Protein AF-0000000084542617 (afdb_homodimer)

Sequence (818 aa):
MIKVLHLSDIHLGSGFSQGRINPETGLNTRLEDFTRTLGRCIDRAIAEPVDLVLFGGDAFPDSTPPPFVKQAFAQEFRRLVDAEIPTVLLVGNHDQHSQGQGGASLGIYRTLGVPGFVVGDRLETHPIPTRHGLVQVITIPWLTRSTLLTRPDTEGLSLEAVNKLLIDRLTVALEGEIRRLDPDIPTVLLGHLMVDRASFGAERFLAVGKGFNLPLGLLTRPQFDYVALGHVHKHQNLNPTNNPPVVYPGSIERVDFSEEKEDKGFVLVNLAKNQTTWEFCPLPVRSFCTIRVDISQQDDPLTALLGAIAKKNIDQAVVRLLYQLRPDQLDAIDMPKLHAALSAAHSYTIQPELISQLARPRVPQLAAGSAIDPLEALKTYLDNHDHLKGLQQDMIEAARALLAENTAEMIKVLHLSDIHLGSGFSQGRINPETGLNTRLEDFTRTLGRCIDRAIAEPVDLVLFGGDAFPDSTPPPFVKQAFAQEFRRLVDAEIPTVLLVGNHDQHSQGQGGASLGIYRTLGVPGFVVGDRLETHPIPTRHGLVQVITIPWLTRSTLLTRPDTEGLSLEAVNKLLIDRLTVALEGEIRRLDPDIPTVLLGHLMVDRASFGAERFLAVGKGFNLPLGLLTRPQFDYVALGHVHKHQNLNPTNNPPVVYPGSIERVDFSEEKEDKGFVLVNLAKNQTTWEFCPLPVRSFCTIRVDISQQDDPLTALLGAIAKKNIDQAVVRLLYQLRPDQLDAIDMPKLHAALSAAHSYTIQPELISQLARPRVPQLAAGSAIDPLEALKTYLDNHDHLKGLQQDMIEAARALLAENTAE

Organism: NCBI:txid376219

pLDDT: mean 88.52, std 16.81, range [27.48, 99.0]

Radius of gyration: 32.71 Å; Cα contacts (8 Å, |Δi|>4): 1646; chains: 2; bounding box: 82×84×71 Å

Solvent-accessible surface area (backbone atoms only — not comparable to full-atom values): 43761 Å² total; per-residue (Å²): 123,37,32,32,38,35,35,19,35,54,28,49,69,39,40,54,88,62,37,48,72,34,83,89,75,68,40,47,46,31,44,51,50,45,51,50,44,50,44,50,54,50,46,49,41,62,76,60,64,38,34,31,38,42,35,18,15,19,58,24,71,41,27,50,59,52,27,45,51,51,38,56,54,37,48,50,57,41,52,32,47,78,68,69,33,30,32,39,45,33,33,16,68,32,17,29,23,78,82,44,79,33,31,32,50,64,50,51,48,55,52,60,58,41,68,56,55,42,66,23,76,45,78,45,76,41,81,41,75,36,88,70,45,61,35,38,37,32,24,35,24,46,73,48,69,72,73,77,41,54,70,80,73,45,61,93,52,51,70,67,55,44,46,52,50,48,51,53,53,47,50,54,54,50,50,56,53,59,72,68,56,59,89,88,43,38,23,34,39,41,28,20,53,49,47,57,90,62,67,78,33,46,48,78,69,50,76,80,67,92,66,66,69,39,62,57,73,80,69,56,37,90,78,34,32,33,30,43,31,10,66,41,36,36,54,46,66,77,34,88,82,46,72,26,38,34,32,26,34,6,12,44,48,72,59,53,76,68,32,44,88,55,72,24,17,31,27,44,30,44,51,33,73,90,57,45,47,71,45,81,43,76,48,93,60,78,49,48,43,79,46,75,48,77,34,58,85,45,93,51,43,42,60,52,52,52,50,59,56,66,74,47,90,42,72,57,11,37,34,38,40,37,34,33,29,34,74,88,46,57,84,59,53,54,61,70,59,51,52,59,73,49,58,58,26,66,30,72,47,82,46,81,40,77,49,80,79,80,68,65,80,72,75,85,70,76,80,68,76,59,83,71,51,71,63,58,55,50,47,53,52,34,69,71,33,71,89,41,50,87,45,37,63,58,50,50,50,48,48,50,51,52,54,54,51,55,72,70,100,123,35,32,34,40,36,37,18,33,54,27,50,71,41,42,54,87,62,36,49,71,33,85,90,75,69,41,46,46,31,44,51,51,44,51,50,46,51,42,51,56,47,47,47,42,61,74,60,65,37,35,31,38,41,36,17,14,20,59,23,71,42,28,51,57,52,27,44,53,51,38,56,55,38,47,51,56,41,52,32,47,78,68,68,33,31,33,39,44,32,33,14,67,32,16,27,23,78,81,44,78,32,30,32,51,64,49,51,49,53,52,60,58,41,69,57,55,42,66,24,77,46,79,46,78,41,83,41,76,36,88,70,46,61,34,36,36,33,24,34,25,45,74,47,70,72,75,78,41,55,68,79,72,44,62,94,52,52,71,65,53,45,44,51,50,48,50,52,53,48,50,53,54,49,49,57,55,58,74,68,56,59,89,87,42,38,24,34,39,38,28,19,53,50,47,56,89,64,66,77,33,48,49,77,70,49,78,81,67,92,67,68,70,36,62,57,73,79,69,58,38,90,78,35,32,32,31,42,31,9,66,41,38,37,54,47,65,78,33,89,83,47,72,27,37,33,32,26,33,6,10,44,50,73,59,52,74,70,32,45,87,56,72,23,17,32,28,45,30,45,50,33,74,90,59,44,48,72,46,82,44,76,46,93,60,77,49,48,43,79,46,76,48,78,33,59,85,44,93,53,43,42,61,52,52,54,50,58,54,67,74,48,90,43,73,58,11,36,35,39,40,37,35,35,30,34,75,89,46,56,84,59,52,55,61,70,59,52,51,59,73,50,58,58,24,64,29,73,46,82,46,79,40,78,50,79,79,74,73,64,80,73,76,81,74,73,77,68,73,62,81,70,50,71,63,58,55,51,49,54,52,34,70,73,34,70,88,39,50,87,46,37,64,61,50,51,51,49,48,50,51,52,54,52,53,57,72,69,100

Structure (mmCIF, N/CA/C/O backbone):
data_AF-0000000084542617-model_v1
#
loop_
_entity.id
_entity.type
_entity.pdbx_description
1 polymer 'Nuclease SbcCD subunit D'
#
loop_
_atom_site.group_PDB
_atom_site.id
_atom_site.type_symbol
_atom_site.label_atom_id
_atom_site.label_alt_id
_atom_site.label_comp_id
_atom_site.label_asym_id
_atom_site.label_entity_id
_atom_site.label_seq_id
_atom_site.pdbx_PDB_ins_code
_atom_site.Cartn_x
_atom_site.Cartn_y
_atom_site.Cartn_z
_atom_site.occupancy
_atom_site.B_iso_or_equiv
_atom_site.auth_seq_id
_atom_site.auth_comp_id
_atom_site.auth_asym_id
_atom_site.auth_atom_id
_atom_site.pdbx_PDB_model_num
ATOM 1 N N . MET A 1 1 ? -23.344 -30.062 -3.959 1 89.88 1 MET A N 1
ATOM 2 C CA . MET A 1 1 ? -21.891 -30.172 -3.871 1 89.88 1 MET A CA 1
ATOM 3 C C . MET A 1 1 ? -21.234 -28.797 -3.828 1 89.88 1 MET A C 1
ATOM 5 O O . MET A 1 1 ? -21.672 -27.875 -4.512 1 89.88 1 MET A O 1
ATOM 9 N N . ILE A 1 2 ? -20.234 -28.688 -2.928 1 98.06 2 ILE A N 1
ATOM 10 C CA . ILE A 1 2 ? -19.594 -27.391 -2.762 1 98.06 2 ILE A CA 1
ATOM 11 C C . ILE A 1 2 ? -18.375 -27.297 -3.684 1 98.06 2 ILE A C 1
ATOM 13 O O . ILE A 1 2 ? -17.469 -28.141 -3.623 1 98.06 2 ILE A O 1
ATOM 17 N N . LYS A 1 3 ? -18.344 -26.312 -4.555 1 98.75 3 LYS A N 1
ATOM 18 C CA . LYS A 1 3 ? -17.234 -26.094 -5.484 1 98.75 3 LYS A CA 1
ATOM 19 C C . LYS A 1 3 ? -16.312 -24.969 -4.996 1 98.75 3 LYS A C 1
ATOM 21 O O . LYS A 1 3 ? -16.781 -23.906 -4.602 1 98.75 3 LYS A O 1
ATOM 26 N N . VAL A 1 4 ? -15.016 -25.25 -5.012 1 98.88 4 VAL A N 1
ATOM 27 C CA . VAL A 1 4 ? -14.031 -24.312 -4.504 1 98.88 4 VAL A CA 1
ATOM 28 C C . VAL A 1 4 ? -12.969 -24.047 -5.57 1 98.88 4 VAL A C 1
ATOM 30 O O . VAL A 1 4 ? -12.508 -24.969 -6.242 1 98.88 4 VAL A O 1
ATOM 33 N N . LEU A 1 5 ? -12.648 -22.812 -5.805 1 98.94 5 LEU A N 1
ATOM 34 C CA . LEU A 1 5 ? -11.484 -22.453 -6.602 1 98.94 5 LEU A CA 1
ATOM 35 C C . LEU A 1 5 ? -10.312 -22.062 -5.703 1 98.94 5 LEU A C 1
ATOM 37 O O . LEU A 1 5 ? -10.438 -21.172 -4.859 1 98.94 5 LEU A O 1
ATOM 41 N N . HIS A 1 6 ? -9.219 -22.781 -5.832 1 98.94 6 HIS A N 1
ATOM 42 C CA . HIS A 1 6 ? -8.008 -22.609 -5.035 1 98.94 6 HIS A CA 1
ATOM 43 C C . HIS A 1 6 ? -6.855 -22.094 -5.891 1 98.94 6 HIS A C 1
ATOM 45 O O . HIS A 1 6 ? -6.391 -22.781 -6.801 1 98.94 6 HIS A O 1
ATOM 51 N N . LEU A 1 7 ? -6.434 -20.844 -5.684 1 98.94 7 LEU A N 1
ATOM 52 C CA . LEU A 1 7 ? -5.277 -20.25 -6.355 1 98.94 7 LEU A CA 1
ATOM 53 C C . LEU A 1 7 ? -4.316 -19.641 -5.348 1 98.94 7 LEU A C 1
ATOM 55 O O . LEU A 1 7 ? -4.699 -19.359 -4.207 1 98.94 7 LEU A O 1
ATOM 59 N N . SER A 1 8 ? -3.061 -19.453 -5.723 1 98.5 8 SER A N 1
ATOM 60 C CA . SER A 1 8 ? -2.053 -18.938 -4.801 1 98.5 8 SER A CA 1
ATOM 61 C C . SER A 1 8 ? -0.892 -18.297 -5.555 1 98.5 8 SER A C 1
ATOM 63 O O . SER A 1 8 ? -0.816 -18.391 -6.781 1 98.5 8 SER A O 1
ATOM 65 N N . ASP A 1 9 ? -0.093 -17.578 -4.816 1 97.69 9 ASP A N 1
ATOM 66 C CA . ASP A 1 9 ? 1.216 -17.094 -5.238 1 97.69 9 ASP A CA 1
ATOM 67 C C . ASP A 1 9 ? 1.117 -16.344 -6.566 1 97.69 9 ASP A C 1
ATOM 69 O O . ASP A 1 9 ? 1.84 -16.641 -7.516 1 97.69 9 ASP A O 1
ATOM 73 N N . ILE A 1 10 ? 0.275 -15.352 -6.559 1 98.5 10 ILE A N 1
ATOM 74 C CA . ILE A 1 10 ? 0.027 -14.531 -7.738 1 98.5 10 ILE A CA 1
ATOM 75 C C . ILE A 1 10 ? 1.25 -13.664 -8.031 1 98.5 10 ILE A C 1
ATOM 77 O O . ILE A 1 10 ? 1.625 -13.477 -9.188 1 98.5 10 ILE A O 1
ATOM 81 N N . HIS A 1 11 ? 1.795 -13.062 -6.973 1 97.56 11 HIS A N 1
ATOM 82 C CA . HIS A 1 11 ? 2.979 -12.219 -7.082 1 97.56 11 HIS A CA 1
ATOM 83 C C . HIS A 1 11 ? 2.789 -11.141 -8.141 1 97.56 11 HIS A C 1
ATOM 85 O O . HIS A 1 11 ? 3.658 -10.938 -8.992 1 97.56 11 HIS A O 1
ATOM 91 N N . LEU A 1 12 ? 1.649 -10.5 -8.094 1 98.31 12 LEU A N 1
ATOM 92 C CA . LEU A 1 12 ? 1.346 -9.43 -9.031 1 98.31 12 LEU A CA 1
ATOM 93 C C . LEU A 1 12 ? 2.352 -8.289 -8.906 1 98.31 12 LEU A C 1
ATOM 95 O O . LEU A 1 12 ? 2.488 -7.695 -7.832 1 98.31 12 LEU A O 1
ATOM 99 N N . GLY A 1 13 ? 2.998 -7.98 -9.992 1 96 13 GLY A N 1
ATOM 100 C CA . GLY A 1 13 ? 4.055 -6.98 -9.977 1 96 13 GLY A CA 1
ATOM 101 C C . GLY A 1 13 ? 5.445 -7.578 -10.094 1 96 13 GLY A C 1
ATOM 102 O O . GLY A 1 13 ? 6.441 -6.855 -10.062 1 96 13 GLY A O 1
ATOM 103 N N . SER A 1 14 ? 5.57 -8.852 -10.281 1 93.88 14 SER A N 1
ATOM 104 C CA . SER A 1 14 ? 6.852 -9.531 -10.438 1 93.88 14 SER A CA 1
ATOM 105 C C . SER A 1 14 ? 7.27 -9.578 -11.906 1 93.88 14 SER A C 1
ATOM 107 O O . SER A 1 14 ? 6.445 -9.383 -12.797 1 93.88 14 SER A O 1
ATOM 109 N N . GLY A 1 15 ? 8.555 -9.789 -12.117 1 91.19 15 GLY A N 1
ATOM 110 C CA . GLY A 1 15 ? 9.086 -10.102 -13.438 1 91.19 15 GLY A CA 1
ATOM 111 C C . GLY A 1 15 ? 9.109 -8.906 -14.367 1 91.19 15 GLY A C 1
ATOM 112 O O . GLY A 1 15 ? 9.117 -9.07 -15.594 1 91.19 15 GLY A O 1
ATOM 113 N N . PHE A 1 16 ? 9.055 -7.707 -13.805 1 91.5 16 PHE A N 1
ATOM 114 C CA . PHE A 1 16 ? 8.977 -6.512 -14.633 1 91.5 16 PHE A CA 1
ATOM 115 C C . PHE A 1 16 ? 10.227 -6.371 -15.492 1 91.5 16 PHE A C 1
ATOM 117 O O . PHE A 1 16 ? 10.18 -5.828 -16.594 1 91.5 16 PHE A O 1
ATOM 124 N N . SER A 1 17 ? 11.32 -6.863 -15.008 1 92.56 17 SER A N 1
ATOM 125 C CA . SER A 1 17 ? 12.57 -6.793 -15.766 1 92.56 17 SER A CA 1
ATOM 126 C C . SER A 1 17 ? 12.484 -7.617 -17.047 1 92.56 17 SER A C 1
ATOM 128 O O . SER A 1 17 ? 13.25 -7.402 -17.984 1 92.56 17 SER A O 1
ATOM 130 N N . GLN A 1 18 ? 11.578 -8.547 -17.109 1 94.94 18 GLN A N 1
ATOM 131 C CA . GLN A 1 18 ? 11.398 -9.406 -18.281 1 94.94 18 GLN A CA 1
ATOM 132 C C . GLN A 1 18 ? 10.281 -8.898 -19.188 1 94.94 18 GLN A C 1
ATOM 134 O O . GLN A 1 18 ? 9.836 -9.602 -20.094 1 94.94 18 GLN A O 1
ATOM 139 N N . GLY A 1 19 ? 9.836 -7.68 -18.891 1 95.81 19 GLY A N 1
ATOM 140 C CA . GLY A 1 19 ? 8.797 -7.055 -19.703 1 95.81 19 GLY A CA 1
ATOM 141 C C . GLY A 1 19 ? 9.258 -5.773 -20.375 1 95.81 19 GLY A C 1
ATOM 142 O O . GLY A 1 19 ? 10.453 -5.516 -20.469 1 95.81 19 GLY A O 1
ATOM 143 N N . ARG A 1 20 ? 8.367 -5.164 -20.984 1 95.31 20 ARG A N 1
ATOM 144 C CA . ARG A 1 20 ? 8.555 -3.848 -21.578 1 95.31 20 ARG A CA 1
ATOM 145 C C . ARG A 1 20 ? 7.324 -2.973 -21.375 1 95.31 20 ARG A C 1
ATOM 147 O O . ARG A 1 20 ? 6.262 -3.467 -21 1 95.31 20 ARG A O 1
ATOM 154 N N . ILE A 1 21 ? 7.516 -1.734 -21.594 1 94.56 21 ILE A N 1
ATOM 155 C CA . ILE A 1 21 ? 6.383 -0.823 -21.469 1 94.56 21 ILE A CA 1
ATOM 156 C C . ILE A 1 21 ? 5.508 -0.915 -22.719 1 94.56 21 ILE A C 1
ATOM 158 O O . ILE A 1 21 ? 5.992 -0.765 -23.844 1 94.56 21 ILE A O 1
ATOM 162 N N . ASN A 1 22 ? 4.27 -1.223 -22.547 1 96 22 ASN A N 1
ATOM 163 C CA . ASN A 1 22 ? 3.283 -1.17 -23.625 1 96 22 ASN A CA 1
ATOM 164 C C . ASN A 1 22 ? 2.928 0.269 -23.984 1 96 22 ASN A C 1
ATOM 166 O O . ASN A 1 22 ? 2.385 1.006 -23.172 1 96 22 ASN A O 1
ATOM 170 N N . PRO A 1 23 ? 3.23 0.691 -25.125 1 92 23 PRO A N 1
ATOM 171 C CA . PRO A 1 23 ? 2.992 2.092 -25.484 1 92 23 PRO A CA 1
ATOM 172 C C . PRO A 1 23 ? 1.51 2.459 -25.469 1 92 23 PRO A C 1
ATOM 174 O O . PRO A 1 23 ? 1.163 3.633 -25.312 1 92 23 PRO A O 1
ATOM 177 N N . GLU A 1 24 ? 0.672 1.483 -25.672 1 93.38 24 GLU A N 1
ATOM 178 C CA . GLU A 1 24 ? -0.765 1.738 -25.703 1 93.38 24 GLU A CA 1
ATOM 179 C C . GLU A 1 24 ? -1.322 1.987 -24.312 1 93.38 24 GLU A C 1
ATOM 181 O O . GLU A 1 24 ? -2.168 2.863 -24.125 1 93.38 24 GLU A O 1
ATOM 186 N N . THR A 1 25 ? -0.766 1.313 -23.359 1 91.31 25 THR A N 1
ATOM 187 C CA . THR A 1 25 ? -1.368 1.373 -22.031 1 91.31 25 THR A CA 1
ATOM 188 C C . THR A 1 25 ? -0.445 2.088 -21.047 1 91.31 25 THR A C 1
ATOM 190 O O . THR A 1 25 ? -0.881 2.52 -19.969 1 91.31 25 THR A O 1
ATOM 193 N N . GLY A 1 26 ? 0.83 2.162 -21.375 1 90.75 26 GLY A N 1
ATOM 194 C CA . GLY A 1 26 ? 1.819 2.721 -20.469 1 90.75 26 GLY A CA 1
ATOM 195 C C . GLY A 1 26 ? 2.213 1.77 -19.359 1 90.75 26 GLY A C 1
ATOM 196 O O . GLY A 1 26 ? 2.994 2.129 -18.484 1 90.75 26 GLY A O 1
ATOM 197 N N . LEU A 1 27 ? 1.729 0.58 -19.391 1 94.5 27 LEU A N 1
ATOM 198 C CA . LEU A 1 27 ? 1.989 -0.401 -18.344 1 94.5 27 LEU A CA 1
ATOM 199 C C . LEU A 1 27 ? 3.066 -1.39 -18.781 1 94.5 27 LEU A C 1
ATOM 201 O O . LEU A 1 27 ? 3.289 -1.583 -19.984 1 94.5 27 LEU A O 1
ATOM 205 N N . ASN A 1 28 ? 3.721 -1.965 -17.844 1 96.62 28 ASN A N 1
ATOM 206 C CA . ASN A 1 28 ? 4.629 -3.068 -18.125 1 96.62 28 ASN A CA 1
ATOM 207 C C . ASN A 1 28 ? 3.877 -4.289 -18.656 1 96.62 28 ASN A C 1
ATOM 209 O O . ASN A 1 28 ? 2.867 -4.695 -18.078 1 96.62 28 ASN A O 1
ATOM 213 N N . THR A 1 29 ? 4.352 -4.918 -19.656 1 98 29 THR A N 1
ATOM 214 C CA . THR A 1 29 ? 3.654 -6.023 -20.297 1 98 29 THR A CA 1
ATOM 215 C C . THR A 1 29 ? 3.584 -7.238 -19.391 1 98 29 THR A C 1
ATOM 217 O O . THR A 1 29 ? 2.674 -8.062 -19.5 1 98 29 THR A O 1
ATOM 220 N N . ARG A 1 30 ? 4.527 -7.398 -18.469 1 97.75 30 ARG A N 1
ATOM 221 C CA . ARG A 1 30 ? 4.441 -8.5 -17.516 1 97.75 30 ARG A CA 1
ATOM 222 C C . ARG A 1 30 ? 3.316 -8.273 -16.516 1 97.75 30 ARG A C 1
ATOM 224 O O . ARG A 1 30 ? 2.664 -9.227 -16.078 1 97.75 30 ARG A O 1
ATOM 231 N N . LEU A 1 31 ? 3.123 -7.047 -16.125 1 97.94 31 LEU A N 1
ATOM 232 C CA . LEU A 1 31 ? 1.945 -6.762 -15.312 1 97.94 31 LEU A CA 1
ATOM 233 C C . LEU A 1 31 ? 0.669 -7.168 -16.047 1 97.94 31 LEU A C 1
ATOM 235 O O . LEU A 1 31 ? -0.233 -7.758 -15.445 1 97.94 31 LEU A O 1
ATOM 239 N N . GLU A 1 32 ? 0.615 -6.855 -17.281 1 98.12 32 GLU A N 1
ATOM 240 C CA . GLU A 1 32 ? -0.542 -7.219 -18.094 1 98.12 32 GLU A CA 1
ATOM 241 C C . GLU A 1 32 ? -0.718 -8.734 -18.156 1 98.12 32 GLU A C 1
ATOM 243 O O . GLU A 1 32 ? -1.842 -9.234 -18.094 1 98.12 32 GLU A O 1
ATOM 248 N N . ASP A 1 33 ? 0.42 -9.461 -18.281 1 98.31 33 ASP A N 1
ATOM 249 C CA . ASP A 1 33 ? 0.369 -10.922 -18.25 1 98.31 33 ASP A CA 1
ATOM 250 C C . ASP A 1 33 ? -0.297 -11.43 -16.984 1 98.31 33 ASP A C 1
ATOM 252 O O . ASP A 1 33 ? -1.246 -12.211 -17.047 1 98.31 33 ASP A O 1
ATOM 256 N N . PHE A 1 34 ? 0.225 -10.953 -15.875 1 98.44 34 PHE A N 1
ATOM 257 C CA . PHE A 1 34 ? -0.262 -11.406 -14.57 1 98.44 34 PHE A CA 1
ATOM 258 C C . PHE A 1 34 ? -1.73 -11.047 -14.391 1 98.44 34 PHE A C 1
ATOM 260 O O . PHE A 1 34 ? -2.521 -11.859 -13.906 1 98.44 34 PHE A O 1
ATOM 267 N N . THR A 1 35 ? -2.104 -9.844 -14.742 1 98.5 35 THR A N 1
ATOM 268 C CA . THR A 1 35 ? -3.479 -9.391 -14.586 1 98.5 35 THR A CA 1
ATOM 269 C C . THR A 1 35 ? -4.426 -10.203 -15.469 1 98.5 35 THR A C 1
ATOM 271 O O . THR A 1 35 ? -5.516 -10.578 -15.031 1 98.5 35 THR A O 1
ATOM 274 N N . ARG A 1 36 ? -4.02 -10.461 -16.672 1 98.31 36 ARG A N 1
ATOM 275 C CA . ARG A 1 36 ? -4.824 -11.273 -17.578 1 98.31 36 ARG A CA 1
ATOM 276 C C . ARG A 1 36 ? -5.023 -12.68 -17.016 1 98.31 36 ARG A C 1
ATOM 278 O O . ARG A 1 36 ? -6.133 -13.219 -17.047 1 98.31 36 ARG A O 1
ATOM 285 N N . THR A 1 37 ? -3.959 -13.234 -16.547 1 98.69 37 THR A N 1
ATOM 286 C CA . THR A 1 37 ? -4.027 -14.578 -15.984 1 98.69 37 THR A CA 1
ATOM 287 C C . THR A 1 37 ? -4.934 -14.602 -14.758 1 98.69 37 THR A C 1
ATOM 289 O O . THR A 1 37 ? -5.766 -15.5 -14.617 1 98.69 37 THR A O 1
ATOM 292 N N . LEU A 1 38 ? -4.773 -13.641 -13.883 1 98.88 38 LEU A N 1
ATOM 293 C CA . LEU A 1 38 ? -5.664 -13.523 -12.734 1 98.88 38 LEU A CA 1
ATOM 294 C C . LEU A 1 38 ? -7.113 -13.352 -13.18 1 98.88 38 LEU A C 1
ATOM 296 O O . LEU A 1 38 ? -8.016 -13.984 -12.625 1 98.88 38 LEU A O 1
ATOM 300 N N . GLY A 1 39 ? -7.312 -12.516 -14.156 1 98.88 39 GLY A N 1
ATOM 301 C CA . GLY A 1 39 ? -8.641 -12.336 -14.727 1 98.88 39 GLY A CA 1
ATOM 302 C C . GLY A 1 39 ? -9.273 -13.641 -15.172 1 98.88 39 GLY A C 1
ATOM 303 O O . GLY A 1 39 ? -10.469 -13.859 -14.961 1 98.88 39 GLY A O 1
ATOM 304 N N . ARG A 1 40 ? -8.5 -14.516 -15.766 1 98.81 40 ARG A N 1
ATOM 305 C CA . ARG A 1 40 ? -9 -15.805 -16.219 1 98.81 40 ARG A CA 1
ATOM 306 C C . ARG A 1 40 ? -9.445 -16.672 -15.047 1 98.81 40 ARG A C 1
ATOM 308 O O . ARG A 1 40 ? -10.438 -17.391 -15.141 1 98.81 40 ARG A O 1
ATOM 315 N N . CYS A 1 41 ? -8.68 -16.625 -13.984 1 98.81 41 CYS A N 1
ATOM 316 C CA . CYS A 1 41 ? -9.078 -17.359 -12.789 1 98.81 41 CYS A CA 1
ATOM 317 C C . CYS A 1 41 ? -10.43 -16.875 -12.281 1 98.81 41 CYS A C 1
ATOM 319 O O . CYS A 1 41 ? -11.32 -17.688 -12.008 1 98.81 41 CYS A O 1
ATOM 321 N N . ILE A 1 42 ? -10.57 -15.531 -12.195 1 98.88 42 ILE A N 1
ATOM 322 C CA . ILE A 1 42 ? -11.789 -14.945 -11.656 1 98.88 42 ILE A CA 1
ATOM 323 C C . ILE A 1 42 ? -12.945 -15.188 -12.625 1 98.88 42 ILE A C 1
ATOM 325 O O . ILE A 1 42 ? -14.07 -15.492 -12.195 1 98.88 42 ILE A O 1
ATOM 329 N N . ASP A 1 43 ? -12.672 -15.109 -13.906 1 98.81 43 ASP A N 1
ATOM 330 C CA . ASP A 1 43 ? -13.68 -15.438 -14.906 1 98.81 43 ASP A CA 1
ATOM 331 C C . ASP A 1 43 ? -14.219 -16.844 -14.703 1 98.81 43 ASP A C 1
ATOM 333 O O . ASP A 1 43 ? -15.43 -17.078 -14.75 1 98.81 43 ASP A O 1
ATOM 337 N N . ARG A 1 44 ? -13.312 -17.734 -14.516 1 98.62 44 ARG A N 1
ATOM 338 C CA . ARG A 1 44 ? -13.711 -19.109 -14.312 1 98.62 44 ARG A CA 1
ATOM 339 C C . ARG A 1 44 ? -14.602 -19.266 -13.078 1 98.62 44 ARG A C 1
ATOM 341 O O . ARG A 1 44 ? -15.578 -20 -13.094 1 98.62 44 ARG A O 1
ATOM 348 N N . ALA A 1 45 ? -14.258 -18.578 -12 1 98.81 45 ALA A N 1
ATOM 349 C CA . ALA A 1 45 ? -15.008 -18.641 -10.742 1 98.81 45 ALA A CA 1
ATOM 350 C C . ALA A 1 45 ? -16.422 -18.109 -10.93 1 98.81 45 ALA A C 1
ATOM 352 O O . ALA A 1 45 ? -17.359 -18.594 -10.297 1 98.81 45 ALA A O 1
ATOM 353 N N . ILE A 1 46 ? -16.609 -17.156 -11.789 1 98.69 46 ILE A N 1
ATOM 354 C CA . ILE A 1 46 ? -17.891 -16.453 -11.938 1 98.69 46 ILE A CA 1
ATOM 355 C C . ILE A 1 46 ? -18.719 -17.141 -13.016 1 98.69 46 ILE A C 1
ATOM 357 O O . ILE A 1 46 ? -19.938 -17.297 -12.859 1 98.69 46 ILE A O 1
ATOM 361 N N . ALA A 1 47 ? -18.078 -17.562 -14.156 1 97.81 47 ALA A N 1
ATOM 362 C CA . ALA A 1 47 ? -18.797 -18.156 -15.289 1 97.81 47 ALA A CA 1
ATOM 363 C C . ALA A 1 47 ? -19.406 -19.5 -14.914 1 97.81 47 ALA A C 1
ATOM 365 O O . ALA A 1 47 ? -20.531 -19.797 -15.297 1 97.81 47 ALA A O 1
ATOM 366 N N . GLU A 1 48 ? -18.734 -20.344 -14.367 1 95.81 48 GLU A N 1
ATOM 367 C CA . GLU A 1 48 ? -19.203 -21.547 -13.672 1 95.81 48 GLU A CA 1
ATOM 368 C C . GLU A 1 48 ? -19.094 -21.391 -12.164 1 95.81 48 GLU A C 1
ATOM 370 O O . GLU A 1 48 ? -18.109 -21.828 -11.555 1 95.81 48 GLU A O 1
ATOM 375 N N . PRO A 1 49 ? -20.078 -20.781 -11.641 1 94.38 49 PRO A N 1
ATOM 376 C CA . PRO A 1 49 ? -19.969 -20.203 -10.305 1 94.38 49 PRO A CA 1
ATOM 377 C C . PRO A 1 49 ? -19.516 -21.219 -9.258 1 94.38 49 PRO A C 1
ATOM 379 O O . PRO A 1 49 ? -20.172 -22.25 -9.055 1 94.38 49 PRO A O 1
ATOM 382 N N . VAL A 1 50 ? -18.422 -20.906 -8.703 1 98.75 50 VAL A N 1
ATOM 383 C CA . VAL A 1 50 ? -17.953 -21.672 -7.547 1 98.75 50 VAL A CA 1
ATOM 384 C C . VAL A 1 50 ? -18.625 -21.141 -6.281 1 98.75 50 VAL A C 1
ATOM 386 O O . VAL A 1 50 ? -19.25 -20.062 -6.297 1 98.75 50 VAL A O 1
ATOM 389 N N . ASP A 1 51 ? -18.531 -21.938 -5.219 1 98.81 51 ASP A N 1
ATOM 390 C CA . ASP A 1 51 ? -19.141 -21.578 -3.947 1 98.81 51 ASP A CA 1
ATOM 391 C C . ASP A 1 51 ? -18.172 -20.75 -3.092 1 98.81 51 ASP A C 1
ATOM 393 O O . ASP A 1 51 ? -18.594 -19.984 -2.23 1 98.81 51 ASP A O 1
ATOM 397 N N . LEU A 1 52 ? -16.891 -20.922 -3.318 1 98.88 52 LEU A N 1
ATOM 398 C CA . LEU A 1 52 ? -15.859 -20.344 -2.467 1 98.88 52 LEU A CA 1
ATOM 399 C C . LEU A 1 52 ? -14.547 -20.203 -3.232 1 98.88 52 LEU A C 1
ATOM 401 O O . LEU A 1 52 ? -14.164 -21.094 -3.992 1 98.88 52 LEU A O 1
ATOM 405 N N . VAL A 1 53 ? -13.914 -19.078 -3.062 1 98.94 53 VAL A N 1
ATOM 406 C CA . VAL A 1 53 ? -12.562 -18.891 -3.578 1 98.94 53 VAL A CA 1
ATOM 407 C C . VAL A 1 53 ? -11.57 -18.828 -2.42 1 98.94 53 VAL A C 1
ATOM 409 O O . VAL A 1 53 ? -11.789 -18.109 -1.442 1 98.94 53 VAL A O 1
ATOM 412 N N . LEU A 1 54 ? -10.562 -19.688 -2.477 1 99 54 LEU A N 1
ATOM 413 C CA . LEU A 1 54 ? -9.453 -19.703 -1.522 1 99 54 LEU A CA 1
ATOM 414 C C . LEU A 1 54 ? -8.172 -19.188 -2.168 1 99 54 LEU A C 1
ATOM 416 O O . LEU A 1 54 ? -7.684 -19.781 -3.139 1 99 54 LEU A O 1
ATOM 420 N N . PHE A 1 55 ? -7.699 -18.125 -1.643 1 98.94 55 PHE A N 1
ATOM 421 C CA . PHE A 1 55 ? -6.402 -17.609 -2.064 1 98.94 55 PHE A CA 1
ATOM 422 C C . PHE A 1 55 ? -5.316 -17.969 -1.061 1 98.94 55 PHE A C 1
ATOM 424 O O . PHE A 1 55 ? -5.379 -17.578 0.104 1 98.94 55 PHE A O 1
ATOM 431 N N . GLY A 1 56 ? -4.223 -18.594 -1.538 1 98.81 56 GLY A N 1
ATOM 432 C CA . GLY A 1 56 ? -3.248 -19.219 -0.662 1 98.81 56 GLY A CA 1
ATOM 433 C C . GLY A 1 56 ? -2.146 -18.281 -0.216 1 98.81 56 GLY A C 1
ATOM 434 O O . GLY A 1 56 ? -1.212 -18.688 0.474 1 98.81 56 GLY A O 1
ATOM 435 N N . GLY A 1 57 ? -2.164 -17 -0.64 1 98.44 57 GLY A N 1
ATOM 436 C CA . GLY A 1 57 ? -1.202 -16.031 -0.157 1 98.44 57 GLY A CA 1
ATOM 437 C C . GLY A 1 57 ? -0.202 -15.602 -1.215 1 98.44 57 GLY A C 1
ATOM 438 O O . GLY A 1 57 ? -0.188 -16.141 -2.32 1 98.44 57 GLY A O 1
ATOM 439 N N . ASP A 1 58 ? 0.583 -14.547 -0.842 1 97.5 58 ASP A N 1
ATOM 440 C CA . ASP A 1 58 ? 1.604 -13.945 -1.694 1 97.5 58 ASP A CA 1
ATOM 441 C C . ASP A 1 58 ? 0.979 -13.297 -2.93 1 97.5 58 ASP A C 1
ATOM 443 O O . ASP A 1 58 ? 1.264 -13.703 -4.059 1 97.5 58 ASP A O 1
ATOM 447 N N . ALA A 1 59 ? 0.253 -12.289 -2.646 1 98.62 59 ALA A N 1
ATOM 448 C CA . ALA A 1 59 ? -0.421 -11.516 -3.688 1 98.62 59 ALA A CA 1
ATOM 449 C C . ALA A 1 59 ? 0.582 -10.719 -4.512 1 98.62 59 ALA A C 1
ATOM 451 O O . ALA A 1 59 ? 0.426 -10.578 -5.727 1 98.62 59 ALA A O 1
ATOM 452 N N . PHE A 1 60 ? 1.583 -10.227 -3.814 1 97.75 60 PHE A N 1
ATOM 453 C CA . PHE A 1 60 ? 2.572 -9.328 -4.395 1 97.75 60 PHE A CA 1
ATOM 454 C C . PHE A 1 60 ? 3.986 -9.805 -4.082 1 97.75 60 PHE A C 1
ATOM 456 O O . PHE A 1 60 ? 4.176 -10.711 -3.273 1 97.75 60 PHE A O 1
ATOM 463 N N . PRO A 1 61 ? 5 -9.203 -4.766 1 95.44 61 PRO A N 1
ATOM 464 C CA . PRO A 1 61 ? 6.379 -9.586 -4.445 1 95.44 61 PRO A CA 1
ATOM 465 C C . PRO A 1 61 ? 6.844 -9.055 -3.094 1 95.44 61 PRO A C 1
ATOM 467 O O . PRO A 1 61 ? 7.801 -9.57 -2.516 1 95.44 61 PRO A O 1
ATOM 470 N N . ASP A 1 62 ? 6.141 -7.996 -2.658 1 93.81 62 ASP A N 1
ATOM 471 C CA . ASP A 1 62 ? 6.438 -7.465 -1.331 1 93.81 62 ASP A CA 1
ATOM 472 C C . ASP A 1 62 ? 5.191 -6.84 -0.702 1 93.81 62 ASP A C 1
ATOM 474 O O . ASP A 1 62 ? 4.141 -6.758 -1.343 1 93.81 62 ASP A O 1
ATOM 478 N N . SER A 1 63 ? 5.355 -6.387 0.536 1 95.75 63 SER A N 1
ATOM 479 C CA . SER A 1 63 ? 4.203 -6.004 1.343 1 95.75 63 SER A CA 1
ATOM 480 C C . SER A 1 63 ? 3.754 -4.582 1.026 1 95.75 63 SER A C 1
ATOM 482 O O . SER A 1 63 ? 2.742 -4.113 1.553 1 95.75 63 SER A O 1
ATOM 484 N N . THR A 1 64 ? 4.426 -3.832 0.202 1 96 64 THR A N 1
ATOM 485 C CA . THR A 1 64 ? 4.074 -2.455 -0.121 1 96 64 THR A CA 1
ATOM 486 C C . THR A 1 64 ? 4.051 -2.242 -1.632 1 96 64 THR A C 1
ATOM 488 O O . THR A 1 64 ? 4.766 -1.388 -2.154 1 96 64 THR A O 1
ATOM 491 N N . PRO A 1 65 ? 3.148 -2.947 -2.301 1 96.62 65 PRO A N 1
ATOM 492 C CA . PRO A 1 65 ? 3.07 -2.773 -3.754 1 96.62 65 PRO A CA 1
ATOM 493 C C . PRO A 1 65 ? 2.635 -1.367 -4.156 1 96.62 65 PRO A C 1
ATOM 495 O O . PRO A 1 65 ? 1.913 -0.702 -3.41 1 96.62 65 PRO A O 1
ATOM 498 N N . PRO A 1 66 ? 3.094 -0.938 -5.34 1 96.31 66 PRO A N 1
ATOM 499 C CA . PRO A 1 66 ? 2.588 0.342 -5.844 1 96.31 66 PRO A CA 1
ATOM 500 C C . PRO A 1 66 ? 1.067 0.357 -5.996 1 96.31 66 PRO A C 1
ATOM 502 O O . PRO A 1 66 ? 0.453 -0.695 -6.191 1 96.31 66 PRO A O 1
ATOM 505 N N . PRO A 1 67 ? 0.498 1.545 -5.977 1 97.31 67 PRO A N 1
ATOM 506 C CA . PRO A 1 67 ? -0.962 1.665 -5.992 1 97.31 67 PRO A CA 1
ATOM 507 C C . PRO A 1 67 ? -1.597 1.009 -7.215 1 97.31 67 PRO A C 1
ATOM 509 O O . PRO A 1 67 ? -2.621 0.333 -7.094 1 97.31 67 PRO A O 1
ATOM 512 N N . PHE A 1 68 ? -0.976 1.142 -8.383 1 96.56 68 PHE A N 1
ATOM 513 C CA . PHE A 1 68 ? -1.613 0.619 -9.578 1 96.56 68 PHE A CA 1
ATOM 514 C C . PHE A 1 68 ? -1.619 -0.905 -9.57 1 96.56 68 PHE A C 1
ATOM 516 O O . PHE A 1 68 ? -2.525 -1.531 -10.125 1 96.56 68 PHE A O 1
ATOM 523 N N . VAL A 1 69 ? -0.623 -1.505 -8.969 1 98 69 VAL A N 1
ATOM 524 C CA . VAL A 1 69 ? -0.567 -2.959 -8.844 1 98 69 VAL A CA 1
ATOM 525 C C . VAL A 1 69 ? -1.631 -3.436 -7.859 1 98 69 VAL A C 1
ATOM 527 O O . VAL A 1 69 ? -2.355 -4.395 -8.133 1 98 69 VAL A O 1
ATOM 530 N N . LYS A 1 70 ? -1.734 -2.75 -6.723 1 97.69 70 LYS A N 1
ATOM 531 C CA . LYS A 1 70 ? -2.754 -3.072 -5.727 1 97.69 70 LYS A CA 1
ATOM 532 C C . LYS A 1 70 ? -4.156 -2.969 -6.32 1 97.69 70 LYS A C 1
ATOM 534 O O . LYS A 1 70 ? -5.012 -3.818 -6.059 1 97.69 70 LYS A O 1
ATOM 539 N N . GLN A 1 71 ? -4.348 -1.948 -7.078 1 97.62 71 GLN A N 1
ATOM 540 C CA . GLN A 1 71 ? -5.648 -1.729 -7.695 1 97.62 71 GLN A CA 1
ATOM 541 C C . GLN A 1 71 ? -5.977 -2.83 -8.703 1 97.62 71 GLN A C 1
ATOM 543 O O . GLN A 1 71 ? -7.125 -3.266 -8.797 1 97.62 71 GLN A O 1
ATOM 548 N N . ALA A 1 72 ? -4.973 -3.254 -9.469 1 98.19 72 ALA A N 1
ATOM 549 C CA . ALA A 1 72 ? -5.191 -4.336 -10.43 1 98.19 72 ALA A CA 1
ATOM 550 C C . ALA A 1 72 ? -5.656 -5.605 -9.719 1 98.19 72 ALA A C 1
ATOM 552 O O . ALA A 1 72 ? -6.598 -6.266 -10.172 1 98.19 72 ALA A O 1
ATOM 553 N N . PHE A 1 73 ? -5.016 -5.945 -8.602 1 98.75 73 PHE A N 1
ATOM 554 C CA . PHE A 1 73 ? -5.41 -7.09 -7.793 1 98.75 73 PHE A CA 1
ATOM 555 C C . PHE A 1 73 ? -6.832 -6.922 -7.27 1 98.75 73 PHE A C 1
ATOM 557 O O . PHE A 1 73 ? -7.672 -7.809 -7.438 1 98.75 73 PHE A O 1
ATOM 564 N N . ALA A 1 74 ? -7.07 -5.738 -6.723 1 98.62 74 ALA A N 1
ATOM 565 C CA . ALA A 1 74 ? -8.359 -5.441 -6.098 1 98.62 74 ALA A CA 1
ATOM 566 C C . ALA A 1 74 ? -9.484 -5.465 -7.129 1 98.62 74 ALA A C 1
ATOM 568 O O . ALA A 1 74 ? -10.594 -5.926 -6.836 1 98.62 74 ALA A O 1
ATOM 569 N N . GLN A 1 75 ? -9.234 -4.961 -8.305 1 98.25 75 GLN A N 1
ATOM 570 C CA . GLN A 1 75 ? -10.242 -4.918 -9.352 1 98.25 75 GLN A CA 1
ATOM 571 C C . GLN A 1 75 ? -10.734 -6.324 -9.703 1 98.25 75 GLN A C 1
ATOM 573 O O . GLN A 1 75 ? -11.93 -6.543 -9.883 1 98.25 75 GLN A O 1
ATOM 578 N N . GLU A 1 76 ? -9.82 -7.234 -9.789 1 98.56 76 GLU A N 1
ATOM 579 C CA . GLU A 1 76 ? -10.203 -8.602 -10.125 1 98.56 76 GLU A CA 1
ATOM 580 C C . GLU A 1 76 ? -10.961 -9.258 -8.969 1 98.56 76 GLU A C 1
ATOM 582 O O . GLU A 1 76 ? -12.031 -9.828 -9.172 1 98.56 76 GLU A O 1
ATOM 587 N N . PHE A 1 77 ? -10.469 -9.117 -7.762 1 98.38 77 PHE A N 1
ATOM 588 C CA . PHE A 1 77 ? -11.086 -9.797 -6.633 1 98.38 77 PHE A CA 1
ATOM 589 C C . PHE A 1 77 ? -12.422 -9.148 -6.277 1 98.38 77 PHE A C 1
ATOM 591 O O . PHE A 1 77 ? -13.328 -9.82 -5.77 1 98.38 77 PHE A O 1
ATOM 598 N N . ARG A 1 78 ? -12.531 -7.855 -6.523 1 97.44 78 ARG A N 1
ATOM 599 C CA . ARG A 1 78 ? -13.789 -7.164 -6.238 1 97.44 78 ARG A CA 1
ATOM 600 C C . ARG A 1 78 ? -14.938 -7.758 -7.047 1 97.44 78 ARG A C 1
ATOM 602 O O . ARG A 1 78 ? -16.094 -7.711 -6.621 1 97.44 78 ARG A O 1
ATOM 609 N N . ARG A 1 79 ? -14.664 -8.305 -8.219 1 98.44 79 ARG A N 1
ATOM 610 C CA . ARG A 1 79 ? -15.68 -8.922 -9.062 1 98.44 79 ARG A CA 1
ATOM 611 C C . ARG A 1 79 ? -16.375 -10.07 -8.328 1 98.44 79 ARG A C 1
ATOM 613 O O . ARG A 1 79 ? -17.531 -10.375 -8.602 1 98.44 79 ARG A O 1
ATOM 620 N N . LEU A 1 80 ? -15.664 -10.648 -7.398 1 98.62 80 LEU A N 1
ATOM 621 C CA . LEU A 1 80 ? -16.25 -11.742 -6.629 1 98.62 80 LEU A CA 1
ATOM 622 C C . LEU A 1 80 ? -17.312 -11.219 -5.664 1 98.62 80 LEU A C 1
ATOM 624 O O . LEU A 1 80 ? -18.25 -11.938 -5.328 1 98.62 80 LEU A O 1
ATOM 628 N N . VAL A 1 81 ? -17.156 -9.969 -5.18 1 97.56 81 VAL A N 1
ATOM 629 C CA . VAL A 1 81 ? -18.172 -9.336 -4.348 1 97.56 81 VAL A CA 1
ATOM 630 C C . VAL A 1 81 ? -19.484 -9.234 -5.121 1 97.56 81 VAL A C 1
ATOM 632 O O . VAL A 1 81 ? -20.531 -9.641 -4.625 1 97.56 81 VAL A O 1
ATOM 635 N N . ASP A 1 82 ? -19.359 -8.797 -6.328 1 96.25 82 ASP A N 1
ATOM 636 C CA . ASP A 1 82 ? -20.547 -8.625 -7.172 1 96.25 82 ASP A CA 1
ATOM 637 C C . ASP A 1 82 ? -21.219 -9.961 -7.465 1 96.25 82 ASP A C 1
ATOM 639 O O . ASP A 1 82 ? -22.438 -10.047 -7.555 1 96.25 82 ASP A O 1
ATOM 643 N N . ALA A 1 83 ? -20.406 -10.977 -7.586 1 98.19 83 ALA A N 1
ATOM 644 C CA . ALA A 1 83 ? -20.906 -12.312 -7.879 1 98.19 83 ALA A CA 1
ATOM 645 C C . ALA A 1 83 ? -21.359 -13.023 -6.605 1 98.19 83 ALA A C 1
ATOM 647 O O . ALA A 1 83 ? -21.875 -14.148 -6.656 1 98.19 83 ALA A O 1
ATOM 648 N N . GLU A 1 84 ? -21.188 -12.375 -5.461 1 98 84 GLU A N 1
ATOM 649 C CA . GLU A 1 84 ? -21.562 -12.898 -4.148 1 98 84 GLU A CA 1
ATOM 650 C C . GLU A 1 84 ? -20.875 -14.234 -3.875 1 98 84 GLU A C 1
ATOM 652 O O . GLU A 1 84 ? -21.516 -15.188 -3.418 1 98 84 GLU A O 1
ATOM 657 N N . ILE A 1 85 ? -19.641 -14.344 -4.27 1 98.75 85 ILE A N 1
ATOM 658 C CA . ILE A 1 85 ? -18.828 -15.516 -3.994 1 98.75 85 ILE A CA 1
ATOM 659 C C . ILE A 1 85 ? -17.891 -15.234 -2.816 1 98.75 85 ILE A C 1
ATOM 661 O O . ILE A 1 85 ? -16.969 -14.422 -2.926 1 98.75 85 ILE A O 1
ATOM 665 N N . PRO A 1 86 ? -18.125 -15.898 -1.671 1 98.75 86 PRO A N 1
ATOM 666 C CA . PRO A 1 86 ? -17.234 -15.688 -0.537 1 98.75 86 PRO A CA 1
ATOM 667 C C . PRO A 1 86 ? -15.781 -16.031 -0.863 1 98.75 86 PRO A C 1
ATOM 669 O O . PRO A 1 86 ? -15.516 -16.969 -1.631 1 98.75 86 PRO A O 1
ATOM 672 N N . THR A 1 87 ? -14.852 -15.258 -0.262 1 98.88 87 THR A N 1
ATOM 673 C CA . THR A 1 87 ? -13.438 -15.383 -0.585 1 98.88 87 THR A CA 1
ATOM 674 C C . THR A 1 87 ? -12.586 -15.281 0.676 1 98.88 87 THR A C 1
ATOM 676 O O . THR A 1 87 ? -12.82 -14.422 1.529 1 98.88 87 THR A O 1
ATOM 679 N N . VAL A 1 88 ? -11.656 -16.203 0.882 1 98.94 88 VAL A N 1
ATOM 680 C CA . VAL A 1 88 ? -10.664 -16.109 1.945 1 98.94 88 VAL A CA 1
ATOM 681 C C . VAL A 1 88 ? -9.305 -15.734 1.353 1 98.94 88 VAL A C 1
ATOM 683 O O . VAL A 1 88 ? -8.797 -16.422 0.463 1 98.94 88 VAL A O 1
ATOM 686 N N . LEU A 1 89 ? -8.781 -14.586 1.79 1 98.94 89 LEU A N 1
ATOM 687 C CA . LEU A 1 89 ? -7.449 -14.125 1.398 1 98.94 89 LEU A CA 1
ATOM 688 C C . LEU A 1 89 ? -6.418 -14.469 2.467 1 98.94 89 LEU A C 1
ATOM 690 O O . LEU A 1 89 ? -6.348 -13.805 3.504 1 98.94 89 LEU A O 1
ATOM 694 N N . LEU A 1 90 ? -5.652 -15.484 2.225 1 98.88 90 LEU A N 1
ATOM 695 C CA . LEU A 1 90 ? -4.617 -15.867 3.182 1 98.88 90 LEU A CA 1
ATOM 696 C C . LEU A 1 90 ? -3.379 -14.992 3.02 1 98.88 90 LEU A C 1
ATOM 698 O O . LEU A 1 90 ? -3.049 -14.578 1.90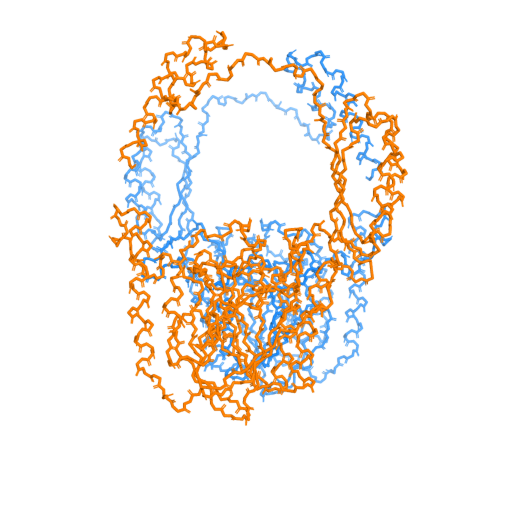6 1 98.88 90 LEU A O 1
ATOM 702 N N . VAL A 1 91 ? -2.68 -14.742 4.105 1 98.25 91 VAL A N 1
ATOM 703 C CA . VAL A 1 91 ? -1.481 -13.914 4.102 1 98.25 91 VAL A CA 1
ATOM 704 C C . VAL A 1 91 ? -0.24 -14.789 3.98 1 98.25 91 VAL A C 1
ATOM 706 O O . VAL A 1 91 ? -0.027 -15.688 4.797 1 98.25 91 VAL A O 1
ATOM 709 N N . GLY A 1 92 ? 0.538 -14.57 2.965 1 96.88 92 GLY A N 1
ATOM 710 C CA . GLY A 1 92 ? 1.815 -15.242 2.793 1 96.88 92 GLY A CA 1
ATOM 711 C C . GLY A 1 92 ? 2.992 -14.422 3.295 1 96.88 92 GLY A C 1
ATOM 712 O O . GLY A 1 92 ? 2.807 -13.352 3.881 1 96.88 92 GLY A O 1
ATOM 713 N N . ASN A 1 93 ? 4.207 -14.922 3.123 1 94.38 93 ASN A N 1
ATOM 714 C CA . ASN A 1 93 ? 5.395 -14.25 3.645 1 94.38 93 ASN A CA 1
ATOM 715 C C . ASN A 1 93 ? 5.656 -12.93 2.926 1 94.38 93 ASN A C 1
ATOM 717 O O . ASN A 1 93 ? 6.066 -11.953 3.549 1 94.38 93 ASN A O 1
ATOM 721 N N . HIS A 1 94 ? 5.438 -12.844 1.653 1 95.62 94 HIS A N 1
ATOM 722 C CA . HIS A 1 94 ? 5.656 -11.617 0.901 1 95.62 94 HIS A CA 1
ATOM 723 C C . HIS A 1 94 ? 4.613 -10.562 1.255 1 95.62 94 HIS A C 1
ATOM 725 O O . HIS A 1 94 ? 4.844 -9.367 1.065 1 95.62 94 HIS A O 1
ATOM 731 N N . ASP A 1 95 ? 3.498 -11.016 1.731 1 97.06 95 ASP A N 1
ATOM 732 C CA . ASP A 1 95 ? 2.418 -10.094 2.08 1 97.06 95 ASP A CA 1
ATOM 733 C C . ASP A 1 95 ? 2.699 -9.398 3.408 1 97.06 95 ASP A C 1
ATOM 735 O O . ASP A 1 95 ? 2.1 -8.359 3.711 1 97.06 95 ASP A O 1
ATOM 739 N N . GLN A 1 96 ? 3.512 -9.977 4.215 1 94.75 96 GLN A N 1
ATOM 740 C CA . GLN A 1 96 ? 3.764 -9.492 5.57 1 94.75 96 GLN A CA 1
ATOM 741 C C . GLN A 1 96 ? 4.824 -8.398 5.578 1 94.75 96 GLN A C 1
ATOM 743 O O . GLN A 1 96 ? 5.883 -8.547 4.965 1 94.75 96 GLN A O 1
ATOM 748 N N . HIS A 1 97 ? 4.473 -7.32 6.258 1 93.5 97 HIS A N 1
ATOM 749 C CA . HIS A 1 97 ? 5.434 -6.246 6.465 1 93.5 97 HIS A CA 1
ATOM 750 C C . HIS A 1 97 ? 6.188 -6.426 7.781 1 93.5 97 HIS A C 1
ATOM 752 O O . HIS A 1 97 ? 5.574 -6.672 8.82 1 93.5 97 HIS A O 1
ATOM 758 N N . SER A 1 98 ? 7.527 -6.254 7.738 1 87.31 98 SER A N 1
ATOM 759 C CA . SER A 1 98 ? 8.359 -6.402 8.93 1 87.31 98 SER A CA 1
ATOM 760 C C . SER A 1 98 ? 8.016 -7.68 9.688 1 87.31 98 SER A C 1
ATOM 762 O O . SER A 1 98 ? 7.75 -7.648 10.891 1 87.31 98 SER A O 1
ATOM 764 N N . GLN A 1 99 ? 7.93 -8.766 8.93 1 78.44 99 GLN A N 1
ATOM 765 C CA . GLN A 1 99 ? 7.68 -10.094 9.469 1 78.44 99 GLN A CA 1
ATOM 766 C C . GLN A 1 99 ? 6.348 -10.148 10.219 1 78.44 99 GLN A C 1
ATOM 768 O O . GLN A 1 99 ? 6.246 -10.773 11.273 1 78.44 99 GLN A O 1
ATOM 773 N N . GLY A 1 100 ? 5.438 -9.289 9.742 1 84.38 100 GLY A N 1
ATOM 774 C CA . GLY A 1 100 ? 4.09 -9.328 10.289 1 84.38 100 GLY A CA 1
ATOM 775 C C . GLY A 1 100 ? 3.826 -8.227 11.297 1 84.38 100 GLY A C 1
ATOM 776 O O . GLY A 1 100 ? 2.674 -7.844 11.516 1 84.38 100 GLY A O 1
ATOM 777 N N . GLN A 1 101 ? 4.809 -7.715 11.898 1 82.06 101 GLN A N 1
ATOM 778 C CA . GLN A 1 101 ? 4.633 -6.672 12.914 1 82.06 101 GLN A CA 1
ATOM 779 C C . GLN A 1 101 ? 4.066 -5.398 12.297 1 82.06 101 GLN A C 1
ATOM 781 O O . GLN A 1 101 ? 3.396 -4.617 12.977 1 82.06 101 GLN A O 1
ATOM 786 N N . GLY A 1 102 ? 4.301 -5.285 11.094 1 89.12 102 GLY A N 1
ATOM 787 C CA . GLY A 1 102 ? 3.809 -4.105 10.398 1 89.12 102 GLY A CA 1
ATOM 788 C C . GLY A 1 102 ? 2.541 -4.371 9.609 1 89.12 102 GLY A C 1
ATOM 789 O O . GLY A 1 102 ? 2.262 -3.68 8.625 1 89.12 102 GLY A O 1
ATOM 790 N N . GLY A 1 103 ? 1.881 -5.418 9.914 1 92.44 103 GLY A N 1
ATOM 791 C CA . GLY A 1 103 ? 0.67 -5.754 9.188 1 92.44 103 GLY A CA 1
ATOM 792 C C . GLY A 1 103 ? 0.944 -6.477 7.879 1 92.44 103 GLY A C 1
ATOM 793 O O . GLY A 1 103 ? 2.045 -6.984 7.664 1 92.44 103 GLY A O 1
ATOM 794 N N . ALA A 1 104 ? -0.129 -6.613 7.109 1 96.56 104 ALA A N 1
ATOM 795 C CA . ALA A 1 104 ? -0.033 -7.309 5.828 1 96.56 104 ALA A CA 1
ATOM 796 C C . ALA A 1 104 ? -0.75 -6.531 4.727 1 96.56 104 ALA A C 1
ATOM 798 O O . ALA A 1 104 ? -1.732 -5.832 4.992 1 96.56 104 ALA A O 1
ATOM 799 N N . SER A 1 105 ? -0.26 -6.688 3.533 1 97.44 105 SER A N 1
ATOM 800 C CA . SER A 1 105 ? -0.759 -5.957 2.371 1 97.44 105 SER A CA 1
ATOM 801 C C . SER A 1 105 ? -2.244 -6.227 2.146 1 97.44 105 SER A C 1
ATOM 803 O O . SER A 1 105 ? -2.957 -5.383 1.601 1 97.44 105 SER A O 1
ATOM 805 N N . LEU A 1 106 ? -2.762 -7.332 2.592 1 98.25 106 LEU A N 1
ATOM 806 C CA . LEU A 1 106 ? -4.133 -7.746 2.32 1 98.25 106 LEU A CA 1
ATOM 807 C C . LEU A 1 106 ? -5.07 -7.289 3.434 1 98.25 106 LEU A C 1
ATOM 809 O O . LEU A 1 106 ? -6.293 -7.391 3.305 1 98.25 106 LEU A O 1
ATOM 813 N N . GLY A 1 107 ? -4.535 -6.762 4.512 1 97.69 107 GLY A N 1
ATOM 814 C CA . GLY A 1 107 ? -5.332 -6.371 5.668 1 97.69 107 GLY A CA 1
ATOM 815 C C . GLY A 1 107 ? -6.379 -5.324 5.344 1 97.69 107 GLY A C 1
ATOM 816 O O . GLY A 1 107 ? -7.418 -5.254 6.004 1 97.69 107 GLY A O 1
ATOM 817 N N . ILE A 1 108 ? -6.176 -4.574 4.309 1 97.81 108 ILE A N 1
ATOM 818 C CA . ILE A 1 108 ? -7.031 -3.451 3.943 1 97.81 108 ILE A CA 1
ATOM 819 C C . ILE A 1 108 ? -8.422 -3.959 3.578 1 97.81 108 ILE A C 1
ATOM 821 O O . ILE A 1 108 ? -9.414 -3.256 3.77 1 97.81 108 ILE A O 1
ATOM 825 N N . TYR A 1 109 ? -8.562 -5.199 3.08 1 98.38 109 TYR A N 1
ATOM 826 C CA . TYR A 1 109 ? -9.852 -5.773 2.705 1 98.38 109 TYR A CA 1
ATOM 827 C C . TYR A 1 109 ? -10.742 -5.957 3.926 1 98.38 109 TYR A C 1
ATOM 829 O O . TYR A 1 109 ? -11.953 -5.738 3.855 1 98.38 109 TYR A O 1
ATOM 837 N N . ARG A 1 110 ? -10.117 -6.363 5.012 1 97.62 110 ARG A N 1
ATOM 838 C CA . ARG A 1 110 ? -10.859 -6.465 6.266 1 97.62 110 ARG A CA 1
ATOM 839 C C . ARG A 1 110 ? -11.18 -5.082 6.828 1 97.62 110 ARG A C 1
ATOM 841 O O . ARG A 1 110 ? -12.32 -4.816 7.219 1 97.62 110 ARG A O 1
ATOM 848 N N . THR A 1 111 ? -10.164 -4.215 6.844 1 97.44 111 THR A N 1
ATOM 849 C CA . THR A 1 111 ? -10.297 -2.912 7.484 1 97.44 111 THR A CA 1
ATOM 850 C C . THR A 1 111 ? -11.398 -2.088 6.82 1 97.44 111 THR A C 1
ATOM 852 O O . THR A 1 111 ? -12.164 -1.41 7.504 1 97.44 111 THR A O 1
ATOM 855 N N . LEU A 1 112 ? -11.508 -2.184 5.539 1 97.38 112 LEU A N 1
ATOM 856 C CA . LEU A 1 112 ? -12.492 -1.39 4.809 1 97.38 112 LEU A CA 1
ATOM 857 C C . LEU A 1 112 ? -13.828 -2.125 4.723 1 97.38 112 LEU A C 1
ATOM 859 O O . LEU A 1 112 ? -14.773 -1.625 4.113 1 97.38 112 LEU A O 1
ATOM 863 N N . GLY A 1 113 ? -13.898 -3.334 5.238 1 96.38 113 GLY A N 1
ATOM 864 C CA . GLY A 1 113 ? -15.148 -4.07 5.332 1 96.38 113 GLY A CA 1
ATOM 865 C C . GLY A 1 113 ? -15.648 -4.574 3.992 1 96.38 113 GLY A C 1
ATOM 866 O O . GLY A 1 113 ? -16.844 -4.48 3.691 1 96.38 113 GLY A O 1
ATOM 867 N N . VAL A 1 114 ? -14.75 -5.09 3.143 1 96.88 114 VAL A N 1
ATOM 868 C CA . VAL A 1 114 ? -15.172 -5.617 1.85 1 96.88 114 VAL A CA 1
ATOM 869 C C . VAL A 1 114 ? -16.078 -6.82 2.057 1 96.88 114 VAL A C 1
ATOM 871 O O . VAL A 1 114 ? -15.703 -7.793 2.713 1 96.88 114 VAL A O 1
ATOM 874 N N . PRO A 1 115 ? -17.297 -6.789 1.527 1 96.38 115 PRO A N 1
ATOM 875 C CA . PRO A 1 115 ? -18.25 -7.867 1.801 1 96.38 115 PRO A CA 1
ATOM 876 C C . PRO A 1 115 ? -17.781 -9.219 1.258 1 96.38 115 PRO A C 1
ATOM 878 O O . PRO A 1 115 ? -17.219 -9.289 0.162 1 96.38 115 PRO A O 1
ATOM 881 N N . GLY A 1 116 ? -17.953 -10.234 2.047 1 97.69 116 GLY A N 1
ATOM 882 C CA . GLY A 1 116 ? -17.703 -11.594 1.593 1 97.69 116 GLY A CA 1
ATOM 883 C C . GLY A 1 116 ? -16.25 -12 1.677 1 97.69 116 GLY A C 1
ATOM 884 O O . GLY A 1 116 ? -15.883 -13.109 1.286 1 97.69 116 GLY A O 1
ATOM 885 N N . PHE A 1 117 ? -15.422 -11.109 2.188 1 98.44 117 PHE A N 1
ATOM 886 C CA . PHE A 1 117 ? -13.992 -11.414 2.266 1 98.44 117 PHE A CA 1
ATOM 887 C C . PHE A 1 117 ? -13.578 -11.703 3.703 1 98.44 117 PHE A C 1
ATOM 889 O O . PHE A 1 117 ? -14.016 -11.016 4.629 1 98.44 117 PHE A O 1
ATOM 896 N N . VAL A 1 118 ? -12.844 -12.727 3.893 1 98.69 118 VAL A N 1
ATOM 897 C CA . VAL A 1 118 ? -12.125 -13.016 5.133 1 98.69 118 VAL A CA 1
ATOM 898 C C . VAL A 1 118 ? -10.625 -12.938 4.895 1 98.69 118 VAL A C 1
ATOM 900 O O . VAL A 1 118 ? -10.109 -13.508 3.922 1 98.69 118 VAL A O 1
ATOM 903 N N . VAL A 1 119 ? -9.961 -12.172 5.711 1 98.69 119 VAL A N 1
ATOM 904 C CA . VAL A 1 119 ? -8.5 -12.133 5.648 1 98.69 119 VAL A CA 1
ATOM 905 C C . VAL A 1 119 ? -7.914 -13.086 6.691 1 98.69 119 VAL A C 1
ATOM 907 O O . VAL A 1 119 ? -8.203 -12.969 7.883 1 98.69 119 VAL A O 1
ATOM 910 N N . GLY A 1 120 ? -7.121 -14.047 6.227 1 98.5 120 GLY A N 1
ATOM 911 C CA . GLY A 1 120 ? -6.496 -15.023 7.105 1 98.5 120 GLY A CA 1
ATOM 912 C C . GLY A 1 120 ? -5.078 -14.648 7.5 1 98.5 120 GLY A C 1
ATOM 913 O O . GLY A 1 120 ? -4.117 -15.125 6.891 1 98.5 120 GLY A O 1
ATOM 914 N N . ASP A 1 121 ? -4.945 -13.883 8.547 1 96.62 121 ASP A N 1
ATOM 915 C CA . ASP A 1 121 ? -3.625 -13.461 8.992 1 96.62 121 ASP A CA 1
ATOM 916 C C . ASP A 1 121 ? -3.293 -14.062 10.359 1 96.62 121 ASP A C 1
ATOM 918 O O . ASP A 1 121 ? -2.322 -13.656 11 1 96.62 121 ASP A O 1
ATOM 922 N N . ARG A 1 122 ? -4.051 -14.977 10.852 1 95.44 122 ARG A N 1
ATOM 923 C CA . ARG A 1 122 ? -3.783 -15.719 12.078 1 95.44 122 ARG A CA 1
ATOM 924 C C . ARG A 1 122 ? -4.336 -17.141 11.984 1 95.44 122 ARG A C 1
ATOM 926 O O . ARG A 1 122 ? -5.152 -17.438 11.109 1 95.44 122 ARG A O 1
ATOM 933 N N . LEU A 1 123 ? -3.816 -18 12.844 1 97.31 123 LEU A N 1
ATOM 934 C CA . LEU A 1 123 ? -4.414 -19.312 12.984 1 97.31 123 LEU A CA 1
ATOM 935 C C . LEU A 1 123 ? -5.809 -19.234 13.586 1 97.31 123 LEU A C 1
ATOM 937 O O . LEU A 1 123 ? -5.957 -18.891 14.766 1 97.31 123 LEU A O 1
ATOM 941 N N . GLU A 1 124 ? -6.789 -19.484 12.766 1 98.06 124 GLU A N 1
ATOM 942 C CA . GLU A 1 124 ? -8.172 -19.328 13.195 1 98.06 124 GLU A CA 1
ATOM 943 C C . GLU A 1 124 ? -9.133 -20.094 12.289 1 98.06 124 GLU A C 1
ATOM 945 O O . GLU A 1 124 ? -8.883 -20.234 11.094 1 98.06 124 GLU A O 1
ATOM 950 N N . THR A 1 125 ? -10.18 -20.641 12.922 1 98.81 125 THR A N 1
ATOM 951 C CA . THR A 1 125 ? -11.227 -21.312 12.156 1 98.81 125 THR A CA 1
ATOM 952 C C . THR A 1 125 ? -12.328 -20.328 11.766 1 98.81 125 THR A C 1
ATOM 954 O O . THR A 1 125 ? -12.836 -19.578 12.609 1 98.81 125 THR A O 1
ATOM 957 N N . HIS A 1 126 ? -12.672 -20.297 10.492 1 98.81 126 HIS A N 1
ATOM 958 C CA . HIS A 1 126 ? -13.719 -19.438 9.961 1 98.81 126 HIS A CA 1
ATOM 959 C C . HIS A 1 126 ? -14.867 -20.25 9.383 1 98.81 126 HIS A C 1
ATOM 961 O O . HIS A 1 126 ? -14.688 -20.984 8.414 1 98.81 126 HIS A O 1
ATOM 967 N N . PRO A 1 127 ? -16.062 -20.219 9.969 1 98.69 127 PRO A N 1
ATOM 968 C CA . PRO A 1 127 ? -17.234 -20.766 9.289 1 98.69 127 PRO A CA 1
ATOM 969 C C . PRO A 1 127 ? -17.703 -19.891 8.125 1 98.69 127 PRO A C 1
ATOM 971 O O . PRO A 1 127 ? -18.156 -18.766 8.344 1 98.69 127 PRO A O 1
ATOM 974 N N . ILE A 1 128 ? -17.609 -20.391 6.906 1 98.81 128 ILE A N 1
ATOM 975 C CA . ILE A 1 128 ? -17.938 -19.609 5.723 1 98.81 128 ILE A CA 1
ATOM 976 C C . ILE A 1 128 ? -19.25 -20.094 5.121 1 98.81 128 ILE A C 1
ATOM 978 O O . ILE A 1 128 ? -19.328 -21.219 4.609 1 98.81 128 ILE A O 1
ATOM 982 N N . PRO A 1 129 ? -20.312 -19.281 5.164 1 98.44 129 PRO A N 1
ATOM 983 C CA . PRO A 1 129 ? -21.531 -19.656 4.453 1 98.44 129 PRO A CA 1
ATOM 984 C C . PRO A 1 129 ? -21.375 -19.562 2.936 1 98.44 129 PRO A C 1
ATOM 986 O O . PRO A 1 129 ? -20.828 -18.594 2.422 1 98.44 129 PRO A O 1
ATOM 989 N N . THR A 1 130 ? -21.75 -20.609 2.244 1 98.12 130 THR A N 1
ATOM 990 C CA . THR A 1 130 ? -21.766 -20.625 0.787 1 98.12 130 THR A CA 1
ATOM 991 C C . THR A 1 130 ? -23.156 -20.938 0.268 1 98.12 130 THR A C 1
ATOM 993 O O . THR A 1 130 ? -24.078 -21.219 1.053 1 98.12 130 THR A O 1
ATOM 996 N N . ARG A 1 131 ? -23.312 -20.891 -1.041 1 96.88 131 ARG A N 1
ATOM 997 C CA . ARG A 1 131 ? -24.594 -21.172 -1.681 1 96.88 131 ARG A CA 1
ATOM 998 C C . ARG A 1 131 ? -25.047 -22.594 -1.388 1 96.88 131 ARG A C 1
ATOM 1000 O O . ARG A 1 131 ? -26.25 -22.859 -1.272 1 96.88 131 ARG A O 1
ATOM 1007 N N . HIS A 1 132 ? -24.125 -23.531 -1.27 1 97.5 132 HIS A N 1
ATOM 1008 C CA . HIS A 1 132 ? -24.5 -24.938 -1.153 1 97.5 132 HIS A CA 1
ATOM 1009 C C . HIS A 1 132 ? -24.156 -25.484 0.229 1 97.5 132 HIS A C 1
ATOM 1011 O O . HIS A 1 132 ? -24.078 -26.703 0.419 1 97.5 132 HIS A O 1
ATOM 1017 N N . GLY A 1 133 ? -23.859 -24.516 1.197 1 97.31 133 GLY A N 1
ATOM 1018 C CA . GLY A 1 133 ? -23.641 -24.969 2.559 1 97.31 133 GLY A CA 1
ATOM 1019 C C . GLY A 1 133 ? -22.469 -24.297 3.24 1 97.31 133 GLY A C 1
ATOM 1020 O O . GLY A 1 133 ? -21.75 -23.516 2.615 1 97.31 133 GLY A O 1
ATOM 1021 N N . LEU A 1 134 ? -22.344 -24.656 4.48 1 98.25 134 LEU A N 1
ATOM 1022 C CA . LEU A 1 134 ? -21.281 -24.094 5.309 1 98.25 134 LEU A CA 1
ATOM 1023 C C . LEU A 1 134 ? -19.969 -24.812 5.055 1 98.25 134 LEU A C 1
ATOM 1025 O O . LEU A 1 134 ? -19.938 -26.031 4.867 1 98.25 134 LEU A O 1
ATOM 1029 N N . VAL A 1 135 ? -18.875 -24.094 5.062 1 98.75 135 VAL A N 1
ATOM 1030 C CA . VAL A 1 135 ? -17.516 -24.656 5.008 1 98.75 135 VAL A CA 1
ATOM 1031 C C . VAL A 1 135 ? -16.688 -24.109 6.176 1 98.75 135 VAL A C 1
ATOM 1033 O O . VAL A 1 135 ? -16.719 -22.922 6.469 1 98.75 135 VAL A O 1
ATOM 1036 N N . GLN A 1 136 ? -16.047 -25.016 6.922 1 98.81 136 GLN A N 1
ATOM 1037 C CA . GLN A 1 136 ? -15.078 -24.594 7.941 1 98.81 136 GLN A CA 1
ATOM 1038 C C . GLN A 1 136 ? -13.688 -24.438 7.344 1 98.81 136 GLN A C 1
ATOM 1040 O O . GLN A 1 136 ? -13.109 -25.391 6.816 1 98.81 136 GLN A O 1
ATOM 1045 N N . VAL A 1 137 ? -13.148 -23.203 7.375 1 98.94 137 VAL A N 1
ATOM 1046 C CA . VAL A 1 137 ? -11.812 -22.922 6.84 1 98.94 137 VAL A CA 1
ATOM 1047 C C . VAL A 1 137 ? -10.867 -22.547 7.977 1 98.94 137 VAL A C 1
ATOM 1049 O O . VAL A 1 137 ? -11.078 -21.531 8.656 1 98.94 137 VAL A O 1
ATOM 1052 N N . ILE A 1 138 ? -9.883 -23.344 8.211 1 98.94 138 ILE A N 1
ATOM 1053 C CA . ILE A 1 138 ? -8.805 -23 9.133 1 98.94 138 ILE A CA 1
ATOM 1054 C C . ILE A 1 138 ? -7.691 -22.281 8.383 1 98.94 138 ILE A C 1
ATOM 1056 O O . ILE A 1 138 ? -7.172 -22.797 7.387 1 98.94 138 ILE A O 1
ATOM 1060 N N . THR A 1 139 ? -7.34 -21.109 8.844 1 98.88 139 THR A N 1
ATOM 1061 C CA . THR A 1 139 ? -6.266 -20.359 8.188 1 98.88 139 THR A CA 1
ATOM 1062 C C . THR A 1 139 ? -4.969 -20.484 8.984 1 98.88 139 THR A C 1
ATOM 1064 O O . THR A 1 139 ? -4.973 -20.391 10.211 1 98.88 139 THR A O 1
ATOM 1067 N N . ILE A 1 140 ? -3.865 -20.781 8.297 1 98.06 140 ILE A N 1
ATOM 1068 C CA . ILE A 1 140 ? -2.51 -20.703 8.828 1 98.06 140 ILE A CA 1
ATOM 1069 C C . ILE A 1 140 ? -1.652 -19.828 7.93 1 98.06 140 ILE A C 1
ATOM 1071 O O . ILE A 1 140 ? -1.07 -20.297 6.953 1 98.06 140 ILE A O 1
ATOM 1075 N N . PRO A 1 141 ? -1.567 -18.578 8.289 1 97.31 141 PRO A N 1
ATOM 1076 C CA . PRO A 1 141 ? -0.703 -17.703 7.492 1 97.31 141 PRO A CA 1
ATOM 1077 C C . PRO A 1 141 ? 0.778 -18.047 7.637 1 97.31 141 PRO A C 1
ATOM 1079 O O . PRO A 1 141 ? 1.131 -18.969 8.375 1 97.31 141 PRO A O 1
ATOM 1082 N N . TRP A 1 142 ? 1.579 -17.375 6.867 1 95.12 142 TRP A N 1
ATOM 1083 C CA . TRP A 1 142 ? 3.01 -17.547 7.105 1 95.12 142 TRP A CA 1
ATOM 1084 C C . TRP A 1 142 ? 3.361 -17.25 8.555 1 95.12 142 TRP A C 1
ATOM 1086 O O . TRP A 1 142 ? 2.912 -16.25 9.117 1 95.12 142 TRP A O 1
ATOM 1096 N N . LEU A 1 143 ? 4.098 -18.141 9.109 1 90.19 143 LEU A N 1
ATOM 1097 C CA . LEU A 1 143 ? 4.445 -18.016 10.516 1 90.19 143 LEU A CA 1
ATOM 1098 C C . LEU A 1 143 ? 5.914 -17.625 10.68 1 90.19 143 LEU A C 1
ATOM 1100 O O . LEU A 1 143 ? 6.789 -18.203 10.031 1 90.19 143 LEU A O 1
ATOM 1104 N N . THR A 1 144 ? 6.078 -16.625 11.461 1 84.19 144 THR A N 1
ATOM 1105 C CA . THR A 1 144 ? 7.426 -16.203 11.836 1 84.19 144 THR A CA 1
ATOM 1106 C C . THR A 1 144 ? 7.75 -16.641 13.258 1 84.19 144 THR A C 1
ATOM 1108 O O . THR A 1 144 ? 6.859 -17.031 14.016 1 84.19 144 THR A O 1
ATOM 1111 N N . ARG A 1 145 ? 9.031 -16.562 13.578 1 77.94 145 ARG A N 1
ATOM 1112 C CA . ARG A 1 145 ? 9.453 -16.906 14.93 1 77.94 145 ARG A CA 1
ATOM 1113 C C . ARG A 1 145 ? 8.742 -16.047 15.969 1 77.94 145 ARG A C 1
ATOM 1115 O O . ARG A 1 145 ? 8.359 -16.531 17.031 1 77.94 145 ARG A O 1
ATOM 1122 N N . SER A 1 146 ? 8.516 -14.852 15.578 1 74.69 146 SER A N 1
ATOM 1123 C CA . SER A 1 146 ? 7.93 -13.914 16.531 1 74.69 146 SER A CA 1
ATOM 1124 C C . SER A 1 146 ? 6.441 -14.172 16.719 1 74.69 146 SER A C 1
ATOM 1126 O O . SER A 1 146 ? 5.844 -13.703 17.688 1 74.69 146 SER A O 1
ATOM 1128 N N . THR A 1 147 ? 5.883 -14.93 15.867 1 75.25 147 THR A N 1
ATOM 1129 C CA . THR A 1 147 ? 4.457 -15.219 15.953 1 75.25 147 THR A CA 1
ATOM 1130 C C . THR A 1 147 ? 4.172 -16.172 17.109 1 75.25 147 THR A C 1
ATOM 1132 O O . THR A 1 147 ? 3.143 -16.047 17.781 1 75.25 147 THR A O 1
ATOM 1135 N N . LEU A 1 148 ? 5.125 -17.078 17.266 1 73 148 LEU A N 1
ATOM 1136 C CA . LEU A 1 148 ? 4.781 -18.141 18.203 1 73 148 LEU A CA 1
ATOM 1137 C C . LEU A 1 148 ? 5.746 -18.172 19.375 1 73 148 LEU A C 1
ATOM 1139 O O . LEU A 1 148 ? 5.484 -18.828 20.391 1 73 148 LEU A O 1
ATOM 1143 N N . LEU A 1 149 ? 6.812 -17.391 19.234 1 76.06 149 LEU A N 1
ATOM 1144 C CA . LEU A 1 149 ? 7.836 -17.469 20.266 1 76.06 149 LEU A CA 1
ATOM 1145 C C . LEU A 1 149 ? 8.195 -16.078 20.797 1 76.06 149 LEU A C 1
ATOM 1147 O O . LEU A 1 149 ? 8.141 -15.094 20.047 1 76.06 149 LEU A O 1
ATOM 1151 N N . THR A 1 150 ? 8.445 -15.969 22.047 1 75.25 150 THR A N 1
ATOM 1152 C CA . THR A 1 150 ? 9 -14.758 22.641 1 75.25 150 THR A CA 1
ATOM 1153 C C . THR A 1 150 ? 10.523 -14.82 22.672 1 75.25 150 THR A C 1
ATOM 1155 O O . THR A 1 150 ? 11.109 -15.883 22.453 1 75.25 150 THR A O 1
ATOM 1158 N N . ARG A 1 151 ? 11.156 -13.695 22.984 1 70.5 151 ARG A N 1
ATOM 1159 C CA . ARG A 1 151 ? 12.609 -13.625 23.047 1 70.5 151 ARG A CA 1
ATOM 1160 C C . ARG A 1 151 ? 13.164 -14.602 24.078 1 70.5 151 ARG A C 1
ATOM 1162 O O . ARG A 1 151 ? 14.125 -15.32 23.797 1 70.5 151 ARG A O 1
ATOM 1169 N N . PRO A 1 152 ? 12.602 -14.625 25.172 1 70.88 152 PRO A N 1
ATOM 1170 C CA . PRO A 1 152 ? 13.125 -15.586 26.156 1 70.88 152 PRO A CA 1
ATOM 1171 C C . PRO A 1 152 ? 13.023 -17.031 25.688 1 70.88 152 PRO A C 1
ATOM 1173 O O . PRO A 1 152 ? 13.859 -17.859 26.047 1 70.88 152 PRO A O 1
ATOM 1176 N N . ASP A 1 153 ? 12.078 -17.297 24.781 1 73.38 153 ASP A N 1
ATOM 1177 C CA . ASP A 1 153 ? 11.875 -18.641 24.281 1 73.38 153 ASP A CA 1
ATOM 1178 C C . ASP A 1 153 ? 13.039 -19.078 23.406 1 73.38 153 ASP A C 1
ATOM 1180 O O . ASP A 1 153 ? 13.32 -20.281 23.281 1 73.38 153 ASP A O 1
ATOM 1184 N N . THR A 1 154 ? 13.617 -18.078 22.844 1 74.12 154 THR A N 1
ATOM 1185 C CA . THR A 1 154 ? 14.555 -18.438 21.797 1 74.12 154 THR A CA 1
ATOM 1186 C C . THR A 1 154 ? 15.992 -18.203 22.234 1 74.12 154 THR A C 1
ATOM 1188 O O . THR A 1 154 ? 16.938 -18.609 21.547 1 74.12 154 THR A O 1
ATOM 1191 N N . GLU A 1 155 ? 16.078 -17.594 23.391 1 75.94 155 GLU A N 1
ATOM 1192 C CA . GLU A 1 155 ? 17.422 -17.25 23.844 1 75.94 155 GLU A CA 1
ATOM 1193 C C . GLU A 1 155 ? 18.266 -18.5 24.062 1 75.94 155 GLU A C 1
ATOM 1195 O O . GLU A 1 155 ? 17.844 -19.438 24.734 1 75.94 155 GLU A O 1
ATOM 1200 N N . GLY A 1 156 ? 19.422 -18.5 23.406 1 78.56 156 GLY A N 1
ATOM 1201 C CA . GLY A 1 156 ? 20.391 -19.547 23.594 1 78.56 156 GLY A CA 1
ATOM 1202 C C . GLY A 1 156 ? 20.078 -20.797 22.781 1 78.56 156 GLY A C 1
ATOM 1203 O O . GLY A 1 156 ? 20.828 -21.781 22.844 1 78.56 156 GLY A O 1
ATOM 1204 N N . LEU A 1 157 ? 19 -20.828 22.094 1 81.69 157 LEU A N 1
ATOM 1205 C CA . LEU A 1 157 ? 18.609 -22.016 21.359 1 81.69 157 LEU A CA 1
ATOM 1206 C C . LEU A 1 157 ? 19.188 -22 19.953 1 81.69 157 LEU A C 1
ATOM 1208 O O . LEU A 1 157 ? 19.375 -20.938 19.375 1 81.69 157 LEU A O 1
ATOM 1212 N N . SER A 1 158 ? 19.5 -23.203 19.469 1 80.75 158 SER A N 1
ATOM 1213 C CA . SER A 1 158 ? 19.875 -23.359 18.078 1 80.75 158 SER A CA 1
ATOM 1214 C C . SER A 1 158 ? 18.688 -23.125 17.156 1 80.75 158 SER A C 1
ATOM 1216 O O . SER A 1 158 ? 17.531 -23.141 17.594 1 80.75 158 SER A O 1
ATOM 1218 N N . LEU A 1 159 ? 18.984 -22.953 15.945 1 80.62 159 LEU A N 1
ATOM 1219 C CA . LEU A 1 159 ? 17.922 -22.766 14.961 1 80.62 159 LEU A CA 1
ATOM 1220 C C . LEU A 1 159 ? 17.031 -24 14.898 1 80.62 159 LEU A C 1
ATOM 1222 O O . LEU A 1 159 ? 15.812 -23.875 14.766 1 80.62 159 LEU A O 1
ATOM 1226 N N . GLU A 1 160 ? 17.672 -25.047 14.992 1 82.94 160 GLU A N 1
ATOM 1227 C CA . GLU A 1 160 ? 16.922 -26.312 14.953 1 82.94 160 GLU A CA 1
ATOM 1228 C C . GLU A 1 160 ? 15.977 -26.422 16.141 1 82.94 160 GLU A C 1
ATOM 1230 O O . GLU A 1 160 ? 14.836 -26.875 16 1 82.94 160 GLU A O 1
ATOM 1235 N N . ALA A 1 161 ? 16.484 -26.062 17.234 1 85.31 161 ALA A N 1
ATOM 1236 C CA . ALA A 1 161 ? 15.68 -26.125 18.453 1 85.31 161 ALA A CA 1
ATOM 1237 C C . ALA A 1 161 ? 14.523 -25.125 18.391 1 85.31 161 ALA A C 1
ATOM 1239 O O . ALA A 1 161 ? 13.414 -25.438 18.844 1 85.31 161 ALA A O 1
ATOM 1240 N N . VAL A 1 162 ? 14.797 -24.047 17.859 1 84.19 162 VAL A N 1
ATOM 1241 C CA . VAL A 1 162 ? 13.766 -23.016 17.719 1 84.19 162 VAL A CA 1
ATOM 1242 C C . VAL A 1 162 ? 12.68 -23.531 16.766 1 84.19 162 VAL A C 1
ATOM 1244 O O . VAL A 1 162 ? 11.484 -23.375 17.047 1 84.19 162 VAL A O 1
ATOM 1247 N N . ASN A 1 163 ? 13.078 -24.156 15.727 1 84.44 163 ASN A N 1
ATOM 1248 C CA . ASN A 1 163 ? 12.125 -24.703 14.758 1 84.44 163 ASN A CA 1
ATOM 1249 C C . ASN A 1 163 ? 11.242 -25.766 15.383 1 84.44 163 ASN A C 1
ATOM 1251 O O . ASN A 1 163 ? 10.031 -25.797 15.148 1 84.44 163 ASN A O 1
ATOM 1255 N N . LYS A 1 164 ? 11.883 -26.594 16.109 1 87.69 164 LYS A N 1
ATOM 1256 C CA . LYS A 1 164 ? 11.125 -27.641 16.797 1 87.69 164 LYS A CA 1
ATOM 1257 C C . LYS A 1 164 ? 10.102 -27.047 17.75 1 87.69 164 LYS A C 1
ATOM 1259 O O . LYS A 1 164 ? 8.969 -27.516 17.828 1 87.69 164 LYS A O 1
ATOM 1264 N N . LEU A 1 165 ? 10.562 -26.047 18.438 1 88.5 165 LEU A N 1
ATOM 1265 C CA . LEU A 1 165 ? 9.672 -25.375 19.375 1 88.5 165 LEU A CA 1
ATOM 1266 C C . LEU A 1 165 ? 8.5 -24.734 18.641 1 88.5 165 LEU A C 1
ATOM 1268 O O . LEU A 1 165 ? 7.355 -24.797 19.109 1 88.5 165 LEU A O 1
ATOM 1272 N N . LEU A 1 166 ? 8.742 -24.172 17.547 1 88.69 166 LEU A N 1
ATOM 1273 C CA . LEU A 1 166 ? 7.699 -23.562 16.734 1 88.69 166 LEU A CA 1
ATOM 1274 C C . LEU A 1 166 ? 6.688 -24.609 16.281 1 88.69 166 LEU A C 1
ATOM 1276 O O . LEU A 1 166 ? 5.477 -24.391 16.359 1 88.69 166 LEU A O 1
ATOM 1280 N N . ILE A 1 167 ? 7.129 -25.719 15.859 1 90.38 167 ILE A N 1
ATOM 1281 C CA . ILE A 1 167 ? 6.27 -26.812 15.391 1 90.38 167 ILE A CA 1
ATOM 1282 C C . ILE A 1 167 ? 5.418 -27.328 16.547 1 90.38 167 ILE A C 1
ATOM 1284 O O . ILE A 1 167 ? 4.223 -27.594 16.375 1 90.38 167 ILE A O 1
ATOM 1288 N N . ASP A 1 168 ? 6.047 -27.438 17.688 1 92.44 168 ASP A N 1
ATOM 1289 C CA . ASP A 1 168 ? 5.32 -27.906 18.859 1 92.44 168 ASP A CA 1
ATOM 1290 C C . ASP A 1 168 ? 4.18 -26.969 19.234 1 92.44 168 ASP A C 1
ATOM 1292 O O . ASP A 1 168 ? 3.059 -27.406 19.484 1 92.44 168 ASP A O 1
ATOM 1296 N N . ARG A 1 169 ? 4.527 -25.734 19.203 1 93 169 ARG A N 1
ATOM 1297 C CA . ARG A 1 169 ? 3.512 -24.734 19.531 1 93 169 ARG A CA 1
ATOM 1298 C C . ARG A 1 169 ? 2.396 -24.734 18.5 1 93 169 ARG A C 1
ATOM 1300 O O . ARG A 1 169 ? 1.219 -24.609 18.844 1 93 169 ARG A O 1
ATOM 1307 N N . LEU A 1 170 ? 2.754 -24.828 17.297 1 94.56 170 LEU A N 1
ATOM 1308 C CA . LEU A 1 170 ? 1.768 -24.875 16.219 1 94.56 170 LEU A CA 1
ATOM 1309 C C . LEU A 1 170 ? 0.878 -26.094 16.344 1 94.56 170 LEU A C 1
ATOM 1311 O O . LEU A 1 170 ? -0.335 -26.016 16.141 1 94.56 170 LEU A O 1
ATOM 1315 N N . THR A 1 171 ? 1.477 -27.203 16.641 1 95.31 171 THR A N 1
ATOM 1316 C CA . THR A 1 171 ? 0.736 -28.453 16.797 1 95.31 171 THR A CA 1
ATOM 1317 C C . THR A 1 171 ? -0.354 -28.297 17.859 1 95.31 171 THR A C 1
ATOM 1319 O O . THR A 1 171 ? -1.505 -28.672 17.625 1 95.31 171 THR A O 1
ATOM 1322 N N . VAL A 1 172 ? 0.012 -27.703 18.953 1 95.88 172 VAL A N 1
ATOM 1323 C CA . VAL A 1 172 ? -0.932 -27.531 20.047 1 95.88 172 VAL A CA 1
ATOM 1324 C C . VAL A 1 172 ? -2.057 -26.594 19.625 1 95.88 172 VAL A C 1
ATOM 1326 O O . VAL A 1 172 ? -3.236 -26.891 19.828 1 95.88 172 VAL A O 1
ATOM 1329 N N . ALA A 1 173 ? -1.673 -25.516 19.031 1 96.12 173 ALA A N 1
ATOM 1330 C CA . ALA A 1 173 ? -2.664 -24.531 18.594 1 96.12 173 ALA A CA 1
ATOM 1331 C C . ALA A 1 173 ? -3.607 -25.125 17.562 1 96.12 173 ALA A C 1
ATOM 1333 O O . ALA A 1 173 ? -4.82 -24.906 17.625 1 96.12 173 ALA A O 1
ATOM 1334 N N . LEU A 1 174 ? -3.064 -25.844 16.625 1 97.56 174 LEU A N 1
ATOM 1335 C CA . LEU A 1 174 ? -3.861 -26.469 15.57 1 97.56 174 LEU A CA 1
ATOM 1336 C C . LEU A 1 174 ? -4.809 -27.516 16.141 1 97.56 174 LEU A C 1
ATOM 1338 O O . LEU A 1 174 ? -5.957 -27.625 15.711 1 97.56 174 LEU A O 1
ATOM 1342 N N . GLU A 1 175 ? -4.316 -28.281 17.109 1 97.69 175 GLU A N 1
ATOM 1343 C CA . GLU A 1 175 ? -5.176 -29.266 17.766 1 97.69 175 GLU A CA 1
ATOM 1344 C C . GLU A 1 175 ? -6.379 -28.594 18.422 1 97.69 175 GLU A C 1
ATOM 1346 O O . GLU A 1 175 ? -7.48 -29.156 18.422 1 97.69 175 GLU A O 1
ATOM 1351 N N . GLY A 1 176 ? -6.047 -27.438 19 1 97.88 176 GLY A N 1
ATOM 1352 C CA . GLY A 1 176 ? -7.145 -26.688 19.578 1 97.88 176 GLY A CA 1
ATOM 1353 C C . GLY A 1 176 ? -8.219 -26.328 18.562 1 97.88 176 GLY A C 1
ATOM 1354 O O . GLY A 1 176 ? -9.414 -26.469 18.844 1 97.88 176 GLY A O 1
ATOM 1355 N N . GLU A 1 177 ? -7.859 -25.922 17.391 1 98.25 177 GLU A N 1
ATOM 1356 C CA . GLU A 1 177 ? -8.805 -25.609 16.328 1 98.25 177 GLU A CA 1
ATOM 1357 C C . GLU A 1 177 ? -9.547 -26.859 15.867 1 98.25 177 GLU A C 1
ATOM 1359 O O . GLU A 1 177 ? -10.766 -26.844 15.695 1 98.25 177 GLU A O 1
ATOM 1364 N N . ILE A 1 178 ? -8.828 -27.953 15.734 1 98.12 178 ILE A N 1
ATOM 1365 C CA . ILE A 1 178 ? -9.359 -29.188 15.188 1 98.12 178 ILE A CA 1
ATOM 1366 C C . ILE A 1 178 ? -10.438 -29.75 16.109 1 98.12 178 ILE A C 1
ATOM 1368 O O . ILE A 1 178 ? -11.484 -30.219 15.656 1 98.12 178 ILE A O 1
ATOM 1372 N N . ARG A 1 179 ? -10.219 -29.656 17.391 1 97.62 179 ARG A N 1
ATOM 1373 C CA . ARG A 1 179 ? -11.133 -30.219 18.375 1 97.62 179 ARG A CA 1
ATOM 1374 C C . ARG A 1 179 ? -12.469 -29.484 18.359 1 97.62 179 ARG A C 1
ATOM 1376 O O . ARG A 1 179 ? -13.484 -30.016 18.812 1 97.62 179 ARG A O 1
ATOM 1383 N N . ARG A 1 180 ? -12.445 -28.281 17.859 1 97.81 180 ARG A N 1
ATOM 1384 C CA . ARG A 1 180 ? -13.656 -27.469 17.891 1 97.81 180 ARG A CA 1
ATOM 1385 C C . ARG A 1 180 ? -14.445 -27.594 16.594 1 97.81 180 ARG A C 1
ATOM 1387 O O . ARG A 1 180 ? -15.531 -27.047 16.453 1 97.81 180 ARG A O 1
ATOM 1394 N N . LEU A 1 181 ? -14.008 -28.359 15.672 1 98.25 181 LEU A N 1
ATOM 1395 C CA . LEU A 1 181 ? -14.641 -28.5 14.367 1 98.25 181 LEU A CA 1
ATOM 1396 C C . LEU A 1 181 ? -15.938 -29.297 14.477 1 98.25 181 LEU A C 1
ATOM 1398 O O . LEU A 1 181 ? -16.047 -30.219 15.289 1 98.25 181 LEU A O 1
ATOM 1402 N N . ASP A 1 182 ? -16.891 -28.938 13.703 1 98 182 ASP A N 1
ATOM 1403 C CA . ASP A 1 182 ? -18.078 -29.766 13.477 1 98 182 ASP A CA 1
ATOM 1404 C C . ASP A 1 182 ? -17.797 -30.859 12.469 1 98 182 ASP A C 1
ATOM 1406 O O . ASP A 1 182 ? -17.516 -30.594 11.297 1 98 182 ASP A O 1
ATOM 1410 N N . PRO A 1 183 ? -17.875 -32.094 12.883 1 96.44 183 PRO A N 1
ATOM 1411 C CA . PRO A 1 183 ? -17.484 -33.188 12.008 1 96.44 183 PRO A CA 1
ATOM 1412 C C . PRO A 1 183 ? -18.422 -33.375 10.82 1 96.44 183 PRO A C 1
ATOM 1414 O O . PRO A 1 183 ? -18.109 -34.094 9.867 1 96.44 183 PRO A O 1
ATOM 1417 N N . ASP A 1 184 ? -19.562 -32.75 10.844 1 96.5 184 ASP A N 1
ATOM 1418 C CA . ASP A 1 184 ? -20.547 -32.938 9.781 1 96.5 184 ASP A CA 1
ATOM 1419 C C . ASP A 1 184 ? -20.391 -31.859 8.703 1 96.5 184 ASP A C 1
ATOM 1421 O O . ASP A 1 184 ? -21.062 -31.922 7.668 1 96.5 184 ASP A O 1
ATOM 1425 N N . ILE A 1 185 ? -19.547 -30.875 8.961 1 97.81 185 ILE A N 1
ATOM 1426 C CA . ILE A 1 185 ? -19.328 -29.781 8.016 1 97.81 185 ILE A CA 1
ATOM 1427 C C . ILE A 1 185 ? -17.969 -29.953 7.348 1 97.81 185 ILE A C 1
ATOM 1429 O O . ILE A 1 185 ? -16.969 -30.203 8.016 1 97.81 185 ILE A O 1
ATOM 1433 N N . PRO A 1 186 ? -17.922 -29.906 5.992 1 98.38 186 PRO A N 1
ATOM 1434 C CA . PRO A 1 186 ? -16.609 -30.016 5.332 1 98.38 186 PRO A CA 1
ATOM 1435 C C . PRO A 1 186 ? -15.609 -28.984 5.848 1 98.38 186 PRO A C 1
ATOM 1437 O O . PRO A 1 186 ? -15.977 -27.844 6.133 1 98.38 186 PRO A O 1
ATOM 1440 N N . THR A 1 187 ? -14.352 -29.438 6.02 1 98.69 187 THR A N 1
ATOM 1441 C CA . THR A 1 187 ? -13.305 -28.594 6.574 1 98.69 187 THR A CA 1
ATOM 1442 C C . THR A 1 187 ? -12.125 -28.484 5.609 1 98.69 187 THR A C 1
ATOM 1444 O O . THR A 1 187 ? -11.656 -29.5 5.082 1 98.69 187 THR A O 1
ATOM 1447 N N . VAL A 1 188 ? -11.68 -27.25 5.352 1 98.88 188 VAL A N 1
ATOM 1448 C CA . VAL A 1 188 ? -10.484 -26.969 4.57 1 98.88 188 VAL A CA 1
ATOM 1449 C C . VAL A 1 188 ? -9.43 -26.312 5.461 1 98.88 188 VAL A C 1
ATOM 1451 O O . VAL A 1 188 ? -9.734 -25.406 6.223 1 98.88 188 VAL A O 1
ATOM 1454 N N . LEU A 1 189 ? -8.242 -26.859 5.473 1 98.94 189 LEU A N 1
ATOM 1455 C CA . LEU A 1 189 ? -7.102 -26.109 6.004 1 98.94 189 LEU A CA 1
ATOM 1456 C C . LEU A 1 189 ? -6.434 -25.281 4.91 1 98.94 189 LEU A C 1
ATOM 1458 O O . LEU A 1 189 ? -5.973 -25.828 3.904 1 98.94 189 LEU A O 1
ATOM 1462 N N . LEU A 1 190 ? -6.48 -24.016 5.008 1 98.94 190 LEU A N 1
ATOM 1463 C CA . LEU A 1 190 ? -5.812 -23.078 4.113 1 98.94 190 LEU A CA 1
ATOM 1464 C C . LEU A 1 190 ? -4.527 -22.547 4.738 1 98.94 190 LEU A C 1
ATOM 1466 O O . LEU A 1 190 ? -4.578 -21.766 5.684 1 98.94 190 LEU A O 1
ATOM 1470 N N . GLY A 1 191 ? -3.367 -23.016 4.203 1 98.62 191 GLY A N 1
ATOM 1471 C CA . GLY A 1 191 ? -2.104 -22.672 4.832 1 98.62 191 GLY A CA 1
ATOM 1472 C C . GLY A 1 191 ? -1.065 -22.156 3.844 1 98.62 191 GLY A C 1
ATOM 1473 O O . GLY A 1 191 ? -0.959 -22.672 2.73 1 98.62 191 GLY A O 1
ATOM 1474 N N . HIS A 1 192 ? -0.382 -21.094 4.184 1 97.81 192 HIS A N 1
ATOM 1475 C CA . HIS A 1 192 ? 0.817 -20.656 3.467 1 97.81 192 HIS A CA 1
ATOM 1476 C C . HIS A 1 192 ? 2.078 -21.172 4.16 1 97.81 192 HIS A C 1
ATOM 1478 O O . HIS A 1 192 ? 2.615 -20.5 5.047 1 97.81 192 HIS A O 1
ATOM 1484 N N . LEU A 1 193 ? 2.566 -22.297 3.719 1 94.56 193 LEU A N 1
ATOM 1485 C CA . LEU A 1 193 ? 3.512 -23.094 4.488 1 94.56 193 LEU A CA 1
ATOM 1486 C C . LEU A 1 193 ? 4.531 -23.766 3.572 1 94.56 193 LEU A C 1
ATOM 1488 O O . LEU A 1 193 ? 4.219 -24.094 2.424 1 94.56 193 LEU A O 1
ATOM 1492 N N . MET A 1 194 ? 5.648 -23.922 4.156 1 91.44 194 MET A N 1
ATOM 1493 C CA . MET A 1 194 ? 6.602 -24.859 3.57 1 91.44 194 MET A CA 1
ATOM 1494 C C . MET A 1 194 ? 6.48 -26.234 4.215 1 91.44 194 MET A C 1
ATOM 1496 O O . MET A 1 194 ? 6.668 -26.375 5.426 1 91.44 194 MET A O 1
ATOM 1500 N N . VAL A 1 195 ? 6.188 -27.234 3.43 1 92.56 195 VAL A N 1
ATOM 1501 C CA . VAL A 1 195 ? 5.945 -28.578 3.953 1 92.56 195 VAL A CA 1
ATOM 1502 C C . VAL A 1 195 ? 7.043 -29.516 3.482 1 92.56 195 VAL A C 1
ATOM 1504 O O . VAL A 1 195 ? 7.527 -29.406 2.352 1 92.56 195 VAL A O 1
ATOM 1507 N N . ASP A 1 196 ? 7.348 -30.375 4.348 1 85.94 196 ASP A N 1
ATOM 1508 C CA . ASP A 1 196 ? 8.367 -31.359 4.008 1 85.94 196 ASP A CA 1
ATOM 1509 C C . ASP A 1 196 ? 8.016 -32.094 2.709 1 85.94 196 ASP A C 1
ATOM 1511 O O . ASP A 1 196 ? 6.844 -32.219 2.367 1 85.94 196 ASP A O 1
ATOM 1515 N N . ARG A 1 197 ? 9.039 -32.469 1.946 1 80.19 197 ARG A N 1
ATOM 1516 C CA . ARG A 1 197 ? 8.969 -33.312 0.757 1 80.19 197 ARG A CA 1
ATOM 1517 C C . ARG A 1 197 ? 8.453 -32.5 -0.442 1 80.19 197 ARG A C 1
ATOM 1519 O O . ARG A 1 197 ? 8.281 -33.062 -1.53 1 80.19 197 ARG A O 1
ATOM 1526 N N . ALA A 1 198 ? 8.164 -31.234 -0.188 1 80.94 198 ALA A N 1
ATOM 1527 C CA . ALA A 1 198 ? 7.699 -30.453 -1.326 1 80.94 198 ALA A CA 1
ATOM 1528 C C . ALA A 1 198 ? 8.82 -30.25 -2.346 1 80.94 198 ALA A C 1
ATOM 1530 O O . ALA A 1 198 ? 9.984 -30.094 -1.976 1 80.94 198 ALA A O 1
ATOM 1531 N N . SER A 1 199 ? 8.453 -30.359 -3.59 1 78.06 199 SER A N 1
ATOM 1532 C CA . SER A 1 199 ? 9.359 -29.984 -4.672 1 78.06 199 SER A CA 1
ATOM 1533 C C . SER A 1 199 ? 9.258 -28.5 -4.984 1 78.06 199 SER A C 1
ATOM 1535 O O . SER A 1 199 ? 8.156 -27.953 -5.105 1 78.06 199 SER A O 1
ATOM 1537 N N . PHE A 1 200 ? 10.445 -27.875 -5.121 1 73.31 200 PHE A N 1
ATOM 1538 C CA . PHE A 1 200 ? 10.461 -26.422 -5.117 1 73.31 200 PHE A CA 1
ATOM 1539 C C . PHE A 1 200 ? 10.5 -25.875 -6.539 1 73.31 200 PHE A C 1
ATOM 1541 O O . PHE A 1 200 ? 10.977 -26.547 -7.457 1 73.31 200 PHE A O 1
ATOM 1548 N N . GLY A 1 201 ? 9.859 -24.75 -6.734 1 62.06 201 GLY A N 1
ATOM 1549 C CA . GLY A 1 201 ? 10.008 -23.906 -7.902 1 62.06 201 GLY A CA 1
ATOM 1550 C C . GLY A 1 201 ? 10.859 -22.672 -7.641 1 62.06 201 GLY A C 1
ATOM 1551 O O . GLY A 1 201 ? 11.953 -22.781 -7.086 1 62.06 201 GLY A O 1
ATOM 1552 N N . ALA A 1 202 ? 10.43 -21.438 -8.125 1 63.59 202 ALA A N 1
ATOM 1553 C CA . ALA A 1 202 ? 11.188 -20.188 -8.07 1 63.59 202 ALA A CA 1
ATOM 1554 C C . ALA A 1 202 ? 11.336 -19.703 -6.629 1 63.59 202 ALA A C 1
ATOM 1556 O O . ALA A 1 202 ? 12.242 -18.938 -6.316 1 63.59 202 ALA A O 1
ATOM 1557 N N . GLU A 1 203 ? 10.422 -20.141 -5.789 1 70.5 203 GLU A N 1
ATOM 1558 C CA . GLU A 1 203 ? 10.422 -19.625 -4.422 1 70.5 203 GLU A CA 1
ATOM 1559 C C . GLU A 1 203 ? 11.727 -19.953 -3.705 1 70.5 203 GLU A C 1
ATOM 1561 O O . GLU A 1 203 ? 12.086 -19.297 -2.727 1 70.5 203 GLU A O 1
ATOM 1566 N N . ARG A 1 204 ? 12.406 -21.016 -4.223 1 56.03 204 ARG A N 1
ATOM 1567 C CA . ARG A 1 204 ? 13.688 -21.391 -3.619 1 56.03 204 ARG A CA 1
ATOM 1568 C C . ARG A 1 204 ? 14.664 -20.219 -3.645 1 56.03 204 ARG A C 1
ATOM 1570 O O . ARG A 1 204 ? 15.531 -20.109 -2.775 1 56.03 204 ARG A O 1
ATOM 1577 N N . PHE A 1 205 ? 14.445 -19.422 -4.672 1 48.44 205 PHE A N 1
ATOM 1578 C CA . PHE A 1 205 ? 15.367 -18.297 -4.895 1 48.44 205 PHE A CA 1
ATOM 1579 C C . PHE A 1 205 ? 14.812 -17.016 -4.301 1 48.44 205 PHE A C 1
ATOM 1581 O O . PHE A 1 205 ? 15.539 -16.031 -4.152 1 48.44 205 PHE A O 1
ATOM 1588 N N . LEU A 1 206 ? 13.602 -17.062 -4.07 1 53.69 206 LEU A N 1
ATOM 1589 C CA . LEU A 1 206 ? 13 -15.836 -3.574 1 53.69 206 LEU A CA 1
ATOM 1590 C C . LEU A 1 206 ? 13.305 -15.641 -2.092 1 53.69 206 LEU A C 1
ATOM 1592 O O . LEU A 1 206 ? 13.336 -16.609 -1.329 1 53.69 206 LEU A O 1
ATOM 1596 N N . ALA A 1 207 ? 14.422 -14.773 -1.77 1 45.62 207 ALA A N 1
ATOM 1597 C CA . ALA A 1 207 ? 15.141 -14.406 -0.552 1 45.62 207 ALA A CA 1
ATOM 1598 C C . ALA A 1 207 ? 14.219 -14.438 0.661 1 45.62 207 ALA A C 1
ATOM 1600 O O . ALA A 1 207 ? 14.672 -14.609 1.794 1 45.62 207 ALA A O 1
ATOM 1601 N N . VAL A 1 208 ? 12.969 -14.148 0.468 1 45.53 208 VAL A N 1
ATOM 1602 C CA . VAL A 1 208 ? 12.375 -13.711 1.727 1 45.53 208 VAL A CA 1
ATOM 1603 C C . VAL A 1 208 ? 11.977 -14.922 2.562 1 45.53 208 VAL A C 1
ATOM 1605 O O . VAL A 1 208 ? 11.25 -15.797 2.088 1 45.53 208 VAL A O 1
ATOM 1608 N N . GLY A 1 209 ? 12.516 -15.047 3.896 1 51.19 209 GLY A N 1
ATOM 1609 C CA . GLY A 1 209 ? 12.367 -15.664 5.207 1 51.19 209 GLY A CA 1
ATOM 1610 C C . GLY A 1 209 ? 12.594 -17.156 5.195 1 51.19 209 GLY A C 1
ATOM 1611 O O . GLY A 1 209 ? 11.844 -17.906 4.559 1 51.19 209 GLY A O 1
ATOM 1612 N N . LYS A 1 210 ? 13.852 -17.516 5.355 1 56.81 210 LYS A N 1
ATOM 1613 C CA . LYS A 1 210 ? 14.109 -18.938 5.648 1 56.81 210 LYS A CA 1
ATOM 1614 C C . LYS A 1 210 ? 13.141 -19.453 6.707 1 56.81 210 LYS A C 1
ATOM 1616 O O . LYS A 1 210 ? 13.023 -18.875 7.789 1 56.81 210 LYS A O 1
ATOM 1621 N N . GLY A 1 211 ? 11.969 -19.922 6.176 1 64.88 211 GLY A N 1
ATOM 1622 C CA . GLY A 1 211 ? 11.008 -20.5 7.102 1 64.88 211 GLY A CA 1
ATOM 1623 C C . GLY A 1 211 ? 11.344 -21.938 7.492 1 64.88 211 GLY A C 1
ATOM 1624 O O . GLY A 1 211 ? 12.453 -22.406 7.227 1 64.88 211 GLY A O 1
ATOM 1625 N N . PHE A 1 212 ? 10.625 -22.375 8.492 1 72.44 212 PHE A N 1
ATOM 1626 C CA . PHE A 1 212 ? 10.758 -23.766 8.93 1 72.44 212 PHE A CA 1
ATOM 1627 C C . PHE A 1 212 ? 9.805 -24.656 8.156 1 72.44 212 PHE A C 1
ATOM 1629 O O . PHE A 1 212 ? 8.781 -24.203 7.641 1 72.44 212 PHE A O 1
ATOM 1636 N N . ASN A 1 213 ? 10.227 -25.844 7.926 1 85.56 213 ASN A N 1
ATOM 1637 C CA . ASN A 1 213 ? 9.414 -26.859 7.266 1 85.56 213 ASN A CA 1
ATOM 1638 C C . ASN A 1 213 ? 8.461 -27.547 8.242 1 85.56 213 ASN A C 1
ATOM 1640 O O . ASN A 1 213 ? 8.828 -27.828 9.383 1 85.56 213 ASN A O 1
ATOM 1644 N N . LEU A 1 214 ? 7.309 -27.719 7.762 1 91.62 214 LEU A N 1
ATOM 1645 C CA . LEU A 1 214 ? 6.332 -28.453 8.562 1 91.62 214 LEU A CA 1
ATOM 1646 C C . LEU A 1 214 ? 6.242 -29.906 8.117 1 91.62 214 LEU A C 1
ATOM 1648 O O . LEU A 1 214 ? 6.266 -30.203 6.922 1 91.62 214 LEU A O 1
ATOM 1652 N N . PRO A 1 215 ? 6.141 -30.844 9.102 1 92.19 215 PRO A N 1
ATOM 1653 C CA . PRO A 1 215 ? 5.914 -32.25 8.727 1 92.19 215 PRO A CA 1
ATOM 1654 C C . PRO A 1 215 ? 4.543 -32.469 8.094 1 92.19 215 PRO A C 1
ATOM 1656 O O . PRO A 1 215 ? 3.547 -31.906 8.555 1 92.19 215 PRO A O 1
ATOM 1659 N N . LEU A 1 216 ? 4.508 -33.25 7.059 1 94.25 216 LEU A N 1
ATOM 1660 C CA . LEU A 1 216 ? 3.27 -33.562 6.348 1 94.25 216 LEU A CA 1
ATOM 1661 C C . LEU A 1 216 ? 2.225 -34.156 7.297 1 94.25 216 LEU A C 1
ATOM 1663 O O . LEU A 1 216 ? 1.03 -33.875 7.148 1 94.25 216 LEU A O 1
ATOM 1667 N N . GLY A 1 217 ? 2.68 -34.906 8.266 1 93.69 217 GLY A N 1
ATOM 1668 C CA . GLY A 1 217 ? 1.791 -35.531 9.211 1 93.69 217 GLY A CA 1
ATOM 1669 C C . GLY A 1 217 ? 0.935 -34.562 9.992 1 93.69 217 GLY A C 1
ATOM 1670 O O . GLY A 1 217 ? -0.156 -34.906 10.453 1 93.69 217 GLY A O 1
ATOM 1671 N N . LEU A 1 218 ? 1.436 -33.344 10.156 1 94.44 218 LEU A N 1
ATOM 1672 C CA . LEU A 1 218 ? 0.677 -32.312 10.852 1 94.44 218 LEU A CA 1
ATOM 1673 C C . LEU A 1 218 ? -0.559 -31.906 10.055 1 94.44 218 LEU A C 1
ATOM 1675 O O . LEU A 1 218 ? -1.542 -31.438 10.625 1 94.44 218 LEU A O 1
ATOM 1679 N N . LEU A 1 219 ? -0.549 -32.156 8.758 1 96.38 219 LEU A N 1
ATOM 1680 C CA . LEU A 1 219 ? -1.592 -31.656 7.875 1 96.38 219 LEU A CA 1
ATOM 1681 C C . LEU A 1 219 ? -2.498 -32.781 7.395 1 96.38 219 LEU A C 1
ATOM 1683 O O . LEU A 1 219 ? -3.58 -32.531 6.859 1 96.38 219 LEU A O 1
ATOM 1687 N N . THR A 1 220 ? -2.051 -33.969 7.512 1 95.88 220 THR A N 1
ATOM 1688 C CA . THR A 1 220 ? -2.846 -35.125 7.062 1 95.88 220 THR A CA 1
ATOM 1689 C C . THR A 1 220 ? -3.73 -35.625 8.188 1 95.88 220 THR A C 1
ATOM 1691 O O . THR A 1 220 ? -3.564 -36.75 8.648 1 95.88 220 THR A O 1
ATOM 1694 N N . ARG A 1 221 ? -4.668 -34.812 8.555 1 96.06 221 ARG A N 1
ATOM 1695 C CA . ARG A 1 221 ? -5.613 -35.156 9.617 1 96.06 221 ARG A CA 1
ATOM 1696 C C . ARG A 1 221 ? -6.953 -35.594 9.039 1 96.06 221 ARG A C 1
ATOM 1698 O O . ARG A 1 221 ? -7.434 -35.031 8.055 1 96.06 221 ARG A O 1
ATOM 1705 N N . PRO A 1 222 ? -7.621 -36.594 9.664 1 95.62 222 PRO A N 1
ATOM 1706 C CA . PRO A 1 222 ? -8.891 -37.094 9.125 1 95.62 222 PRO A CA 1
ATOM 1707 C C . PRO A 1 222 ? -10.008 -36.062 9.18 1 95.62 222 PRO A C 1
ATOM 1709 O O . PRO A 1 222 ? -11.023 -36.219 8.5 1 95.62 222 PRO A O 1
ATOM 1712 N N . GLN A 1 223 ? -9.836 -35.031 10.008 1 97.19 223 GLN A N 1
ATOM 1713 C CA . GLN A 1 223 ? -10.844 -33.969 10.156 1 97.19 223 GLN A CA 1
ATOM 1714 C C . GLN A 1 223 ? -10.844 -33.031 8.953 1 97.19 223 GLN A C 1
ATOM 1716 O O . GLN A 1 223 ? -11.789 -32.281 8.758 1 97.19 223 GLN A O 1
ATOM 1721 N N . PHE A 1 224 ? -9.734 -33.031 8.195 1 98.5 224 PHE A N 1
ATOM 1722 C CA . PHE A 1 224 ? -9.648 -32.188 7.031 1 98.5 224 PHE A CA 1
ATOM 1723 C C . PHE A 1 224 ? -10.141 -32.875 5.781 1 98.5 224 PHE A C 1
ATOM 1725 O O . PHE A 1 224 ? -9.852 -34.062 5.578 1 98.5 224 PHE A O 1
ATOM 1732 N N . ASP A 1 225 ? -10.883 -32.188 4.984 1 98.62 225 ASP A N 1
ATOM 1733 C CA . ASP A 1 225 ? -11.359 -32.719 3.723 1 98.62 225 ASP A CA 1
ATOM 1734 C C . ASP A 1 225 ? -10.5 -32.25 2.553 1 98.62 225 ASP A C 1
ATOM 1736 O O . ASP A 1 225 ? -10.516 -32.875 1.481 1 98.62 225 ASP A O 1
ATOM 1740 N N . TYR A 1 226 ? -9.805 -31.219 2.709 1 98.75 226 TYR A N 1
ATOM 1741 C CA . TYR A 1 226 ? -8.883 -30.641 1.735 1 98.75 226 TYR A CA 1
ATOM 1742 C C . TYR A 1 226 ? -7.871 -29.719 2.416 1 98.75 226 TYR A C 1
ATOM 1744 O O . TYR A 1 226 ? -8.227 -28.953 3.316 1 98.75 226 TYR A O 1
ATOM 1752 N N . VAL A 1 227 ? -6.637 -29.875 2.078 1 98.81 227 VAL A N 1
ATOM 1753 C CA . VAL A 1 227 ? -5.598 -28.969 2.549 1 98.81 227 VAL A CA 1
ATOM 1754 C C . VAL A 1 227 ? -5.094 -28.109 1.39 1 98.81 227 VAL A C 1
ATOM 1756 O O . VAL A 1 227 ? -4.418 -28.609 0.487 1 98.81 227 VAL A O 1
ATOM 1759 N N . ALA A 1 228 ? -5.48 -26.859 1.42 1 98.94 228 ALA A N 1
ATOM 1760 C CA . ALA A 1 228 ? -5.109 -25.875 0.41 1 98.94 228 ALA A CA 1
ATOM 1761 C C . ALA A 1 228 ? -3.838 -25.141 0.813 1 98.94 228 ALA A C 1
ATOM 1763 O O . ALA A 1 228 ? -3.834 -24.391 1.792 1 98.94 228 ALA A O 1
ATOM 1764 N N . LEU A 1 229 ? -2.822 -25.297 0.001 1 98.31 229 LEU A N 1
ATOM 1765 C CA . LEU A 1 229 ? -1.538 -24.719 0.38 1 98.31 229 LEU A CA 1
ATOM 1766 C C . LEU A 1 229 ? -1.156 -23.578 -0.563 1 98.31 229 LEU A C 1
ATOM 1768 O O . LEU A 1 229 ? -1.742 -23.438 -1.639 1 98.31 229 LEU A O 1
ATOM 1772 N N . GLY A 1 230 ? -0.294 -22.703 -0.099 1 97.5 230 GLY A N 1
ATOM 1773 C CA . GLY A 1 230 ? 0.471 -21.75 -0.879 1 97.5 230 GLY A CA 1
ATOM 1774 C C . GLY A 1 230 ? 1.939 -21.703 -0.499 1 97.5 230 GLY A C 1
ATOM 1775 O O . GLY A 1 230 ? 2.369 -22.406 0.42 1 97.5 230 GLY A O 1
ATOM 1776 N N . HIS A 1 231 ? 2.771 -20.906 -1.243 1 95.62 231 HIS A N 1
ATOM 1777 C CA . HIS A 1 231 ? 4.191 -20.688 -0.988 1 95.62 231 HIS A CA 1
ATOM 1778 C C . HIS A 1 231 ? 5.055 -21.344 -2.059 1 95.62 231 HIS A C 1
ATOM 1780 O O . HIS A 1 231 ? 6 -20.719 -2.562 1 95.62 231 HIS A O 1
ATOM 1786 N N . VAL A 1 232 ? 4.773 -22.609 -2.344 1 94.5 232 VAL A N 1
ATOM 1787 C CA . VAL A 1 232 ? 5.516 -23.297 -3.387 1 94.5 232 VAL A CA 1
ATOM 1788 C C . VAL A 1 232 ? 4.859 -23.062 -4.742 1 94.5 232 VAL A C 1
ATOM 1790 O O . VAL A 1 232 ? 3.648 -23.234 -4.895 1 94.5 232 VAL A O 1
ATOM 1793 N N . HIS A 1 233 ? 5.652 -22.75 -5.734 1 96.25 233 HIS A N 1
ATOM 1794 C CA . HIS A 1 233 ? 5.113 -22.281 -7.004 1 96.25 233 HIS A CA 1
ATOM 1795 C C . HIS A 1 233 ? 4.844 -23.453 -7.953 1 96.25 233 HIS A C 1
ATOM 1797 O O . HIS A 1 233 ? 4.219 -23.266 -9 1 96.25 233 HIS A O 1
ATOM 1803 N N . LYS A 1 234 ? 5.289 -24.609 -7.605 1 95.44 234 LYS A N 1
ATOM 1804 C CA . LYS A 1 234 ? 5.059 -25.797 -8.43 1 95.44 234 LYS A CA 1
ATOM 1805 C C . LYS A 1 234 ? 3.822 -26.562 -7.961 1 95.44 234 LYS A C 1
ATOM 1807 O O . LYS A 1 234 ? 3.711 -26.906 -6.785 1 95.44 234 LYS A O 1
ATOM 1812 N N . HIS A 1 235 ? 2.975 -26.812 -8.859 1 97.31 235 HIS A N 1
ATOM 1813 C CA . HIS A 1 235 ? 1.787 -27.594 -8.531 1 97.31 235 HIS A CA 1
ATOM 1814 C C . HIS A 1 235 ? 2.158 -29 -8.109 1 97.31 235 HIS A C 1
ATOM 1816 O O . HIS A 1 235 ? 2.992 -29.656 -8.75 1 97.31 235 HIS A O 1
ATOM 1822 N N . GLN A 1 236 ? 1.576 -29.484 -7.027 1 96.25 236 GLN A N 1
ATOM 1823 C CA . GLN A 1 236 ? 1.822 -30.844 -6.566 1 96.25 236 GLN A CA 1
ATOM 1824 C C . GLN A 1 236 ? 0.862 -31.219 -5.441 1 96.25 236 GLN A C 1
ATOM 1826 O O . GLN A 1 236 ? 0.358 -30.359 -4.727 1 96.25 236 GLN A O 1
ATOM 1831 N N . ASN A 1 237 ? 0.536 -32.438 -5.348 1 97.19 237 ASN A N 1
ATOM 1832 C CA . ASN A 1 237 ? -0.128 -33.062 -4.199 1 97.19 237 ASN A CA 1
ATOM 1833 C C . ASN A 1 237 ? 0.861 -33.781 -3.307 1 97.19 237 ASN A C 1
ATOM 1835 O O . ASN A 1 237 ? 1.548 -34.719 -3.766 1 97.19 237 ASN A O 1
ATOM 1839 N N . LEU A 1 238 ? 0.919 -33.406 -2.082 1 96.19 238 LEU A N 1
ATOM 1840 C CA . LEU A 1 238 ? 1.945 -33.938 -1.193 1 96.19 238 LEU A CA 1
ATOM 1841 C C . LEU A 1 238 ? 1.479 -35.25 -0.541 1 96.19 238 LEU A C 1
ATOM 1843 O O . LEU A 1 238 ? 2.285 -36 0.028 1 96.19 238 LEU A O 1
ATOM 1847 N N . ASN A 1 239 ? 0.174 -35.469 -0.567 1 95.31 239 ASN A N 1
ATOM 1848 C CA . ASN A 1 239 ? -0.37 -36.688 0.026 1 95.31 239 ASN A CA 1
ATOM 1849 C C . ASN A 1 239 ? -0.773 -37.688 -1.043 1 95.31 239 ASN A C 1
ATOM 1851 O O . ASN A 1 239 ? -1.857 -37.594 -1.618 1 95.31 239 ASN A O 1
ATOM 1855 N N . PRO A 1 240 ? -0.022 -38.719 -1.187 1 91.44 240 PRO A N 1
ATOM 1856 C CA . PRO A 1 240 ? -0.291 -39.688 -2.25 1 91.44 240 PRO A CA 1
ATOM 1857 C C . PRO A 1 240 ? -1.617 -40.406 -2.059 1 91.44 240 PRO A C 1
ATOM 1859 O O . PRO A 1 240 ? -2.227 -40.875 -3.035 1 91.44 240 PRO A O 1
ATOM 1862 N N . THR A 1 241 ? -2.047 -40.531 -0.826 1 91.62 241 THR A N 1
ATOM 1863 C CA . THR A 1 241 ? -3.301 -41.25 -0.582 1 91.62 241 THR A CA 1
ATOM 1864 C C . THR A 1 241 ? -4.496 -40.375 -0.919 1 91.62 241 THR A C 1
ATOM 1866 O O . THR A 1 241 ? -5.625 -40.844 -1.018 1 91.62 241 THR A O 1
ATOM 1869 N N . ASN A 1 242 ? -4.203 -39.094 -1.126 1 94.75 242 ASN A N 1
ATOM 1870 C CA . ASN A 1 242 ? -5.219 -38.125 -1.501 1 94.75 242 ASN A CA 1
ATOM 1871 C C . ASN A 1 242 ? -6.328 -38.062 -0.455 1 94.75 242 ASN A C 1
ATOM 1873 O O . ASN A 1 242 ? -7.473 -37.719 -0.779 1 94.75 242 ASN A O 1
ATOM 1877 N N . ASN A 1 243 ? -6.031 -38.438 0.783 1 93.44 243 ASN A N 1
ATOM 1878 C CA . ASN A 1 243 ? -6.988 -38.406 1.884 1 93.44 243 ASN A CA 1
ATOM 1879 C C . ASN A 1 243 ? -6.352 -37.875 3.17 1 93.44 243 ASN A C 1
ATOM 1881 O O . ASN A 1 243 ? -5.836 -38.656 3.971 1 93.44 243 ASN A O 1
ATOM 1885 N N . PRO A 1 244 ? -6.582 -36.625 3.408 1 96.69 244 PRO A N 1
ATOM 1886 C CA . PRO A 1 244 ? -7.078 -35.625 2.469 1 96.69 244 PRO A CA 1
ATOM 1887 C C . PRO A 1 244 ? -6.047 -35.25 1.409 1 96.69 244 PRO A C 1
ATOM 1889 O O . PRO A 1 244 ? -4.852 -35.469 1.592 1 96.69 244 PRO A O 1
ATOM 1892 N N . PRO A 1 245 ? -6.5 -34.719 0.281 1 97.94 245 PRO A N 1
ATOM 1893 C CA . PRO A 1 245 ? -5.527 -34.062 -0.604 1 97.94 245 PRO A CA 1
ATOM 1894 C C . PRO A 1 245 ? -4.789 -32.906 0.07 1 97.94 245 PRO A C 1
ATOM 1896 O O . PRO A 1 245 ? -5.387 -32.156 0.849 1 97.94 245 PRO A O 1
ATOM 1899 N N . VAL A 1 246 ? -3.49 -32.812 -0.078 1 98.06 246 VAL A N 1
ATOM 1900 C CA . VAL A 1 246 ? -2.627 -31.734 0.373 1 98.06 246 VAL A CA 1
ATOM 1901 C C . VAL A 1 246 ? -1.952 -31.078 -0.829 1 98.06 246 VAL A C 1
ATOM 1903 O O . VAL A 1 246 ? -0.917 -31.562 -1.304 1 98.06 246 VAL A O 1
ATOM 1906 N N . VAL A 1 247 ? -2.506 -29.969 -1.274 1 98.56 247 VAL A N 1
ATOM 1907 C CA . VAL A 1 247 ? -2.232 -29.562 -2.646 1 98.56 247 VAL A CA 1
ATOM 1908 C C . VAL A 1 247 ? -1.633 -28.156 -2.652 1 98.56 247 VAL A C 1
ATOM 1910 O O . VAL A 1 247 ? -2.174 -27.234 -2.027 1 98.56 247 VAL A O 1
ATOM 1913 N N . TYR A 1 248 ? -0.503 -28.031 -3.271 1 97.69 248 TYR A N 1
ATOM 1914 C CA . TYR A 1 248 ? -0.068 -26.75 -3.791 1 97.69 248 TYR A CA 1
ATOM 1915 C C . TYR A 1 248 ? -0.637 -26.5 -5.184 1 97.69 248 TYR A C 1
ATOM 1917 O O . TYR A 1 248 ? -0.329 -27.234 -6.125 1 97.69 248 TYR A O 1
ATOM 1925 N N . PRO A 1 249 ? -1.419 -25.453 -5.297 1 98.56 249 PRO A N 1
ATOM 1926 C CA . PRO A 1 249 ? -1.86 -25.188 -6.664 1 98.56 249 PRO A CA 1
ATOM 1927 C C . PRO A 1 249 ? -0.732 -24.656 -7.555 1 98.56 249 PRO A C 1
ATOM 1929 O O . PRO A 1 249 ? -0.835 -24.719 -8.781 1 98.56 249 PRO A O 1
ATOM 1932 N N . GLY A 1 250 ? 0.371 -24.172 -6.898 1 97.31 250 GLY A N 1
ATOM 1933 C CA . GLY A 1 250 ? 1.4 -23.453 -7.621 1 97.31 250 GLY A CA 1
ATOM 1934 C C . GLY A 1 250 ? 1.029 -22.016 -7.898 1 97.31 250 GLY A C 1
ATOM 1935 O O . GLY A 1 250 ? -0.019 -21.531 -7.453 1 97.31 250 GLY A O 1
ATOM 1936 N N . SER A 1 251 ? 1.947 -21.328 -8.609 1 97.62 251 SER A N 1
ATOM 1937 C CA . SER A 1 251 ? 1.654 -19.953 -9.023 1 97.62 251 SER A CA 1
ATOM 1938 C C . SER A 1 251 ? 0.801 -19.938 -10.281 1 97.62 251 SER A C 1
ATOM 1940 O O . SER A 1 251 ? 0.712 -20.938 -11 1 97.62 251 SER A O 1
ATOM 1942 N N . ILE A 1 252 ? 0.154 -18.797 -10.562 1 98.38 252 ILE A N 1
ATOM 1943 C CA . ILE A 1 252 ? -0.751 -18.734 -11.703 1 98.38 252 ILE A CA 1
ATOM 1944 C C . ILE A 1 252 ? 0.009 -18.266 -12.938 1 98.38 252 ILE A C 1
ATOM 1946 O O . ILE A 1 252 ? -0.48 -18.391 -14.062 1 98.38 252 ILE A O 1
ATOM 1950 N N . GLU A 1 253 ? 1.182 -17.688 -12.68 1 97.38 253 GLU A N 1
ATOM 1951 C CA . GLU A 1 253 ? 2.051 -17.156 -13.727 1 97.38 253 GLU A CA 1
ATOM 1952 C C . GLU A 1 253 ? 3.52 -17.438 -13.414 1 97.38 253 GLU A C 1
ATOM 1954 O O . GLU A 1 253 ? 3.887 -17.641 -12.258 1 97.38 253 GLU A O 1
ATOM 1959 N N . ARG A 1 254 ? 4.316 -17.453 -14.531 1 96.12 254 ARG A N 1
ATOM 1960 C CA . ARG A 1 254 ? 5.75 -17.641 -14.312 1 96.12 254 ARG A CA 1
ATOM 1961 C C . ARG A 1 254 ? 6.383 -16.359 -13.789 1 96.12 254 ARG A C 1
ATOM 1963 O O . ARG A 1 254 ? 6.266 -15.297 -14.414 1 96.12 254 ARG A O 1
ATOM 1970 N N . VAL A 1 255 ? 7.035 -16.469 -12.664 1 93.19 255 VAL A N 1
ATOM 1971 C CA . VAL A 1 255 ? 7.668 -15.297 -12.07 1 93.19 255 VAL A CA 1
ATOM 1972 C C . VAL A 1 255 ? 9.047 -15.078 -12.688 1 93.19 255 VAL A C 1
ATOM 1974 O O . VAL A 1 255 ? 9.43 -13.945 -12.984 1 93.19 255 VAL A O 1
ATOM 1977 N N . ASP A 1 256 ? 9.758 -16.141 -12.898 1 91.56 256 ASP A N 1
ATOM 1978 C CA . ASP A 1 256 ? 11.078 -16.047 -13.508 1 91.56 256 ASP A CA 1
ATOM 1979 C C . ASP A 1 256 ? 11.445 -17.359 -14.219 1 91.56 256 ASP A C 1
ATOM 1981 O O . ASP A 1 256 ? 10.586 -18.219 -14.422 1 91.56 256 ASP A O 1
ATOM 1985 N N . PHE A 1 257 ? 12.703 -17.531 -14.633 1 94.31 257 PHE A N 1
ATOM 1986 C CA . PHE A 1 257 ? 13.141 -18.625 -15.492 1 94.31 257 PHE A CA 1
ATOM 1987 C C . PHE A 1 257 ? 13.18 -19.938 -14.719 1 94.31 257 PHE A C 1
ATOM 1989 O O . PHE A 1 257 ? 13.219 -21.016 -15.32 1 94.31 257 PHE A O 1
ATOM 1996 N N . SER A 1 258 ? 13.203 -19.875 -13.422 1 91.38 258 SER A N 1
ATOM 1997 C CA . SER A 1 258 ? 13.211 -21.109 -12.641 1 91.38 258 SER A CA 1
ATOM 1998 C C . SER A 1 258 ? 11.898 -21.875 -12.797 1 91.38 258 SER A C 1
ATOM 2000 O O . SER A 1 258 ? 11.828 -23.062 -12.492 1 91.38 258 SER A O 1
ATOM 2002 N N . GLU A 1 259 ? 10.93 -21.188 -13.344 1 94.12 259 GLU A N 1
ATOM 2003 C CA . GLU A 1 259 ? 9.617 -21.797 -13.516 1 94.12 259 GLU A CA 1
ATOM 2004 C C . GLU A 1 259 ? 9.344 -22.125 -14.977 1 94.12 259 GLU A C 1
ATOM 2006 O O . GLU A 1 259 ? 8.211 -22.422 -15.352 1 94.12 259 GLU A O 1
ATOM 2011 N N . GLU A 1 260 ? 10.336 -22.172 -15.734 1 95.19 260 GLU A N 1
ATOM 2012 C CA . GLU A 1 260 ? 10.242 -22.297 -17.188 1 95.19 260 GLU A CA 1
ATOM 2013 C C . GLU A 1 260 ? 9.508 -23.578 -17.578 1 95.19 260 GLU A C 1
ATOM 2015 O O . GLU A 1 260 ? 8.703 -23.578 -18.516 1 95.19 260 GLU A O 1
ATOM 2020 N N . LYS A 1 261 ? 9.648 -24.641 -16.844 1 94 261 LYS A N 1
ATOM 2021 C CA . LYS A 1 261 ? 9.133 -25.938 -17.266 1 94 261 LYS A CA 1
ATOM 2022 C C . LYS A 1 261 ? 7.867 -26.297 -16.484 1 94 261 LYS A C 1
ATOM 2024 O O . LYS A 1 261 ? 7.371 -27.422 -16.594 1 94 261 LYS A O 1
ATOM 2029 N N . GLU A 1 262 ? 7.41 -25.406 -15.719 1 94.69 262 GLU A N 1
ATOM 2030 C CA . GLU A 1 262 ? 6.273 -25.688 -14.852 1 94.69 262 GLU A CA 1
ATOM 2031 C C . GLU A 1 262 ? 4.961 -25.25 -15.492 1 94.69 262 GLU A C 1
ATOM 2033 O O . GLU A 1 262 ? 4.898 -24.188 -16.125 1 94.69 262 GLU A O 1
ATOM 2038 N N . ASP A 1 263 ? 3.955 -26.141 -15.297 1 96.44 263 ASP A N 1
ATOM 2039 C CA . ASP A 1 263 ? 2.605 -25.672 -15.609 1 96.44 263 ASP A CA 1
ATOM 2040 C C . ASP A 1 263 ? 2.084 -24.734 -14.516 1 96.44 263 ASP A C 1
ATOM 2042 O O . ASP A 1 263 ? 2.326 -24.969 -13.328 1 96.44 263 ASP A O 1
ATOM 2046 N N . LYS A 1 264 ? 1.464 -23.734 -14.977 1 98.25 264 LYS A N 1
ATOM 2047 C CA . LYS A 1 264 ? 0.858 -22.781 -14.055 1 98.25 264 LYS A CA 1
ATOM 2048 C C . LYS A 1 264 ? -0.665 -22.859 -14.102 1 98.25 264 LYS A C 1
ATOM 2050 O O . LYS A 1 264 ? -1.244 -23.188 -15.141 1 98.25 264 LYS A O 1
ATOM 2055 N N . GLY A 1 265 ? -1.271 -22.625 -13 1 98.69 265 GLY A N 1
ATOM 2056 C CA . GLY A 1 265 ? -2.721 -22.734 -12.984 1 98.69 265 GLY A CA 1
ATOM 2057 C C . GLY A 1 265 ? -3.309 -22.625 -11.586 1 98.69 265 GLY A C 1
ATOM 2058 O O . GLY A 1 265 ? -2.705 -22.016 -10.695 1 98.69 265 GLY A O 1
ATOM 2059 N N . PHE A 1 266 ? -4.562 -23.016 -11.445 1 98.88 266 PHE A N 1
ATOM 2060 C CA . PHE A 1 266 ? -5.324 -23.078 -10.203 1 98.88 266 PHE A CA 1
ATOM 2061 C C . PHE A 1 266 ? -6 -24.438 -10.062 1 98.88 266 PHE A C 1
ATOM 2063 O O . PHE A 1 266 ? -5.895 -25.281 -10.945 1 98.88 266 PHE A O 1
ATOM 2070 N N . VAL A 1 267 ? -6.602 -24.672 -8.906 1 98.94 267 VAL A N 1
ATOM 2071 C CA . VAL A 1 267 ? -7.223 -25.969 -8.648 1 98.94 267 VAL A CA 1
ATOM 2072 C C . VAL A 1 267 ? -8.719 -25.781 -8.414 1 98.94 267 VAL A C 1
ATOM 2074 O O . VAL A 1 267 ? -9.141 -24.859 -7.707 1 98.94 267 VAL A O 1
ATOM 2077 N N . LEU A 1 268 ? -9.516 -26.609 -9.07 1 98.88 268 LEU A N 1
ATOM 2078 C CA . LEU A 1 268 ? -10.938 -26.719 -8.773 1 98.88 268 LEU A CA 1
ATOM 2079 C C . LEU A 1 268 ? -11.211 -27.906 -7.867 1 98.88 268 LEU A C 1
ATOM 2081 O O . LEU A 1 268 ? -10.727 -29.016 -8.125 1 98.88 268 LEU A O 1
ATOM 2085 N N . VAL A 1 269 ? -11.961 -27.672 -6.832 1 98.81 269 VAL A N 1
ATOM 2086 C CA . VAL A 1 269 ? -12.227 -28.688 -5.824 1 98.81 269 VAL A CA 1
ATOM 2087 C C . VAL A 1 269 ? -13.727 -28.922 -5.695 1 98.81 269 VAL A C 1
ATOM 2089 O O . VAL A 1 269 ? -14.5 -27.969 -5.609 1 98.81 269 VAL A O 1
ATOM 2092 N N . ASN A 1 270 ? -14.164 -30.141 -5.805 1 98.62 270 ASN A N 1
ATOM 2093 C CA . ASN A 1 270 ? -15.484 -30.562 -5.34 1 98.62 270 ASN A CA 1
ATOM 2094 C C . ASN A 1 270 ? -15.438 -31.062 -3.898 1 98.62 270 ASN A C 1
ATOM 2096 O O . ASN A 1 270 ? -15.047 -32.219 -3.646 1 98.62 270 ASN A O 1
ATOM 2100 N N . LEU A 1 271 ? -15.805 -30.156 -3.012 1 98.5 271 LEU A N 1
ATOM 2101 C CA . LEU A 1 271 ? -15.602 -30.375 -1.583 1 98.5 271 LEU A CA 1
ATOM 2102 C C . LEU A 1 271 ? -16.781 -31.141 -0.975 1 98.5 271 LEU A C 1
ATOM 2104 O O . LEU A 1 271 ? -17.922 -30.719 -1.102 1 98.5 271 LEU A O 1
ATOM 2108 N N . ALA A 1 272 ? -16.484 -32.25 -0.398 1 95 272 ALA A N 1
ATOM 2109 C CA . ALA A 1 272 ? -17.469 -33.062 0.331 1 95 272 ALA A CA 1
ATOM 2110 C C . ALA A 1 272 ? -16.812 -33.812 1.469 1 95 272 ALA A C 1
ATOM 2112 O O . ALA A 1 272 ? -15.609 -34.125 1.413 1 95 272 ALA A O 1
ATOM 2113 N N . LYS A 1 273 ? -17.578 -34.062 2.445 1 93.25 273 LYS A N 1
ATOM 2114 C CA . LYS A 1 273 ? -17.062 -34.875 3.551 1 93.25 273 LYS A CA 1
ATOM 2115 C C . LYS A 1 273 ? -16.562 -36.219 3.064 1 93.25 273 LYS A C 1
ATOM 2117 O O . LYS A 1 273 ? -17.312 -36.969 2.443 1 93.25 273 LYS A O 1
ATOM 2122 N N . ASN A 1 274 ? -15.336 -36.438 3.252 1 86.88 274 ASN A N 1
ATOM 2123 C CA . ASN A 1 274 ? -14.68 -37.719 3.01 1 86.88 274 ASN A CA 1
ATOM 2124 C C . ASN A 1 274 ? -14.727 -38.125 1.533 1 86.88 274 ASN A C 1
ATOM 2126 O O . ASN A 1 274 ? -14.516 -39.281 1.184 1 86.88 274 ASN A O 1
ATOM 2130 N N . GLN A 1 275 ? -15.039 -37.25 0.625 1 91.75 275 GLN A N 1
ATOM 2131 C CA . GLN A 1 275 ? -15.18 -37.562 -0.793 1 91.75 275 GLN A CA 1
ATOM 2132 C C . GLN A 1 275 ? -14.75 -36.375 -1.662 1 91.75 275 GLN A C 1
ATOM 2134 O O . GLN A 1 275 ? -15.414 -36.062 -2.654 1 91.75 275 GLN A O 1
ATOM 2139 N N . THR A 1 276 ? -13.742 -35.75 -1.253 1 97.25 276 THR A N 1
ATOM 2140 C CA . THR A 1 276 ? -13.312 -34.562 -1.982 1 97.25 276 THR A CA 1
ATOM 2141 C C . THR A 1 276 ? -12.531 -34.938 -3.232 1 97.25 276 THR A C 1
ATOM 2143 O O . THR A 1 276 ? -11.68 -35.844 -3.188 1 97.25 276 THR A O 1
ATOM 2146 N N . THR A 1 277 ? -12.906 -34.375 -4.363 1 97.94 277 THR A N 1
ATOM 2147 C CA . THR A 1 277 ? -12.156 -34.531 -5.602 1 97.94 277 THR A CA 1
ATOM 2148 C C . THR A 1 277 ? -11.625 -33.188 -6.074 1 97.94 277 THR A C 1
ATOM 2150 O O . THR A 1 277 ? -12.078 -32.125 -5.613 1 97.94 277 THR A O 1
ATOM 2153 N N . TRP A 1 278 ? -10.602 -33.25 -6.898 1 98.31 278 TRP A N 1
ATOM 2154 C CA . TRP A 1 278 ? -10.016 -31.984 -7.375 1 98.31 278 TRP A CA 1
ATOM 2155 C C . TRP A 1 278 ? -9.359 -32.188 -8.734 1 98.31 278 TRP A C 1
ATOM 2157 O O . TRP A 1 278 ? -9.086 -33.312 -9.148 1 98.31 278 TRP A O 1
ATOM 2167 N N . GLU A 1 279 ? -9.133 -31.109 -9.406 1 98.5 279 GLU A N 1
ATOM 2168 C CA . GLU A 1 279 ? -8.453 -31.094 -10.695 1 98.5 279 GLU A CA 1
ATOM 2169 C C . GLU A 1 279 ? -7.613 -29.844 -10.875 1 98.5 279 GLU A C 1
ATOM 2171 O O . GLU A 1 279 ? -8.023 -28.75 -10.469 1 98.5 279 GLU A O 1
ATOM 2176 N N . PHE A 1 280 ? -6.438 -30.062 -11.352 1 98.69 280 PHE A N 1
ATOM 2177 C CA . PHE A 1 280 ? -5.594 -28.938 -11.742 1 98.69 280 PHE A CA 1
ATOM 2178 C C . PHE A 1 280 ? -6.059 -28.344 -13.07 1 98.69 280 PHE A C 1
ATOM 2180 O O . PHE A 1 280 ? -6.312 -29.078 -14.031 1 98.69 280 PHE A O 1
ATOM 2187 N N . CYS A 1 281 ? -6.191 -27.062 -13.102 1 98.75 281 CYS A N 1
ATOM 2188 C CA . CYS A 1 281 ? -6.602 -26.328 -14.297 1 98.75 281 CYS A CA 1
ATOM 2189 C C . CYS A 1 281 ? -5.469 -25.438 -14.805 1 98.75 281 CYS A C 1
ATOM 2191 O O . CYS A 1 281 ? -5.258 -24.344 -14.297 1 98.75 281 CYS A O 1
ATOM 2193 N N . PRO A 1 282 ? -4.797 -25.906 -15.82 1 98.44 282 PRO A N 1
ATOM 2194 C CA . PRO A 1 282 ? -3.688 -25.109 -16.344 1 98.44 282 PRO A CA 1
ATOM 2195 C C . PRO A 1 282 ? -4.156 -23.812 -17.016 1 98.44 282 PRO A C 1
ATOM 2197 O O . PRO A 1 282 ? -5.27 -23.75 -17.547 1 98.44 282 PRO A O 1
ATOM 2200 N N . LEU A 1 283 ? -3.381 -22.781 -16.953 1 98.62 283 LEU A N 1
ATOM 2201 C CA . LEU A 1 283 ? -3.627 -21.5 -17.578 1 98.62 283 LEU A CA 1
ATOM 2202 C C . LEU A 1 283 ? -2.637 -21.25 -18.719 1 98.62 283 LEU A C 1
ATOM 2204 O O . LEU A 1 283 ? -1.465 -21.609 -18.609 1 98.62 283 LEU A O 1
ATOM 2208 N N . PRO A 1 284 ? -3.148 -20.703 -19.812 1 97.62 284 PRO A N 1
ATOM 2209 C CA . PRO A 1 284 ? -2.193 -20.25 -20.828 1 97.62 284 PRO A CA 1
ATOM 2210 C C . PRO A 1 284 ? -1.35 -19.062 -20.359 1 97.62 284 PRO A C 1
ATOM 2212 O O . PRO A 1 284 ? -1.885 -17.984 -20.094 1 97.62 284 PRO A O 1
ATOM 2215 N N . VAL A 1 285 ? -0.084 -19.266 -20.172 1 97.69 285 VAL A N 1
ATOM 2216 C CA . VAL A 1 285 ? 0.812 -18.219 -19.703 1 97.69 285 VAL A CA 1
ATOM 2217 C C . VAL A 1 285 ? 1.97 -18.047 -20.688 1 97.69 285 VAL A C 1
ATOM 2219 O O . VAL A 1 285 ? 2.248 -18.938 -21.484 1 97.69 285 VAL A O 1
ATOM 2222 N N . ARG A 1 286 ? 2.564 -16.922 -20.656 1 97.06 286 ARG A N 1
ATOM 2223 C CA . ARG A 1 286 ? 3.688 -16.641 -21.547 1 97.06 286 ARG A CA 1
ATOM 2224 C C . ARG A 1 286 ? 4.82 -17.641 -21.312 1 97.06 286 ARG A C 1
ATOM 2226 O O . ARG A 1 286 ? 5.176 -17.938 -20.172 1 97.06 286 ARG A O 1
ATOM 2233 N N . SER A 1 287 ? 5.375 -18.094 -22.469 1 97.38 287 SER A N 1
ATOM 2234 C CA . SER A 1 287 ? 6.461 -19.062 -22.406 1 97.38 287 SER A CA 1
ATOM 2235 C C . SER A 1 287 ? 7.781 -18.391 -22.031 1 97.38 287 SER A C 1
ATOM 2237 O O . SER A 1 287 ? 8.039 -17.266 -22.438 1 97.38 287 SER A O 1
ATOM 2239 N N . PHE A 1 288 ? 8.492 -19.047 -21.25 1 97.56 288 PHE A N 1
ATOM 2240 C CA . PHE A 1 288 ? 9.891 -18.734 -21 1 97.56 288 PHE A CA 1
ATOM 2241 C C . PHE A 1 288 ? 10.805 -19.75 -21.688 1 97.56 288 PHE A C 1
ATOM 2243 O O . PHE A 1 288 ? 10.508 -20.953 -21.703 1 97.56 288 PHE A O 1
ATOM 2250 N N . CYS A 1 289 ? 11.883 -19.234 -22.281 1 97.94 289 CYS A N 1
ATOM 2251 C CA . CYS A 1 289 ? 12.742 -20.125 -23.047 1 97.94 289 CYS A CA 1
ATOM 2252 C C . CYS A 1 289 ? 14.211 -19.812 -22.797 1 97.94 289 CYS A C 1
ATOM 2254 O O . CYS A 1 289 ? 14.68 -18.719 -23.078 1 97.94 289 CYS A O 1
ATOM 2256 N N . THR A 1 290 ? 14.891 -20.766 -22.281 1 97.81 290 THR A N 1
ATOM 2257 C CA . THR A 1 290 ? 16.344 -20.672 -22.141 1 97.81 290 THR A CA 1
ATOM 2258 C C . THR A 1 290 ? 17.031 -21.391 -23.297 1 97.81 290 THR A C 1
ATOM 2260 O O . THR A 1 290 ? 16.781 -22.562 -23.547 1 97.81 290 THR A O 1
ATOM 2263 N N . ILE A 1 291 ? 17.906 -20.703 -24.016 1 98.12 291 ILE A N 1
ATOM 2264 C CA . ILE A 1 291 ? 18.75 -21.281 -25.062 1 98.12 291 ILE A CA 1
ATOM 2265 C C . ILE A 1 291 ? 20.203 -21.328 -24.578 1 98.12 291 ILE A C 1
ATOM 2267 O O . ILE A 1 291 ? 20.828 -20.281 -24.391 1 98.12 291 ILE A O 1
ATOM 2271 N N . ARG A 1 292 ? 20.656 -22.438 -24.359 1 96.62 292 ARG A N 1
ATOM 2272 C CA . ARG A 1 292 ? 22.047 -22.641 -23.922 1 96.62 292 ARG A CA 1
ATOM 2273 C C . ARG A 1 292 ? 22.859 -23.328 -25.016 1 96.62 292 ARG A C 1
ATOM 2275 O O . ARG A 1 292 ? 22.469 -24.375 -25.531 1 96.62 292 ARG A O 1
ATOM 2282 N N . VAL A 1 293 ? 24.031 -22.719 -25.328 1 96.06 293 VAL A N 1
ATOM 2283 C CA . VAL A 1 293 ? 24.859 -23.312 -26.391 1 96.06 293 VAL A CA 1
ATOM 2284 C C . VAL A 1 293 ? 26.328 -23.047 -26.094 1 96.06 293 VAL A C 1
ATOM 2286 O O . VAL A 1 293 ? 26.703 -21.969 -25.656 1 96.06 293 VAL A O 1
ATOM 2289 N N . ASP A 1 294 ? 27.094 -24.016 -26.25 1 96.31 294 ASP A N 1
ATOM 2290 C CA . ASP A 1 294 ? 28.547 -23.891 -26.203 1 96.31 294 ASP A CA 1
ATOM 2291 C C . ASP A 1 294 ? 29.125 -23.781 -27.609 1 96.31 294 ASP A C 1
ATOM 2293 O O . ASP A 1 294 ? 29.141 -24.766 -28.359 1 96.31 294 ASP A O 1
ATOM 2297 N N . ILE A 1 295 ? 29.672 -22.641 -27.875 1 95.44 295 ILE A N 1
ATOM 2298 C CA . ILE A 1 295 ? 30.172 -22.438 -29.219 1 95.44 295 ILE A CA 1
ATOM 2299 C C . ILE A 1 295 ? 31.703 -22.344 -29.188 1 95.44 295 ILE A C 1
ATOM 2301 O O . ILE A 1 295 ? 32.312 -21.875 -30.156 1 95.44 295 ILE A O 1
ATOM 2305 N N . SER A 1 296 ? 32.312 -22.719 -28.109 1 93.62 296 SER A N 1
ATOM 2306 C CA . SER A 1 296 ? 33.75 -22.562 -27.938 1 93.62 296 SER A CA 1
ATOM 2307 C C . SER A 1 296 ? 34.531 -23.406 -28.938 1 93.62 296 SER A C 1
ATOM 2309 O O . SER A 1 296 ? 35.656 -23.062 -29.312 1 93.62 296 SER A O 1
ATOM 2311 N N . GLN A 1 297 ? 33.938 -24.516 -29.422 1 92.94 297 GLN A N 1
ATOM 2312 C CA . GLN A 1 297 ? 34.656 -25.406 -30.328 1 92.94 297 GLN A CA 1
ATOM 2313 C C . GLN A 1 297 ? 34.125 -25.297 -31.75 1 92.94 297 GLN A C 1
ATOM 2315 O O . GLN A 1 297 ? 34.469 -26.094 -32.625 1 92.94 297 GLN A O 1
ATOM 2320 N N . GLN A 1 298 ? 33.312 -24.297 -31.891 1 93.62 298 GLN A N 1
ATOM 2321 C CA . GLN A 1 298 ? 32.688 -24.172 -33.219 1 93.62 298 GLN A CA 1
ATOM 2322 C C . GLN A 1 298 ? 33.531 -23.312 -34.125 1 93.62 298 GLN A C 1
ATOM 2324 O O . GLN A 1 298 ? 34.125 -22.312 -33.688 1 93.62 298 GLN A O 1
ATOM 2329 N N . ASP A 1 299 ? 33.688 -23.781 -35.344 1 92.06 299 ASP A N 1
ATOM 2330 C CA . ASP A 1 299 ? 34.469 -23.031 -36.344 1 92.06 299 ASP A CA 1
ATOM 2331 C C . ASP A 1 299 ? 33.75 -21.734 -36.75 1 92.06 299 ASP A C 1
ATOM 2333 O O . ASP A 1 299 ? 34.406 -20.703 -36.938 1 92.06 299 ASP A O 1
ATOM 2337 N N . ASP A 1 300 ? 32.406 -21.859 -36.781 1 94.88 300 ASP A N 1
ATOM 2338 C CA . ASP A 1 300 ? 31.578 -20.703 -37.062 1 94.88 300 ASP A CA 1
ATOM 2339 C C . ASP A 1 300 ? 30.609 -20.422 -35.906 1 94.88 300 ASP A C 1
ATOM 2341 O O . ASP A 1 300 ? 29.438 -20.812 -35.969 1 94.88 300 ASP A O 1
ATOM 2345 N N . PRO A 1 301 ? 31.078 -19.672 -34.938 1 95.38 301 PRO A N 1
ATOM 2346 C CA . PRO A 1 301 ? 30.297 -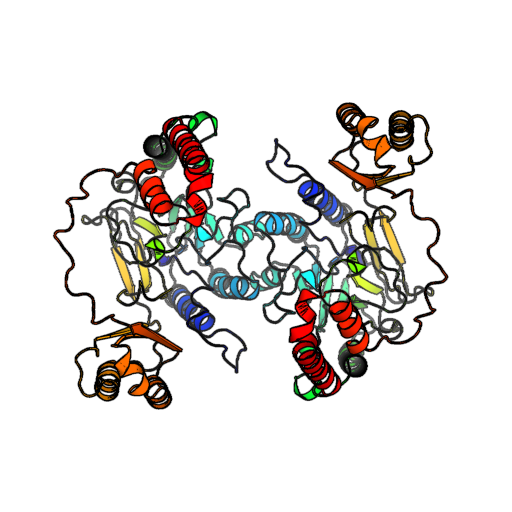19.453 -33.719 1 95.38 301 PRO A CA 1
ATOM 2347 C C . PRO A 1 301 ? 28.953 -18.797 -34 1 95.38 301 PRO A C 1
ATOM 2349 O O . PRO A 1 301 ? 27.938 -19.172 -33.375 1 95.38 301 PRO A O 1
ATOM 2352 N N . LEU A 1 302 ? 28.906 -17.859 -34.875 1 96.12 302 LEU A N 1
ATOM 2353 C CA . LEU A 1 302 ? 27.656 -17.141 -35.156 1 96.12 302 LEU A CA 1
ATOM 2354 C C . LEU A 1 302 ? 26.609 -18.078 -35.75 1 96.12 302 LEU A C 1
ATOM 2356 O O . LEU A 1 302 ? 25.453 -18.062 -35.344 1 96.12 302 LEU A O 1
ATOM 2360 N N . THR A 1 303 ? 27.031 -18.875 -36.719 1 96.75 303 THR A N 1
ATOM 2361 C CA . THR A 1 303 ? 26.109 -19.812 -37.344 1 96.75 303 THR A CA 1
ATOM 2362 C C . THR A 1 303 ? 25.578 -20.812 -36.312 1 96.75 303 THR A C 1
ATOM 2364 O O . THR A 1 303 ? 24.391 -21.156 -36.344 1 96.75 303 THR A O 1
ATOM 2367 N N . ALA A 1 304 ? 26.391 -21.203 -35.469 1 96.5 304 ALA A N 1
ATOM 2368 C CA . ALA A 1 304 ? 25.984 -22.125 -34.406 1 96.5 304 ALA A CA 1
ATOM 2369 C C . ALA A 1 304 ? 24.938 -21.484 -33.469 1 96.5 304 ALA A C 1
ATOM 2371 O O . ALA A 1 304 ? 23.953 -22.125 -33.094 1 96.5 304 ALA A O 1
ATOM 2372 N N . LEU A 1 305 ? 25.188 -20.297 -33.125 1 96.5 305 LEU A N 1
ATOM 2373 C CA . LEU A 1 305 ? 24.266 -19.547 -32.25 1 96.5 305 LEU A CA 1
ATOM 2374 C C . LEU A 1 305 ? 22.906 -19.375 -32.938 1 96.5 305 LEU A C 1
ATOM 2376 O O . LEU A 1 305 ? 21.875 -19.641 -32.344 1 96.5 305 LEU A O 1
ATOM 2380 N N . LEU A 1 306 ? 22.969 -18.938 -34.188 1 97.75 306 LEU A N 1
ATOM 2381 C CA . LEU A 1 306 ? 21.734 -18.719 -34.938 1 97.75 306 LEU A CA 1
ATOM 2382 C C . LEU A 1 306 ? 20.969 -20.016 -35.125 1 97.75 306 LEU A C 1
ATOM 2384 O O . LEU A 1 306 ? 19.734 -20.016 -35.062 1 97.75 306 LEU A O 1
ATOM 2388 N N . GLY A 1 307 ? 21.672 -21.078 -35.344 1 97.38 307 GLY A N 1
ATOM 2389 C CA . GLY A 1 307 ? 21.047 -22.375 -35.438 1 97.38 307 GLY A CA 1
ATOM 2390 C C . GLY A 1 307 ? 20.359 -22.812 -34.156 1 97.38 307 GLY A C 1
ATOM 2391 O O . GLY A 1 307 ? 19.266 -23.375 -34.188 1 97.38 307 GLY A O 1
ATOM 2392 N N . ALA A 1 308 ? 21 -22.562 -33.031 1 97.44 308 ALA A N 1
ATOM 2393 C CA . ALA A 1 308 ? 20.422 -22.891 -31.734 1 97.44 308 ALA A CA 1
ATOM 2394 C C . ALA A 1 308 ? 19.125 -22.109 -31.5 1 97.44 308 ALA A C 1
ATOM 2396 O O . ALA A 1 308 ? 18.156 -22.656 -30.969 1 97.44 308 ALA A O 1
ATOM 2397 N N . ILE A 1 309 ? 19.094 -20.875 -31.859 1 98.12 309 ILE A N 1
ATOM 2398 C CA . ILE A 1 309 ? 17.922 -20.016 -31.703 1 98.12 309 ILE A CA 1
ATOM 2399 C C . ILE A 1 309 ? 16.797 -20.516 -32.594 1 98.12 309 ILE A C 1
ATOM 2401 O O . ILE A 1 309 ? 15.641 -20.609 -32.156 1 98.12 309 ILE A O 1
ATOM 2405 N N . ALA A 1 310 ? 17.125 -20.953 -33.781 1 97.56 310 ALA A N 1
ATOM 2406 C CA . ALA A 1 310 ? 16.141 -21.375 -34.781 1 97.56 310 ALA A CA 1
ATOM 2407 C C . ALA A 1 310 ? 15.445 -22.656 -34.344 1 97.56 310 ALA A C 1
ATOM 2409 O O . ALA A 1 310 ? 14.328 -22.938 -34.75 1 97.56 310 ALA A O 1
ATOM 2410 N N . LYS A 1 311 ? 16.062 -23.406 -33.531 1 97.31 311 LYS A N 1
ATOM 2411 C CA . LYS A 1 311 ? 15.523 -24.703 -33.094 1 97.31 311 LYS A CA 1
ATOM 2412 C C . LYS A 1 311 ? 14.445 -24.516 -32.031 1 97.31 311 LYS A C 1
ATOM 2414 O O . LYS A 1 311 ? 13.742 -25.453 -31.672 1 97.31 311 LYS A O 1
ATOM 2419 N N . LYS A 1 312 ? 14.328 -23.328 -31.5 1 97.44 312 LYS A N 1
ATOM 2420 C CA . LYS A 1 312 ? 13.383 -23.062 -30.422 1 97.44 312 LYS A CA 1
ATOM 2421 C C . LYS A 1 312 ? 12.211 -22.219 -30.906 1 97.44 312 LYS A C 1
ATOM 2423 O O . LYS A 1 312 ? 12.375 -21.391 -31.812 1 97.44 312 LYS A O 1
ATOM 2428 N N . ASN A 1 313 ? 11.047 -22.484 -30.422 1 96.38 313 ASN A N 1
ATOM 2429 C CA . ASN A 1 313 ? 9.922 -21.578 -30.625 1 96.38 313 ASN A CA 1
ATOM 2430 C C . ASN A 1 313 ? 9.969 -20.391 -29.656 1 96.38 313 ASN A C 1
ATOM 2432 O O . ASN A 1 313 ? 9.609 -20.531 -28.484 1 96.38 313 ASN A O 1
ATOM 2436 N N . ILE A 1 314 ? 10.305 -19.234 -30.141 1 97.88 314 ILE A N 1
ATOM 2437 C CA . ILE A 1 314 ? 10.547 -18.125 -29.234 1 97.88 314 ILE A CA 1
ATOM 2438 C C . ILE A 1 314 ? 9.508 -17.031 -29.453 1 97.88 314 ILE A C 1
ATOM 2440 O O . ILE A 1 314 ? 9.602 -15.945 -28.891 1 97.88 314 ILE A O 1
ATOM 2444 N N . ASP A 1 315 ? 8.453 -17.312 -30.297 1 97.81 315 ASP A N 1
ATOM 2445 C CA . ASP A 1 315 ? 7.449 -16.297 -30.609 1 97.81 315 ASP A CA 1
ATOM 2446 C C . ASP A 1 315 ? 6.73 -15.828 -29.344 1 97.81 315 ASP A C 1
ATOM 2448 O O . ASP A 1 315 ? 6.066 -16.609 -28.672 1 97.81 315 ASP A O 1
ATOM 2452 N N . GLN A 1 316 ? 6.867 -14.57 -29.016 1 97.62 316 GLN A N 1
ATOM 2453 C CA . GLN A 1 316 ? 6.227 -13.891 -27.906 1 97.62 316 GLN A CA 1
ATOM 2454 C C . GLN A 1 316 ? 6.664 -14.492 -26.562 1 97.62 316 GLN A C 1
ATOM 2456 O O . GLN A 1 316 ? 5.984 -14.32 -25.547 1 97.62 316 GLN A O 1
ATOM 2461 N N . ALA A 1 317 ? 7.836 -15.188 -26.578 1 98.25 317 ALA A N 1
ATOM 2462 C CA . ALA A 1 317 ? 8.359 -15.773 -25.344 1 98.25 317 ALA A CA 1
ATOM 2463 C C . ALA A 1 317 ? 9.359 -14.836 -24.672 1 98.25 317 ALA A C 1
ATOM 2465 O O . ALA A 1 317 ? 9.875 -13.914 -25.312 1 98.25 317 ALA A O 1
ATOM 2466 N N . VAL A 1 318 ? 9.484 -14.961 -23.375 1 98.25 318 VAL A N 1
ATOM 2467 C CA . VAL A 1 318 ? 10.641 -14.391 -22.688 1 98.25 318 VAL A CA 1
ATOM 2468 C C . VAL A 1 318 ? 11.852 -15.305 -22.875 1 98.25 318 VAL A C 1
ATOM 2470 O O . VAL A 1 318 ? 11.82 -16.469 -22.469 1 98.25 318 VAL A O 1
ATOM 2473 N N . VAL A 1 319 ? 12.93 -14.758 -23.469 1 98.31 319 VAL A N 1
ATOM 2474 C CA . VAL A 1 319 ? 14.031 -15.625 -23.875 1 98.31 319 VAL A CA 1
ATOM 2475 C C . VAL A 1 319 ? 15.312 -15.203 -23.172 1 98.31 319 VAL A C 1
ATOM 2477 O O . VAL A 1 319 ? 15.562 -14.008 -22.984 1 98.31 319 VAL A O 1
ATOM 2480 N N . ARG A 1 320 ? 16.062 -16.141 -22.688 1 97.81 320 ARG A N 1
ATOM 2481 C CA . ARG A 1 320 ? 17.438 -15.859 -22.297 1 97.81 320 ARG A CA 1
ATOM 2482 C C . ARG A 1 320 ? 18.422 -16.75 -23.078 1 97.81 320 ARG A C 1
ATOM 2484 O O . ARG A 1 320 ? 18.266 -17.969 -23.094 1 97.81 320 ARG A O 1
ATOM 2491 N N . LEU A 1 321 ? 19.344 -16.109 -23.75 1 98.12 321 LEU A N 1
ATOM 2492 C CA . LEU A 1 321 ? 20.391 -16.781 -24.5 1 98.12 321 LEU A CA 1
ATOM 2493 C C . LEU A 1 321 ? 21.688 -16.812 -23.703 1 98.12 321 LEU A C 1
ATOM 2495 O O . LEU A 1 321 ? 22.297 -15.773 -23.422 1 98.12 321 LEU A O 1
ATOM 2499 N N . LEU A 1 322 ? 22.031 -18.016 -23.359 1 97.5 322 LEU A N 1
ATOM 2500 C CA . LEU A 1 322 ? 23.281 -18.266 -22.656 1 97.5 322 LEU A CA 1
ATOM 2501 C C . LEU A 1 322 ? 24.266 -19.016 -23.531 1 97.5 322 LEU A C 1
ATOM 2503 O O . LEU A 1 322 ? 24.016 -20.172 -23.922 1 97.5 322 LEU A O 1
ATOM 2507 N N . TYR A 1 323 ? 25.469 -18.375 -23.828 1 96.06 323 TYR A N 1
ATOM 2508 C CA . TYR A 1 323 ? 26.406 -19.109 -24.672 1 96.06 323 TYR A CA 1
ATOM 2509 C C . TYR A 1 323 ? 27.828 -18.906 -24.172 1 96.06 323 TYR A C 1
ATOM 2511 O O . TYR A 1 323 ? 28.172 -17.875 -23.594 1 96.06 323 TYR A O 1
ATOM 2519 N N . GLN A 1 324 ? 28.531 -19.906 -24.375 1 96.12 324 GLN A N 1
ATOM 2520 C CA . GLN A 1 324 ? 29.938 -19.938 -24.031 1 96.12 324 GLN A CA 1
ATOM 2521 C C . GLN A 1 324 ? 30.828 -19.781 -25.266 1 96.12 324 GLN A C 1
ATOM 2523 O O . GLN A 1 324 ? 30.531 -20.375 -26.312 1 96.12 324 GLN A O 1
ATOM 2528 N N . LEU A 1 325 ? 31.875 -18.922 -25.078 1 95.06 325 LEU A N 1
ATOM 2529 C CA . LEU A 1 325 ? 32.781 -18.734 -26.203 1 95.06 325 LEU A CA 1
ATOM 2530 C C . LEU A 1 325 ? 34.188 -18.438 -25.719 1 95.06 325 LEU A C 1
ATOM 2532 O O . LEU A 1 325 ? 34.406 -18.094 -24.547 1 95.06 325 LEU A O 1
ATOM 2536 N N . ARG A 1 326 ? 35.062 -18.641 -26.641 1 92.69 326 ARG A N 1
ATOM 2537 C CA . ARG A 1 326 ? 36.438 -18.25 -26.375 1 92.69 326 ARG A CA 1
ATOM 2538 C C . ARG A 1 326 ? 36.656 -16.766 -26.625 1 92.69 326 ARG A C 1
ATOM 2540 O O . ARG A 1 326 ? 35.969 -16.156 -27.453 1 92.69 326 ARG A O 1
ATOM 2547 N N . PRO A 1 327 ? 37.688 -16.25 -25.859 1 91.88 327 PRO A N 1
ATOM 2548 C CA . PRO A 1 327 ? 37.938 -14.82 -26.047 1 91.88 327 PRO A CA 1
ATOM 2549 C C . PRO A 1 327 ? 38.219 -14.461 -27.516 1 91.88 327 PRO A C 1
ATOM 2551 O O . PRO A 1 327 ? 37.844 -13.383 -27.969 1 91.88 327 PRO A O 1
ATOM 2554 N N . ASP A 1 328 ? 38.844 -15.352 -28.281 1 90.88 328 ASP A N 1
ATOM 2555 C CA . ASP A 1 328 ? 39.25 -15.055 -29.656 1 90.88 328 ASP A CA 1
ATOM 2556 C C . ASP A 1 328 ? 38.031 -15.125 -30.594 1 90.88 328 ASP A C 1
ATOM 2558 O O . ASP A 1 328 ? 38.125 -14.711 -31.75 1 90.88 328 ASP A O 1
ATOM 2562 N N . GLN A 1 329 ? 36.906 -15.531 -30.016 1 92.88 329 GLN A N 1
ATOM 2563 C CA . GLN A 1 329 ? 35.719 -15.688 -30.844 1 92.88 329 GLN A CA 1
ATOM 2564 C C . GLN A 1 329 ? 34.781 -14.469 -30.719 1 92.88 329 GLN A C 1
ATOM 2566 O O . GLN A 1 329 ? 33.781 -14.375 -31.422 1 92.88 329 GLN A O 1
ATOM 2571 N N . LEU A 1 330 ? 35.094 -13.539 -29.922 1 91.81 330 LEU A N 1
ATOM 2572 C CA . LEU A 1 330 ? 34.25 -12.398 -29.609 1 91.81 330 LEU A CA 1
ATOM 2573 C C . LEU A 1 330 ? 33.906 -11.609 -30.875 1 91.81 330 LEU A C 1
ATOM 2575 O O . LEU A 1 330 ? 32.781 -11.203 -31.078 1 91.81 330 LEU A O 1
ATOM 2579 N N . ASP A 1 331 ? 34.906 -11.484 -31.734 1 91.94 331 ASP A N 1
ATOM 2580 C CA . ASP A 1 331 ? 34.75 -10.672 -32.938 1 91.94 331 ASP A CA 1
ATOM 2581 C C . ASP A 1 331 ? 33.875 -11.391 -33.969 1 91.94 331 ASP A C 1
ATOM 2583 O O . ASP A 1 331 ? 33.375 -10.766 -34.906 1 91.94 331 ASP A O 1
ATOM 2587 N N . ALA A 1 332 ? 33.75 -12.656 -33.781 1 93.19 332 ALA A N 1
ATOM 2588 C CA . ALA A 1 332 ? 32.969 -13.453 -34.75 1 93.19 332 ALA A CA 1
ATOM 2589 C C . ALA A 1 332 ? 31.484 -13.328 -34.469 1 93.19 332 ALA A C 1
ATOM 2591 O O . ALA A 1 332 ? 30.672 -13.773 -35.281 1 93.19 332 ALA A O 1
ATOM 2592 N N . ILE A 1 333 ? 31.109 -12.727 -33.406 1 94.81 333 ILE A N 1
ATOM 2593 C CA . ILE A 1 333 ? 29.703 -12.617 -33.031 1 94.81 333 ILE A CA 1
ATOM 2594 C C . ILE A 1 333 ? 29.125 -11.305 -33.562 1 94.81 333 ILE A C 1
ATOM 2596 O O . ILE A 1 333 ? 29.562 -10.227 -33.156 1 94.81 333 ILE A O 1
ATOM 2600 N N . ASP A 1 334 ? 28.188 -11.406 -34.5 1 95.88 334 ASP A N 1
ATOM 2601 C CA . ASP A 1 334 ? 27.469 -10.25 -35.031 1 95.88 334 ASP A CA 1
ATOM 2602 C C . ASP A 1 334 ? 26.219 -9.938 -34.219 1 95.88 334 ASP A C 1
ATOM 2604 O O . ASP A 1 334 ? 25.172 -10.539 -34.406 1 95.88 334 ASP A O 1
ATOM 2608 N N . MET A 1 335 ? 26.328 -8.977 -33.406 1 95.62 335 MET A N 1
ATOM 2609 C CA . MET A 1 335 ? 25.266 -8.68 -32.469 1 95.62 335 MET A CA 1
ATOM 2610 C C . MET A 1 335 ? 24 -8.266 -33.188 1 95.62 335 MET A C 1
ATOM 2612 O O . MET A 1 335 ? 22.906 -8.703 -32.812 1 95.62 335 MET A O 1
ATOM 2616 N N . PRO A 1 336 ? 24.078 -7.469 -34.219 1 96.81 336 PRO A N 1
ATOM 2617 C CA . PRO A 1 336 ? 22.859 -7.113 -34.938 1 96.81 336 PRO A CA 1
ATOM 2618 C C . PRO A 1 336 ? 22.125 -8.336 -35.469 1 96.81 336 PRO A C 1
ATOM 2620 O O . PRO A 1 336 ? 20.891 -8.398 -35.406 1 96.81 336 PRO A O 1
ATOM 2623 N N . LYS A 1 337 ? 22.859 -9.289 -35.938 1 96.38 337 LYS A N 1
ATOM 2624 C CA . LYS A 1 337 ? 22.234 -10.508 -36.438 1 96.38 337 LYS A CA 1
ATOM 2625 C C . LYS A 1 337 ? 21.594 -11.32 -35.312 1 96.38 337 LYS A C 1
ATOM 2627 O O . LYS A 1 337 ? 20.531 -11.914 -35.5 1 96.38 337 LYS A O 1
ATOM 2632 N N . LEU A 1 338 ? 22.25 -11.359 -34.219 1 96.38 338 LEU A N 1
ATOM 2633 C CA . LEU A 1 338 ? 21.703 -12.055 -33.062 1 96.38 338 LEU A CA 1
ATOM 2634 C C . LEU A 1 338 ? 20.406 -11.398 -32.594 1 96.38 338 LEU A C 1
ATOM 2636 O O . LEU A 1 338 ? 19.438 -12.094 -32.312 1 96.38 338 LEU A O 1
ATOM 2640 N N . HIS A 1 339 ? 20.469 -10.078 -32.531 1 97.38 339 HIS A N 1
ATOM 2641 C CA . HIS A 1 339 ? 19.266 -9.352 -32.156 1 97.38 339 HIS A CA 1
ATOM 2642 C C . HIS A 1 339 ? 18.125 -9.602 -33.125 1 97.38 339 HIS A C 1
ATOM 2644 O O . HIS A 1 339 ? 16.969 -9.773 -32.719 1 97.38 339 HIS A O 1
ATOM 2650 N N . ALA A 1 340 ? 18.469 -9.641 -34.344 1 97.88 340 ALA A N 1
ATOM 2651 C CA . ALA A 1 340 ? 17.453 -9.906 -35.375 1 97.88 340 ALA A CA 1
ATOM 2652 C C . ALA A 1 340 ? 16.859 -11.297 -35.219 1 97.88 340 ALA A C 1
ATOM 2654 O O . ALA A 1 340 ? 15.648 -11.477 -35.344 1 97.88 340 ALA A O 1
ATOM 2655 N N . ALA A 1 341 ? 17.703 -12.266 -34.906 1 97.88 341 ALA A N 1
ATOM 2656 C CA . ALA A 1 341 ? 17.266 -13.641 -34.75 1 97.88 341 ALA A CA 1
ATOM 2657 C C . ALA A 1 341 ? 16.344 -13.773 -33.531 1 97.88 341 ALA A C 1
ATOM 2659 O O . ALA A 1 341 ? 15.484 -14.656 -33.5 1 97.88 341 ALA A O 1
ATOM 2660 N N . LEU A 1 342 ? 16.438 -12.867 -32.562 1 98.25 342 LEU A N 1
ATOM 2661 C CA . LEU A 1 342 ? 15.672 -12.938 -31.312 1 98.25 342 LEU A CA 1
ATOM 2662 C C . LEU A 1 342 ? 14.484 -11.992 -31.359 1 98.25 342 LEU A C 1
ATOM 2664 O O . LEU A 1 342 ? 13.727 -11.891 -30.375 1 98.25 342 LEU A O 1
ATOM 2668 N N . SER A 1 343 ? 14.242 -11.359 -32.406 1 97.5 343 SER A N 1
ATOM 2669 C CA . SER A 1 343 ? 13.297 -10.258 -32.5 1 97.5 343 SER A CA 1
ATOM 2670 C C . SER A 1 343 ? 11.859 -10.734 -32.312 1 97.5 343 SER A C 1
ATOM 2672 O O . SER A 1 343 ? 10.984 -9.953 -31.938 1 97.5 343 SER A O 1
ATOM 2674 N N . ALA A 1 344 ? 11.578 -12.07 -32.594 1 97.69 344 ALA A N 1
ATOM 2675 C CA . ALA A 1 344 ? 10.234 -12.609 -32.438 1 97.69 344 ALA A CA 1
ATOM 2676 C C . ALA A 1 344 ? 9.867 -12.781 -30.969 1 97.69 344 ALA A C 1
ATOM 2678 O O . ALA A 1 344 ? 8.688 -12.945 -30.625 1 97.69 344 ALA A O 1
ATOM 2679 N N . ALA A 1 345 ? 10.906 -12.758 -30.125 1 98.25 345 ALA A N 1
ATOM 2680 C CA . ALA A 1 345 ? 10.672 -12.906 -28.688 1 98.25 345 ALA A CA 1
ATOM 2681 C C . ALA A 1 345 ? 9.961 -11.688 -28.109 1 98.25 345 ALA A C 1
ATOM 2683 O O . ALA A 1 345 ? 10.094 -10.578 -28.641 1 98.25 345 ALA A O 1
ATOM 2684 N N . HIS A 1 346 ? 9.125 -11.922 -27.109 1 98 346 HIS A N 1
ATOM 2685 C CA . HIS A 1 346 ? 8.547 -10.805 -26.375 1 98 346 HIS A CA 1
ATOM 2686 C C . HIS A 1 346 ? 9.633 -9.93 -25.75 1 98 346 HIS A C 1
ATOM 2688 O O . HIS A 1 346 ? 9.594 -8.703 -25.875 1 98 346 HIS A O 1
ATOM 2694 N N . SER A 1 347 ? 10.516 -10.531 -25.031 1 97.31 347 SER A N 1
ATOM 2695 C CA . SER A 1 347 ? 11.734 -9.961 -24.484 1 97.31 347 SER A CA 1
ATOM 2696 C C . SER A 1 347 ? 12.867 -10.992 -24.453 1 97.31 347 SER A C 1
ATOM 2698 O O . SER A 1 347 ? 12.617 -12.195 -24.531 1 97.31 347 SER A O 1
ATOM 2700 N N . TYR A 1 348 ? 14.148 -10.469 -24.453 1 97.69 348 TYR A N 1
ATOM 2701 C CA . TYR A 1 348 ? 15.25 -11.422 -24.406 1 97.69 348 TYR A CA 1
ATOM 2702 C C . TYR A 1 348 ? 16.484 -10.805 -23.734 1 97.69 348 TYR A C 1
ATOM 2704 O O . TYR A 1 348 ? 16.609 -9.578 -23.688 1 97.69 348 TYR A O 1
ATOM 2712 N N . THR A 1 349 ? 17.234 -11.641 -23.156 1 96.94 349 THR A N 1
ATOM 2713 C CA . THR A 1 349 ? 18.547 -11.281 -22.625 1 96.94 349 THR A CA 1
ATOM 2714 C C . THR A 1 349 ? 19.641 -12.148 -23.266 1 96.94 349 THR A C 1
ATOM 2716 O O . THR A 1 349 ? 19.406 -13.305 -23.609 1 96.94 349 THR A O 1
ATOM 2719 N N . ILE A 1 350 ? 20.75 -11.484 -23.547 1 96.94 350 ILE A N 1
ATOM 2720 C CA . ILE A 1 350 ? 21.922 -12.164 -24.094 1 96.94 350 ILE A CA 1
ATOM 2721 C C . ILE A 1 350 ? 23.047 -12.164 -23.062 1 96.94 350 ILE A C 1
ATOM 2723 O O . ILE A 1 350 ? 23.484 -11.102 -22.625 1 96.94 350 ILE A O 1
ATOM 2727 N N . GLN A 1 351 ? 23.484 -13.383 -22.734 1 96 351 GLN A N 1
ATOM 2728 C CA . GLN A 1 351 ? 24.516 -13.492 -21.703 1 96 351 GLN A CA 1
ATOM 2729 C C . GLN A 1 351 ? 25.672 -14.352 -22.172 1 96 351 GLN A C 1
ATOM 2731 O O . GLN A 1 351 ? 25.672 -15.57 -21.969 1 96 351 GLN A O 1
ATOM 2736 N N . PRO A 1 352 ? 26.703 -13.75 -22.719 1 95.19 352 PRO A N 1
ATOM 2737 C CA . PRO A 1 352 ? 27.906 -14.492 -23.094 1 95.19 352 PRO A CA 1
ATOM 2738 C C . PRO A 1 352 ? 28.781 -14.852 -21.891 1 95.19 352 PRO A C 1
ATOM 2740 O O . PRO A 1 352 ? 28.875 -14.078 -20.938 1 95.19 352 PRO A O 1
ATOM 2743 N N . GLU A 1 353 ? 29.297 -16.062 -21.953 1 94.38 353 GLU A N 1
ATOM 2744 C CA . GLU A 1 353 ? 30.281 -16.5 -20.969 1 94.38 353 GLU A CA 1
ATOM 2745 C C . GLU A 1 353 ? 31.609 -16.875 -21.625 1 94.38 353 GLU A C 1
ATOM 2747 O O . GLU A 1 353 ? 31.641 -17.75 -22.5 1 94.38 353 GLU A O 1
ATOM 2752 N N . LEU A 1 354 ? 32.75 -16.25 -21.234 1 92.88 354 LEU A N 1
ATOM 2753 C CA . LEU A 1 354 ? 34.062 -16.531 -21.781 1 92.88 354 LEU A CA 1
ATOM 2754 C C . LEU A 1 354 ? 34.719 -17.734 -21.094 1 92.88 354 LEU A C 1
ATOM 2756 O O . LEU A 1 354 ? 34.688 -17.812 -19.859 1 92.88 354 LEU A O 1
ATOM 2760 N N . ILE A 1 355 ? 35.188 -18.688 -21.922 1 89.12 355 ILE A N 1
ATOM 2761 C CA . ILE A 1 355 ? 35.875 -19.828 -21.359 1 89.12 355 ILE A CA 1
ATOM 2762 C C . ILE A 1 355 ? 37.406 -19.641 -21.562 1 89.12 355 ILE A C 1
ATOM 2764 O O . ILE A 1 355 ? 37.844 -19.156 -22.594 1 89.12 355 ILE A O 1
ATOM 2768 N N . SER A 1 356 ? 38.344 -19.531 -20.531 1 72.56 356 SER A N 1
ATOM 2769 C CA . SER A 1 356 ? 39.812 -19.406 -20.609 1 72.56 356 SER A CA 1
ATOM 2770 C C . SER A 1 356 ? 40.438 -20.672 -21.172 1 72.56 356 SER A C 1
ATOM 2772 O O . SER A 1 356 ? 40.062 -21.781 -20.812 1 72.56 356 SER A O 1
ATOM 2774 N N . GLN A 1 357 ? 41.031 -20.812 -22.281 1 55.62 357 GLN A N 1
ATOM 2775 C CA . GLN A 1 357 ? 41.812 -21.938 -22.781 1 55.62 357 GLN A CA 1
ATOM 2776 C C . GLN A 1 357 ? 42.906 -22.328 -21.812 1 55.62 357 GLN A C 1
ATOM 2778 O O . GLN A 1 357 ? 43.469 -23.406 -21.906 1 55.62 357 GLN A O 1
ATOM 2783 N N . LEU A 1 358 ? 43.75 -21.484 -21.25 1 45.31 358 LEU A N 1
ATOM 2784 C CA . LEU A 1 358 ? 44.906 -21.984 -20.531 1 45.31 358 LEU A CA 1
ATOM 2785 C C . LEU A 1 358 ? 44.5 -22.906 -19.391 1 45.31 358 LEU A C 1
ATOM 2787 O O . LEU A 1 358 ? 45.219 -23.031 -18.406 1 45.31 358 LEU A O 1
ATOM 2791 N N . ALA A 1 359 ? 43.5 -23.375 -19.25 1 40.69 359 ALA A N 1
ATOM 2792 C CA . ALA A 1 359 ? 43.406 -24.172 -18.031 1 40.69 359 ALA A CA 1
ATOM 2793 C C . ALA A 1 359 ? 44.125 -25.516 -18.188 1 40.69 359 ALA A C 1
ATOM 2795 O O . ALA A 1 359 ? 43.562 -26.438 -18.781 1 40.69 359 ALA A O 1
ATOM 2796 N N . ARG A 1 360 ? 45.344 -25.703 -18.625 1 36.44 360 ARG A N 1
ATOM 2797 C CA . ARG A 1 360 ? 45.969 -26.922 -18.141 1 36.44 360 ARG A CA 1
ATOM 2798 C C . ARG A 1 360 ? 45.594 -27.172 -16.672 1 36.44 360 ARG A C 1
ATOM 2800 O O . ARG A 1 360 ? 45.531 -26.219 -15.883 1 36.44 360 ARG A O 1
ATOM 2807 N N . PRO A 1 361 ? 45.25 -28.484 -16.375 1 32.75 361 PRO A N 1
ATOM 2808 C CA . PRO A 1 361 ? 44.875 -28.797 -15 1 32.75 361 PRO A CA 1
ATOM 2809 C C . PRO A 1 361 ? 45.875 -28.281 -13.984 1 32.75 361 PRO A C 1
ATOM 2811 O O . PRO A 1 361 ? 47.062 -28.5 -14.125 1 32.75 361 PRO A O 1
ATOM 2814 N N . ARG A 1 362 ? 45.938 -27.188 -13.406 1 30.73 362 ARG A N 1
ATOM 2815 C CA . ARG A 1 362 ? 46.781 -27.234 -12.219 1 30.73 362 ARG A CA 1
ATOM 2816 C C . ARG A 1 362 ? 46.625 -28.578 -11.5 1 30.73 362 ARG A C 1
ATOM 2818 O O . ARG A 1 362 ? 45.625 -29.266 -11.664 1 30.73 362 ARG A O 1
ATOM 2825 N N . VAL A 1 363 ? 47.75 -29.156 -10.719 1 30.31 363 VAL A N 1
ATOM 2826 C CA . VAL A 1 363 ? 47.906 -30.234 -9.742 1 30.31 363 VAL A CA 1
ATOM 2827 C C . VAL A 1 363 ? 46.594 -30.406 -8.953 1 30.31 363 VAL A C 1
ATOM 2829 O O . VAL A 1 363 ? 45.844 -29.453 -8.773 1 30.31 363 VAL A O 1
ATOM 2832 N N . PRO A 1 364 ? 46.344 -31.766 -8.5 1 30.44 364 PRO A N 1
ATOM 2833 C CA . PRO A 1 364 ? 45.281 -32.125 -7.559 1 30.44 364 PRO A CA 1
ATOM 2834 C C . PRO A 1 364 ? 45.094 -31.094 -6.445 1 30.44 364 PRO A C 1
ATOM 2836 O O . PRO A 1 364 ? 46.062 -30.719 -5.785 1 30.44 364 PRO A O 1
ATOM 2839 N N . GLN A 1 365 ? 44.438 -30.078 -6.648 1 27.66 365 GLN A N 1
ATOM 2840 C CA . GLN A 1 365 ? 44.094 -29.344 -5.434 1 27.66 365 GLN A CA 1
ATOM 2841 C C . GLN A 1 365 ? 43.719 -30.312 -4.309 1 27.66 365 GLN A C 1
ATOM 2843 O O . GLN A 1 365 ? 43.031 -31.312 -4.539 1 27.66 365 GLN A O 1
ATOM 2848 N N . LEU A 1 366 ? 44.5 -30.234 -3.178 1 27.48 366 LEU A N 1
ATOM 2849 C CA . LEU A 1 366 ? 44.25 -30.859 -1.885 1 27.48 366 LEU A CA 1
ATOM 2850 C C . LEU A 1 366 ? 42.75 -30.922 -1.573 1 27.48 366 LEU A C 1
ATOM 2852 O O . LEU A 1 366 ? 42 -30.016 -1.934 1 27.48 366 LEU A O 1
ATOM 2856 N N . ALA A 1 367 ? 42.219 -32.062 -1.393 1 28.09 367 ALA A N 1
ATOM 2857 C CA . ALA A 1 367 ? 40.969 -32.5 -0.756 1 28.09 367 ALA A CA 1
ATOM 2858 C C . ALA A 1 367 ? 40.656 -31.609 0.453 1 28.09 367 ALA A C 1
ATOM 2860 O O . ALA A 1 367 ? 41.156 -31.859 1.553 1 28.09 367 ALA A O 1
ATOM 2861 N N . ALA A 1 368 ? 40.875 -30.234 0.412 1 28.83 368 ALA A N 1
ATOM 2862 C CA . ALA A 1 368 ? 40.312 -29.594 1.608 1 28.83 368 ALA A CA 1
ATOM 2863 C C . ALA A 1 368 ? 38.875 -30.031 1.859 1 28.83 368 ALA A C 1
ATOM 2865 O O . ALA A 1 368 ? 37.969 -29.578 1.171 1 28.83 368 ALA A O 1
ATOM 2866 N N . GLY A 1 369 ? 38.531 -31.203 1.78 1 31.06 369 GLY A N 1
ATOM 2867 C CA . GLY A 1 369 ? 37.375 -31.531 2.594 1 31.06 369 GLY A CA 1
ATOM 2868 C C . GLY A 1 369 ? 37.281 -30.703 3.861 1 31.06 369 GLY A C 1
ATOM 2869 O O . GLY A 1 369 ? 36.281 -30.766 4.582 1 31.06 369 GLY A O 1
ATOM 2870 N N . SER A 1 370 ? 38.438 -30.516 4.469 1 31.47 370 SER A N 1
ATOM 2871 C CA . SER A 1 370 ? 38.375 -30.094 5.867 1 31.47 370 SER A CA 1
ATOM 2872 C C . SER A 1 370 ? 37.969 -28.625 5.988 1 31.47 370 SER A C 1
ATOM 2874 O O . SER A 1 370 ? 38.125 -27.844 5.043 1 31.47 370 SER A O 1
ATOM 2876 N N . ALA A 1 371 ? 37.156 -28.25 7.027 1 35.84 371 ALA A N 1
ATOM 2877 C CA . ALA A 1 371 ? 36.781 -26.953 7.594 1 35.84 371 ALA A CA 1
ATOM 2878 C C . ALA A 1 371 ? 37.969 -26 7.566 1 35.84 371 ALA A C 1
ATOM 2880 O O . ALA A 1 371 ? 38.906 -26.125 8.367 1 35.84 371 ALA A O 1
ATOM 2881 N N . ILE A 1 372 ? 38.438 -25.547 6.441 1 39.12 372 ILE A N 1
ATOM 2882 C CA . ILE A 1 372 ? 39.562 -24.609 6.527 1 39.12 372 ILE A CA 1
ATOM 2883 C C . ILE A 1 372 ? 39.219 -23.5 7.527 1 39.12 372 ILE A C 1
ATOM 2885 O O . ILE A 1 372 ? 38.156 -22.859 7.422 1 39.12 372 ILE A O 1
ATOM 2889 N N . ASP A 1 373 ? 39.875 -23.578 8.609 1 50.62 373 ASP A N 1
ATOM 2890 C CA . ASP A 1 373 ? 39.719 -22.641 9.711 1 50.62 373 ASP A CA 1
ATOM 2891 C C . ASP A 1 373 ? 39.781 -21.203 9.211 1 50.62 373 ASP A C 1
ATOM 2893 O O . ASP A 1 373 ? 40.656 -20.859 8.398 1 50.62 373 ASP A O 1
ATOM 2897 N N . PRO A 1 374 ? 38.688 -20.453 9.211 1 59.28 374 PRO A N 1
ATOM 2898 C CA . PRO A 1 374 ? 38.625 -19.047 8.766 1 59.28 374 PRO A CA 1
ATOM 2899 C C . PRO A 1 374 ? 39.969 -18.328 9.008 1 59.28 374 PRO A C 1
ATOM 2901 O O . PRO A 1 374 ? 40.344 -17.484 8.188 1 59.28 374 PRO A O 1
ATOM 2904 N N . LEU A 1 375 ? 40.656 -18.781 9.93 1 66.12 375 LEU A N 1
ATOM 2905 C CA . LEU A 1 375 ? 41.906 -18.125 10.234 1 66.12 375 LEU A CA 1
ATOM 2906 C C . LEU A 1 375 ? 42.969 -18.531 9.219 1 66.12 375 LEU A C 1
ATOM 2908 O O . LEU A 1 375 ? 43.812 -17.703 8.812 1 66.12 375 LEU A O 1
ATOM 2912 N N . GLU A 1 376 ? 42.969 -19.734 8.758 1 66.5 376 GLU A N 1
ATOM 2913 C CA . GLU A 1 376 ? 43.938 -20.219 7.785 1 66.5 376 GLU A CA 1
ATOM 2914 C C . GLU A 1 376 ? 43.719 -19.578 6.418 1 66.5 376 GLU A C 1
ATOM 2916 O O . GLU A 1 376 ? 44.688 -19.25 5.715 1 66.5 376 GLU A O 1
ATOM 2921 N N . ALA A 1 377 ? 42.5 -19.328 6.148 1 64.81 377 ALA A N 1
ATOM 2922 C CA . ALA A 1 377 ? 42.156 -18.625 4.918 1 64.81 377 ALA A CA 1
ATOM 2923 C C . ALA A 1 377 ? 42.625 -17.172 4.961 1 64.81 377 ALA A C 1
ATOM 2925 O O . ALA A 1 377 ? 43.188 -16.656 3.977 1 64.81 377 ALA A O 1
ATOM 2926 N N . LEU A 1 378 ? 42.438 -16.562 6 1 70.88 378 LEU A N 1
ATOM 2927 C CA . LEU A 1 378 ? 42.938 -15.195 6.18 1 70.88 378 LEU A CA 1
ATOM 2928 C C . LEU A 1 378 ? 44.469 -15.156 6.121 1 70.88 378 LEU A C 1
ATOM 2930 O O . LEU A 1 378 ? 45.031 -14.289 5.469 1 70.88 378 LEU A O 1
ATOM 2934 N N . LYS A 1 379 ? 45.094 -16.078 6.676 1 70.94 379 LYS A N 1
ATOM 2935 C CA . LYS A 1 379 ? 46.531 -16.156 6.656 1 70.94 379 LYS A CA 1
ATOM 2936 C C . LYS A 1 379 ? 47.062 -16.328 5.23 1 70.94 379 LYS A C 1
ATOM 2938 O O . LYS A 1 379 ? 48.031 -15.664 4.832 1 70.94 379 LYS A O 1
ATOM 2943 N N . THR A 1 380 ? 46.531 -17.125 4.5 1 68.5 380 THR A N 1
ATOM 2944 C CA . THR A 1 380 ? 46.938 -17.359 3.115 1 68.5 380 THR A CA 1
ATOM 2945 C C . THR A 1 380 ? 46.75 -16.094 2.281 1 68.5 380 THR A C 1
ATOM 2947 O O . THR A 1 380 ? 47.594 -15.758 1.45 1 68.5 380 THR A O 1
ATOM 2950 N N . TYR A 1 381 ? 45.625 -15.461 2.512 1 66.88 381 TYR A N 1
ATOM 2951 C CA . TYR A 1 381 ? 45.375 -14.188 1.856 1 66.88 381 TYR A CA 1
ATOM 2952 C C . TYR A 1 381 ? 46.438 -13.172 2.213 1 66.88 381 TYR A C 1
ATOM 2954 O O . TYR A 1 381 ? 46.969 -12.484 1.335 1 66.88 381 TYR A O 1
ATOM 2962 N N . LEU A 1 382 ? 46.719 -13.039 3.398 1 70.56 382 LEU A N 1
ATOM 2963 C CA . LEU A 1 382 ? 47.688 -12.062 3.857 1 70.56 382 LEU A CA 1
ATOM 2964 C C . LEU A 1 382 ? 49.094 -12.438 3.369 1 70.56 382 LEU A C 1
ATOM 2966 O O . LEU A 1 382 ? 49.875 -11.562 3.023 1 70.56 382 LEU A O 1
ATOM 2970 N N . ASP A 1 383 ? 49.406 -13.68 3.229 1 70.44 383 ASP A N 1
ATOM 2971 C CA . ASP A 1 383 ? 50.719 -14.141 2.734 1 70.44 383 ASP A CA 1
ATOM 2972 C C . ASP A 1 383 ? 50.875 -13.805 1.256 1 70.44 383 ASP A C 1
ATOM 2974 O O . ASP A 1 383 ? 52 -13.617 0.787 1 70.44 383 ASP A O 1
ATOM 2978 N N . ASN A 1 384 ? 49.844 -13.734 0.664 1 63.84 384 ASN A N 1
ATOM 2979 C CA . ASN A 1 384 ? 49.969 -13.5 -0.774 1 63.84 384 ASN A CA 1
ATOM 2980 C C . ASN A 1 384 ? 49.906 -12.016 -1.107 1 63.84 384 ASN A C 1
ATOM 2982 O O . ASN A 1 384 ? 50 -11.633 -2.275 1 63.84 384 ASN A O 1
ATOM 2986 N N . HIS A 1 385 ? 49.562 -11.258 -0.152 1 57.69 385 HIS A N 1
ATOM 2987 C CA . HIS A 1 385 ? 49.562 -9.805 -0.306 1 57.69 385 HIS A CA 1
ATOM 2988 C C . HIS A 1 385 ? 50.656 -9.172 0.538 1 57.69 385 HIS A C 1
ATOM 2990 O O . HIS A 1 385 ? 50.469 -8.914 1.729 1 57.69 385 HIS A O 1
ATOM 2996 N N . ASP A 1 386 ? 51.75 -8.945 -0.055 1 64.31 386 ASP A N 1
ATOM 2997 C CA . ASP A 1 386 ? 52.969 -8.484 0.564 1 64.31 386 ASP A CA 1
ATOM 2998 C C . ASP A 1 386 ? 52.781 -7.133 1.251 1 64.31 386 ASP A C 1
ATOM 3000 O O . ASP A 1 386 ? 53.406 -6.848 2.266 1 64.31 386 ASP A O 1
ATOM 3004 N N . HIS A 1 387 ? 51.969 -6.367 0.71 1 62.97 387 HIS A N 1
ATOM 3005 C CA . HIS A 1 387 ? 51.781 -5.027 1.256 1 62.97 387 HIS A CA 1
ATOM 3006 C C . HIS A 1 387 ? 51.031 -5.062 2.572 1 62.97 387 HIS A C 1
ATOM 3008 O O . HIS A 1 387 ? 50.938 -4.055 3.275 1 62.97 387 HIS A O 1
ATOM 3014 N N . LEU A 1 388 ? 50.406 -6.141 2.863 1 58.47 388 LEU A N 1
ATOM 3015 C CA . LEU A 1 388 ? 49.688 -6.285 4.113 1 58.47 388 LEU A CA 1
ATOM 3016 C C . LEU A 1 388 ? 50.469 -7.09 5.129 1 58.47 388 LEU A C 1
ATOM 3018 O O . LEU A 1 388 ? 50 -7.344 6.238 1 58.47 388 LEU A O 1
ATOM 3022 N N . LYS A 1 389 ? 51.625 -7.422 4.844 1 66.12 389 LYS A N 1
ATOM 3023 C CA . LYS A 1 389 ? 52.469 -8.25 5.703 1 66.12 389 LYS A CA 1
ATOM 3024 C C . LYS A 1 389 ? 52.688 -7.586 7.062 1 66.12 389 LYS A C 1
ATOM 3026 O O . LYS A 1 389 ? 52.75 -8.266 8.086 1 66.12 389 LYS A O 1
ATOM 3031 N N . GLY A 1 390 ? 52.812 -6.25 7.062 1 68.25 390 GLY A N 1
ATOM 3032 C CA . GLY A 1 390 ? 53 -5.527 8.305 1 68.25 390 GL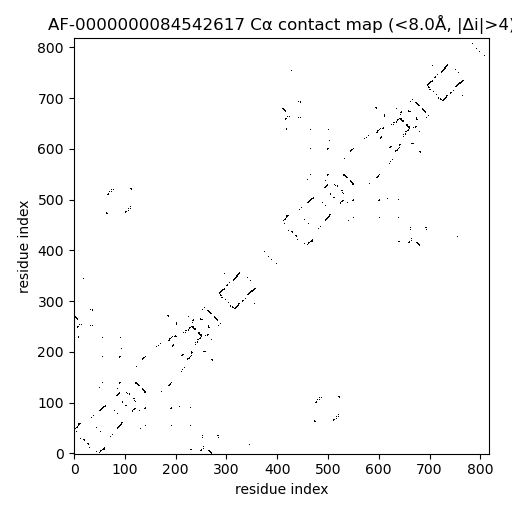Y A CA 1
ATOM 3033 C C . GLY A 1 390 ? 51.812 -5.57 9.219 1 68.25 390 GLY A C 1
ATOM 3034 O O . GLY A 1 390 ? 51.938 -5.434 10.438 1 68.25 390 GLY A O 1
ATOM 3035 N N . LEU A 1 391 ? 50.625 -5.77 8.578 1 63.31 391 LEU A N 1
ATOM 3036 C CA . LEU A 1 391 ? 49.375 -5.777 9.359 1 63.31 391 LEU A CA 1
ATOM 3037 C C . LEU A 1 391 ? 48.906 -7.203 9.594 1 63.31 391 LEU A C 1
ATOM 3039 O O . LEU A 1 391 ? 47.844 -7.414 10.172 1 63.31 391 LEU A O 1
ATOM 3043 N N . GLN A 1 392 ? 49.688 -8.148 9.109 1 65.25 392 GLN A N 1
ATOM 3044 C CA . GLN A 1 392 ? 49.281 -9.547 9.141 1 65.25 392 GLN A CA 1
ATOM 3045 C C . GLN A 1 392 ? 48.906 -9.977 10.562 1 65.25 392 GLN A C 1
ATOM 3047 O O . GLN A 1 392 ? 47.875 -10.617 10.773 1 65.25 392 GLN A O 1
ATOM 3052 N N . GLN A 1 393 ? 49.75 -9.562 11.445 1 72.06 393 GLN A N 1
ATOM 3053 C CA . GLN A 1 393 ? 49.531 -9.977 12.82 1 72.06 393 GLN A CA 1
ATOM 3054 C C . GLN A 1 393 ? 48.25 -9.344 13.375 1 72.06 393 GLN A C 1
ATOM 3056 O O . GLN A 1 393 ? 47.438 -10.016 14.023 1 72.06 393 GLN A O 1
ATOM 3061 N N . ASP A 1 394 ? 48.094 -8.109 13.086 1 69 394 ASP A N 1
ATOM 3062 C CA . ASP A 1 394 ? 46.906 -7.414 13.609 1 69 394 ASP A CA 1
ATOM 3063 C C . ASP A 1 394 ? 45.625 -7.957 12.977 1 69 394 ASP A C 1
ATOM 3065 O O . ASP A 1 394 ? 44.625 -8.109 13.656 1 69 394 ASP A O 1
ATOM 3069 N N . MET A 1 395 ? 45.688 -8.281 11.758 1 70 395 MET A N 1
ATOM 3070 C CA . MET A 1 395 ? 44.5 -8.773 11.062 1 70 395 MET A CA 1
ATOM 3071 C C . MET A 1 395 ? 44.156 -10.203 11.484 1 70 395 MET A C 1
ATOM 3073 O O . MET A 1 395 ? 43 -10.547 11.68 1 70 395 MET A O 1
ATOM 3077 N N . ILE A 1 396 ? 45.188 -10.984 11.656 1 71.94 396 ILE A N 1
ATOM 3078 C CA . ILE A 1 396 ? 44.969 -12.344 12.133 1 71.94 396 ILE A CA 1
ATOM 3079 C C . ILE A 1 396 ? 44.406 -12.305 13.562 1 71.94 396 ILE A C 1
ATOM 3081 O O . ILE A 1 396 ? 43.5 -13.047 13.906 1 71.94 396 ILE A O 1
ATOM 3085 N N . GLU A 1 397 ? 44.906 -11.375 14.383 1 71.19 397 GLU A N 1
ATOM 3086 C CA . GLU A 1 397 ? 44.406 -11.234 15.75 1 71.19 397 GLU A CA 1
ATOM 3087 C C . GLU A 1 397 ? 42.969 -10.719 15.766 1 71.19 397 GLU A C 1
ATOM 3089 O O . GLU A 1 397 ? 42.156 -11.195 16.547 1 71.19 397 GLU A O 1
ATOM 3094 N N . ALA A 1 398 ? 42.688 -9.859 14.898 1 67.19 398 ALA A N 1
ATOM 3095 C CA . ALA A 1 398 ? 41.312 -9.375 14.789 1 67.19 398 ALA A CA 1
ATOM 3096 C C . ALA A 1 398 ? 40.406 -10.477 14.266 1 67.19 398 ALA A C 1
ATOM 3098 O O . ALA A 1 398 ? 39.281 -10.641 14.758 1 67.19 398 ALA A O 1
ATOM 3099 N N . ALA A 1 399 ? 40.844 -11.18 13.336 1 66.5 399 ALA A N 1
ATOM 3100 C CA . ALA A 1 399 ? 40.062 -12.289 12.805 1 66.5 399 ALA A CA 1
ATOM 3101 C C . ALA A 1 399 ? 39.875 -13.383 13.859 1 66.5 399 ALA A C 1
ATOM 3103 O O . ALA A 1 399 ? 38.781 -13.938 14.008 1 66.5 399 ALA A O 1
ATOM 3104 N N . ARG A 1 400 ? 40.906 -13.672 14.562 1 66.56 400 ARG A N 1
ATOM 3105 C CA . ARG A 1 400 ? 40.781 -14.602 15.68 1 66.56 400 ARG A CA 1
ATOM 3106 C C . ARG A 1 400 ? 39.781 -14.086 16.719 1 66.56 400 ARG A C 1
ATOM 3108 O O . ARG A 1 400 ? 38.969 -14.859 17.25 1 66.56 400 ARG A O 1
ATOM 3115 N N . ALA A 1 401 ? 39.812 -12.812 16.953 1 63.59 401 ALA A N 1
ATOM 3116 C CA . ALA A 1 401 ? 38.875 -12.219 17.891 1 63.59 401 ALA A CA 1
ATOM 3117 C C . ALA A 1 401 ? 37.438 -12.297 17.344 1 63.59 401 ALA A C 1
ATOM 3119 O O . ALA A 1 401 ? 36.5 -12.586 18.094 1 63.59 401 ALA A O 1
ATOM 3120 N N . LEU A 1 402 ? 37.344 -12.117 16.125 1 59.47 402 LEU A N 1
ATOM 3121 C CA . LEU A 1 402 ? 36 -12.195 15.523 1 59.47 402 LEU A CA 1
ATOM 3122 C C . LEU A 1 402 ? 35.531 -13.633 15.477 1 59.47 402 LEU A C 1
ATOM 3124 O O . LEU A 1 402 ? 34.344 -13.898 15.703 1 59.47 402 LEU A O 1
ATOM 3128 N N . LEU A 1 403 ? 36.312 -14.531 15.109 1 56.03 403 LEU A N 1
ATOM 3129 C CA . LEU A 1 403 ? 35.938 -15.938 15.102 1 56.03 403 LEU A CA 1
ATOM 3130 C C . LEU A 1 403 ? 35.688 -16.438 16.531 1 56.03 403 LEU A C 1
ATOM 3132 O O . LEU A 1 403 ? 34.812 -17.281 16.75 1 56.03 403 LEU A O 1
ATOM 3136 N N . ALA A 1 404 ? 36.375 -16.016 17.438 1 54.69 404 ALA A N 1
ATOM 3137 C CA . ALA A 1 404 ? 36.125 -16.391 18.828 1 54.69 404 ALA A CA 1
ATOM 3138 C C . ALA A 1 404 ? 34.781 -15.836 19.328 1 54.69 404 ALA A C 1
ATOM 3140 O O . ALA A 1 404 ? 34.125 -16.453 20.141 1 54.69 404 ALA A O 1
ATOM 3141 N N . GLU A 1 405 ? 34.406 -14.664 18.875 1 48.41 405 GLU A N 1
ATOM 3142 C CA . GLU A 1 405 ? 33.094 -14.133 19.281 1 48.41 405 GLU A CA 1
ATOM 3143 C C . GLU A 1 405 ? 31.953 -14.898 18.609 1 48.41 405 GLU A C 1
ATOM 3145 O O . GLU A 1 405 ? 30.891 -15.07 19.203 1 48.41 405 GLU A O 1
ATOM 3150 N N . ASN A 1 406 ? 32.125 -15.359 17.453 1 44.22 406 ASN A N 1
ATOM 3151 C CA . ASN A 1 406 ? 31.031 -16.109 16.844 1 44.22 406 ASN A CA 1
ATOM 3152 C C . ASN A 1 406 ? 30.953 -17.531 17.406 1 44.22 406 ASN A C 1
ATOM 3154 O O . ASN A 1 406 ? 29.969 -18.234 17.188 1 44.22 406 ASN A O 1
ATOM 3158 N N . THR A 1 407 ? 31.906 -18.094 17.844 1 40.22 407 THR A N 1
ATOM 3159 C CA . THR A 1 407 ? 31.75 -19.391 18.516 1 40.22 407 THR A CA 1
ATOM 3160 C C . THR A 1 407 ? 31.141 -19.203 19.906 1 40.22 407 THR A C 1
ATOM 3162 O O . THR A 1 407 ? 30.75 -20.172 20.547 1 40.22 407 THR A O 1
ATOM 3165 N N . ALA A 1 408 ? 31.234 -18.062 20.516 1 37.38 408 ALA A N 1
ATOM 3166 C CA . ALA A 1 408 ? 30.562 -17.922 21.812 1 37.38 408 ALA A CA 1
ATOM 3167 C C . ALA A 1 408 ? 29.094 -17.547 21.625 1 37.38 408 ALA A C 1
ATOM 3169 O O . ALA A 1 408 ? 28.297 -17.609 22.562 1 37.38 408 ALA A O 1
ATOM 3170 N N . GLU A 1 409 ? 28.656 -16.906 20.562 1 30.25 409 GLU A N 1
ATOM 3171 C CA . GLU A 1 409 ? 27.188 -16.812 20.531 1 30.25 409 GLU A CA 1
ATOM 3172 C C . GLU A 1 409 ? 26.578 -18.016 19.812 1 30.25 409 GLU A C 1
ATOM 3174 O O . GLU A 1 409 ? 27.141 -18.5 18.828 1 30.25 409 GLU A O 1
ATOM 3179 N N . MET B 1 1 ? -29.156 23.625 6.965 1 89.75 1 MET B N 1
ATOM 3180 C CA . MET B 1 1 ? -27.781 24.078 6.727 1 89.75 1 MET B CA 1
ATOM 3181 C C . MET B 1 1 ? -26.844 22.891 6.586 1 89.75 1 MET B C 1
ATOM 3183 O O . MET B 1 1 ? -26.984 21.891 7.289 1 89.75 1 MET B O 1
ATOM 3187 N N . ILE B 1 2 ? -25.938 23.016 5.578 1 98 2 ILE B N 1
ATOM 3188 C CA . ILE B 1 2 ? -25.031 21.891 5.316 1 98 2 ILE B CA 1
ATOM 3189 C C . ILE B 1 2 ? -23.719 22.094 6.074 1 98 2 ILE B C 1
ATOM 3191 O O . ILE B 1 2 ? -23.062 23.125 5.91 1 98 2 ILE B O 1
ATOM 3195 N N . LYS B 1 3 ? -23.344 21.156 6.918 1 98.75 3 LYS B N 1
ATOM 3196 C CA . LYS B 1 3 ? -22.109 21.219 7.699 1 98.75 3 LYS B CA 1
ATOM 3197 C C . LYS B 1 3 ? -21.031 20.344 7.078 1 98.75 3 LYS B C 1
ATOM 3199 O O . LYS B 1 3 ? -21.281 19.188 6.73 1 98.75 3 LYS B O 1
ATOM 3204 N N . VAL B 1 4 ? -19.828 20.922 6.934 1 98.88 4 VAL B N 1
ATOM 3205 C CA . VAL B 1 4 ? -18.719 20.234 6.289 1 98.88 4 VAL B CA 1
ATOM 3206 C C . VAL B 1 4 ? -17.5 20.234 7.207 1 98.88 4 VAL B C 1
ATOM 3208 O O . VAL B 1 4 ? -17.188 21.25 7.828 1 98.88 4 VAL B O 1
ATOM 3211 N N . LEU B 1 5 ? -16.875 19.125 7.379 1 98.94 5 LEU B N 1
ATOM 3212 C CA . LEU B 1 5 ? -15.562 19.062 8.016 1 98.94 5 LEU B CA 1
ATOM 3213 C C . LEU B 1 5 ? -14.461 18.953 6.965 1 98.94 5 LEU B C 1
ATOM 3215 O O . LEU B 1 5 ? -14.477 18.047 6.137 1 98.94 5 LEU B O 1
ATOM 3219 N N . HIS B 1 6 ? -13.555 19.906 6.961 1 98.94 6 HIS B N 1
ATOM 3220 C CA . HIS B 1 6 ? -12.453 20.016 6.012 1 98.94 6 HIS B CA 1
ATOM 3221 C C . HIS B 1 6 ? -11.109 19.797 6.707 1 98.94 6 HIS B C 1
ATOM 3223 O O . HIS B 1 6 ? -10.711 20.609 7.555 1 98.94 6 HIS B O 1
ATOM 3229 N N . LEU B 1 7 ? -10.438 18.688 6.43 1 98.94 7 LEU B N 1
ATOM 3230 C CA . LEU B 1 7 ? -9.102 18.406 6.941 1 98.94 7 LEU B CA 1
ATOM 3231 C C . LEU B 1 7 ? -8.156 18.016 5.805 1 98.94 7 LEU B C 1
ATOM 3233 O O . LEU B 1 7 ? -8.609 17.625 4.727 1 98.94 7 LEU B O 1
ATOM 3237 N N . SER B 1 8 ? -6.863 18.141 6.016 1 98.5 8 SER B N 1
ATOM 3238 C CA . SER B 1 8 ? -5.887 17.859 4.965 1 98.5 8 SER B CA 1
ATOM 3239 C C . SER B 1 8 ? -4.52 17.531 5.555 1 98.5 8 SER B C 1
ATOM 3241 O O . SER B 1 8 ? -4.312 17.656 6.766 1 98.5 8 SER B O 1
ATOM 3243 N N . ASP B 1 9 ? -3.67 17 4.707 1 97.62 9 ASP B N 1
ATOM 3244 C CA . ASP B 1 9 ? -2.24 16.844 4.953 1 97.62 9 ASP B CA 1
ATOM 3245 C C . ASP B 1 9 ? -1.986 16.125 6.273 1 97.62 9 ASP B C 1
ATOM 3247 O O . ASP B 1 9 ? -1.248 16.609 7.129 1 97.62 9 ASP B O 1
ATOM 3251 N N . ILE B 1 10 ? -2.553 14.969 6.363 1 98.44 10 ILE B N 1
ATOM 3252 C CA . ILE B 1 10 ? -2.443 14.133 7.551 1 98.44 10 ILE B CA 1
ATOM 3253 C C . ILE B 1 10 ? -1.023 13.578 7.668 1 98.44 10 ILE B C 1
ATOM 3255 O O . ILE B 1 10 ? -0.466 13.516 8.766 1 98.44 10 ILE B O 1
ATOM 3259 N N . HIS B 1 11 ? -0.497 13.109 6.547 1 97.56 11 HIS B N 1
ATOM 3260 C CA . HIS B 1 11 ? 0.858 12.57 6.488 1 97.56 11 HIS B CA 1
ATOM 3261 C C . HIS B 1 11 ? 1.067 11.492 7.543 1 97.56 11 HIS B C 1
ATOM 3263 O O . HIS B 1 11 ? 2.061 11.508 8.273 1 97.56 11 HIS B O 1
ATOM 3269 N N . LEU B 1 12 ? 0.117 10.602 7.637 1 98.31 12 LEU B N 1
ATOM 3270 C CA . LEU B 1 12 ? 0.2 9.5 8.594 1 98.31 12 LEU B CA 1
ATOM 3271 C C . LEU B 1 12 ? 1.422 8.633 8.312 1 98.31 12 LEU B C 1
ATOM 3273 O O . LEU B 1 12 ? 1.555 8.07 7.227 1 98.31 12 LEU B O 1
ATOM 3277 N N . GLY B 1 13 ? 2.26 8.492 9.305 1 95.88 13 GLY B N 1
ATOM 3278 C CA . GLY B 1 13 ? 3.514 7.773 9.133 1 95.88 13 GLY B CA 1
ATOM 3279 C C . GLY B 1 13 ? 4.723 8.688 9.086 1 95.88 13 GLY B C 1
ATOM 3280 O O . GLY B 1 13 ? 5.852 8.227 8.922 1 95.88 13 GLY B O 1
ATOM 3281 N N . SER B 1 14 ? 4.566 9.961 9.281 1 93.88 14 SER B N 1
ATOM 3282 C CA . SER B 1 14 ? 5.66 10.922 9.289 1 93.88 14 SER B CA 1
ATOM 3283 C C . SER B 1 14 ? 6.238 11.086 10.695 1 93.88 14 SER B C 1
ATOM 3285 O O . SER B 1 14 ? 5.605 10.703 11.68 1 93.88 14 SER B O 1
ATOM 3287 N N . GLY B 1 15 ? 7.453 11.609 10.75 1 91.06 15 GLY B N 1
ATOM 3288 C CA . GLY B 1 15 ? 8.055 12.055 12 1 91.06 15 GLY B CA 1
ATOM 3289 C C . GLY B 1 15 ? 8.484 10.906 12.898 1 91.06 15 GLY B C 1
ATOM 3290 O O . GLY B 1 15 ? 8.617 11.086 14.109 1 91.06 15 GLY B O 1
ATOM 3291 N N . PHE B 1 16 ? 8.633 9.719 12.32 1 91 16 PHE B N 1
ATOM 3292 C CA . PHE B 1 16 ? 8.953 8.555 13.133 1 91 16 PHE B CA 1
ATOM 3293 C C . PHE B 1 16 ? 10.305 8.727 13.82 1 91 16 PHE B C 1
ATOM 3295 O O . PHE B 1 16 ? 10.523 8.195 14.914 1 91 16 PHE B O 1
ATOM 3302 N N . SER B 1 17 ? 11.18 9.461 13.211 1 92.38 17 SER B N 1
ATOM 3303 C CA . SER B 1 17 ? 12.492 9.703 13.805 1 92.38 17 SER B CA 1
ATOM 3304 C C . SER B 1 17 ? 12.375 10.508 15.094 1 92.38 17 SER B C 1
ATOM 3306 O O . SER B 1 17 ? 13.281 10.5 15.922 1 92.38 17 SER B O 1
ATOM 3308 N N . GLN B 1 18 ? 11.289 11.195 15.297 1 94.88 18 GLN B N 1
ATOM 3309 C CA . GLN B 1 18 ? 11.055 12.008 16.484 1 94.88 18 GLN B CA 1
ATOM 3310 C C . GLN B 1 18 ? 10.219 11.258 17.516 1 94.88 18 GLN B C 1
ATOM 3312 O O . GLN B 1 18 ? 9.734 11.852 18.484 1 94.88 18 GLN B O 1
ATOM 3317 N N . GLY B 1 19 ? 10.039 9.977 17.266 1 95.69 19 GLY B N 1
ATOM 3318 C CA . GLY B 1 19 ? 9.297 9.141 18.188 1 95.69 19 GLY B CA 1
ATOM 3319 C C . GLY B 1 19 ? 10.125 8.008 18.781 1 95.69 19 GLY B C 1
ATOM 3320 O O . GLY B 1 19 ? 11.359 8.047 18.719 1 95.69 19 GLY B O 1
ATOM 3321 N N . ARG B 1 20 ? 9.492 7.215 19.469 1 95.19 20 ARG B N 1
ATOM 3322 C CA . ARG B 1 20 ? 10.07 5.988 20.016 1 95.19 20 ARG B CA 1
ATOM 3323 C C . ARG B 1 20 ? 9.062 4.84 19.969 1 95.19 20 ARG B C 1
ATOM 3325 O O . ARG B 1 20 ? 7.875 5.062 19.734 1 95.19 20 ARG B O 1
ATOM 3332 N N . ILE B 1 21 ? 9.57 3.68 20.156 1 94.5 21 ILE B N 1
ATOM 3333 C CA . ILE B 1 21 ? 8.68 2.523 20.156 1 94.5 21 ILE B CA 1
ATOM 3334 C C . ILE B 1 21 ? 7.965 2.426 21.5 1 94.5 21 ILE B C 1
ATOM 3336 O O . ILE B 1 21 ? 8.609 2.418 22.547 1 94.5 21 ILE B O 1
ATOM 3340 N N . ASN B 1 22 ? 6.68 2.424 21.484 1 96 22 ASN B N 1
ATOM 3341 C CA . ASN B 1 22 ? 5.879 2.154 22.672 1 96 22 ASN B CA 1
ATOM 3342 C C . ASN B 1 22 ? 5.922 0.677 23.062 1 96 22 ASN B C 1
ATOM 3344 O O . ASN B 1 22 ? 5.469 -0.18 22.297 1 96 22 ASN B O 1
ATOM 3348 N N . PRO B 1 23 ? 6.461 0.367 24.156 1 92.06 23 PRO B N 1
ATOM 3349 C CA . PRO B 1 23 ? 6.613 -1.044 24.516 1 92.06 23 PRO B CA 1
ATOM 3350 C C . PRO B 1 23 ? 5.273 -1.756 24.688 1 92.06 23 PRO B C 1
ATOM 3352 O O . PRO B 1 23 ? 5.199 -2.979 24.547 1 92.06 23 PRO B O 1
ATOM 3355 N N . GLU B 1 24 ? 4.254 -1.001 25 1 93.44 24 GLU B N 1
ATOM 3356 C CA . GLU B 1 24 ? 2.936 -1.592 25.219 1 93.44 24 GLU B CA 1
ATOM 3357 C C . GLU B 1 24 ? 2.283 -1.988 23.891 1 93.44 24 GLU B C 1
ATOM 3359 O O . GLU B 1 24 ? 1.642 -3.037 23.797 1 93.44 24 GLU B O 1
ATOM 3364 N N . THR B 1 25 ? 2.545 -1.238 22.875 1 91.31 25 THR B N 1
ATOM 3365 C CA . THR B 1 25 ? 1.811 -1.458 21.641 1 91.31 25 THR B CA 1
ATOM 3366 C C . THR B 1 25 ? 2.746 -1.944 20.531 1 91.31 25 THR B C 1
ATOM 3368 O O . THR B 1 25 ? 2.293 -2.482 19.516 1 91.31 25 THR B O 1
ATOM 3371 N N . GLY B 1 26 ? 4.027 -1.704 20.719 1 90.81 26 GLY B N 1
ATOM 3372 C CA . GLY B 1 26 ? 5 -2.023 19.672 1 90.81 26 GLY B CA 1
ATOM 3373 C C . GLY B 1 26 ? 5.008 -1.022 18.547 1 90.81 26 GLY B C 1
ATOM 3374 O O . GLY B 1 26 ? 5.734 -1.196 17.562 1 90.81 26 GLY B O 1
ATOM 3375 N N . LEU B 1 27 ? 4.273 0.024 18.641 1 94.5 27 LEU B N 1
ATOM 3376 C CA . LEU B 1 27 ? 4.156 1.024 17.594 1 94.5 27 LEU B CA 1
ATOM 3377 C C . LEU B 1 27 ? 5.012 2.246 17.906 1 94.5 27 LEU B C 1
ATOM 3379 O O . LEU B 1 27 ? 5.332 2.506 19.062 1 94.5 27 LEU B O 1
ATOM 3383 N N . ASN B 1 28 ? 5.387 2.945 16.891 1 96.62 28 ASN B N 1
ATOM 3384 C CA . ASN B 1 28 ? 6.035 4.238 17.078 1 96.62 28 ASN B CA 1
ATOM 3385 C C . ASN B 1 28 ? 5.086 5.254 17.719 1 96.62 28 ASN B C 1
ATOM 3387 O O . ASN B 1 28 ? 3.941 5.395 17.281 1 96.62 28 ASN B O 1
ATOM 3391 N N . THR B 1 29 ? 5.516 5.992 18.656 1 98 29 THR B N 1
ATOM 3392 C CA . THR B 1 29 ? 4.664 6.906 19.406 1 98 29 THR B CA 1
ATOM 3393 C C . THR B 1 29 ? 4.188 8.055 18.531 1 98 29 THR B C 1
ATOM 3395 O O . THR B 1 29 ? 3.133 8.641 18.781 1 98 29 THR B O 1
ATOM 3398 N N . ARG B 1 30 ? 4.945 8.414 17.5 1 97.69 30 ARG B N 1
ATOM 3399 C CA . ARG B 1 30 ? 4.477 9.453 16.594 1 97.69 30 ARG B CA 1
ATOM 3400 C C . ARG B 1 30 ? 3.318 8.953 15.742 1 97.69 30 ARG B C 1
ATOM 3402 O O . ARG B 1 30 ? 2.408 9.711 15.406 1 97.69 30 ARG B O 1
ATOM 3409 N N . LEU B 1 31 ? 3.381 7.711 15.359 1 97.94 31 LEU B N 1
ATOM 3410 C CA . LEU B 1 31 ? 2.211 7.141 14.695 1 97.94 31 LEU B CA 1
ATOM 3411 C C . LEU B 1 31 ? 0.979 7.242 15.594 1 97.94 31 LEU B C 1
ATOM 3413 O O . LEU B 1 31 ? -0.106 7.59 15.117 1 97.94 31 LEU B O 1
ATOM 3417 N N . GLU B 1 32 ? 1.153 6.938 16.812 1 98.12 32 GLU B N 1
ATOM 3418 C CA . GLU B 1 32 ? 0.057 7.027 17.781 1 98.12 32 GLU B CA 1
ATOM 3419 C C . GLU B 1 32 ? -0.463 8.453 17.891 1 98.12 32 GLU B C 1
ATOM 3421 O O . GLU B 1 32 ? -1.672 8.68 17.984 1 98.12 32 GLU B O 1
ATOM 3426 N N . ASP B 1 33 ? 0.47 9.438 17.875 1 98.31 33 ASP B N 1
ATOM 3427 C CA . ASP B 1 33 ? 0.072 10.836 17.891 1 98.31 33 ASP B CA 1
ATOM 3428 C C . ASP B 1 33 ? -0.851 11.164 16.719 1 98.31 33 ASP B C 1
ATOM 3430 O O . ASP B 1 33 ? -1.943 11.695 16.906 1 98.31 33 ASP B O 1
ATOM 3434 N N . PHE B 1 34 ? -0.372 10.805 15.539 1 98.38 34 PHE B N 1
ATOM 3435 C CA . PHE B 1 34 ? -1.112 11.109 14.32 1 98.38 34 PHE B CA 1
ATOM 3436 C C . PHE B 1 34 ? -2.465 10.414 14.32 1 98.38 34 PHE B C 1
ATOM 3438 O O . PHE B 1 34 ? -3.479 11.008 13.953 1 98.38 34 PHE B O 1
ATOM 3445 N N . THR B 1 35 ? -2.492 9.164 14.703 1 98.5 35 THR B N 1
ATOM 3446 C CA . THR B 1 35 ? -3.729 8.391 14.719 1 98.5 35 THR B CA 1
ATOM 3447 C C . THR B 1 35 ? -4.719 8.977 15.719 1 98.5 35 THR B C 1
ATOM 3449 O O . THR B 1 35 ? -5.914 9.07 15.438 1 98.5 35 THR B O 1
ATOM 3452 N N . ARG B 1 36 ? -4.246 9.328 16.859 1 98.31 36 ARG B N 1
ATOM 3453 C CA . ARG B 1 36 ? -5.094 9.953 17.875 1 98.31 36 ARG B CA 1
ATOM 3454 C C . ARG B 1 36 ? -5.691 11.258 17.359 1 98.31 36 ARG B C 1
ATOM 3456 O O . ARG B 1 36 ? -6.883 11.516 17.547 1 98.31 36 ARG B O 1
ATOM 3463 N N . THR B 1 37 ? -4.863 12.047 16.781 1 98.69 37 THR B N 1
ATOM 3464 C CA . THR B 1 37 ? -5.316 13.328 16.25 1 98.69 37 THR B CA 1
ATOM 3465 C C . THR B 1 37 ? -6.352 13.117 15.148 1 98.69 37 THR B C 1
ATOM 3467 O O . THR B 1 37 ? -7.383 13.789 15.125 1 98.69 37 THR B O 1
ATOM 3470 N N . LEU B 1 38 ? -6.078 12.203 14.25 1 98.88 38 LEU B N 1
ATOM 3471 C CA . LEU B 1 38 ? -7.055 11.867 13.219 1 98.88 38 LEU B CA 1
ATOM 3472 C C . LEU B 1 38 ? -8.352 11.367 13.844 1 98.88 38 LEU B C 1
ATOM 3474 O O . LEU B 1 38 ? -9.445 11.75 13.414 1 98.88 38 LEU B O 1
ATOM 3478 N N . GLY B 1 39 ? -8.219 10.516 14.828 1 98.88 39 GLY B N 1
ATOM 3479 C CA . GLY B 1 39 ? -9.383 10.039 15.555 1 98.88 39 GLY B CA 1
ATOM 3480 C C . GLY B 1 39 ? -10.25 11.156 16.094 1 98.88 39 GLY B C 1
ATOM 3481 O O . GLY B 1 39 ? -11.477 11.086 16.047 1 98.88 39 GLY B O 1
ATOM 3482 N N . ARG B 1 40 ? -9.633 12.203 16.594 1 98.81 40 ARG B N 1
ATOM 3483 C CA . ARG B 1 40 ? -10.367 13.344 17.141 1 98.81 40 ARG B CA 1
ATOM 3484 C C . ARG B 1 40 ? -11.148 14.062 16.047 1 98.81 40 ARG B C 1
ATOM 3486 O O . ARG B 1 40 ? -12.266 14.523 16.266 1 98.81 40 ARG B O 1
ATOM 3493 N N . CYS B 1 41 ? -10.531 14.188 14.891 1 98.81 41 CYS B N 1
ATOM 3494 C CA . CYS B 1 41 ? -11.25 14.789 13.773 1 98.81 41 CYS B CA 1
ATOM 3495 C C . CYS B 1 41 ? -12.5 13.992 13.43 1 98.81 41 CYS B C 1
ATOM 3497 O O . CYS B 1 41 ? -13.586 14.562 13.281 1 98.81 41 CYS B O 1
ATOM 3499 N N . ILE B 1 42 ? -12.32 12.641 13.336 1 98.88 42 ILE B N 1
ATOM 3500 C CA . ILE B 1 42 ? -13.43 11.766 12.953 1 98.88 42 ILE B CA 1
ATOM 3501 C C . ILE B 1 42 ? -14.477 11.75 14.062 1 98.88 42 ILE B C 1
ATOM 3503 O O . ILE B 1 42 ? -15.68 11.766 13.789 1 98.88 42 ILE B O 1
ATOM 3507 N N . ASP B 1 43 ? -14.031 11.758 15.297 1 98.81 43 ASP B N 1
ATOM 3508 C CA . ASP B 1 43 ? -14.953 11.852 16.422 1 98.81 43 ASP B CA 1
ATOM 3509 C C . ASP B 1 43 ? -15.836 13.102 16.312 1 98.81 43 ASP B C 1
ATOM 3511 O O . ASP B 1 43 ? -17.047 13.023 16.516 1 98.81 43 ASP B O 1
ATOM 3515 N N . ARG B 1 44 ? -15.195 14.156 16.016 1 98.62 44 ARG B N 1
ATOM 3516 C CA . ARG B 1 44 ? -15.938 15.406 15.898 1 98.62 44 ARG B CA 1
ATOM 3517 C C . ARG B 1 44 ? -16.984 15.32 14.789 1 98.62 44 ARG B C 1
ATOM 3519 O O . ARG B 1 44 ? -18.094 15.812 14.938 1 98.62 44 ARG B O 1
ATOM 3526 N N . ALA B 1 45 ? -16.625 14.727 13.664 1 98.8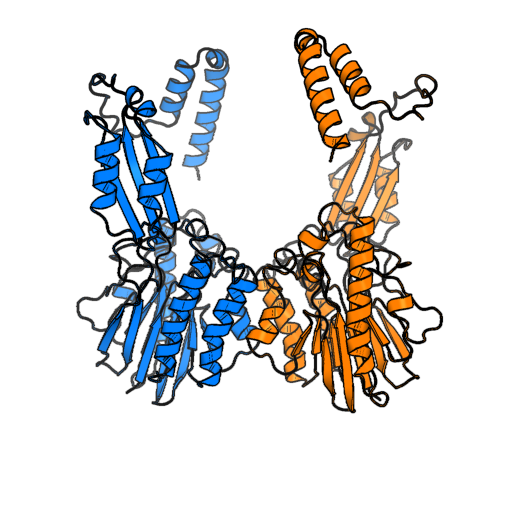1 45 ALA B N 1
ATOM 3527 C CA . ALA B 1 45 ? -17.531 14.586 12.516 1 98.81 45 ALA B CA 1
ATOM 3528 C C . ALA B 1 45 ? -18.75 13.742 12.875 1 98.81 45 ALA B C 1
ATOM 3530 O O . ALA B 1 45 ? -19.844 13.984 12.383 1 98.81 45 ALA B O 1
ATOM 3531 N N . ILE B 1 46 ? -18.578 12.773 13.734 1 98.69 46 ILE B N 1
ATOM 3532 C CA . ILE B 1 46 ? -19.625 11.797 14.039 1 98.69 46 ILE B CA 1
ATOM 3533 C C . ILE B 1 46 ? -20.453 12.273 15.219 1 98.69 46 ILE B C 1
ATOM 3535 O O . ILE B 1 46 ? -21.672 12.133 15.227 1 98.69 46 ILE B O 1
ATOM 3539 N N . ALA B 1 47 ? -19.781 12.859 16.281 1 97.81 47 ALA B N 1
ATOM 3540 C CA . ALA B 1 47 ? -20.469 13.273 17.5 1 97.81 47 ALA B CA 1
ATOM 3541 C C . ALA B 1 47 ? -21.422 14.438 17.219 1 97.81 47 ALA B C 1
ATOM 3543 O O . ALA B 1 47 ? -22.531 14.469 17.75 1 97.81 47 ALA B O 1
ATOM 3544 N N . GLU B 1 48 ? -21.047 15.414 16.609 1 95.75 48 GLU B N 1
ATOM 3545 C CA . GLU B 1 48 ? -21.859 16.453 16 1 95.75 48 GLU B CA 1
ATOM 3546 C C . GLU B 1 48 ? -21.922 16.312 14.484 1 95.75 48 GLU B C 1
ATOM 3548 O O . GLU B 1 48 ? -21.156 16.969 13.766 1 95.75 48 GLU B O 1
ATOM 3553 N N . PRO B 1 49 ? -22.797 15.492 14.094 1 94.38 49 PRO B N 1
ATOM 3554 C CA . PRO B 1 49 ? -22.734 14.93 12.742 1 94.38 49 PRO B CA 1
ATOM 3555 C C . PRO B 1 49 ? -22.672 16.016 11.656 1 94.38 49 PRO B C 1
ATOM 3557 O O . PRO B 1 49 ? -23.547 16.859 11.57 1 94.38 49 PRO B O 1
ATOM 3560 N N . VAL B 1 50 ? -21.609 15.953 10.969 1 98.75 50 VAL B N 1
ATOM 3561 C CA . VAL B 1 50 ? -21.5 16.781 9.773 1 98.75 50 VAL B CA 1
ATOM 3562 C C . VAL B 1 50 ? -22.172 16.094 8.594 1 98.75 50 VAL B C 1
ATOM 3564 O O . VAL B 1 50 ? -22.516 14.906 8.672 1 98.75 50 VAL B O 1
ATOM 3567 N N . ASP B 1 51 ? -22.406 16.875 7.539 1 98.81 51 ASP B N 1
ATOM 3568 C CA . ASP B 1 51 ? -23.062 16.344 6.348 1 98.81 51 ASP B CA 1
ATOM 3569 C C . ASP B 1 51 ? -22.047 15.773 5.363 1 98.81 51 ASP B C 1
ATOM 3571 O O . ASP B 1 51 ? -22.375 14.906 4.551 1 98.81 51 ASP B O 1
ATOM 3575 N N . LEU B 1 52 ? -20.828 16.234 5.43 1 98.88 52 LEU B N 1
ATOM 3576 C CA . LEU B 1 52 ? -19.797 15.914 4.445 1 98.88 52 LEU B CA 1
ATOM 3577 C C . LEU B 1 52 ? -18.406 16.094 5.031 1 98.88 52 LEU B C 1
ATOM 3579 O O . LEU B 1 52 ? -18.141 17.062 5.75 1 98.88 52 LEU B O 1
ATOM 3583 N N . VAL B 1 53 ? -17.547 15.148 4.766 1 98.94 53 VAL B N 1
ATOM 3584 C CA . VAL B 1 53 ? -16.141 15.289 5.102 1 98.94 53 VAL B CA 1
ATOM 3585 C C . VAL B 1 53 ? -15.32 15.461 3.822 1 98.94 53 VAL B C 1
ATOM 3587 O O . VAL B 1 53 ? -15.477 14.695 2.869 1 98.94 53 VAL B O 1
ATOM 3590 N N . LEU B 1 54 ? -14.539 16.531 3.764 1 98.94 54 LEU B N 1
ATOM 3591 C CA . LEU B 1 54 ? -13.602 16.797 2.68 1 98.94 54 LEU B CA 1
ATOM 3592 C C . LEU B 1 54 ? -12.164 16.609 3.148 1 98.94 54 LEU B C 1
ATOM 3594 O O . LEU B 1 54 ? -11.711 17.297 4.059 1 98.94 54 LEU B O 1
ATOM 3598 N N . PHE B 1 55 ? -11.523 15.672 2.547 1 98.94 55 PHE B N 1
ATOM 3599 C CA . PHE B 1 55 ? -10.102 15.484 2.791 1 98.94 55 PHE B CA 1
ATOM 3600 C C . PHE B 1 55 ? -9.273 16.094 1.662 1 98.94 55 PHE B C 1
ATOM 3602 O O . PHE B 1 55 ? -9.391 15.672 0.508 1 98.94 55 PHE B O 1
ATOM 3609 N N . GLY B 1 56 ? -8.297 16.953 2.012 1 98.81 56 GLY B N 1
ATOM 3610 C CA . GLY B 1 56 ? -7.625 17.797 1.026 1 98.81 56 GLY B CA 1
ATOM 3611 C C . GLY B 1 56 ? -6.402 17.125 0.425 1 98.81 56 GLY B C 1
ATOM 3612 O O . GLY B 1 56 ? -5.695 17.734 -0.385 1 98.81 56 GLY B O 1
ATOM 3613 N N . GLY B 1 57 ? -6.062 15.883 0.832 1 98.44 57 GLY B N 1
ATOM 3614 C CA . GLY B 1 57 ? -4.965 15.156 0.216 1 98.44 57 GLY B CA 1
ATOM 3615 C C . GLY B 1 57 ? -3.766 15 1.129 1 98.44 57 GLY B C 1
ATOM 3616 O O . GLY B 1 57 ? -3.742 15.547 2.232 1 98.44 57 GLY B O 1
ATOM 3617 N N . ASP B 1 58 ? -2.791 14.164 0.638 1 97.5 58 ASP B N 1
ATOM 3618 C CA . ASP B 1 58 ? -1.555 13.844 1.342 1 97.5 58 ASP B CA 1
ATOM 3619 C C . ASP B 1 58 ? -1.843 13.086 2.635 1 97.5 58 ASP B C 1
ATOM 3621 O O . ASP B 1 58 ? -1.521 13.562 3.725 1 97.5 58 ASP B O 1
ATOM 3625 N N . ALA B 1 59 ? -2.336 11.922 2.43 1 98.62 59 ALA B N 1
ATOM 3626 C CA . ALA B 1 59 ? -2.67 11.031 3.535 1 98.62 59 ALA B CA 1
ATOM 3627 C C . ALA B 1 59 ? -1.411 10.5 4.211 1 98.62 59 ALA B C 1
ATOM 3629 O O . ALA B 1 59 ? -1.373 10.352 5.438 1 98.62 59 ALA B O 1
ATOM 3630 N N . PHE B 1 60 ? -0.417 10.258 3.385 1 97.69 60 PHE B N 1
ATOM 3631 C CA . PHE B 1 60 ? 0.823 9.625 3.82 1 97.69 60 PHE B CA 1
ATOM 3632 C C . PHE B 1 60 ? 2.033 10.414 3.336 1 97.69 60 PHE B C 1
ATOM 3634 O O . PHE B 1 60 ? 1.899 11.328 2.521 1 97.69 60 PHE B O 1
ATOM 3641 N N . PRO B 1 61 ? 3.234 10.086 3.889 1 95.38 61 PRO B N 1
ATOM 3642 C CA . PRO B 1 61 ? 4.434 10.773 3.404 1 95.38 61 PRO B CA 1
ATOM 3643 C C . PRO B 1 61 ? 4.828 10.344 1.993 1 95.38 61 PRO B C 1
ATOM 3645 O O . PRO B 1 61 ? 5.551 11.07 1.304 1 95.38 61 PRO B O 1
ATOM 3648 N N . ASP B 1 62 ? 4.355 9.148 1.631 1 93.81 62 ASP B N 1
ATOM 3649 C CA . ASP B 1 62 ? 4.594 8.68 0.269 1 93.81 62 ASP B CA 1
ATOM 3650 C C . ASP B 1 62 ? 3.461 7.77 -0.205 1 93.81 62 ASP B C 1
ATOM 3652 O O . ASP B 1 62 ? 2.553 7.449 0.563 1 93.81 62 ASP B O 1
ATOM 3656 N N . SER B 1 63 ? 3.566 7.359 -1.461 1 95.75 63 SER B N 1
ATOM 3657 C CA . SER B 1 63 ? 2.439 6.707 -2.119 1 95.75 63 SER B CA 1
ATOM 3658 C C . SER B 1 63 ? 2.383 5.223 -1.773 1 95.75 63 SER B C 1
ATOM 3660 O O . SER B 1 63 ? 1.453 4.52 -2.176 1 95.75 63 SER B O 1
ATOM 3662 N N . THR B 1 64 ? 3.309 4.66 -1.048 1 96 64 THR B N 1
ATOM 3663 C CA . THR B 1 64 ? 3.332 3.242 -0.705 1 96 64 THR B CA 1
ATOM 3664 C C . THR B 1 64 ? 3.547 3.053 0.794 1 96 64 THR B C 1
ATOM 3666 O O . THR B 1 64 ? 4.504 2.4 1.212 1 96 64 THR B O 1
ATOM 3669 N N . PRO B 1 65 ? 2.596 3.535 1.58 1 96.62 65 PRO B N 1
ATOM 3670 C CA . PRO B 1 65 ? 2.742 3.369 3.027 1 96.62 65 PRO B CA 1
ATOM 3671 C C . PRO B 1 65 ? 2.713 1.904 3.459 1 96.62 65 PRO B C 1
ATOM 3673 O O . PRO B 1 65 ? 2.074 1.076 2.805 1 96.62 65 PRO B O 1
ATOM 3676 N N . PRO B 1 66 ? 3.418 1.609 4.57 1 96.31 66 PRO B N 1
ATOM 3677 C CA . PRO B 1 66 ? 3.301 0.254 5.109 1 96.31 66 PRO B CA 1
ATOM 3678 C C . PRO B 1 66 ? 1.861 -0.119 5.461 1 96.31 66 PRO B C 1
ATOM 3680 O O . PRO B 1 66 ? 1.045 0.76 5.75 1 96.31 66 PRO B O 1
ATOM 3683 N N . PRO B 1 67 ? 1.589 -1.407 5.5 1 97.31 67 PRO B N 1
ATOM 3684 C CA . PRO B 1 67 ? 0.214 -1.872 5.699 1 97.31 67 PRO B CA 1
ATOM 3685 C C . PRO B 1 67 ? -0.396 -1.367 7.004 1 97.31 67 PRO B C 1
ATOM 3687 O O . PRO B 1 67 ? -1.559 -0.954 7.027 1 97.31 67 PRO B O 1
ATOM 3690 N N . PHE B 1 68 ? 0.385 -1.327 8.07 1 96.56 68 PHE B N 1
ATOM 3691 C CA . PHE B 1 68 ? -0.197 -0.951 9.352 1 96.56 68 PHE B CA 1
ATOM 3692 C C . PHE B 1 68 ? -0.567 0.527 9.367 1 96.56 68 PHE B C 1
ATOM 3694 O O . PHE B 1 68 ? -1.521 0.927 10.039 1 96.56 68 PHE B O 1
ATOM 3701 N N . VAL B 1 69 ? 0.175 1.34 8.656 1 98 69 VAL B N 1
ATOM 3702 C CA . VAL B 1 69 ? -0.131 2.764 8.547 1 98 69 VAL B CA 1
ATOM 3703 C C . VAL B 1 69 ? -1.394 2.959 7.711 1 98 69 VAL B C 1
ATOM 3705 O O . VAL B 1 69 ? -2.287 3.719 8.094 1 98 69 VAL B O 1
ATOM 3708 N N . LYS B 1 70 ? -1.474 2.248 6.582 1 97.69 70 LYS B N 1
ATOM 3709 C CA . LYS B 1 70 ? -2.654 2.305 5.727 1 97.69 70 LYS B CA 1
ATOM 3710 C C . LYS B 1 70 ? -3.908 1.882 6.492 1 97.69 70 LYS B C 1
ATOM 3712 O O . LYS B 1 70 ? -4.965 2.502 6.352 1 97.69 70 LYS B O 1
ATOM 3717 N N . GLN B 1 71 ? -3.76 0.852 7.254 1 97.62 71 GLN B N 1
ATOM 3718 C CA . GLN B 1 71 ? -4.891 0.337 8.023 1 97.62 71 GLN B CA 1
ATOM 3719 C C . GLN B 1 71 ? -5.336 1.338 9.086 1 97.62 71 GLN B C 1
ATOM 3721 O O . GLN B 1 71 ? -6.531 1.487 9.336 1 97.62 71 GLN B O 1
ATOM 3726 N N . ALA B 1 72 ? -4.371 2.006 9.727 1 98.19 72 ALA B N 1
ATOM 3727 C CA . ALA B 1 72 ? -4.715 3.018 10.727 1 98.19 72 ALA B CA 1
ATOM 3728 C C . ALA B 1 72 ? -5.555 4.133 10.102 1 98.19 72 ALA B C 1
ATOM 3730 O O . ALA B 1 72 ? -6.562 4.555 10.68 1 98.19 72 ALA B O 1
ATOM 3731 N N . PHE B 1 73 ? -5.16 4.602 8.922 1 98.75 73 PHE B N 1
ATOM 3732 C CA . PHE B 1 73 ? -5.914 5.609 8.188 1 98.75 73 PHE B CA 1
ATOM 3733 C C . PHE B 1 73 ? -7.309 5.098 7.844 1 98.75 73 PHE B C 1
ATOM 3735 O O . PHE B 1 73 ? -8.305 5.762 8.133 1 98.75 73 PHE B O 1
ATOM 3742 N N . ALA B 1 74 ? -7.328 3.885 7.312 1 98.62 74 ALA B N 1
ATOM 3743 C CA . ALA B 1 74 ? -8.578 3.283 6.855 1 98.62 74 ALA B CA 1
ATOM 3744 C C . ALA B 1 74 ? -9.539 3.053 8.023 1 98.62 74 ALA B C 1
ATOM 3746 O O . ALA B 1 74 ? -10.75 3.23 7.883 1 98.62 74 ALA B O 1
ATOM 3747 N N . GLN B 1 75 ? -9.023 2.637 9.141 1 98.25 75 GLN B N 1
ATOM 3748 C CA . GLN B 1 75 ? -9.852 2.373 10.312 1 98.25 75 GLN B CA 1
ATOM 3749 C C . GLN B 1 75 ? -10.609 3.623 10.742 1 98.25 75 GLN B C 1
ATOM 3751 O O . GLN B 1 75 ? -11.797 3.555 11.07 1 98.25 75 GLN B O 1
ATOM 3756 N N . GLU B 1 76 ? -9.945 4.73 10.734 1 98.56 76 GLU B N 1
ATOM 3757 C CA . GLU B 1 76 ? -10.594 5.973 11.133 1 98.56 76 GLU B CA 1
ATOM 3758 C C . GLU B 1 76 ? -11.625 6.414 10.094 1 98.56 76 GLU B C 1
ATOM 3760 O O . GLU B 1 76 ? -12.766 6.723 10.438 1 98.56 76 GLU B O 1
ATOM 3765 N N . PHE B 1 77 ? -11.266 6.375 8.836 1 98.38 77 PHE B N 1
ATOM 3766 C CA . PHE B 1 77 ? -12.172 6.871 7.805 1 98.38 77 PHE B CA 1
ATOM 3767 C C . PHE B 1 77 ? -13.344 5.922 7.617 1 98.38 77 PHE B C 1
ATOM 3769 O O . PHE B 1 77 ? -14.438 6.344 7.238 1 98.38 77 PHE B O 1
ATOM 3776 N N . ARG B 1 78 ? -13.117 4.637 7.852 1 97.44 78 ARG B N 1
ATOM 3777 C CA . ARG B 1 78 ? -14.188 3.66 7.715 1 97.44 78 ARG B CA 1
ATOM 3778 C C . ARG B 1 78 ? -15.336 3.973 8.68 1 97.44 78 ARG B C 1
ATOM 3780 O O . ARG B 1 78 ? -16.484 3.646 8.398 1 97.44 78 ARG B O 1
ATOM 3787 N N . ARG B 1 79 ? -15.062 4.586 9.812 1 98.38 79 ARG B N 1
ATOM 3788 C CA . ARG B 1 79 ? -16.078 4.961 10.789 1 98.38 79 ARG B CA 1
ATOM 3789 C C . ARG B 1 79 ? -17.109 5.895 10.164 1 98.38 79 ARG B C 1
ATOM 3791 O O . ARG B 1 79 ? -18.266 5.91 10.586 1 98.38 79 ARG B O 1
ATOM 3798 N N . LEU B 1 80 ? -16.688 6.613 9.172 1 98.62 80 LEU B N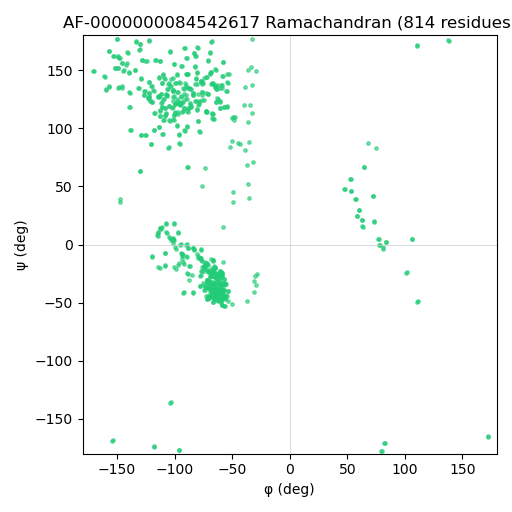 1
ATOM 3799 C CA . LEU B 1 80 ? -17.594 7.523 8.5 1 98.62 80 LEU B CA 1
ATOM 3800 C C . LEU B 1 80 ? -18.625 6.754 7.672 1 98.62 80 LEU B C 1
ATOM 3802 O O . LEU B 1 80 ? -19.75 7.227 7.469 1 98.62 80 LEU B O 1
ATOM 3806 N N . VAL B 1 81 ? -18.234 5.566 7.145 1 97.56 81 VAL B N 1
ATOM 3807 C CA . VAL B 1 81 ? -19.172 4.695 6.438 1 97.56 81 VAL B CA 1
ATOM 3808 C C . VAL B 1 81 ? -20.312 4.297 7.371 1 97.56 81 VAL B C 1
ATOM 3810 O O . VAL B 1 81 ? -21.484 4.434 7.016 1 97.56 81 VAL B O 1
ATOM 3813 N N . ASP B 1 82 ? -19.938 3.916 8.547 1 96.25 82 ASP B N 1
ATOM 3814 C CA . ASP B 1 82 ? -20.922 3.477 9.531 1 96.25 82 ASP B CA 1
ATOM 3815 C C . ASP B 1 82 ? -21.859 4.621 9.93 1 96.25 82 ASP B C 1
ATOM 3817 O O . ASP B 1 82 ? -23.047 4.406 10.172 1 96.25 82 ASP B O 1
ATOM 3821 N N . ALA B 1 83 ? -21.297 5.809 9.961 1 98.19 83 ALA B N 1
ATOM 3822 C CA . ALA B 1 83 ? -22.062 6.988 10.336 1 98.19 83 ALA B CA 1
ATOM 3823 C C . ALA B 1 83 ? -22.828 7.547 9.148 1 98.19 83 ALA B C 1
ATOM 3825 O O . ALA B 1 83 ? -23.578 8.523 9.281 1 98.19 83 ALA B O 1
ATOM 3826 N N . GLU B 1 84 ? -22.656 6.945 7.973 1 97.94 84 GLU B N 1
ATOM 3827 C CA . GLU B 1 84 ? -23.312 7.348 6.727 1 97.94 84 GLU B CA 1
ATOM 3828 C C . GLU B 1 84 ? -23 8.805 6.391 1 97.94 84 GLU B C 1
ATOM 3830 O O . GLU B 1 84 ? -23.906 9.57 6.035 1 97.94 84 GLU B O 1
ATOM 3835 N N . ILE B 1 85 ? -21.781 9.211 6.625 1 98.75 85 ILE B N 1
ATOM 3836 C CA . ILE B 1 85 ? -21.312 10.539 6.266 1 98.75 85 ILE B CA 1
ATOM 3837 C C . ILE B 1 85 ? -20.5 10.469 4.977 1 98.75 85 ILE B C 1
ATOM 3839 O O . ILE B 1 85 ? -19.406 9.906 4.957 1 98.75 85 ILE B O 1
ATOM 3843 N N . PRO B 1 86 ? -21.031 11.039 3.871 1 98.75 86 PRO B N 1
ATOM 3844 C CA . PRO B 1 86 ? -20.266 11.031 2.629 1 98.75 86 PRO B CA 1
ATOM 3845 C C . PRO B 1 86 ? -18.906 11.711 2.773 1 98.75 86 PRO B C 1
ATOM 3847 O O . PRO B 1 86 ? -18.781 12.695 3.51 1 98.75 86 PRO B O 1
ATOM 3850 N N . THR B 1 87 ? -17.906 11.172 2.053 1 98.88 87 THR B N 1
ATOM 3851 C CA . THR B 1 87 ? -16.531 11.641 2.193 1 98.88 87 THR B CA 1
ATOM 3852 C C . THR B 1 87 ? -15.844 11.727 0.832 1 98.88 87 THR B C 1
ATOM 3854 O O . THR B 1 87 ? -15.977 10.82 0.003 1 98.88 87 THR B O 1
ATOM 3857 N N . VAL B 1 88 ? -15.203 12.836 0.524 1 98.94 88 VAL B N 1
ATOM 3858 C CA . VAL B 1 88 ? -14.359 12.969 -0.659 1 98.94 88 VAL B CA 1
ATOM 3859 C C . VAL B 1 88 ? -12.891 12.93 -0.253 1 98.94 88 VAL B C 1
ATOM 3861 O O . VAL B 1 88 ? -12.445 13.727 0.577 1 98.94 88 VAL B O 1
ATOM 3864 N N . LEU B 1 89 ? -12.156 11.93 -0.772 1 98.94 89 LEU B N 1
ATOM 3865 C CA . LEU B 1 89 ? -10.719 11.805 -0.561 1 98.94 89 LEU B CA 1
ATOM 3866 C C . LEU B 1 89 ? -9.945 12.375 -1.747 1 98.94 89 LEU B C 1
ATOM 3868 O O . LEU B 1 89 ? -9.844 11.727 -2.795 1 98.94 89 LEU B O 1
ATOM 3872 N N . LEU B 1 90 ? -9.422 13.547 -1.591 1 98.88 90 LEU B N 1
ATOM 3873 C CA . LEU B 1 90 ? -8.641 14.148 -2.666 1 98.88 90 LEU B CA 1
ATOM 3874 C C . LEU B 1 90 ? -7.219 13.602 -2.676 1 98.88 90 LEU B C 1
ATOM 3876 O O . LEU B 1 90 ? -6.66 13.289 -1.621 1 98.88 90 LEU B O 1
ATOM 3880 N N . VAL B 1 91 ? -6.621 13.508 -3.846 1 98.25 91 VAL B N 1
ATOM 3881 C CA . VAL B 1 91 ? -5.27 12.984 -4.012 1 98.25 91 VAL B CA 1
ATOM 3882 C C . VAL B 1 91 ? -4.27 14.133 -4.035 1 98.25 91 VAL B C 1
ATOM 3884 O O . VAL B 1 91 ? -4.379 15.047 -4.855 1 98.25 91 VAL B O 1
ATOM 3887 N N . GLY B 1 92 ? -3.332 14.117 -3.127 1 96.88 92 GLY B N 1
ATOM 3888 C CA . GLY B 1 92 ? -2.238 15.078 -3.111 1 96.88 92 GLY B CA 1
ATOM 3889 C C . GLY B 1 92 ? -0.977 14.555 -3.773 1 96.88 92 GLY B C 1
ATOM 3890 O O . GLY B 1 92 ? -0.976 13.469 -4.348 1 96.88 92 GLY B O 1
ATOM 3891 N N . ASN B 1 93 ? 0.102 15.328 -3.75 1 94.31 93 ASN B N 1
ATOM 3892 C CA . ASN B 1 93 ? 1.337 14.953 -4.43 1 94.31 93 ASN B CA 1
ATOM 3893 C C . ASN B 1 93 ? 1.994 13.742 -3.771 1 94.31 93 ASN B C 1
ATOM 3895 O O . ASN B 1 93 ? 2.545 12.883 -4.457 1 94.31 93 ASN B O 1
ATOM 3899 N N . HIS B 1 94 ? 1.957 13.633 -2.49 1 95.56 94 HIS B N 1
ATOM 3900 C CA . HIS B 1 94 ? 2.557 12.5 -1.791 1 95.56 94 HIS B CA 1
ATOM 3901 C C . HIS B 1 94 ? 1.758 11.219 -2.025 1 95.56 94 HIS B C 1
ATOM 3903 O O . HIS B 1 94 ? 2.291 10.117 -1.892 1 95.56 94 HIS B O 1
ATOM 3909 N N . ASP B 1 95 ? 0.521 11.383 -2.338 1 97 95 ASP B N 1
ATOM 3910 C CA . ASP B 1 95 ? -0.344 10.234 -2.561 1 97 95 ASP B CA 1
ATOM 3911 C C . ASP B 1 95 ? -0.076 9.602 -3.924 1 97 95 ASP B C 1
ATOM 3913 O O . ASP B 1 95 ? -0.435 8.445 -4.16 1 97 95 ASP B O 1
ATOM 3917 N N . GLN B 1 96 ? 0.461 10.344 -4.824 1 94.75 96 GLN B N 1
ATOM 3918 C CA . GLN B 1 96 ? 0.646 9.914 -6.207 1 94.75 96 GLN B CA 1
ATOM 3919 C C . GLN B 1 96 ? 1.927 9.102 -6.363 1 94.75 96 GLN B C 1
ATOM 3921 O O . GLN B 1 96 ? 2.99 9.508 -5.895 1 94.75 96 GLN B O 1
ATOM 3926 N N . HIS B 1 97 ? 1.749 7.953 -7.004 1 93.5 97 HIS B N 1
ATOM 3927 C CA . HIS B 1 97 ? 2.906 7.137 -7.352 1 93.5 97 HIS B CA 1
ATOM 3928 C C . HIS B 1 97 ? 3.42 7.469 -8.75 1 93.5 97 HIS B C 1
ATOM 3930 O O . HIS B 1 97 ? 2.637 7.555 -9.695 1 93.5 97 HIS B O 1
ATOM 3936 N N . SER B 1 98 ? 4.762 7.633 -8.883 1 87.44 98 SER B N 1
ATOM 3937 C CA . SER B 1 98 ? 5.371 7.953 -10.164 1 87.44 98 SER B CA 1
ATOM 3938 C C . SER B 1 98 ? 4.641 9.102 -10.852 1 87.44 98 SER B C 1
ATOM 3940 O O . SER B 1 98 ? 4.238 8.992 -12.008 1 87.44 98 SER B O 1
ATOM 3942 N N . GLN B 1 99 ? 4.395 10.148 -10.078 1 78.62 99 GLN B N 1
ATOM 3943 C CA . GLN B 1 99 ? 3.77 11.375 -10.562 1 78.62 99 GLN B CA 1
ATOM 3944 C C . GLN B 1 99 ? 2.379 11.094 -11.133 1 78.62 99 GLN B C 1
ATOM 3946 O O . GLN B 1 99 ? 1.998 11.664 -12.156 1 78.62 99 GLN B O 1
ATOM 3951 N N . GLY B 1 100 ? 1.771 10.047 -10.547 1 84.44 100 GLY B N 1
ATOM 3952 C CA . GLY B 1 100 ? 0.395 9.758 -10.922 1 84.44 100 GLY B CA 1
ATOM 3953 C C . GLY B 1 100 ? 0.273 8.609 -11.906 1 84.44 100 GLY B C 1
ATOM 3954 O O . GLY B 1 100 ? -0.773 7.961 -11.984 1 84.44 100 GLY B O 1
ATOM 3955 N N . GLN B 1 101 ? 1.261 8.344 -12.648 1 82.12 101 GLN B N 1
ATOM 3956 C CA . GLN B 1 101 ? 1.212 7.27 -13.641 1 82.12 101 GLN B CA 1
ATOM 3957 C C . GLN B 1 101 ? 1.051 5.91 -12.969 1 82.12 101 GLN B C 1
ATOM 3959 O O . GLN B 1 101 ? 0.508 4.977 -13.57 1 82.12 101 GLN B O 1
ATOM 3964 N N . GLY B 1 102 ? 1.457 5.875 -11.805 1 89.31 102 GLY B N 1
ATOM 3965 C CA . GLY B 1 102 ? 1.354 4.629 -11.07 1 89.31 102 GLY B CA 1
ATOM 3966 C C . GLY B 1 102 ? 0.174 4.594 -10.117 1 89.31 102 GLY B C 1
ATOM 3967 O O . GLY B 1 102 ? 0.196 3.875 -9.117 1 89.31 102 GLY B O 1
ATOM 3968 N N . GLY B 1 103 ? -0.761 5.441 -10.328 1 92.56 103 GLY B N 1
ATOM 3969 C CA . GLY B 1 103 ? -1.913 5.488 -9.445 1 92.56 103 GLY B CA 1
ATOM 3970 C C . GLY B 1 103 ? -1.655 6.273 -8.172 1 92.56 103 GLY B C 1
ATOM 3971 O O . GLY B 1 103 ? -0.689 7.035 -8.094 1 92.56 103 GLY B O 1
ATOM 3972 N N . ALA B 1 104 ? -2.619 6.168 -7.277 1 96.62 104 ALA B N 1
ATOM 3973 C CA . ALA B 1 104 ? -2.527 6.883 -6.008 1 96.62 104 ALA B CA 1
ATOM 3974 C C . ALA B 1 104 ? -2.891 5.977 -4.836 1 96.62 104 ALA B C 1
ATOM 3976 O O . ALA B 1 104 ? -3.701 5.059 -4.984 1 96.62 104 ALA B O 1
ATOM 3977 N N . SER B 1 105 ? -2.303 6.266 -3.711 1 97.44 105 SER B N 1
ATOM 3978 C CA . SER B 1 105 ? -2.465 5.461 -2.506 1 97.44 105 SER B CA 1
ATOM 3979 C C . SER B 1 105 ? -3.928 5.375 -2.09 1 97.44 105 SER B C 1
ATOM 3981 O O . SER B 1 105 ? -4.348 4.391 -1.472 1 97.44 105 SER B O 1
ATOM 3983 N N . LEU B 1 106 ? -4.746 6.312 -2.451 1 98.25 106 LEU B N 1
ATOM 3984 C CA . LEU B 1 106 ? -6.129 6.395 -1.999 1 98.25 106 LEU B CA 1
ATOM 3985 C C . LEU B 1 106 ? -7.066 5.711 -2.99 1 98.25 106 LEU B C 1
ATOM 3987 O O . LEU B 1 106 ? -8.25 5.52 -2.703 1 98.25 106 LEU B O 1
ATOM 3991 N N . GLY B 1 107 ? -6.562 5.309 -4.137 1 97.69 107 GLY B N 1
ATOM 3992 C CA . GLY B 1 107 ? -7.379 4.719 -5.184 1 97.69 107 GLY B CA 1
ATOM 3993 C C . GLY B 1 107 ? -8.094 3.457 -4.742 1 97.69 107 GLY B C 1
ATOM 3994 O O . GLY B 1 107 ? -9.164 3.129 -5.266 1 97.69 107 GLY B O 1
ATOM 3995 N N . ILE B 1 108 ? -7.598 2.793 -3.75 1 97.81 108 ILE B N 1
ATOM 3996 C CA . ILE B 1 108 ? -8.102 1.504 -3.297 1 97.81 108 ILE B CA 1
ATOM 3997 C C . ILE B 1 108 ? -9.523 1.671 -2.748 1 97.81 108 ILE B C 1
ATOM 3999 O O . ILE B 1 108 ? -10.336 0.747 -2.824 1 97.81 108 ILE B O 1
ATOM 4003 N N . TYR B 1 109 ? -9.883 2.848 -2.217 1 98.31 109 TYR B N 1
ATOM 4004 C CA . TYR B 1 109 ? -11.211 3.104 -1.673 1 98.31 109 TYR B CA 1
ATOM 4005 C C . TYR B 1 109 ? -12.273 3.049 -2.768 1 98.31 109 TYR B C 1
ATOM 4007 O O . TYR B 1 109 ? -13.375 2.549 -2.547 1 98.31 109 TYR B O 1
ATOM 4015 N N . ARG B 1 110 ? -11.906 3.578 -3.918 1 97.62 110 ARG B N 1
ATOM 4016 C CA . ARG B 1 110 ? -12.797 3.484 -5.066 1 97.62 110 ARG B CA 1
ATOM 4017 C C . ARG B 1 110 ? -12.852 2.059 -5.605 1 97.62 110 ARG B C 1
ATOM 4019 O O . ARG B 1 110 ? -13.938 1.521 -5.848 1 97.62 110 ARG B O 1
ATOM 4026 N N . THR B 1 111 ? -11.68 1.452 -5.762 1 97.5 111 THR B N 1
ATOM 4027 C CA . THR B 1 111 ? -11.578 0.146 -6.406 1 97.5 111 THR B CA 1
ATOM 4028 C C . THR B 1 111 ? -12.359 -0.905 -5.617 1 97.5 111 THR B C 1
ATOM 4030 O O . THR B 1 111 ? -13.031 -1.755 -6.207 1 97.5 111 THR B O 1
ATOM 4033 N N . LEU B 1 112 ? -12.312 -0.823 -4.332 1 97.38 112 LEU B N 1
ATOM 4034 C CA . LEU B 1 112 ? -12.977 -1.817 -3.494 1 97.38 112 LEU B CA 1
ATOM 4035 C C . LEU B 1 112 ? -14.422 -1.422 -3.227 1 97.38 112 LEU B C 1
ATOM 4037 O O . LEU B 1 112 ? -15.141 -2.127 -2.516 1 97.38 112 LEU B O 1
ATOM 4041 N N . GLY B 1 113 ? -14.852 -0.265 -3.705 1 96.38 113 GLY B N 1
ATOM 4042 C CA . GLY B 1 113 ? -16.234 0.146 -3.629 1 96.38 113 GLY B CA 1
ATOM 4043 C C . GLY B 1 113 ? -16.672 0.537 -2.229 1 96.38 113 GLY B C 1
ATOM 4044 O O . GLY B 1 113 ? -17.766 0.167 -1.78 1 96.38 113 GLY B O 1
ATOM 4045 N N . VAL B 1 114 ? -15.828 1.262 -1.49 1 96.88 114 VAL B N 1
ATOM 4046 C CA . VAL B 1 114 ? -16.188 1.693 -0.146 1 96.88 114 VAL B CA 1
ATOM 4047 C C . VAL B 1 114 ? -17.391 2.643 -0.216 1 96.88 114 VAL B C 1
ATOM 4049 O O . VAL B 1 114 ? -17.328 3.666 -0.903 1 96.88 114 VAL B O 1
ATOM 4052 N N . PRO B 1 115 ? -18.469 2.338 0.458 1 96.31 115 PRO B N 1
ATOM 4053 C CA . PRO B 1 115 ? -19.688 3.156 0.326 1 96.31 115 PRO B CA 1
ATOM 4054 C C . PRO B 1 115 ? -19.484 4.586 0.824 1 96.31 115 PRO B C 1
ATOM 4056 O O . PRO B 1 115 ? -18.812 4.805 1.839 1 96.31 115 PRO B O 1
ATOM 4059 N N . GLY B 1 116 ? -19.984 5.52 0.078 1 97.62 116 GLY B N 1
ATOM 4060 C CA . GLY B 1 116 ? -20.016 6.906 0.519 1 97.62 116 GLY B CA 1
ATOM 4061 C C . GLY B 1 116 ? -18.719 7.648 0.257 1 97.62 116 GLY B C 1
ATOM 4062 O O . GLY B 1 116 ? -18.578 8.82 0.621 1 97.62 116 GLY B O 1
ATOM 4063 N N . PHE B 1 117 ? -17.766 6.977 -0.366 1 98.44 117 PHE B N 1
ATOM 4064 C CA . PHE B 1 117 ? -16.484 7.609 -0.623 1 98.44 117 PHE B CA 1
ATOM 4065 C C . PHE B 1 117 ? -16.344 7.969 -2.098 1 98.44 117 PHE B C 1
ATOM 4067 O O . PHE B 1 117 ? -16.719 7.184 -2.971 1 98.44 117 PHE B O 1
ATOM 4074 N N . VAL B 1 118 ? -15.898 9.141 -2.369 1 98.69 118 VAL B N 1
ATOM 4075 C CA . VAL B 1 118 ? -15.438 9.57 -3.686 1 98.69 118 VAL B CA 1
ATOM 4076 C C . VAL B 1 118 ? -13.945 9.859 -3.643 1 98.69 118 VAL B C 1
ATOM 4078 O O . VAL B 1 118 ? -13.461 10.539 -2.736 1 98.69 118 VAL B O 1
ATOM 4081 N N . VAL B 1 119 ? -13.227 9.25 -4.555 1 98.69 119 VAL B N 1
ATOM 4082 C CA . VAL B 1 119 ? -11.805 9.555 -4.68 1 98.69 119 VAL B CA 1
ATOM 4083 C C . VAL B 1 119 ? -11.594 10.602 -5.773 1 98.69 119 VAL B C 1
ATOM 4085 O O . VAL B 1 119 ? -12 10.398 -6.918 1 98.69 119 VAL B O 1
ATOM 4088 N N . GLY B 1 120 ? -11.008 11.734 -5.395 1 98.5 120 GLY B N 1
ATOM 4089 C CA . GLY B 1 120 ? -10.75 12.82 -6.328 1 98.5 120 GLY B CA 1
ATOM 4090 C C . GLY B 1 120 ? -9.352 12.789 -6.906 1 98.5 120 GLY B C 1
ATOM 4091 O O . GLY B 1 120 ? -8.453 13.484 -6.414 1 98.5 120 GLY B O 1
ATOM 4092 N N . ASP B 1 121 ? -9.164 12.062 -7.977 1 96.69 121 ASP B N 1
ATOM 4093 C CA . ASP B 1 121 ? -7.848 11.961 -8.594 1 96.69 121 ASP B CA 1
ATOM 4094 C C . ASP B 1 121 ? -7.844 12.594 -9.984 1 96.69 121 ASP B C 1
ATOM 4096 O O . ASP B 1 121 ? -6.895 12.414 -10.75 1 96.69 121 ASP B O 1
ATOM 4100 N N . ARG B 1 122 ? -8.852 13.305 -10.359 1 95.38 122 ARG B N 1
ATOM 4101 C CA . ARG B 1 122 ? -8.93 14.07 -11.594 1 95.38 122 ARG B CA 1
ATOM 4102 C C . ARG B 1 122 ? -9.789 15.32 -11.414 1 95.38 122 ARG B C 1
ATOM 4104 O O . ARG B 1 122 ? -10.539 15.422 -10.438 1 95.38 122 ARG B O 1
ATOM 4111 N N . LEU B 1 123 ? -9.602 16.25 -12.32 1 97.31 123 LEU B N 1
ATOM 4112 C CA . LEU B 1 123 ? -10.508 17.391 -12.359 1 97.31 123 LEU B CA 1
ATOM 4113 C C . LEU B 1 123 ? -11.906 16.969 -12.781 1 97.31 123 LEU B C 1
ATOM 4115 O O . LEU B 1 123 ? -12.125 16.594 -13.938 1 97.31 123 LEU B O 1
ATOM 4119 N N . GLU B 1 124 ? -12.812 17 -11.836 1 98.06 124 GLU B N 1
ATOM 4120 C CA . GLU B 1 124 ? -14.164 16.516 -12.094 1 98.06 124 GLU B CA 1
ATOM 4121 C C . GLU B 1 124 ? -15.156 17.047 -11.062 1 98.06 124 GLU B C 1
ATOM 4123 O O . GLU B 1 124 ? -14.789 17.25 -9.898 1 98.06 124 GLU B O 1
ATOM 4128 N N . THR B 1 125 ? -16.375 17.297 -11.539 1 98.81 125 THR B N 1
ATOM 4129 C CA . THR B 1 125 ? -17.438 17.719 -10.641 1 98.81 125 THR B CA 1
ATOM 4130 C C . THR B 1 125 ? -18.219 16.5 -10.125 1 98.81 125 THR B C 1
ATOM 4132 O O . THR B 1 125 ? -18.641 15.648 -10.914 1 98.81 125 THR B O 1
ATOM 4135 N N . HIS B 1 126 ? -18.391 16.422 -8.812 1 98.81 126 HIS B N 1
ATOM 4136 C CA . HIS B 1 126 ? -19.125 15.336 -8.164 1 98.81 126 HIS B CA 1
ATOM 4137 C C . HIS B 1 126 ? -20.359 15.875 -7.434 1 98.81 126 HIS B C 1
ATOM 4139 O O . HIS B 1 126 ? -20.234 16.656 -6.488 1 98.81 126 HIS B O 1
ATOM 4145 N N . PRO B 1 127 ? -21.562 15.547 -7.867 1 98.69 127 PRO B N 1
ATOM 4146 C CA . PRO B 1 127 ? -22.734 15.805 -7.031 1 98.69 127 PRO B CA 1
ATOM 4147 C C . PRO B 1 127 ? -22.828 14.859 -5.832 1 98.69 127 PRO B C 1
ATOM 4149 O O . PRO B 1 127 ? -23.016 13.656 -6.008 1 98.69 127 PRO B O 1
ATOM 4152 N N . ILE B 1 128 ? -22.703 15.383 -4.629 1 98.75 128 ILE B N 1
ATOM 4153 C CA . ILE B 1 128 ? -22.672 14.562 -3.426 1 98.75 128 ILE B CA 1
ATOM 4154 C C . ILE B 1 128 ? -23.984 14.734 -2.654 1 98.75 128 ILE B C 1
ATOM 4156 O O . ILE B 1 128 ? -24.266 15.812 -2.121 1 98.75 128 ILE B O 1
ATOM 4160 N N . PRO B 1 129 ? -24.812 13.688 -2.57 1 98.44 129 PRO B N 1
ATOM 4161 C CA . PRO B 1 129 ? -25.984 13.766 -1.703 1 98.44 129 PRO B CA 1
ATOM 4162 C C . PRO B 1 129 ? -25.625 13.742 -0.219 1 98.44 129 PRO B C 1
ATOM 4164 O O . PRO B 1 129 ? -24.797 12.938 0.207 1 98.44 129 PRO B O 1
ATOM 4167 N N . THR B 1 130 ? -26.141 14.68 0.526 1 98.12 130 THR B N 1
ATOM 4168 C CA . THR B 1 130 ? -25.984 14.711 1.976 1 98.12 130 THR B CA 1
ATOM 4169 C C . THR B 1 130 ? -27.328 14.703 2.672 1 98.12 130 THR B C 1
ATOM 4171 O O . THR B 1 130 ? -28.375 14.742 2.014 1 98.12 130 THR B O 1
ATOM 4174 N N . ARG B 1 131 ? -27.297 14.633 3.986 1 96.81 131 ARG B N 1
ATOM 4175 C CA . ARG B 1 131 ? -28.516 14.609 4.789 1 96.81 131 ARG B CA 1
ATOM 4176 C C . ARG B 1 131 ? -29.328 15.883 4.582 1 96.81 131 ARG B C 1
ATOM 4178 O O . ARG B 1 131 ? -30.562 15.852 4.625 1 96.81 131 ARG B O 1
ATOM 4185 N N . HIS B 1 132 ? -28.688 17.016 4.367 1 97.44 132 HIS B N 1
ATOM 4186 C CA . HIS B 1 132 ? -29.391 18.297 4.324 1 97.44 132 HIS B CA 1
ATOM 4187 C C . HIS B 1 132 ? -29.375 18.891 2.918 1 97.44 132 HIS B C 1
ATOM 4189 O O . HIS B 1 132 ? -29.625 20.078 2.74 1 97.44 132 HIS B O 1
ATOM 4195 N N . GLY B 1 133 ? -28.969 18 1.9 1 97.19 133 GLY B N 1
ATOM 4196 C CA . GLY B 1 133 ? -29.047 18.484 0.53 1 97.19 133 GLY B CA 1
ATOM 4197 C C . GLY B 1 133 ? -27.844 18.094 -0.306 1 97.19 133 GLY B C 1
ATOM 4198 O O . GLY B 1 133 ? -26.875 17.516 0.209 1 97.19 133 GLY B O 1
ATOM 4199 N N 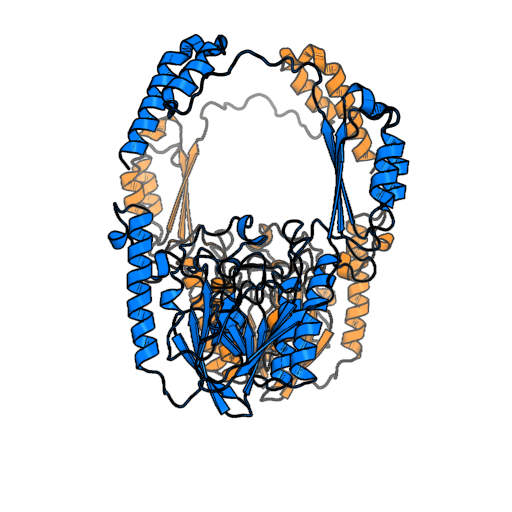. LEU B 1 134 ? -27.969 18.453 -1.553 1 98.25 134 LEU B N 1
ATOM 4200 C CA . LEU B 1 134 ? -26.906 18.141 -2.514 1 98.25 134 LEU B CA 1
ATOM 4201 C C . LEU B 1 134 ? -25.781 19.156 -2.422 1 98.25 134 LEU B C 1
ATOM 4203 O O . LEU B 1 134 ? -26.031 20.359 -2.225 1 98.25 134 LEU B O 1
ATOM 4207 N N . VAL B 1 135 ? -24.562 18.719 -2.586 1 98.75 135 VAL B N 1
ATOM 4208 C CA . VAL B 1 135 ? -23.391 19.578 -2.693 1 98.75 135 VAL B CA 1
ATOM 4209 C C . VAL B 1 135 ? -22.609 19.25 -3.967 1 98.75 135 VAL B C 1
ATOM 4211 O O . VAL B 1 135 ? -22.391 18.062 -4.27 1 98.75 135 VAL B O 1
ATOM 4214 N N . GLN B 1 136 ? -22.297 20.266 -4.777 1 98.81 136 GLN B N 1
ATOM 4215 C CA . GLN B 1 136 ? -21.406 20.062 -5.918 1 98.81 136 GLN B CA 1
ATOM 4216 C C . GLN B 1 136 ? -19.938 20.25 -5.508 1 98.81 136 GLN B C 1
ATOM 4218 O O . GLN B 1 136 ? -19.547 21.328 -5.043 1 98.81 136 GLN B O 1
ATOM 4223 N N . VAL B 1 137 ? -19.125 19.172 -5.621 1 98.94 137 VAL B N 1
ATOM 4224 C CA . VAL B 1 137 ? -17.719 19.234 -5.27 1 98.94 137 VAL B CA 1
ATOM 4225 C C . VAL B 1 137 ? -16.859 19.078 -6.523 1 98.94 137 VAL B C 1
ATOM 4227 O O . VAL B 1 137 ? -16.906 18.031 -7.184 1 98.94 137 VAL B O 1
ATOM 4230 N N . ILE B 1 138 ? -16.125 20.094 -6.871 1 98.94 138 ILE B N 1
ATOM 4231 C CA . ILE B 1 138 ? -15.133 19.984 -7.926 1 98.94 138 ILE B CA 1
ATOM 4232 C C . ILE B 1 138 ? -13.789 19.578 -7.332 1 98.94 138 ILE B C 1
ATOM 4234 O O . ILE B 1 138 ? -13.289 20.219 -6.398 1 98.94 138 ILE B O 1
ATOM 4238 N N . THR B 1 139 ? -13.227 18.5 -7.859 1 98.88 139 THR B N 1
ATOM 4239 C CA . THR B 1 139 ? -11.93 18.047 -7.359 1 98.88 139 THR B CA 1
ATOM 4240 C C . THR B 1 139 ? -10.805 18.469 -8.305 1 98.88 139 THR B C 1
ATOM 4242 O O . THR B 1 139 ? -10.945 18.344 -9.523 1 98.88 139 THR B O 1
ATOM 4245 N N . ILE B 1 140 ? -9.727 19.031 -7.762 1 98.06 140 ILE B N 1
ATOM 4246 C CA . ILE B 1 140 ? -8.469 19.266 -8.461 1 98.06 140 ILE B CA 1
ATOM 4247 C C . ILE B 1 140 ? -7.32 18.625 -7.688 1 98.06 140 ILE B C 1
ATOM 4249 O O . ILE B 1 140 ? -6.75 19.234 -6.789 1 98.06 140 ILE B O 1
ATOM 4253 N N . PRO B 1 141 ? -6.996 17.422 -8.078 1 97.31 141 PRO B N 1
ATOM 4254 C CA . PRO B 1 141 ? -5.852 16.797 -7.418 1 97.31 141 PRO B CA 1
ATOM 4255 C C . PRO B 1 141 ? -4.527 17.484 -7.746 1 97.31 141 PRO B C 1
ATOM 4257 O O . PRO B 1 141 ? -4.504 18.438 -8.508 1 97.31 141 PRO B O 1
ATOM 4260 N N . TRP B 1 142 ? -3.494 17.016 -7.086 1 95.12 142 TRP B N 1
ATOM 4261 C CA . TRP B 1 142 ? -2.191 17.531 -7.504 1 95.12 142 TRP B CA 1
ATOM 4262 C C . TRP B 1 142 ? -1.971 17.297 -8.992 1 95.12 142 TRP B C 1
ATOM 4264 O O . TRP B 1 142 ? -2.234 16.219 -9.508 1 95.12 142 TRP B O 1
ATOM 4274 N N . LEU B 1 143 ? -1.547 18.328 -9.617 1 90.19 143 LEU B N 1
ATOM 4275 C CA . LEU B 1 143 ? -1.36 18.281 -11.062 1 90.19 143 LEU B CA 1
ATOM 4276 C C . LEU B 1 143 ? 0.123 18.25 -11.422 1 90.19 143 LEU B C 1
ATOM 4278 O O . LEU B 1 143 ? 0.909 19.031 -10.875 1 90.19 143 LEU B O 1
ATOM 4282 N N . THR B 1 144 ? 0.428 17.297 -12.234 1 84.25 144 THR B N 1
ATOM 4283 C CA . THR B 1 144 ? 1.778 17.219 -12.781 1 84.25 144 THR B CA 1
ATOM 4284 C C . THR B 1 144 ? 1.807 17.688 -14.227 1 84.25 144 THR B C 1
ATOM 4286 O O . THR B 1 144 ? 0.757 17.844 -14.859 1 84.25 144 THR B O 1
ATOM 4289 N N . ARG B 1 145 ? 3.014 17.922 -14.711 1 78 145 ARG B N 1
ATOM 4290 C CA . ARG B 1 145 ? 3.168 18.328 -16.094 1 78 145 ARG B CA 1
ATOM 4291 C C . ARG B 1 145 ? 2.553 17.312 -17.047 1 78 145 ARG B C 1
ATOM 4293 O O . ARG B 1 145 ? 1.936 17.672 -18.047 1 78 145 ARG B O 1
ATOM 4300 N N . SER B 1 146 ? 2.674 16.094 -16.641 1 74.5 146 SER B N 1
ATOM 4301 C CA . SER B 1 146 ? 2.217 15.031 -17.531 1 74.5 146 SER B CA 1
ATOM 4302 C C . SER B 1 146 ? 0.695 14.922 -17.516 1 74.5 146 SER B C 1
ATOM 4304 O O . SER B 1 146 ? 0.107 14.297 -18.406 1 74.5 146 SER B O 1
ATOM 4306 N N . THR B 1 147 ? 0.087 15.539 -16.594 1 75.06 147 THR B N 1
ATOM 4307 C CA . THR B 1 147 ? -1.367 15.477 -16.5 1 75.06 147 THR B CA 1
ATOM 4308 C C . THR B 1 147 ? -2.02 16.312 -17.609 1 75.06 147 THR B C 1
ATOM 4310 O O . THR B 1 147 ? -3.064 15.93 -18.141 1 75.06 147 THR B O 1
ATOM 4313 N N . LEU B 1 148 ? -1.341 17.406 -17.875 1 73 148 LEU B N 1
ATOM 4314 C CA . LEU B 1 148 ? -2.049 18.344 -18.734 1 73 148 LEU B CA 1
ATOM 4315 C C . LEU B 1 148 ? -1.275 18.578 -20.031 1 73 148 LEU B C 1
ATOM 4317 O O . LEU B 1 148 ? -1.816 19.141 -20.984 1 73 148 LEU B O 1
ATOM 4321 N N . LEU B 1 149 ? -0.042 18.078 -20.031 1 76 149 LEU B N 1
ATOM 4322 C CA . LEU B 1 149 ? 0.788 18.391 -21.188 1 76 149 LEU B CA 1
ATOM 4323 C C . LEU B 1 149 ? 1.403 17.109 -21.766 1 76 149 LEU B C 1
ATOM 4325 O O . LEU B 1 149 ? 1.691 16.172 -21.031 1 76 149 LEU B O 1
ATOM 4329 N N . THR B 1 150 ? 1.512 17.062 -23.047 1 75.25 150 THR B N 1
ATOM 4330 C CA . THR B 1 150 ? 2.262 16.016 -23.719 1 75.25 150 THR B CA 1
ATOM 4331 C C . THR B 1 150 ? 3.709 16.438 -23.938 1 75.25 150 THR B C 1
ATOM 4333 O O . THR B 1 150 ? 4.051 17.609 -23.781 1 75.25 150 THR B O 1
ATOM 4336 N N . ARG B 1 151 ? 4.559 15.5 -24.344 1 70.5 151 ARG B N 1
ATOM 4337 C CA . ARG B 1 151 ? 5.969 15.773 -24.594 1 70.5 151 ARG B CA 1
ATOM 4338 C C . ARG B 1 151 ? 6.137 16.844 -25.672 1 70.5 151 ARG B C 1
ATOM 4340 O O . ARG B 1 151 ? 6.926 17.781 -25.516 1 70.5 151 ARG B O 1
ATOM 4347 N N . PRO B 1 152 ? 5.449 16.703 -26.688 1 70.94 152 PRO B N 1
ATOM 4348 C CA . PRO B 1 152 ? 5.605 17.75 -27.703 1 70.94 152 PRO B CA 1
ATOM 4349 C C . PRO B 1 152 ? 5.223 19.141 -27.203 1 70.94 152 PRO B C 1
ATOM 4351 O O . PRO B 1 152 ? 5.781 20.141 -27.656 1 70.94 152 PRO B O 1
ATOM 4354 N N . ASP B 1 153 ? 4.359 19.156 -26.203 1 73.44 153 ASP B N 1
ATOM 4355 C CA . ASP B 1 153 ? 3.904 20.438 -25.656 1 73.44 153 ASP B CA 1
ATOM 4356 C C . ASP B 1 153 ? 5.035 21.156 -24.922 1 73.44 153 ASP B C 1
ATOM 4358 O O . ASP B 1 153 ? 5.039 22.375 -24.828 1 73.44 153 ASP B O 1
ATOM 4362 N N . THR B 1 154 ? 5.902 20.312 -24.453 1 74.38 154 THR B N 1
ATOM 4363 C CA . THR B 1 154 ? 6.848 20.906 -23.516 1 74.38 154 THR B CA 1
ATOM 4364 C C . THR B 1 154 ? 8.234 21.016 -24.141 1 74.38 154 THR B C 1
ATOM 4366 O O . THR B 1 154 ? 9.133 21.641 -23.578 1 74.38 154 THR B O 1
ATOM 4369 N N . GLU B 1 155 ? 8.312 20.438 -25.297 1 76.25 155 GLU B N 1
ATOM 4370 C CA . GLU B 1 155 ? 9.625 20.406 -25.938 1 76.25 155 GLU B CA 1
ATOM 4371 C C . GLU B 1 155 ? 10.125 21.812 -26.234 1 76.25 155 GLU B C 1
ATOM 4373 O O . GLU B 1 155 ? 9.406 22.609 -26.844 1 76.25 155 GLU B O 1
ATOM 4378 N N . GLY B 1 156 ? 11.312 22.109 -25.734 1 79.12 156 GLY B N 1
ATOM 4379 C CA . GLY B 1 156 ? 11.977 23.359 -26.031 1 79.12 156 GLY B CA 1
ATOM 4380 C C . GLY B 1 156 ? 11.477 24.516 -25.188 1 79.12 156 GLY B C 1
ATOM 4381 O O . GLY B 1 156 ? 11.961 25.641 -25.312 1 79.12 156 GLY B O 1
ATOM 4382 N N . LEU B 1 157 ? 10.516 24.297 -24.359 1 82.12 157 LEU B N 1
ATOM 4383 C CA . LEU B 1 157 ? 9.953 25.375 -23.562 1 82.12 157 LEU B CA 1
ATOM 4384 C C . LEU B 1 157 ? 10.695 25.516 -22.234 1 82.12 157 LEU B C 1
ATOM 4386 O O . LEU B 1 157 ? 11.211 24.531 -21.703 1 82.12 157 LEU B O 1
ATOM 4390 N N . SER B 1 158 ? 10.766 26.766 -21.781 1 81 158 SER B N 1
ATOM 4391 C CA . SER B 1 158 ? 11.273 27.016 -20.438 1 81 158 SER B CA 1
ATOM 4392 C C . SER B 1 158 ? 10.297 26.516 -19.375 1 81 158 SER B C 1
ATOM 4394 O O . SER B 1 158 ? 9.133 26.25 -19.672 1 81 158 SER B O 1
ATOM 4396 N N . LEU B 1 159 ? 10.789 26.438 -18.234 1 80.88 159 LEU B N 1
ATOM 4397 C CA . LEU B 1 159 ? 9.938 26.031 -17.125 1 80.88 159 LEU B CA 1
ATOM 4398 C C . LEU B 1 159 ? 8.789 27.016 -16.922 1 80.88 159 LEU B C 1
ATOM 4400 O O . LEU B 1 159 ? 7.66 26.609 -16.641 1 80.88 159 LEU B O 1
ATOM 4404 N N . GLU B 1 160 ? 9.141 28.188 -17.078 1 83.06 160 GLU B N 1
ATOM 4405 C CA . GLU B 1 160 ? 8.125 29.234 -16.922 1 83.06 160 GLU B CA 1
ATOM 4406 C C . GLU B 1 160 ? 7.039 29.109 -17.984 1 83.06 160 GLU B C 1
ATOM 4408 O O . GLU B 1 160 ? 5.855 29.266 -17.688 1 83.06 160 GLU B O 1
ATOM 4413 N N . ALA B 1 161 ? 7.477 28.844 -19.125 1 85.31 161 ALA B N 1
ATOM 4414 C CA . ALA B 1 161 ? 6.531 28.688 -20.234 1 85.31 161 ALA B CA 1
ATOM 4415 C C . ALA B 1 161 ? 5.656 27.453 -20.047 1 85.31 161 ALA B C 1
ATOM 4417 O O . ALA B 1 161 ? 4.461 27.484 -20.344 1 85.31 161 ALA B O 1
ATOM 4418 N N . VAL B 1 162 ? 6.242 26.484 -19.578 1 84.31 162 VAL B N 1
ATOM 4419 C CA . VAL B 1 162 ? 5.508 25.25 -19.312 1 84.31 162 VAL B CA 1
ATOM 4420 C C . VAL B 1 162 ? 4.461 25.484 -18.219 1 84.31 162 VAL B C 1
ATOM 4422 O O . VAL B 1 162 ? 3.314 25.062 -18.344 1 84.31 162 VAL B O 1
ATOM 4425 N N . ASN B 1 163 ? 4.832 26.203 -17.234 1 84.56 163 ASN B N 1
ATOM 4426 C CA . ASN B 1 163 ? 3.914 26.516 -16.141 1 84.56 163 ASN B CA 1
ATOM 4427 C C . ASN B 1 163 ? 2.725 27.344 -16.625 1 84.56 163 ASN B C 1
ATOM 4429 O O . ASN B 1 163 ? 1.585 27.078 -16.234 1 84.56 163 ASN B O 1
ATOM 4433 N N . LYS B 1 164 ? 3.061 28.281 -17.422 1 87.75 164 LYS B N 1
ATOM 4434 C CA . LYS B 1 164 ? 1.997 29.109 -17.984 1 87.75 164 LYS B CA 1
ATOM 4435 C C . LYS B 1 164 ? 1.031 28.281 -18.812 1 87.75 164 LYS B C 1
ATOM 4437 O O . LYS B 1 164 ? -0.185 28.469 -18.734 1 87.75 164 LYS B O 1
ATOM 4442 N N . LEU B 1 165 ? 1.616 27.406 -19.578 1 88.62 165 LEU B N 1
ATOM 4443 C CA . LEU B 1 165 ? 0.794 26.531 -20.391 1 88.62 165 LEU B CA 1
ATOM 4444 C C . LEU B 1 165 ? -0.09 25.641 -19.531 1 88.62 165 LEU B C 1
ATOM 4446 O O . LEU B 1 165 ? -1.261 25.422 -19.844 1 88.62 165 LEU B O 1
ATOM 4450 N N . LEU B 1 166 ? 0.422 25.172 -18.484 1 88.75 166 LEU B N 1
ATOM 4451 C CA . LEU B 1 166 ? -0.338 24.344 -17.562 1 88.75 166 LEU B CA 1
ATOM 4452 C C . LEU B 1 166 ? -1.502 25.125 -16.953 1 88.75 166 LEU B C 1
ATOM 4454 O O . LEU B 1 166 ? -2.623 24.625 -16.875 1 88.75 166 LEU B O 1
ATOM 4458 N N . ILE B 1 167 ? -1.281 26.328 -16.578 1 90.38 167 ILE B N 1
ATOM 4459 C CA . ILE B 1 167 ? -2.305 27.172 -15.984 1 90.38 167 ILE B CA 1
ATOM 4460 C C . ILE B 1 167 ? -3.398 27.469 -17.016 1 90.38 167 ILE B C 1
ATOM 4462 O O . ILE B 1 167 ? -4.586 27.438 -16.688 1 90.38 167 ILE B O 1
ATOM 4466 N N . ASP B 1 168 ? -2.967 27.688 -18.234 1 92.5 168 ASP B N 1
ATOM 4467 C CA . ASP B 1 168 ? -3.93 27.969 -19.297 1 92.5 168 ASP B CA 1
ATOM 4468 C C . ASP B 1 168 ? -4.848 26.766 -19.516 1 92.5 168 ASP B C 1
ATOM 4470 O O . ASP B 1 168 ? -6.066 26.922 -19.641 1 92.5 168 ASP B O 1
ATOM 4474 N N . ARG B 1 169 ? -4.219 25.656 -19.562 1 93 169 ARG B N 1
ATOM 4475 C CA . ARG B 1 169 ? -5.008 24.438 -19.781 1 93 169 ARG B CA 1
ATOM 4476 C C . ARG B 1 169 ? -5.945 24.188 -18.594 1 93 169 ARG B C 1
ATOM 4478 O O . ARG B 1 169 ? -7.094 23.781 -18.797 1 93 169 ARG B O 1
ATOM 4485 N N . LEU B 1 170 ? -5.465 24.391 -17.453 1 94.56 170 LEU B N 1
ATOM 4486 C CA . LEU B 1 170 ? -6.289 24.203 -16.266 1 94.56 170 LEU B CA 1
ATOM 4487 C C . LEU B 1 170 ? -7.453 25.188 -16.25 1 94.56 170 LEU B C 1
ATOM 4489 O O . LEU B 1 170 ? -8.578 24.828 -15.891 1 94.56 170 LEU B O 1
ATOM 4493 N N . THR B 1 171 ? -7.184 26.391 -16.609 1 95.31 171 THR B N 1
ATOM 4494 C CA . THR B 1 171 ? -8.211 27.438 -16.656 1 95.31 171 THR B CA 1
ATOM 4495 C C . THR B 1 171 ? -9.367 27.016 -17.562 1 95.31 171 THR B C 1
ATOM 4497 O O . THR B 1 171 ? -10.531 27.109 -17.172 1 95.31 171 THR B O 1
ATOM 4500 N N . VAL B 1 172 ? -9 26.5 -18.703 1 95.81 172 VAL B N 1
ATOM 4501 C CA . VAL B 1 172 ? -10.008 26.078 -19.672 1 95.81 172 VAL B CA 1
ATOM 4502 C C . VAL B 1 172 ? -10.812 24.906 -19.125 1 95.81 172 VAL B C 1
ATOM 4504 O O . VAL B 1 172 ? -12.047 24.922 -19.172 1 95.81 172 VAL B O 1
ATOM 4507 N N . ALA B 1 173 ? -10.117 23.969 -18.594 1 96.06 173 ALA B N 1
ATOM 4508 C CA . ALA B 1 173 ? -10.781 22.781 -18.062 1 96.06 173 ALA B CA 1
ATOM 4509 C C . ALA B 1 173 ? -11.703 23.141 -16.891 1 96.06 173 ALA B C 1
ATOM 4511 O O . ALA B 1 173 ? -12.828 22.656 -16.797 1 96.06 173 ALA B O 1
ATOM 4512 N N . LEU B 1 174 ? -11.227 24 -16.031 1 97.56 174 LEU B N 1
ATOM 4513 C CA . LEU B 1 174 ? -12.008 24.422 -14.867 1 97.56 174 LEU B CA 1
ATOM 4514 C C . LEU B 1 174 ? -13.242 25.219 -15.305 1 97.56 174 LEU B C 1
ATOM 4516 O O . LEU B 1 174 ? -14.32 25.047 -14.727 1 97.56 174 LEU B O 1
ATOM 4520 N N . GLU B 1 175 ? -13.078 26.062 -16.312 1 97.75 175 GLU B N 1
ATOM 4521 C CA . GLU B 1 175 ? -14.219 26.797 -16.844 1 97.75 175 GLU B CA 1
ATOM 4522 C C . GLU B 1 175 ? -15.305 25.859 -17.359 1 97.75 175 GLU B C 1
ATOM 4524 O O . GLU B 1 175 ? -16.5 26.125 -17.203 1 97.75 175 GLU B O 1
ATOM 4529 N N . GLY B 1 176 ? -14.781 24.797 -17.984 1 97.88 176 GLY B N 1
ATOM 4530 C CA . GLY B 1 176 ? -15.727 23.781 -18.422 1 97.88 176 GLY B CA 1
ATOM 4531 C C . GLY B 1 176 ? -16.547 23.203 -17.297 1 97.88 176 GLY B C 1
ATOM 4532 O O . GLY B 1 176 ? -17.766 23.047 -17.422 1 97.88 176 GLY B O 1
ATOM 4533 N N . GLU B 1 177 ? -15.961 22.922 -16.188 1 98.25 177 GLU B N 1
ATOM 4534 C CA . GLU B 1 177 ? -16.672 22.406 -15.016 1 98.25 177 GLU B CA 1
ATOM 4535 C C . GLU B 1 177 ? -17.609 23.453 -14.445 1 98.25 177 GLU B C 1
ATOM 4537 O O . GLU B 1 177 ? -18.766 23.141 -14.125 1 98.25 177 GLU B O 1
ATOM 4542 N N . ILE B 1 178 ? -17.172 24.672 -14.375 1 98.12 178 ILE B N 1
ATOM 4543 C CA . ILE B 1 178 ? -17.906 25.766 -13.75 1 98.12 178 ILE B CA 1
ATOM 4544 C C . ILE B 1 178 ? -19.188 26.031 -14.523 1 98.12 178 ILE B C 1
ATOM 4546 O O . ILE B 1 178 ? -20.25 26.25 -13.938 1 98.12 178 ILE B O 1
ATOM 4550 N N . ARG B 1 179 ? -19.125 25.969 -15.812 1 97.56 179 ARG B N 1
ATOM 4551 C CA . ARG B 1 179 ? -20.266 26.281 -16.672 1 97.56 179 ARG B CA 1
ATOM 4552 C C . ARG B 1 179 ? -21.375 25.25 -16.516 1 97.56 179 ARG B C 1
ATOM 4554 O O . ARG B 1 179 ? -22.547 25.516 -16.828 1 97.56 179 ARG B O 1
ATOM 4561 N N . ARG B 1 180 ? -21.016 24.109 -16.016 1 97.81 180 ARG B N 1
ATOM 4562 C CA . ARG B 1 180 ? -21.984 23.016 -15.906 1 97.81 180 ARG B CA 1
ATOM 4563 C C . ARG B 1 180 ? -22.609 22.984 -14.516 1 97.81 180 ARG B C 1
ATOM 4565 O O . ARG B 1 180 ? -23.5 22.188 -14.25 1 97.81 180 ARG B O 1
ATOM 4572 N N . LEU B 1 181 ? -22.25 23.844 -13.656 1 98.19 181 LEU B N 1
ATOM 4573 C CA . LEU B 1 181 ? -22.734 23.859 -12.281 1 98.19 181 LEU B CA 1
ATOM 4574 C C . LEU B 1 181 ? -24.188 24.312 -12.211 1 98.19 181 LEU B C 1
ATOM 4576 O O . LEU B 1 181 ? -24.609 25.172 -13 1 98.19 181 LEU B O 1
ATOM 4580 N N . ASP B 1 182 ? -24.922 23.75 -11.32 1 97.94 182 ASP B N 1
ATOM 4581 C CA . ASP B 1 182 ? -26.234 24.266 -10.938 1 97.94 182 ASP B CA 1
ATOM 4582 C C . ASP B 1 182 ? -26.094 25.422 -9.953 1 97.94 182 ASP B C 1
ATOM 4584 O O . ASP B 1 182 ? -25.609 25.234 -8.828 1 97.94 182 ASP B O 1
ATOM 4588 N N . PRO B 1 183 ? -26.5 26.578 -10.344 1 96.38 183 PRO B N 1
ATOM 4589 C CA . PRO B 1 183 ? -26.281 27.766 -9.516 1 96.38 183 PRO B CA 1
ATOM 4590 C C . PRO B 1 183 ? -27.078 27.734 -8.211 1 96.38 183 PRO B C 1
ATOM 4592 O O . PRO B 1 183 ? -26.812 28.516 -7.301 1 96.38 183 PRO B O 1
ATOM 4595 N N . ASP B 1 184 ? -28.016 26.875 -8.094 1 96.44 184 ASP B N 1
ATOM 4596 C CA . ASP B 1 184 ? -28.875 26.844 -6.914 1 96.44 184 ASP B CA 1
ATOM 4597 C C . ASP B 1 184 ? -28.344 25.844 -5.883 1 96.44 184 ASP B C 1
ATOM 4599 O O . ASP B 1 184 ? -28.859 25.766 -4.77 1 96.44 184 ASP B O 1
ATOM 4603 N N . ILE B 1 185 ? -27.328 25.078 -6.246 1 97.75 185 ILE B N 1
ATOM 4604 C CA . ILE B 1 185 ? -26.734 24.078 -5.359 1 97.75 185 ILE B CA 1
ATOM 4605 C C . ILE B 1 185 ? -25.375 24.578 -4.871 1 97.75 185 ILE B C 1
ATOM 4607 O O . ILE B 1 185 ? -24.547 25.047 -5.66 1 97.75 185 ILE B O 1
ATOM 4611 N N . PRO B 1 186 ? -25.141 24.578 -3.533 1 98.31 186 PRO B N 1
ATOM 4612 C CA . PRO B 1 186 ? -23.828 25 -3.047 1 98.31 186 PRO B CA 1
ATOM 4613 C C . PRO B 1 186 ? -22.672 24.234 -3.703 1 98.31 186 PRO B C 1
ATOM 4615 O O . PRO B 1 186 ? -22.797 23.031 -3.951 1 98.31 186 PRO B O 1
ATOM 4618 N N . THR B 1 187 ? -21.594 24.984 -4.027 1 98.69 187 THR B N 1
ATOM 4619 C CA . THR B 1 187 ? -20.453 24.391 -4.723 1 98.69 187 THR B CA 1
ATOM 4620 C C . THR B 1 187 ? -19.172 24.578 -3.918 1 98.69 187 THR B C 1
ATOM 4622 O O . THR B 1 187 ? -18.891 25.672 -3.439 1 98.69 187 THR B O 1
ATOM 4625 N N . VAL B 1 188 ? -18.438 23.5 -3.732 1 98.88 188 VAL B N 1
ATOM 4626 C CA . VAL B 1 188 ? -17.109 23.516 -3.117 1 98.88 188 VAL B CA 1
ATOM 4627 C C . VAL B 1 188 ? -16.047 23.125 -4.145 1 98.88 188 VAL B C 1
ATOM 4629 O O . VAL B 1 188 ? -16.219 22.141 -4.879 1 98.88 188 VAL B O 1
ATOM 4632 N N . LEU B 1 189 ? -15.039 23.922 -4.301 1 98.94 189 LEU B N 1
ATOM 4633 C CA . LEU B 1 189 ? -13.828 23.469 -4.984 1 98.94 189 LEU B CA 1
ATOM 4634 C C . LEU B 1 189 ? -12.852 22.828 -3.998 1 98.94 189 LEU B C 1
ATOM 4636 O O . LEU B 1 189 ? -12.406 23.484 -3.053 1 98.94 189 LEU B O 1
ATOM 4640 N N . LEU B 1 190 ? -12.602 21.594 -4.117 1 98.94 190 LEU B N 1
ATOM 4641 C CA . LEU B 1 190 ? -11.617 20.859 -3.328 1 98.94 190 LEU B CA 1
ATOM 4642 C C . LEU B 1 190 ? -10.336 20.641 -4.125 1 98.94 190 LEU B C 1
ATOM 4644 O O . LEU B 1 190 ? -10.312 19.844 -5.07 1 98.94 190 LEU B O 1
ATOM 4648 N N . GLY B 1 191 ? -9.266 21.375 -3.734 1 98.62 191 GLY B N 1
ATOM 4649 C CA . GLY B 1 191 ? -8.047 21.328 -4.523 1 98.62 191 GLY B CA 1
ATOM 4650 C C . GLY B 1 191 ? -6.801 21.094 -3.686 1 98.62 191 GLY B C 1
ATOM 4651 O O . GLY B 1 191 ? -6.68 21.641 -2.584 1 98.62 191 GLY B O 1
ATOM 4652 N N . HIS B 1 192 ? -5.926 20.203 -4.133 1 97.81 192 HIS B N 1
ATOM 4653 C CA . HIS B 1 192 ? -4.582 20.094 -3.584 1 97.81 192 HIS B CA 1
ATOM 4654 C C . HIS B 1 192 ? -3.574 20.875 -4.422 1 97.81 192 HIS B C 1
ATOM 4656 O O . HIS B 1 192 ? -3.016 20.344 -5.383 1 97.81 192 HIS B O 1
ATOM 4662 N N . LEU B 1 193 ? -3.316 22.094 -4.02 1 94.56 193 LEU B N 1
ATOM 4663 C CA . LEU B 1 193 ? -2.695 23.078 -4.891 1 94.56 193 LEU B CA 1
ATOM 4664 C C . LEU B 1 193 ? -1.753 23.984 -4.102 1 94.56 193 LEU B C 1
ATOM 4666 O O . LEU B 1 193 ? -1.978 24.234 -2.914 1 94.56 193 LEU B O 1
ATOM 4670 N N . MET B 1 194 ? -0.788 24.406 -4.824 1 91.44 194 MET B N 1
ATOM 4671 C CA . MET B 1 194 ? -0.016 25.547 -4.348 1 91.44 194 MET B CA 1
ATOM 4672 C C . MET B 1 194 ? -0.54 26.844 -4.953 1 91.44 194 MET B C 1
ATOM 4674 O O . MET B 1 194 ? -0.545 27.016 -6.172 1 91.44 194 MET B O 1
ATOM 4678 N N . VAL B 1 195 ? -0.963 27.75 -4.113 1 92.62 195 VAL B N 1
ATOM 4679 C CA . VAL B 1 195 ? -1.584 28.984 -4.578 1 92.62 195 VAL B CA 1
ATOM 4680 C C . VAL B 1 195 ? -0.69 30.188 -4.234 1 92.62 195 VAL B C 1
ATOM 4682 O O . VAL B 1 195 ? -0.056 30.203 -3.178 1 92.62 195 VAL B O 1
ATOM 4685 N N . ASP B 1 196 ? -0.716 31.062 -5.125 1 85.94 196 ASP B N 1
ATOM 4686 C CA . ASP B 1 196 ? 0.07 32.281 -4.902 1 85.94 196 ASP B CA 1
ATOM 4687 C C . ASP B 1 196 ? -0.276 32.906 -3.559 1 85.94 196 ASP B C 1
ATOM 4689 O O . ASP B 1 196 ? -1.401 32.781 -3.072 1 85.94 196 ASP B O 1
ATOM 4693 N N . ARG B 1 197 ? 0.716 33.531 -2.916 1 80.19 197 ARG B N 1
ATOM 4694 C CA . ARG B 1 197 ? 0.59 34.375 -1.712 1 80.19 197 ARG B CA 1
ATOM 4695 C C . ARG B 1 197 ? 0.445 33.5 -0.471 1 80.19 197 ARG B C 1
ATOM 4697 O O . ARG B 1 197 ? 0.289 34 0.64 1 80.19 197 ARG B O 1
ATOM 4704 N N . ALA B 1 198 ? 0.446 32.188 -0.714 1 81.06 198 ALA B N 1
ATOM 4705 C CA . ALA B 1 198 ? 0.333 31.312 0.46 1 81.06 198 ALA B CA 1
ATOM 4706 C C . ALA B 1 198 ? 1.587 31.391 1.325 1 81.06 198 ALA B C 1
ATOM 4708 O O . ALA B 1 198 ? 2.699 31.516 0.806 1 81.06 198 ALA B O 1
ATOM 4709 N N . SER B 1 199 ? 1.372 31.438 2.617 1 78.38 199 SER B N 1
ATOM 4710 C CA . SER B 1 199 ? 2.471 31.297 3.568 1 78.38 199 SER B CA 1
ATOM 4711 C C . SER B 1 199 ? 2.764 29.828 3.865 1 78.38 199 SER B C 1
ATOM 4713 O O . SER B 1 199 ? 1.847 29.047 4.121 1 78.38 199 SER B O 1
ATOM 4715 N N . PHE B 1 200 ? 4.07 29.516 3.828 1 73.38 200 PHE B N 1
ATOM 4716 C CA . PHE B 1 200 ? 4.426 28.094 3.797 1 73.38 200 PHE B CA 1
ATOM 4717 C C . PHE B 1 200 ? 4.789 27.594 5.191 1 73.38 200 PHE B C 1
ATOM 4719 O O . PHE B 1 200 ? 5.211 28.391 6.043 1 73.38 200 PHE B O 1
ATOM 4726 N N . GLY B 1 201 ? 4.469 26.359 5.441 1 62.34 201 GLY B N 1
ATOM 4727 C CA . GLY B 1 201 ? 4.965 25.594 6.57 1 62.34 201 GLY B CA 1
ATOM 4728 C C . GLY B 1 201 ? 6.043 24.594 6.188 1 62.34 201 GLY B C 1
ATOM 4729 O O . GLY B 1 201 ? 6.996 24.938 5.488 1 62.34 201 GLY B O 1
ATOM 4730 N N . ALA B 1 202 ? 6.012 23.312 6.719 1 64.62 202 ALA B N 1
ATOM 4731 C CA . ALA B 1 202 ? 7.027 22.266 6.551 1 64.62 202 ALA B CA 1
ATOM 4732 C C . ALA B 1 202 ? 7.094 21.797 5.105 1 64.62 202 ALA B C 1
ATOM 4734 O O . ALA B 1 202 ? 8.109 21.25 4.668 1 64.62 202 ALA B O 1
ATOM 4735 N N . GLU B 1 203 ? 5.988 21.984 4.398 1 70.5 203 GLU B N 1
ATOM 4736 C CA . GLU B 1 203 ? 5.93 21.453 3.043 1 70.5 203 GLU B CA 1
ATOM 4737 C C . GLU B 1 203 ? 7.012 22.062 2.16 1 70.5 203 GLU B C 1
ATOM 4739 O O . GLU B 1 203 ? 7.383 21.484 1.137 1 70.5 203 GLU B O 1
ATOM 4744 N N . ARG B 1 204 ? 7.469 23.266 2.59 1 55.84 204 ARG B N 1
ATOM 4745 C CA . ARG B 1 204 ? 8.523 23.906 1.819 1 55.84 204 ARG B CA 1
ATOM 4746 C C . ARG B 1 204 ? 9.75 23.016 1.702 1 55.84 204 ARG B C 1
ATOM 4748 O O . ARG B 1 204 ? 10.5 23.094 0.724 1 55.84 204 ARG B O 1
ATOM 4755 N N . PHE B 1 205 ? 9.883 22.219 2.744 1 48.44 205 PHE B N 1
ATOM 4756 C CA . PHE B 1 205 ? 11.07 21.375 2.83 1 48.44 205 PHE B CA 1
ATOM 4757 C C . PHE B 1 205 ? 10.781 19.969 2.303 1 48.44 205 PHE B C 1
ATOM 4759 O O . PHE B 1 205 ? 11.703 19.188 2.059 1 48.44 205 PHE B O 1
ATOM 4766 N N . LEU B 1 206 ? 9.578 19.719 2.207 1 54.16 206 LEU B N 1
ATOM 4767 C CA . LEU B 1 206 ? 9.242 18.375 1.771 1 54.16 206 LEU B CA 1
ATOM 4768 C C . LEU B 1 206 ? 9.391 18.234 0.26 1 54.16 206 LEU B C 1
ATOM 4770 O O . LEU B 1 206 ? 9.094 19.172 -0.486 1 54.16 206 LEU B O 1
ATOM 4774 N N . ALA B 1 207 ? 10.625 17.656 -0.202 1 45.59 207 ALA B N 1
ATOM 4775 C CA . ALA B 1 207 ? 11.227 17.453 -1.516 1 45.59 207 ALA B CA 1
ATOM 4776 C C . ALA B 1 207 ? 10.164 17.281 -2.59 1 45.59 207 ALA B C 1
ATOM 4778 O O . ALA B 1 207 ? 10.391 17.594 -3.762 1 45.59 207 ALA B O 1
ATOM 4779 N N . VAL B 1 208 ? 9.078 16.672 -2.25 1 45.34 208 VAL B N 1
ATOM 4780 C CA . VAL B 1 208 ? 8.438 16.109 -3.434 1 45.34 208 VAL B CA 1
ATOM 4781 C C . VAL B 1 208 ? 7.641 17.188 -4.152 1 45.34 208 VAL B C 1
ATOM 4783 O O . VAL B 1 208 ? 6.82 17.875 -3.541 1 45.34 208 VAL B O 1
ATOM 4786 N N . GLY B 1 209 ? 7.941 17.469 -5.551 1 51.03 209 GLY B N 1
ATOM 4787 C CA . GLY B 1 209 ? 7.434 17.984 -6.809 1 51.03 209 GLY B CA 1
ATOM 4788 C C . GLY B 1 209 ? 7.332 19.5 -6.832 1 51.03 209 GLY B C 1
ATOM 4789 O O . GLY B 1 209 ? 6.512 20.078 -6.121 1 51.03 209 GLY B O 1
ATOM 4790 N N . LYS B 1 210 ? 8.461 20.109 -7.125 1 56.97 210 LYS B N 1
ATOM 4791 C CA . LYS B 1 210 ? 8.344 21.531 -7.465 1 56.97 210 LYS B CA 1
ATOM 4792 C C . LYS B 1 210 ? 7.16 21.781 -8.398 1 56.97 210 LYS B C 1
ATOM 4794 O O . LYS B 1 210 ? 7.051 21.156 -9.453 1 56.97 210 LYS B O 1
ATOM 4799 N N . GLY B 1 211 ? 5.984 21.969 -7.723 1 64.88 211 GLY B N 1
ATOM 4800 C CA . GLY B 1 211 ? 4.812 22.297 -8.523 1 64.88 211 GLY B CA 1
ATOM 4801 C C . GLY B 1 211 ? 4.746 23.766 -8.914 1 64.88 211 GLY B C 1
ATOM 4802 O O . GLY B 1 211 ? 5.723 24.5 -8.766 1 64.88 211 GLY B O 1
ATOM 4803 N N . PHE B 1 212 ? 3.816 24.016 -9.797 1 72.5 212 PHE B N 1
ATOM 4804 C CA . PHE B 1 212 ? 3.566 25.391 -10.219 1 72.5 212 PHE B CA 1
ATOM 4805 C C . PHE B 1 212 ? 2.529 26.047 -9.32 1 72.5 212 PHE B C 1
ATOM 4807 O O . PHE B 1 212 ? 1.721 25.359 -8.688 1 72.5 212 PHE B O 1
ATOM 4814 N N . ASN B 1 213 ? 2.691 27.297 -9.117 1 85.62 213 ASN B N 1
ATOM 4815 C CA . ASN B 1 213 ? 1.755 28.109 -8.344 1 85.62 213 ASN B CA 1
ATOM 4816 C C . ASN B 1 213 ? 0.546 28.516 -9.18 1 85.62 213 ASN B C 1
ATOM 4818 O O . ASN B 1 213 ? 0.687 28.875 -10.352 1 85.62 213 ASN B O 1
ATOM 4822 N N . LEU B 1 214 ? -0.552 28.438 -8.539 1 91.69 214 LEU B N 1
ATOM 4823 C CA . LEU B 1 214 ? -1.77 28.891 -9.195 1 91.69 214 LEU B CA 1
ATOM 4824 C C . LEU B 1 214 ? -2.146 30.297 -8.727 1 91.69 214 LEU B C 1
ATOM 4826 O O . LEU B 1 214 ? -2.039 30.609 -7.535 1 91.69 214 LEU B O 1
ATOM 4830 N N . PRO B 1 215 ? -2.592 31.156 -9.68 1 92.19 215 PRO B N 1
ATOM 4831 C CA . PRO B 1 215 ? -3.096 32.469 -9.25 1 92.19 215 PRO B CA 1
ATOM 4832 C C . PRO B 1 215 ? -4.387 32.375 -8.438 1 92.19 215 PRO B C 1
ATOM 4834 O O . PRO B 1 215 ? -5.277 31.594 -8.789 1 92.19 215 PRO B O 1
ATOM 4837 N N . LEU B 1 216 ? -4.48 33.156 -7.398 1 94.31 216 LEU B N 1
ATOM 4838 C CA . LEU B 1 216 ? -5.656 33.156 -6.531 1 94.31 216 LEU B CA 1
ATOM 4839 C C . LEU B 1 216 ? -6.918 33.469 -7.332 1 94.31 216 LEU B C 1
ATOM 4841 O O . LEU B 1 216 ? -7.988 32.938 -7.035 1 94.31 216 LEU B O 1
ATOM 4845 N N . GLY B 1 217 ? -6.785 34.281 -8.336 1 93.69 217 GLY B N 1
ATOM 4846 C CA . GLY B 1 217 ? -7.918 34.688 -9.156 1 93.69 217 GLY B CA 1
ATOM 4847 C C . GLY B 1 217 ? -8.609 33.531 -9.836 1 93.69 217 GLY B C 1
ATOM 4848 O O . GLY B 1 217 ? -9.797 33.594 -10.141 1 93.69 217 GLY B O 1
ATOM 4849 N N . LEU B 1 218 ? -7.859 32.469 -10.07 1 94.5 218 LEU B N 1
ATOM 4850 C CA . LEU B 1 218 ? -8.438 31.266 -10.688 1 94.5 218 LEU B CA 1
ATOM 4851 C C . LEU B 1 218 ? -9.43 30.594 -9.75 1 94.5 218 LEU B C 1
ATOM 4853 O O . LEU B 1 218 ? -10.336 29.891 -10.195 1 94.5 218 LEU B O 1
ATOM 4857 N N . LEU B 1 219 ? -9.305 30.859 -8.461 1 96.38 219 LEU B N 1
ATOM 4858 C CA . LEU B 1 219 ? -10.078 30.125 -7.465 1 96.38 219 LEU B CA 1
ATOM 4859 C C . LEU B 1 219 ? -11.156 31.016 -6.855 1 96.38 219 LEU B C 1
ATOM 4861 O O . LEU B 1 219 ? -12.07 30.516 -6.195 1 96.38 219 LEU B O 1
ATOM 4865 N N . THR B 1 220 ? -11.016 32.281 -6.996 1 95.88 220 THR B N 1
ATOM 4866 C CA . THR B 1 220 ? -12 33.219 -6.434 1 95.88 220 THR B CA 1
ATOM 4867 C C . THR B 1 220 ? -13.117 33.469 -7.43 1 95.88 220 THR B C 1
ATOM 4869 O O . THR B 1 220 ? -13.281 34.625 -7.891 1 95.88 220 THR B O 1
ATOM 4872 N N . ARG B 1 221 ? -13.875 32.469 -7.684 1 96 221 ARG B N 1
ATOM 4873 C CA . ARG B 1 221 ? -15 32.562 -8.609 1 96 221 ARG B CA 1
ATOM 4874 C C . ARG B 1 221 ? -16.328 32.656 -7.859 1 96 221 ARG B C 1
ATOM 4876 O O . ARG B 1 221 ? -16.516 32.031 -6.832 1 96 221 ARG B O 1
ATOM 4883 N N . PRO B 1 222 ? -17.281 33.469 -8.383 1 95.62 222 PRO B N 1
ATOM 4884 C CA . PRO B 1 222 ? -18.562 33.656 -7.684 1 95.62 222 PRO B CA 1
ATOM 4885 C C . PRO B 1 222 ? -19.391 32.375 -7.617 1 95.62 222 PRO B C 1
ATOM 4887 O O . PRO B 1 222 ? -20.328 32.281 -6.809 1 95.62 222 PRO B O 1
ATOM 4890 N N . GLN B 1 223 ? -19.094 31.422 -8.469 1 97.12 223 GLN B N 1
ATOM 4891 C CA . GLN B 1 223 ? -19.828 30.156 -8.5 1 97.12 223 GLN B CA 1
ATOM 4892 C C . GLN B 1 223 ? -19.453 29.266 -7.328 1 97.12 223 GLN B C 1
ATOM 4894 O O . GLN B 1 223 ? -20.156 28.297 -7.027 1 97.12 223 GLN B O 1
ATOM 4899 N N . PHE B 1 224 ? -18.281 29.547 -6.719 1 98.5 224 PHE B N 1
ATOM 4900 C CA . PHE B 1 224 ? -17.859 28.734 -5.59 1 98.5 224 PHE B CA 1
ATOM 4901 C C . PHE B 1 224 ? -18.344 29.328 -4.273 1 98.5 224 PHE B C 1
ATOM 4903 O O . PHE B 1 224 ? -18.312 30.547 -4.09 1 98.5 224 PHE B O 1
ATOM 4910 N N . ASP B 1 225 ? -18.781 28.469 -3.398 1 98.62 225 ASP B N 1
ATOM 4911 C CA . ASP B 1 225 ? -19.219 28.922 -2.076 1 98.62 225 ASP B CA 1
ATOM 4912 C C . ASP B 1 225 ? -18.125 28.672 -1.031 1 98.62 225 ASP B C 1
ATOM 4914 O O . ASP B 1 225 ? -18.141 29.281 0.042 1 98.62 225 ASP B O 1
ATOM 4918 N N . TYR B 1 226 ? -17.219 27.828 -1.295 1 98.75 226 TYR B N 1
ATOM 4919 C CA . TYR B 1 226 ? -16.078 27.5 -0.458 1 98.75 226 TYR B CA 1
ATOM 4920 C C . TYR B 1 226 ? -14.969 26.844 -1.278 1 98.75 226 TYR B C 1
ATOM 4922 O O . TYR B 1 226 ? -15.242 26 -2.139 1 98.75 226 TYR B O 1
ATOM 4930 N N . VAL B 1 227 ? -13.773 27.281 -1.094 1 98.81 227 VAL B N 1
ATOM 4931 C CA . VAL B 1 227 ? -12.617 26.641 -1.71 1 98.81 227 VAL B CA 1
ATOM 4932 C C . VAL B 1 227 ? -11.781 25.953 -0.638 1 98.81 227 VAL B C 1
ATOM 4934 O O . VAL B 1 227 ? -11.133 26.609 0.181 1 98.81 227 VAL B O 1
ATOM 4937 N N . ALA B 1 228 ? -11.852 24.656 -0.643 1 98.94 228 ALA B N 1
ATOM 4938 C CA . ALA B 1 228 ? -11.133 23.797 0.293 1 98.94 228 ALA B CA 1
ATOM 4939 C C . ALA B 1 228 ? -9.781 23.375 -0.283 1 98.94 228 ALA B C 1
ATOM 4941 O O . ALA B 1 228 ? -9.727 22.641 -1.272 1 98.94 228 ALA B O 1
ATOM 4942 N N . LEU B 1 229 ? -8.734 23.781 0.399 1 98.31 229 LEU B N 1
ATOM 4943 C CA . LEU B 1 229 ? -7.41 23.516 -0.15 1 98.31 229 LEU B CA 1
ATOM 4944 C C . LEU B 1 229 ? -6.652 22.516 0.718 1 98.31 229 LEU B C 1
ATOM 4946 O O . LEU B 1 229 ? -7.043 22.266 1.858 1 98.31 229 LEU B O 1
ATOM 4950 N N . GLY B 1 230 ? -5.676 21.859 0.126 1 97.5 230 GLY B N 1
ATOM 4951 C CA . GLY B 1 230 ? -4.613 21.125 0.787 1 97.5 230 GLY B CA 1
ATOM 4952 C C . GLY B 1 230 ? -3.236 21.422 0.224 1 97.5 230 GLY B C 1
ATOM 4953 O O . GLY B 1 230 ? -3.107 22.203 -0.729 1 97.5 230 GLY B O 1
ATOM 4954 N N . HIS B 1 231 ? -2.152 20.875 0.848 1 95.62 231 HIS B N 1
ATOM 4955 C CA . HIS B 1 231 ? -0.764 20.984 0.412 1 95.62 231 HIS B CA 1
ATOM 4956 C C . HIS B 1 231 ? 0.049 21.844 1.376 1 95.62 231 HIS B C 1
ATOM 4958 O O . HIS B 1 231 ? 1.168 21.484 1.745 1 95.62 231 HIS B O 1
ATOM 4964 N N . VAL B 1 232 ? -0.493 23.016 1.716 1 94.5 232 VAL B N 1
ATOM 4965 C CA . VAL B 1 232 ? 0.191 23.875 2.668 1 94.5 232 VAL B CA 1
ATOM 4966 C C . VAL B 1 232 ? -0.212 23.5 4.09 1 94.5 232 VAL B C 1
ATOM 4968 O O . VAL B 1 232 ? -1.401 23.391 4.398 1 94.5 232 VAL B O 1
ATOM 4971 N N . HIS B 1 233 ? 0.755 23.406 4.965 1 96.25 233 HIS B N 1
ATOM 4972 C CA . HIS B 1 233 ? 0.511 22.844 6.289 1 96.25 233 HIS B CA 1
ATOM 4973 C C . HIS B 1 233 ? 0.091 23.922 7.277 1 96.25 233 HIS B C 1
ATOM 4975 O O . HIS B 1 233 ? -0.334 23.625 8.398 1 96.25 233 HIS B O 1
ATOM 4981 N N . LYS B 1 234 ? 0.205 25.156 6.902 1 95.44 234 LYS B N 1
ATOM 4982 C CA . LYS B 1 234 ? -0.19 26.266 7.762 1 95.44 234 LYS B CA 1
ATOM 4983 C C . LYS B 1 234 ? -1.621 26.703 7.469 1 95.44 234 LYS B C 1
ATOM 4985 O O . LYS B 1 234 ? -1.961 27 6.32 1 95.44 234 LYS B O 1
ATOM 4990 N N . HIS B 1 235 ? -2.387 26.75 8.469 1 97.38 235 HIS B N 1
ATOM 4991 C CA . HIS B 1 235 ? -3.758 27.234 8.305 1 97.38 235 HIS B CA 1
ATOM 4992 C C . HIS B 1 235 ? -3.791 28.688 7.863 1 97.38 235 HIS B C 1
ATOM 4994 O O . HIS B 1 235 ? -3.059 29.516 8.406 1 97.38 235 HIS B O 1
ATOM 5000 N N . GLN B 1 236 ? -4.605 29 6.871 1 96.25 236 GLN B N 1
ATOM 5001 C CA . GLN B 1 236 ? -4.754 30.375 6.406 1 96.25 236 GLN B CA 1
ATOM 5002 C C . GLN B 1 236 ? -5.914 30.5 5.422 1 96.25 236 GLN B C 1
ATOM 5004 O O . GLN B 1 236 ? -6.281 29.531 4.758 1 96.25 236 GLN B O 1
ATOM 5009 N N . ASN B 1 237 ? -6.535 31.609 5.387 1 97.19 237 ASN B N 1
ATOM 5010 C CA . ASN B 1 237 ? -7.461 32 4.34 1 97.19 237 ASN B CA 1
ATOM 5011 C C . ASN B 1 237 ? -6.801 32.969 3.344 1 97.19 237 ASN B C 1
ATOM 5013 O O . ASN B 1 237 ? -6.297 34.031 3.727 1 97.19 237 ASN B O 1
ATOM 5017 N N . LEU B 1 238 ? -6.812 32.594 2.115 1 96.19 238 LEU B N 1
ATOM 5018 C CA . LEU B 1 238 ? -6.066 33.344 1.113 1 96.19 238 LEU B CA 1
ATOM 5019 C C . LEU B 1 238 ? -6.906 34.5 0.544 1 96.19 238 LEU B C 1
ATOM 5021 O O . LEU B 1 238 ? -6.379 35.406 -0.109 1 96.19 238 LEU B O 1
ATOM 5025 N N . ASN B 1 239 ? -8.211 34.375 0.748 1 95.38 239 ASN B N 1
ATOM 5026 C CA . ASN B 1 239 ? -9.094 35.406 0.246 1 95.38 239 ASN B CA 1
ATOM 5027 C C . ASN B 1 239 ? -9.586 36.312 1.372 1 95.38 239 ASN B C 1
ATOM 5029 O O . ASN B 1 239 ? -10.539 35.969 2.078 1 95.38 239 ASN B O 1
ATOM 5033 N N . PRO B 1 240 ? -9.086 37.5 1.433 1 91.56 240 PRO B N 1
ATOM 5034 C CA . PRO B 1 240 ? -9.445 38.406 2.535 1 91.56 240 PRO B CA 1
ATOM 5035 C C . PRO B 1 240 ? -10.922 38.812 2.523 1 91.56 240 PRO B C 1
ATOM 5037 O O . PRO B 1 240 ? -11.492 39.094 3.574 1 91.56 240 PRO B O 1
ATOM 5040 N N . THR B 1 241 ? -11.516 38.781 1.354 1 91.69 241 THR B N 1
ATOM 5041 C CA . THR B 1 241 ? -12.922 39.188 1.28 1 91.69 241 THR B CA 1
ATOM 5042 C C . THR B 1 241 ? -13.812 38.031 1.757 1 91.69 241 THR B C 1
ATOM 5044 O O . THR B 1 241 ? -15.008 38.25 2.008 1 91.69 241 THR B O 1
ATOM 5047 N N . ASN B 1 242 ? -13.203 36.875 1.903 1 94.81 242 ASN B N 1
ATOM 5048 C CA . ASN B 1 242 ? -13.906 35.688 2.391 1 94.81 242 ASN B CA 1
ATOM 5049 C C . ASN B 1 242 ? -15.086 35.344 1.495 1 94.81 242 ASN B C 1
ATOM 5051 O O . ASN B 1 242 ? -16.062 34.75 1.959 1 94.81 242 ASN B O 1
ATOM 5055 N N . ASN B 1 243 ? -15.055 35.75 0.237 1 93.5 243 ASN B N 1
ATOM 5056 C CA . ASN B 1 243 ? -16.109 35.469 -0.735 1 93.5 243 ASN B CA 1
ATOM 5057 C C . ASN B 1 243 ? -15.539 35.094 -2.098 1 93.5 243 ASN B C 1
ATOM 5059 O O . ASN B 1 243 ? -15.32 35.969 -2.945 1 93.5 243 ASN B O 1
ATOM 5063 N N . PRO B 1 244 ? -15.484 33.844 -2.326 1 96.69 244 PRO B N 1
ATOM 5064 C CA . PRO B 1 244 ? -15.609 32.75 -1.347 1 96.69 244 PRO B CA 1
ATOM 5065 C C . PRO B 1 244 ? -14.391 32.656 -0.432 1 96.69 244 PRO B C 1
ATOM 5067 O O . PRO B 1 244 ? -13.32 33.156 -0.763 1 96.69 244 PRO B O 1
ATOM 5070 N N . PRO B 1 245 ? -14.555 32.031 0.736 1 97.94 245 PRO B N 1
ATOM 5071 C CA . PRO B 1 245 ? -13.352 31.656 1.48 1 97.94 245 PRO B CA 1
ATOM 5072 C C . PRO B 1 245 ? -12.453 30.703 0.701 1 97.94 245 PRO B C 1
ATOM 5074 O O . PRO B 1 245 ? -12.953 29.828 -0.007 1 97.94 245 PRO B O 1
ATOM 5077 N N . VAL B 1 246 ? -11.164 30.938 0.687 1 98.06 246 VAL B N 1
ATOM 5078 C CA . VAL B 1 246 ? -10.133 30.078 0.113 1 98.06 246 VAL B CA 1
ATOM 5079 C C . VAL B 1 246 ? -9.172 29.609 1.209 1 98.06 246 VAL B C 1
ATOM 5081 O O . VAL B 1 246 ? -8.227 30.328 1.552 1 98.06 246 VAL B O 1
ATOM 5084 N N . VAL B 1 247 ? -9.391 28.406 1.697 1 98.56 247 VAL B N 1
ATOM 5085 C CA . VAL B 1 247 ? -8.852 28.094 3.018 1 98.56 247 VAL B CA 1
ATOM 5086 C C . VAL B 1 247 ? -7.938 26.875 2.928 1 98.56 247 VAL B C 1
ATOM 5088 O O . VAL B 1 247 ? -8.32 25.844 2.363 1 98.56 247 VAL B O 1
ATOM 5091 N N . TYR B 1 248 ? -6.746 27.047 3.402 1 97.75 248 TYR B N 1
ATOM 5092 C CA . TYR B 1 248 ? -5.953 25.906 3.844 1 97.75 248 TYR B CA 1
ATOM 5093 C C . TYR B 1 248 ? -6.266 25.547 5.293 1 97.75 248 TYR B C 1
ATOM 5095 O O . TYR B 1 248 ? -6.023 26.359 6.199 1 97.75 248 TYR B O 1
ATOM 5103 N N . PRO B 1 249 ? -6.746 24.359 5.484 1 98.56 249 PRO B N 1
ATOM 5104 C CA . PRO B 1 249 ? -6.93 24 6.895 1 98.56 249 PRO B CA 1
ATOM 5105 C C . PRO B 1 249 ? -5.609 23.766 7.625 1 98.56 249 PRO B C 1
ATOM 5107 O O . PRO B 1 249 ? -5.562 23.812 8.859 1 98.56 249 PRO B O 1
ATOM 5110 N N . GLY B 1 250 ? -4.523 23.547 6.824 1 97.25 250 GLY B N 1
ATOM 5111 C CA . GLY B 1 250 ? -3.266 23.109 7.402 1 97.25 250 GLY B CA 1
ATOM 5112 C C . GLY B 1 250 ? -3.248 21.609 7.703 1 97.25 250 GLY B C 1
ATOM 5113 O O . GLY B 1 250 ? -4.203 20.906 7.391 1 97.25 250 GLY B O 1
ATOM 5114 N N . SER B 1 251 ? -2.113 21.188 8.281 1 97.56 251 SER B N 1
ATOM 5115 C CA . SER B 1 251 ? -2.016 19.797 8.703 1 97.56 251 SER B CA 1
ATOM 5116 C C . SER B 1 251 ? -2.672 19.578 10.062 1 97.56 251 SER B C 1
ATOM 5118 O O . SER B 1 251 ? -2.906 20.547 10.805 1 97.56 251 SER B O 1
ATOM 5120 N N . ILE B 1 252 ? -2.99 18.328 10.406 1 98.38 252 ILE B N 1
ATOM 5121 C CA . ILE B 1 252 ? -3.701 18.078 11.656 1 98.38 252 ILE B CA 1
ATOM 5122 C C . ILE B 1 252 ? -2.699 17.797 12.773 1 98.38 252 ILE B C 1
ATOM 5124 O O . ILE B 1 252 ? -3.057 17.828 13.953 1 98.38 252 ILE B O 1
ATOM 5128 N N . GLU B 1 253 ? -1.463 17.531 12.359 1 97.38 253 GLU B N 1
ATOM 5129 C CA . GLU B 1 253 ? -0.365 17.219 13.273 1 97.38 253 GLU B CA 1
ATOM 5130 C C . GLU B 1 253 ? 0.942 17.844 12.781 1 97.38 253 GLU B C 1
ATOM 5132 O O . GLU B 1 253 ? 1.102 18.109 11.594 1 97.38 253 GLU B O 1
ATOM 5137 N N . ARG B 1 254 ? 1.848 18.078 13.789 1 96.12 254 ARG B N 1
ATOM 5138 C CA . ARG B 1 254 ? 3.156 18.578 13.398 1 96.12 254 ARG B CA 1
ATOM 5139 C C . ARG B 1 254 ? 4.012 17.484 12.781 1 96.12 254 ARG B C 1
ATOM 5141 O O . ARG B 1 254 ? 4.227 16.438 13.398 1 96.12 254 ARG B O 1
ATOM 5148 N N . VAL B 1 255 ? 4.469 17.734 11.586 1 93.12 255 VAL B N 1
ATOM 5149 C CA . VAL B 1 255 ? 5.281 16.734 10.891 1 93.12 255 VAL B CA 1
ATOM 5150 C C . VAL B 1 255 ? 6.738 16.859 11.336 1 93.12 255 VAL B C 1
ATOM 5152 O O . VAL B 1 255 ? 7.41 15.852 11.562 1 93.12 255 VAL B O 1
ATOM 5155 N N . ASP B 1 256 ? 7.203 18.062 11.461 1 91.56 256 ASP B N 1
ATOM 5156 C CA . ASP B 1 256 ? 8.578 18.297 11.898 1 91.56 256 ASP B CA 1
ATOM 5157 C C . ASP B 1 256 ? 8.711 19.656 12.578 1 91.56 256 ASP B C 1
ATOM 5159 O O . ASP B 1 256 ? 7.707 20.297 12.898 1 91.56 256 ASP B O 1
ATOM 5163 N N . PHE B 1 257 ? 9.938 20.141 12.828 1 94.31 257 PHE B N 1
ATOM 5164 C CA . PHE B 1 257 ? 10.211 21.312 13.641 1 94.31 257 PHE B CA 1
ATOM 5165 C C . PHE B 1 257 ? 9.836 22.594 12.891 1 94.31 257 PHE B C 1
ATOM 5167 O O . PHE B 1 257 ? 9.695 23.656 13.5 1 94.31 257 PHE B O 1
ATOM 5174 N N . SER B 1 258 ? 9.703 22.516 11.602 1 91.44 258 SER B N 1
ATOM 5175 C CA . SER B 1 258 ? 9.32 23.688 10.844 1 91.44 258 SER B CA 1
ATOM 5176 C C . SER B 1 258 ? 7.895 24.125 11.172 1 91.44 258 SER B C 1
ATOM 5178 O O . SER B 1 258 ? 7.508 25.266 10.898 1 91.44 258 SER B O 1
ATOM 5180 N N . GLU B 1 259 ? 7.188 23.25 11.828 1 94.06 259 GLU B N 1
ATOM 5181 C CA . GLU B 1 259 ? 5.797 23.547 12.18 1 94.06 259 GLU B CA 1
ATOM 5182 C C . GLU B 1 259 ? 5.648 23.812 13.672 1 94.06 259 GLU B C 1
ATOM 5184 O O . GLU B 1 259 ? 4.531 23.828 14.195 1 94.06 259 GLU B O 1
ATOM 5189 N N . GLU B 1 260 ? 6.695 24.094 14.297 1 95.12 260 GLU B N 1
ATOM 5190 C CA . GLU B 1 260 ? 6.758 24.203 15.75 1 95.12 260 GLU B CA 1
ATOM 5191 C C . GLU B 1 260 ? 5.801 25.281 16.25 1 95.12 260 GLU B C 1
ATOM 5193 O O . GLU B 1 260 ? 5.152 25.109 17.281 1 95.12 260 GLU B O 1
ATOM 5198 N N . LYS B 1 261 ? 5.598 26.344 15.523 1 93.94 261 LYS B N 1
ATOM 5199 C CA . LYS B 1 261 ? 4.844 27.5 16.016 1 93.94 261 LYS B CA 1
ATOM 5200 C C . LYS B 1 261 ? 3.443 27.531 15.414 1 93.94 261 LYS B C 1
ATOM 5202 O O . LYS B 1 261 ? 2.711 28.516 15.602 1 93.94 261 LYS B O 1
ATOM 5207 N N . GLU B 1 262 ? 3.109 26.547 14.703 1 94.62 262 GLU B N 1
ATOM 5208 C CA . GLU B 1 262 ? 1.836 26.547 13.992 1 94.62 262 GLU B CA 1
ATOM 5209 C C . GLU B 1 262 ? 0.759 25.812 14.789 1 94.62 262 GLU B C 1
ATOM 5211 O O . GLU B 1 262 ? 1.028 24.781 15.406 1 94.62 262 GLU B O 1
ATOM 5216 N N . ASP B 1 263 ? -0.451 26.438 14.734 1 96.44 263 ASP B N 1
ATOM 5217 C CA . ASP B 1 263 ? -1.6 25.672 15.203 1 96.44 263 ASP B CA 1
ATOM 5218 C C . ASP B 1 263 ? -2.021 24.625 14.172 1 96.44 263 ASP B C 1
ATOM 5220 O O . ASP B 1 263 ? -1.994 24.891 12.969 1 96.44 263 ASP B O 1
ATOM 5224 N N . LYS B 1 264 ? -2.324 23.5 14.688 1 98.25 264 LYS B N 1
ATOM 5225 C CA . LYS B 1 264 ? -2.797 22.406 13.836 1 98.25 264 LYS B CA 1
ATOM 5226 C C . LYS B 1 264 ? -4.281 22.125 14.07 1 98.25 264 LYS B C 1
ATOM 5228 O O . LYS B 1 264 ? -4.785 22.328 15.18 1 98.25 264 LYS B O 1
ATOM 5233 N N . GLY B 1 265 ? -4.945 21.75 13.047 1 98.69 265 GLY B N 1
ATOM 5234 C CA . GLY B 1 265 ? -6.371 21.516 13.219 1 98.69 265 GLY B CA 1
ATOM 5235 C C . GLY B 1 265 ? -7.09 21.25 11.906 1 98.69 265 GLY B C 1
ATOM 5236 O O . GLY B 1 265 ? -6.477 20.797 10.938 1 98.69 265 GLY B O 1
ATOM 5237 N N . PHE B 1 266 ? -8.406 21.328 11.938 1 98.88 266 PHE B N 1
ATOM 5238 C CA . PHE B 1 266 ? -9.32 21.188 10.805 1 98.88 266 PHE B CA 1
ATOM 5239 C C . PHE B 1 266 ? -10.312 22.344 10.766 1 98.88 266 PHE B C 1
ATOM 5241 O O . PHE B 1 266 ? -10.297 23.219 11.641 1 98.88 266 PHE B O 1
ATOM 5248 N N . VAL B 1 267 ? -11.094 22.422 9.703 1 98.94 267 VAL B N 1
ATOM 5249 C CA . VAL B 1 267 ? -12.031 23.531 9.547 1 98.94 267 VAL B CA 1
ATOM 5250 C C . VAL B 1 267 ? -13.461 23 9.508 1 98.94 267 VAL B C 1
ATOM 5252 O O . VAL B 1 267 ? -13.734 21.984 8.844 1 98.94 267 VAL B O 1
ATOM 5255 N N . LEU B 1 268 ? -14.336 23.609 10.273 1 98.88 268 LEU B N 1
ATOM 5256 C CA . LEU B 1 268 ? -15.773 23.375 10.172 1 98.88 268 LEU B CA 1
ATOM 5257 C C . LEU B 1 268 ? -16.438 24.453 9.32 1 98.88 268 LEU B C 1
ATOM 5259 O O . LEU B 1 268 ? -16.203 25.641 9.531 1 98.88 268 LEU B O 1
ATOM 5263 N N . VAL B 1 269 ? -17.234 24.016 8.391 1 98.81 269 VAL B N 1
ATOM 5264 C CA . VAL B 1 269 ? -17.859 24.938 7.438 1 98.81 269 VAL B CA 1
ATOM 5265 C C . VAL B 1 269 ? -19.375 24.797 7.508 1 98.81 269 VAL B C 1
ATOM 5267 O O . VAL B 1 269 ? -19.906 23.688 7.504 1 98.81 269 VAL B O 1
ATOM 5270 N N . ASN B 1 270 ? -20.078 25.891 7.688 1 98.56 270 ASN B N 1
ATOM 5271 C CA . ASN B 1 270 ? -21.5 25.969 7.398 1 98.56 270 ASN B CA 1
ATOM 5272 C C . ASN B 1 270 ? -21.766 26.453 5.973 1 98.56 270 ASN B C 1
ATOM 5274 O O . ASN B 1 270 ? -21.688 27.656 5.691 1 98.56 270 ASN B O 1
ATOM 5278 N N . LEU B 1 271 ? -22.016 25.469 5.125 1 98.5 271 LEU B N 1
ATOM 5279 C CA . LEU B 1 271 ? -22.062 25.703 3.684 1 98.5 271 LEU B CA 1
ATOM 5280 C C . LEU B 1 271 ? -23.453 26.156 3.242 1 98.5 271 LEU B C 1
ATOM 5282 O O . LEU B 1 271 ? -24.438 25.484 3.506 1 98.5 271 LEU B O 1
ATOM 5286 N N . ALA B 1 272 ? -23.516 27.297 2.658 1 94.88 272 ALA B N 1
ATOM 5287 C CA . ALA B 1 272 ? -24.734 27.828 2.07 1 94.88 272 ALA B CA 1
ATOM 5288 C C . ALA B 1 272 ? -24.422 28.719 0.872 1 94.88 272 ALA B C 1
ATOM 5290 O O . ALA B 1 272 ? -23.344 29.297 0.78 1 94.88 272 ALA B O 1
ATOM 5291 N N . LYS B 1 273 ? -25.344 28.766 0.002 1 92.94 273 LYS B N 1
ATOM 5292 C CA . LYS B 1 273 ? -25.172 29.656 -1.148 1 92.94 273 LYS B CA 1
ATOM 5293 C C . LYS B 1 273 ? -24.953 31.094 -0.707 1 92.94 273 LYS B C 1
ATOM 5295 O O . LYS B 1 273 ? -25.781 31.656 0.018 1 92.94 273 LYS B O 1
ATOM 5300 N N . ASN B 1 274 ? -23.844 31.594 -1.046 1 86.75 274 ASN B N 1
ATOM 5301 C CA . ASN B 1 274 ? -23.484 33 -0.865 1 86.75 274 ASN B CA 1
ATOM 5302 C C . ASN B 1 274 ? -23.453 33.375 0.612 1 86.75 274 ASN B C 1
ATOM 5304 O O . ASN B 1 274 ? -23.469 34.562 0.952 1 86.75 274 ASN B O 1
ATOM 5308 N N . GLN B 1 275 ? -23.422 32.469 1.535 1 91.62 275 GLN B N 1
ATOM 5309 C CA . GLN B 1 275 ? -23.453 32.781 2.965 1 91.62 275 GLN B CA 1
ATOM 5310 C C . GLN B 1 275 ? -22.641 31.75 3.756 1 91.62 275 GLN B C 1
ATOM 5312 O O . GLN B 1 275 ? -23.062 31.312 4.832 1 91.62 275 GLN B O 1
ATOM 5317 N N . THR B 1 276 ? -21.594 31.328 3.205 1 97.19 276 THR B N 1
ATOM 5318 C CA . THR B 1 276 ? -20.781 30.297 3.852 1 97.19 276 THR B CA 1
ATOM 5319 C C . THR B 1 276 ? -19.969 30.891 4.996 1 97.19 276 THR B C 1
ATOM 5321 O O . THR B 1 276 ? -19.375 31.953 4.855 1 97.19 276 THR B O 1
ATOM 5324 N N . THR B 1 277 ? -20.062 30.281 6.164 1 97.94 277 THR B N 1
ATOM 5325 C CA . THR B 1 277 ? -19.203 30.625 7.297 1 97.94 277 THR B CA 1
ATOM 5326 C C . THR B 1 277 ? -18.312 29.438 7.676 1 97.94 277 THR B C 1
ATOM 5328 O O . THR B 1 277 ? -18.578 28.312 7.266 1 97.94 277 THR B O 1
ATOM 5331 N N . TRP B 1 278 ? -17.234 29.766 8.359 1 98.31 278 TRP B N 1
ATOM 5332 C CA . TRP B 1 278 ? -16.312 28.688 8.734 1 98.31 278 TRP B CA 1
ATOM 5333 C C . TRP B 1 278 ? -15.555 29.062 10.008 1 98.31 278 TRP B C 1
ATOM 5335 O O . TRP B 1 278 ? -15.508 30.234 10.398 1 98.31 278 TRP B O 1
ATOM 5345 N N . GLU B 1 279 ? -15 28.078 10.625 1 98.5 279 GLU B N 1
ATOM 5346 C CA . GLU B 1 279 ? -14.18 28.25 11.82 1 98.5 279 GLU B CA 1
ATOM 5347 C C . GLU B 1 279 ? -13.047 27.234 11.867 1 98.5 279 GLU B C 1
ATOM 5349 O O . GLU B 1 279 ? -13.234 26.078 11.508 1 98.5 279 GLU B O 1
ATOM 5354 N N . PHE B 1 280 ? -11.898 27.719 12.211 1 98.69 280 PHE B N 1
ATOM 5355 C CA . PHE B 1 280 ? -10.773 26.844 12.469 1 98.69 280 PHE B CA 1
ATOM 5356 C C . PHE B 1 280 ? -10.906 26.172 13.836 1 98.69 280 PHE B C 1
ATOM 5358 O O . PHE B 1 280 ? -11.211 26.844 14.828 1 98.69 280 PHE B O 1
ATOM 5365 N N . CYS B 1 281 ? -10.727 24.891 13.852 1 98.75 281 CYS B N 1
ATOM 5366 C CA . CYS B 1 281 ? -10.797 24.094 15.078 1 98.75 281 CYS B CA 1
ATOM 5367 C C . CYS B 1 281 ? -9.43 23.516 15.422 1 98.75 281 CYS B C 1
ATOM 5369 O O . CYS B 1 281 ? -9.031 22.5 14.875 1 98.75 281 CYS B O 1
ATOM 5371 N N . PRO B 1 282 ? -8.766 24.141 16.359 1 98.44 282 PRO B N 1
ATOM 5372 C CA . PRO B 1 282 ? -7.438 23.641 16.719 1 98.44 282 PRO B CA 1
ATOM 5373 C C . PRO B 1 282 ? -7.496 22.281 17.422 1 98.44 282 PRO B C 1
ATOM 5375 O O . PRO B 1 282 ? -8.484 21.984 18.094 1 98.44 282 PRO B O 1
ATOM 5378 N N . LEU B 1 283 ? -6.512 21.484 17.234 1 98.62 283 LEU B N 1
ATOM 5379 C CA . LEU B 1 283 ? -6.367 20.172 17.875 1 98.62 283 LEU B CA 1
ATOM 5380 C C . LEU B 1 283 ? -5.211 20.188 18.875 1 98.62 283 LEU B C 1
ATOM 5382 O O . LEU B 1 283 ? -4.18 20.812 18.625 1 98.62 283 LEU B O 1
ATOM 5386 N N . PRO B 1 284 ? -5.434 19.547 20.016 1 97.62 284 PRO B N 1
ATOM 5387 C CA . PRO B 1 284 ? -4.277 19.344 20.891 1 97.62 284 PRO B CA 1
ATOM 5388 C C . PRO B 1 284 ? -3.246 18.391 20.297 1 97.62 284 PRO B C 1
ATOM 5390 O O . PRO B 1 284 ? -3.541 17.203 20.094 1 97.62 284 PRO B O 1
ATOM 5393 N N . VAL B 1 285 ? -2.092 18.875 19.969 1 97.69 285 VAL B N 1
ATOM 5394 C CA . VAL B 1 285 ? -1.04 18.047 19.375 1 97.69 285 VAL B CA 1
ATOM 5395 C C . VAL B 1 285 ? 0.24 18.188 20.188 1 97.69 285 VAL B C 1
ATOM 5397 O O . VAL B 1 285 ? 0.396 19.125 20.969 1 97.69 285 VAL B O 1
ATOM 5400 N N . ARG B 1 286 ? 1.078 17.219 20.062 1 97.06 286 ARG B N 1
ATOM 5401 C CA . ARG B 1 286 ? 2.338 17.234 20.797 1 97.06 286 ARG B CA 1
ATOM 5402 C C . ARG B 1 286 ? 3.166 18.469 20.453 1 97.06 286 ARG B C 1
ATOM 5404 O O . ARG B 1 286 ? 3.295 18.828 19.281 1 97.06 286 ARG B O 1
ATOM 5411 N N . SER B 1 287 ? 3.742 19.062 21.531 1 97.31 287 SER B N 1
ATOM 5412 C CA . SER B 1 287 ? 4.547 20.266 21.344 1 97.31 287 SER B CA 1
ATOM 5413 C C . SER B 1 287 ? 5.93 19.922 20.797 1 97.31 287 SER B C 1
ATOM 5415 O O . SER B 1 287 ? 6.496 18.875 21.141 1 97.31 287 SER B O 1
ATOM 5417 N N . PHE B 1 288 ? 6.359 20.703 19.938 1 97.56 288 PHE B N 1
ATOM 5418 C CA . PHE B 1 288 ? 7.75 20.734 19.5 1 97.56 288 PHE B CA 1
ATOM 5419 C C . PHE B 1 288 ? 8.477 21.953 20.094 1 97.56 288 PHE B C 1
ATOM 5421 O O . PHE B 1 288 ? 7.914 23.047 20.156 1 97.56 288 PHE B O 1
ATOM 5428 N N . CYS B 1 289 ? 9.719 21.719 20.516 1 97.94 289 CYS B N 1
ATOM 5429 C CA . CYS B 1 289 ? 10.43 22.797 21.188 1 97.94 289 CYS B CA 1
ATOM 5430 C C . CYS B 1 289 ? 11.891 22.844 20.75 1 97.94 289 CYS B C 1
ATOM 5432 O O . CYS B 1 289 ? 12.641 21.891 20.953 1 97.94 289 CYS B O 1
ATOM 5434 N N . THR B 1 290 ? 12.25 23.906 20.172 1 97.81 290 THR B N 1
ATOM 5435 C CA . THR B 1 290 ? 13.648 24.172 19.844 1 97.81 290 THR B CA 1
ATOM 5436 C C . THR B 1 290 ? 14.305 25.047 20.906 1 97.81 290 THR B C 1
ATOM 5438 O O . THR B 1 290 ? 13.812 26.141 21.203 1 97.81 290 THR B O 1
ATOM 5441 N N . ILE B 1 291 ? 15.383 24.594 21.5 1 98.12 291 ILE B N 1
ATOM 5442 C CA . ILE B 1 291 ? 16.203 25.375 22.438 1 98.12 291 ILE B CA 1
ATOM 5443 C C . ILE B 1 291 ? 17.531 25.75 21.766 1 98.12 291 ILE B C 1
ATOM 5445 O O . ILE B 1 291 ? 18.359 24.875 21.5 1 98.12 291 ILE B O 1
ATOM 5449 N N . ARG B 1 292 ? 17.688 26.938 21.516 1 96.56 292 ARG B N 1
ATOM 5450 C CA . ARG B 1 292 ? 18.906 27.453 20.922 1 96.56 292 ARG B CA 1
ATOM 5451 C C . ARG B 1 292 ? 19.672 28.328 21.906 1 96.56 292 ARG B C 1
ATOM 5453 O O . ARG B 1 292 ? 19.125 29.266 22.469 1 96.56 292 ARG B O 1
ATOM 5460 N N . VAL B 1 293 ? 20.984 28.031 22.047 1 96 293 VAL B N 1
ATOM 5461 C CA . VAL B 1 293 ? 21.781 28.797 23 1 96 293 VAL B CA 1
ATOM 5462 C C . VAL B 1 293 ? 23.219 28.891 22.516 1 96 293 VAL B C 1
ATOM 5464 O O . VAL B 1 293 ? 23.781 27.922 22.016 1 96 293 VAL B O 1
ATOM 5467 N N . ASP B 1 294 ? 23.75 30.016 22.594 1 96.25 294 ASP B N 1
ATOM 5468 C CA . ASP B 1 294 ? 25.172 30.25 22.359 1 96.25 294 ASP B CA 1
ATOM 5469 C C . ASP B 1 294 ? 25.938 30.297 23.688 1 96.25 294 ASP B C 1
ATOM 5471 O O . ASP B 1 294 ? 25.812 31.266 24.438 1 96.25 294 ASP B O 1
ATOM 5475 N N . ILE B 1 295 ? 26.75 29.297 23.844 1 95.44 295 ILE B N 1
ATOM 5476 C CA . ILE B 1 295 ? 27.469 29.25 25.125 1 95.44 295 ILE B CA 1
ATOM 5477 C C . ILE B 1 295 ? 28.953 29.516 24.891 1 95.44 295 ILE B C 1
ATOM 5479 O O . ILE B 1 295 ? 29.781 29.234 25.766 1 95.44 295 ILE B O 1
ATOM 5483 N N . SER B 1 296 ? 29.312 30.016 23.766 1 93.56 296 SER B N 1
ATOM 5484 C CA . SER B 1 296 ? 30.719 30.203 23.391 1 93.56 296 SER B CA 1
ATOM 5485 C C . SER B 1 296 ? 31.406 31.203 24.312 1 93.56 296 SER B C 1
ATOM 5487 O O . SER B 1 296 ? 32.625 31.141 24.516 1 93.56 296 SER B O 1
ATOM 5489 N N . GLN B 1 297 ? 30.656 32.156 24.859 1 92.88 297 GLN B N 1
ATOM 5490 C CA . GLN B 1 297 ? 31.25 33.219 25.688 1 92.88 297 GLN B CA 1
ATOM 5491 C C . GLN B 1 297 ? 30.922 33 27.172 1 92.88 297 GLN B C 1
ATOM 5493 O O . GLN B 1 297 ? 31.188 33.875 28 1 92.88 297 GLN B O 1
ATOM 5498 N N . GLN B 1 298 ? 30.391 31.844 27.391 1 93.5 298 GLN B N 1
ATOM 5499 C CA . GLN B 1 298 ? 29.984 31.578 28.781 1 93.5 298 GLN B CA 1
ATOM 5500 C C . GLN B 1 298 ? 31.141 30.969 29.578 1 93.5 298 GLN B C 1
ATOM 5502 O O . GLN B 1 298 ? 31.875 30.125 29.062 1 93.5 298 GLN B O 1
ATOM 5507 N N . ASP B 1 299 ? 31.328 31.484 30.781 1 92 299 ASP B N 1
ATOM 5508 C CA . ASP B 1 299 ? 32.375 30.953 31.656 1 92 299 ASP B CA 1
ATOM 5509 C C . ASP B 1 299 ? 32.031 29.547 32.094 1 92 299 ASP B C 1
ATOM 5511 O O . ASP B 1 299 ? 32.938 28.703 32.219 1 92 299 ASP B O 1
ATOM 5515 N N . ASP B 1 300 ? 30.719 29.359 32.312 1 94.81 300 ASP B N 1
ATOM 5516 C CA . ASP B 1 300 ? 30.219 28.031 32.688 1 94.81 300 ASP B CA 1
ATOM 5517 C C . ASP B 1 300 ? 29.203 27.516 31.672 1 94.81 300 ASP B C 1
ATOM 5519 O O . ASP B 1 300 ? 28 27.625 31.891 1 94.81 300 ASP B O 1
ATOM 5523 N N . PRO B 1 301 ? 29.719 26.875 30.641 1 95.38 301 PRO B N 1
ATOM 5524 C CA . PRO B 1 301 ? 28.859 26.469 29.531 1 95.38 301 PRO B CA 1
ATOM 5525 C C . PRO B 1 301 ? 27.75 25.516 29.969 1 95.38 301 PRO B C 1
ATOM 5527 O O . PRO B 1 301 ? 26.609 25.625 29.5 1 95.38 301 PRO B O 1
ATOM 5530 N N . LEU B 1 302 ? 28.031 24.609 30.844 1 96.12 302 LEU B N 1
ATOM 5531 C CA . LEU B 1 302 ? 27.047 23.625 31.266 1 96.12 302 LEU B CA 1
ATOM 5532 C C . LEU B 1 302 ? 25.906 24.297 32 1 96.12 302 LEU B C 1
ATOM 5534 O O . LEU B 1 302 ? 24.734 24.016 31.75 1 96.12 302 LEU B O 1
ATOM 5538 N N . THR B 1 303 ? 26.234 25.188 32.906 1 96.75 303 THR B N 1
ATOM 5539 C CA . THR B 1 303 ? 25.203 25.906 33.656 1 96.75 303 THR B CA 1
ATOM 5540 C C . THR B 1 303 ? 24.312 26.719 32.719 1 96.75 303 THR B C 1
ATOM 5542 O O . THR B 1 303 ? 23.094 26.781 32.906 1 96.75 303 THR B O 1
ATOM 5545 N N . ALA B 1 304 ? 24.906 27.281 31.797 1 96.5 304 ALA B N 1
ATOM 5546 C CA . ALA B 1 304 ? 24.156 28.062 30.812 1 96.5 304 ALA B CA 1
ATOM 5547 C C . ALA B 1 304 ? 23.188 27.188 30.016 1 96.5 304 ALA B C 1
ATOM 5549 O O . ALA B 1 304 ? 22.047 27.562 29.781 1 96.5 304 ALA B O 1
ATOM 5550 N N . LEU B 1 305 ? 23.672 26.062 29.609 1 96.5 305 LEU B N 1
ATOM 5551 C CA . LEU B 1 305 ? 22.844 25.125 28.859 1 96.5 305 LEU B CA 1
ATOM 5552 C C . LEU B 1 305 ? 21.672 24.641 29.703 1 96.5 305 LEU B C 1
ATOM 5554 O O . LEU B 1 305 ? 20.531 24.641 29.25 1 96.5 305 LEU B O 1
ATOM 5558 N N . LEU B 1 306 ? 21.984 24.25 30.938 1 97.69 306 LEU B N 1
ATOM 5559 C CA . LEU B 1 306 ? 20.953 23.75 31.828 1 97.69 306 LEU B CA 1
ATOM 5560 C C . LEU B 1 306 ? 19.906 24.828 32.125 1 97.69 306 LEU B C 1
ATOM 5562 O O . LEU B 1 306 ? 18.719 24.547 32.219 1 97.69 306 LEU B O 1
ATOM 5566 N N . GLY B 1 307 ? 20.375 26.031 32.25 1 97.31 307 GLY B N 1
ATOM 5567 C CA . GLY B 1 307 ? 19.484 27.156 32.469 1 97.31 307 GLY B CA 1
ATOM 5568 C C . GLY B 1 307 ? 18.547 27.391 31.281 1 97.31 307 GLY B C 1
ATOM 5569 O O . GLY B 1 307 ? 17.359 27.672 31.453 1 97.31 307 GLY B O 1
ATOM 5570 N N . ALA B 1 308 ? 19.078 27.281 30.078 1 97.5 308 ALA B N 1
ATOM 5571 C CA . ALA B 1 308 ? 18.281 27.453 28.875 1 97.5 308 ALA B CA 1
ATOM 5572 C C . ALA B 1 308 ? 17.188 26.375 28.781 1 97.5 308 ALA B C 1
ATOM 5574 O O . ALA B 1 308 ? 16.062 26.672 28.391 1 97.5 308 ALA B O 1
ATOM 5575 N N . ILE B 1 309 ? 17.5 25.172 29.141 1 98.06 309 ILE B N 1
ATOM 5576 C CA . ILE B 1 309 ? 16.547 24.062 29.109 1 98.06 309 ILE B CA 1
ATOM 5577 C C . ILE B 1 309 ? 15.453 24.297 30.156 1 98.06 309 ILE B C 1
ATOM 5579 O O . ILE B 1 309 ? 14.266 24.109 29.859 1 98.06 309 ILE B O 1
ATOM 5583 N N . ALA B 1 310 ? 15.82 24.812 31.297 1 97.56 310 ALA B N 1
ATOM 5584 C CA . ALA B 1 310 ? 14.891 25 32.406 1 97.56 310 ALA B CA 1
ATOM 5585 C C . ALA B 1 310 ? 13.859 26.078 32.094 1 97.56 310 ALA B C 1
ATOM 5587 O O . ALA B 1 310 ? 12.773 26.094 32.656 1 97.56 310 ALA B O 1
ATOM 5588 N N . LYS B 1 311 ? 14.18 26.953 31.219 1 97.31 311 LYS B N 1
ATOM 5589 C CA . LYS B 1 311 ? 13.305 28.062 30.859 1 97.31 311 LYS B CA 1
ATOM 5590 C C . LYS B 1 311 ? 12.172 27.609 29.938 1 97.31 311 LYS B C 1
ATOM 5592 O O . LYS B 1 311 ? 11.219 28.359 29.703 1 97.31 311 LYS B O 1
ATOM 5597 N N . LYS B 1 312 ? 12.266 26.422 29.422 1 97.38 312 LYS B N 1
ATOM 5598 C CA . LYS B 1 312 ? 11.281 25.922 28.469 1 97.38 312 LYS B CA 1
ATOM 5599 C C . LYS B 1 312 ? 10.422 24.828 29.094 1 97.38 312 LYS B C 1
ATOM 5601 O O . LYS B 1 312 ? 10.891 24.078 29.953 1 97.38 312 LYS B O 1
ATOM 5606 N N . ASN B 1 313 ? 9.172 24.812 28.75 1 96.31 313 ASN B N 1
ATOM 5607 C CA . ASN B 1 313 ? 8.328 23.656 29.078 1 96.31 313 ASN B CA 1
ATOM 5608 C C . ASN B 1 313 ? 8.531 22.516 28.109 1 96.31 313 ASN B C 1
ATOM 5610 O O . ASN B 1 313 ? 8.008 22.531 26.984 1 96.31 313 ASN B O 1
ATOM 5614 N N . ILE B 1 314 ? 9.195 21.484 28.516 1 97.88 314 ILE B N 1
ATOM 5615 C CA . ILE B 1 314 ? 9.578 20.438 27.578 1 97.88 314 ILE B CA 1
ATOM 5616 C C . ILE B 1 314 ? 8.859 19.141 27.922 1 97.88 314 ILE B C 1
ATOM 5618 O O . ILE B 1 314 ? 9.141 18.094 27.328 1 97.88 314 ILE B O 1
ATOM 5622 N N . ASP B 1 315 ? 7.891 19.172 28.891 1 97.81 315 ASP B N 1
ATOM 5623 C CA . ASP B 1 315 ? 7.207 17.953 29.328 1 97.81 315 ASP B CA 1
ATOM 5624 C C . ASP B 1 315 ? 6.465 17.297 28.156 1 97.81 315 ASP B C 1
ATOM 5626 O O . ASP B 1 315 ? 5.555 17.906 27.578 1 97.81 315 ASP B O 1
ATOM 5630 N N . GLN B 1 316 ? 6.844 16.109 27.797 1 97.62 316 GLN B N 1
ATOM 5631 C CA . GLN B 1 316 ? 6.242 15.273 26.75 1 97.62 316 GLN B CA 1
ATOM 5632 C C . GLN B 1 316 ? 6.355 15.938 25.375 1 97.62 316 GLN B C 1
ATOM 5634 O O . GLN B 1 316 ? 5.613 15.602 24.453 1 97.62 316 GLN B O 1
ATOM 5639 N N . ALA B 1 317 ? 7.32 16.891 25.266 1 98.25 317 ALA B N 1
ATOM 5640 C CA . ALA B 1 317 ? 7.531 17.578 23.984 1 98.25 317 ALA B CA 1
ATOM 5641 C C . ALA B 1 317 ? 8.625 16.875 23.172 1 98.25 317 ALA B C 1
ATOM 5643 O O . ALA B 1 317 ? 9.422 16.125 23.734 1 98.25 317 ALA B O 1
ATOM 5644 N N . VAL B 1 318 ? 8.562 17.016 21.875 1 98.25 318 VAL B N 1
ATOM 5645 C CA . VAL B 1 318 ? 9.719 16.734 21.031 1 98.25 318 VAL B CA 1
ATOM 5646 C C . VAL B 1 318 ? 10.688 17.906 21.062 1 98.25 318 VAL B C 1
ATOM 5648 O O . VAL B 1 318 ? 10.336 19.016 20.688 1 98.25 318 VAL B O 1
ATOM 5651 N N . VAL B 1 319 ? 11.938 17.641 21.516 1 98.25 319 VAL B N 1
ATOM 5652 C CA . VAL B 1 319 ? 12.844 18.75 21.797 1 98.25 319 VAL B CA 1
ATOM 5653 C C . VAL B 1 319 ? 14.086 18.625 20.922 1 98.25 319 VAL B C 1
ATOM 5655 O O . VAL B 1 319 ? 14.586 17.516 20.688 1 98.25 319 VAL B O 1
ATOM 5658 N N . ARG B 1 320 ? 14.523 19.703 20.359 1 97.75 320 ARG B N 1
ATOM 5659 C CA . ARG B 1 320 ? 15.867 19.75 19.797 1 97.75 320 ARG B CA 1
ATOM 5660 C C . ARG B 1 320 ? 16.703 20.859 20.453 1 97.75 320 ARG B C 1
ATOM 5662 O O . ARG B 1 320 ? 16.266 22.016 20.516 1 97.75 320 ARG B O 1
ATOM 5669 N N . LEU B 1 321 ? 17.828 20.484 20.984 1 98.12 321 LEU B N 1
ATOM 5670 C CA . LEU B 1 321 ? 18.781 21.391 21.625 1 98.12 321 LEU B CA 1
ATOM 5671 C C . LEU B 1 321 ? 19.922 21.719 20.656 1 98.12 321 LEU B C 1
ATOM 5673 O O . LEU B 1 321 ? 20.719 20.844 20.297 1 98.12 321 LEU B O 1
ATOM 5677 N N . LEU B 1 322 ? 19.922 22.938 20.297 1 97.44 322 LEU B N 1
ATOM 5678 C CA . LEU B 1 322 ? 20.969 23.469 19.438 1 97.44 322 LEU B CA 1
ATOM 5679 C C . LEU B 1 322 ? 21.859 24.453 20.203 1 97.44 322 LEU B C 1
ATOM 5681 O O . LEU B 1 322 ? 21.391 25.516 20.625 1 97.44 322 LEU B O 1
ATOM 5685 N N . TYR B 1 323 ? 23.203 24.109 20.328 1 96.06 323 TYR B N 1
ATOM 5686 C CA . TYR B 1 323 ? 24.047 25.062 21.047 1 96.06 323 TYR B CA 1
ATOM 5687 C C . TYR B 1 323 ? 25.406 25.203 20.375 1 96.06 323 TYR B C 1
ATOM 5689 O O . TYR B 1 323 ? 25.891 24.266 19.734 1 96.06 323 TYR B O 1
ATOM 5697 N N . GLN B 1 324 ? 25.844 26.328 20.516 1 96.12 324 GLN B N 1
ATOM 5698 C CA . GLN B 1 324 ? 27.156 26.688 19.969 1 96.12 324 GLN B CA 1
ATOM 5699 C C . GLN B 1 324 ? 28.203 26.766 21.078 1 96.12 324 GLN B C 1
ATOM 5701 O O . GLN B 1 324 ? 27.922 27.297 22.156 1 96.12 324 GLN B O 1
ATOM 5706 N N . LEU B 1 325 ? 29.406 26.172 20.766 1 95.06 325 LEU B N 1
ATOM 5707 C CA . LEU B 1 325 ? 30.469 26.234 21.75 1 95.06 325 LEU B CA 1
ATOM 5708 C C . LEU B 1 325 ? 31.844 26.25 21.094 1 95.06 325 LEU B C 1
ATOM 5710 O O . LEU B 1 325 ? 31.953 25.953 19.891 1 95.06 325 LEU B O 1
ATOM 5714 N N . ARG B 1 326 ? 32.75 26.672 21.891 1 92.56 326 ARG B N 1
ATOM 5715 C CA . ARG B 1 326 ? 34.125 26.609 21.438 1 92.56 326 ARG B CA 1
ATOM 5716 C C . ARG B 1 326 ? 34.719 25.219 21.641 1 92.56 326 ARG B C 1
ATOM 5718 O O . ARG B 1 326 ? 34.312 24.484 22.547 1 92.56 326 ARG B O 1
ATOM 5725 N N . PRO B 1 327 ? 35.719 24.938 20.766 1 91.88 327 PRO B N 1
ATOM 5726 C CA . PRO B 1 327 ? 36.344 23.609 20.891 1 91.88 327 PRO B CA 1
ATOM 5727 C C . PRO B 1 327 ? 36.875 23.359 22.297 1 91.88 327 PRO B C 1
ATOM 5729 O O . PRO B 1 327 ? 36.812 22.234 22.797 1 91.88 327 PRO B O 1
ATOM 5732 N N . ASP B 1 328 ? 37.375 24.391 22.984 1 90.62 328 ASP B N 1
ATOM 5733 C CA . ASP B 1 328 ? 38 24.219 24.297 1 90.62 328 ASP B CA 1
ATOM 5734 C C . ASP B 1 328 ? 36.969 24.031 25.391 1 90.62 328 ASP B C 1
ATOM 5736 O O . ASP B 1 328 ? 37.281 23.672 26.516 1 90.62 328 ASP B O 1
ATOM 5740 N N . GLN B 1 329 ? 35.688 24.141 24.984 1 92.88 329 GLN B N 1
ATOM 5741 C CA . GLN B 1 329 ? 34.594 24.031 25.953 1 92.88 329 GLN B CA 1
ATOM 5742 C C . GLN B 1 329 ? 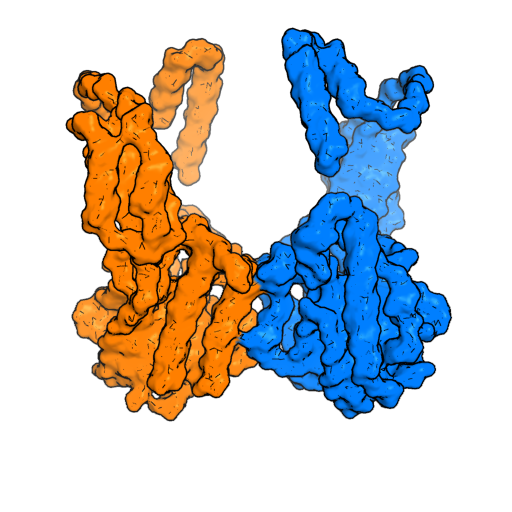34 22.625 25.922 1 92.88 329 GLN B C 1
ATOM 5744 O O . GLN B 1 329 ? 33.125 22.297 26.75 1 92.88 329 GLN B O 1
ATOM 5749 N N . LEU B 1 330 ? 34.406 21.781 25.094 1 91.81 330 LEU B N 1
ATOM 5750 C CA . LEU B 1 330 ? 33.812 20.469 24.875 1 91.81 330 LEU B CA 1
ATOM 5751 C C . LEU B 1 330 ? 33.844 19.641 26.156 1 91.81 330 LEU B C 1
ATOM 5753 O O . LEU B 1 330 ? 32.875 18.984 26.5 1 91.81 330 LEU B O 1
ATOM 5757 N N . ASP B 1 331 ? 34.938 19.766 26.891 1 91.88 331 ASP B N 1
ATOM 5758 C CA . ASP B 1 331 ? 35.125 18.969 28.078 1 91.88 331 ASP B CA 1
ATOM 5759 C C . ASP B 1 331 ? 34.25 19.469 29.234 1 91.88 331 ASP B C 1
ATOM 5761 O O . ASP B 1 331 ? 34.031 18.766 30.219 1 91.88 331 ASP B O 1
ATOM 5765 N N . ALA B 1 332 ? 33.812 20.672 29.078 1 93.25 332 ALA B N 1
ATOM 5766 C CA . ALA B 1 332 ? 33 21.297 30.125 1 93.25 332 ALA B CA 1
ATOM 5767 C C . ALA B 1 332 ? 31.547 20.812 30.047 1 93.25 332 ALA B C 1
ATOM 5769 O O . ALA B 1 332 ? 30.75 21.062 30.953 1 93.25 332 ALA B O 1
ATOM 5770 N N . ILE B 1 333 ? 31.188 20.125 29.016 1 94.88 333 ILE B N 1
ATOM 5771 C CA . ILE B 1 333 ? 29.812 19.688 28.828 1 94.88 333 ILE B CA 1
ATOM 5772 C C . ILE B 1 333 ? 29.641 18.281 29.422 1 94.88 333 ILE B C 1
ATOM 5774 O O . ILE B 1 333 ? 30.266 17.328 28.953 1 94.88 333 ILE B O 1
ATOM 5778 N N . ASP B 1 334 ? 28.844 18.156 30.453 1 95.94 334 ASP B N 1
ATOM 5779 C CA . ASP B 1 334 ? 28.5 16.891 31.062 1 95.94 334 ASP B CA 1
ATOM 5780 C C . ASP B 1 334 ? 27.266 16.266 30.406 1 95.94 334 ASP B C 1
ATOM 5782 O O . ASP B 1 334 ? 26.125 16.609 30.766 1 95.94 334 ASP B O 1
ATOM 5786 N N . MET B 1 335 ? 27.484 15.344 29.594 1 95.69 335 MET B N 1
ATOM 5787 C CA . MET B 1 335 ? 26.406 14.789 28.781 1 95.69 335 MET B CA 1
ATOM 5788 C C . MET B 1 335 ? 25.375 14.094 29.656 1 95.69 335 MET B C 1
ATOM 5790 O O . MET B 1 335 ? 24.172 14.258 29.453 1 95.69 335 MET B O 1
ATOM 5794 N N . PRO B 1 336 ? 25.766 13.359 30.641 1 96.88 336 PRO B N 1
ATOM 5795 C CA . PRO B 1 336 ? 24.766 12.742 31.516 1 96.88 336 PRO B CA 1
ATOM 5796 C C . PRO B 1 336 ? 23.828 13.766 32.156 1 96.88 336 PRO B C 1
ATOM 5798 O O . PRO B 1 336 ? 22.625 13.531 32.25 1 96.88 336 PRO B O 1
ATOM 5801 N N . LYS B 1 337 ? 24.359 14.867 32.531 1 96.44 337 LYS B N 1
ATOM 5802 C CA . LYS B 1 337 ? 23.547 15.922 33.125 1 96.44 337 LYS B CA 1
ATOM 5803 C C . LYS B 1 337 ? 22.594 16.531 32.125 1 96.44 337 LYS B C 1
ATOM 5805 O O . LYS B 1 337 ? 21.453 16.859 32.438 1 96.44 337 LYS B O 1
ATOM 5810 N N . LEU B 1 338 ? 23.094 16.719 30.953 1 96.38 338 LEU B N 1
ATOM 5811 C CA . LEU B 1 338 ? 22.25 17.25 29.875 1 96.38 338 LEU B CA 1
ATOM 5812 C C . LEU B 1 338 ? 21.109 16.297 29.578 1 96.38 338 LEU B C 1
ATOM 5814 O O . LEU B 1 338 ? 19.953 16.734 29.438 1 96.38 338 LEU B O 1
ATOM 5818 N N . HIS B 1 339 ? 21.453 15.023 29.484 1 97.44 339 HIS B N 1
ATOM 5819 C CA . HIS B 1 339 ? 20.422 14.023 29.25 1 97.44 339 HIS B CA 1
ATOM 5820 C C . HIS B 1 339 ? 19.391 14.008 30.375 1 97.44 339 HIS B C 1
ATOM 5822 O O . HIS B 1 339 ? 18.188 13.898 30.125 1 97.44 339 HIS B O 1
ATOM 5828 N N . ALA B 1 340 ? 19.859 14.148 31.531 1 97.88 340 ALA B N 1
ATOM 5829 C CA . ALA B 1 340 ? 18.953 14.188 32.688 1 97.88 340 ALA B CA 1
ATOM 5830 C C . ALA B 1 340 ? 18.016 15.398 32.625 1 97.88 340 ALA B C 1
ATOM 5832 O O . ALA B 1 340 ? 16.828 15.289 32.906 1 97.88 340 ALA B O 1
ATOM 5833 N N . ALA B 1 341 ? 18.578 16.531 32.219 1 97.88 341 ALA B N 1
ATOM 5834 C CA . ALA B 1 341 ? 17.797 17.766 32.125 1 97.88 341 ALA B CA 1
ATOM 5835 C C . ALA B 1 341 ? 16.734 17.656 31.047 1 97.88 341 ALA B C 1
ATOM 5837 O O . ALA B 1 341 ? 15.688 18.312 31.109 1 97.88 341 ALA B O 1
ATOM 5838 N N . LEU B 1 342 ? 16.922 16.781 30.047 1 98.25 342 LEU B N 1
ATOM 5839 C CA . LEU B 1 342 ? 16.016 16.656 28.906 1 98.25 342 LEU B CA 1
ATOM 5840 C C . LEU B 1 342 ? 15.086 15.445 29.094 1 98.25 342 LEU B C 1
ATOM 5842 O O . LEU B 1 342 ? 14.266 15.156 28.219 1 98.25 342 LEU B O 1
ATOM 5846 N N . SER B 1 343 ? 15.148 14.789 30.172 1 97.5 343 SER B N 1
ATOM 5847 C CA . SER B 1 343 ? 14.508 13.492 30.359 1 97.5 343 SER B CA 1
ATOM 5848 C C . SER B 1 343 ? 12.984 13.625 30.359 1 97.5 343 SER B C 1
ATOM 5850 O O . SER B 1 343 ? 12.273 12.648 30.094 1 97.5 343 SER B O 1
ATOM 5852 N N . ALA B 1 344 ? 12.438 14.852 30.688 1 97.62 344 ALA B N 1
ATOM 5853 C CA . ALA B 1 344 ? 10.992 15.062 30.719 1 97.62 344 ALA B CA 1
ATOM 5854 C C . ALA B 1 344 ? 10.414 15.109 29.312 1 97.62 344 ALA B C 1
ATOM 5856 O O . ALA B 1 344 ? 9.195 14.984 29.125 1 97.62 344 ALA B O 1
ATOM 5857 N N . ALA B 1 345 ? 11.305 15.32 28.344 1 98.25 345 ALA B N 1
ATOM 5858 C CA . ALA B 1 345 ? 10.859 15.391 26.953 1 98.25 345 ALA B CA 1
ATOM 5859 C C . ALA B 1 345 ? 10.391 14.031 26.453 1 98.25 345 ALA B C 1
ATOM 5861 O O . ALA B 1 345 ? 10.852 12.992 26.938 1 98.25 345 ALA B O 1
ATOM 5862 N N . HIS B 1 346 ? 9.406 14.031 25.562 1 97.94 346 HIS B N 1
ATOM 5863 C CA . HIS B 1 346 ? 9.016 12.797 24.891 1 97.94 346 HIS B CA 1
ATOM 5864 C C . HIS B 1 346 ? 10.188 12.195 24.125 1 97.94 346 HIS B C 1
ATOM 5866 O O . HIS B 1 346 ? 10.453 11 24.234 1 97.94 346 HIS B O 1
ATOM 5872 N N . SER B 1 347 ? 10.805 12.984 23.312 1 97.25 347 SER B N 1
ATOM 5873 C CA . SER B 1 347 ? 12.047 12.703 22.594 1 97.25 347 SER B CA 1
ATOM 5874 C C . SER B 1 347 ? 12.883 13.969 22.438 1 97.25 347 SER B C 1
ATOM 5876 O O . SER B 1 347 ? 12.367 15.078 22.578 1 97.25 347 SER B O 1
ATOM 5878 N N . TYR B 1 348 ? 14.242 13.766 22.266 1 97.69 348 TYR B N 1
ATOM 5879 C CA . TYR B 1 348 ? 15.07 14.953 22.094 1 97.69 348 TYR B CA 1
ATOM 5880 C C . TYR B 1 348 ? 16.312 14.633 21.266 1 97.69 348 TYR B C 1
ATOM 5882 O O . TYR B 1 348 ? 16.719 13.469 21.172 1 97.69 348 TYR B O 1
ATOM 5890 N N . THR B 1 349 ? 16.781 15.617 20.609 1 96.94 349 THR B N 1
ATOM 5891 C CA . THR B 1 349 ? 18.062 15.57 19.906 1 96.94 349 THR B CA 1
ATOM 5892 C C . THR B 1 349 ? 18.984 16.672 20.406 1 96.94 349 THR B C 1
ATOM 5894 O O . THR B 1 349 ? 18.531 17.75 20.797 1 96.94 349 THR B O 1
ATOM 5897 N N . ILE B 1 350 ? 20.25 16.297 20.547 1 96.94 350 ILE B N 1
ATOM 5898 C CA . ILE B 1 350 ? 21.297 17.25 20.953 1 96.94 350 ILE B CA 1
ATOM 5899 C C . ILE B 1 350 ? 22.25 17.5 19.781 1 96.94 350 ILE B C 1
ATOM 5901 O O . ILE B 1 350 ? 22.859 16.562 19.266 1 96.94 350 ILE B O 1
ATOM 5905 N N . GLN B 1 351 ? 22.344 18.766 19.422 1 95.94 351 GLN B N 1
ATOM 5906 C CA . GLN B 1 351 ? 23.172 19.109 18.266 1 95.94 351 GLN B CA 1
ATOM 5907 C C . GLN B 1 351 ? 24.156 20.234 18.609 1 95.94 351 GLN B C 1
ATOM 5909 O O . GLN B 1 351 ? 23.828 21.406 18.422 1 95.94 351 GLN B O 1
ATOM 5914 N N . PRO B 1 352 ? 25.359 19.906 19 1 95.19 352 PRO B N 1
ATOM 5915 C CA . PRO B 1 352 ? 26.375 20.906 19.234 1 95.19 352 PRO B CA 1
ATOM 5916 C C . PRO B 1 352 ? 26.984 21.453 17.938 1 95.19 352 PRO B C 1
ATOM 5918 O O . PRO B 1 352 ? 27.125 20.703 16.969 1 95.19 352 PRO B O 1
ATOM 5921 N N . GLU B 1 353 ? 27.219 22.734 17.938 1 94.38 353 GLU B N 1
ATOM 5922 C CA . GLU B 1 353 ? 27.922 23.391 16.844 1 94.38 353 GLU B CA 1
ATOM 5923 C C . GLU B 1 353 ? 29.188 24.062 17.328 1 94.38 353 GLU B C 1
ATOM 5925 O O . GLU B 1 353 ? 29.141 24.938 18.203 1 94.38 353 GLU B O 1
ATOM 5930 N N . LEU B 1 354 ? 30.391 23.719 16.781 1 92.75 354 LEU B N 1
ATOM 5931 C CA . LEU B 1 354 ? 31.672 24.312 17.172 1 92.75 354 LEU B CA 1
ATOM 5932 C C . LEU B 1 354 ? 31.906 25.625 16.422 1 92.75 354 LEU B C 1
ATOM 5934 O O . LEU B 1 354 ? 31.703 25.688 15.203 1 92.75 354 LEU B O 1
ATOM 5938 N N . ILE B 1 355 ? 32.219 26.656 17.188 1 89.06 355 ILE B N 1
ATOM 5939 C CA . ILE B 1 355 ? 32.562 27.922 16.562 1 89.06 355 ILE B CA 1
ATOM 5940 C C . ILE B 1 355 ? 34.094 28.109 16.562 1 89.06 355 ILE B C 1
ATOM 5942 O O . ILE B 1 355 ? 34.75 27.766 17.531 1 89.06 355 ILE B O 1
ATOM 5946 N N . SER B 1 356 ? 34.875 28.219 15.445 1 72.12 356 SER B N 1
ATOM 5947 C CA . SER B 1 356 ? 36.312 28.438 15.344 1 72.12 356 SER B CA 1
ATOM 5948 C C . SER B 1 356 ? 36.719 29.812 15.867 1 72.12 356 SER B C 1
ATOM 5950 O O . SER B 1 356 ? 36.062 30.812 15.547 1 72.12 356 SER B O 1
ATOM 5952 N N . GLN B 1 357 ? 37.344 30.078 16.938 1 55.72 357 GLN B N 1
ATOM 5953 C CA . GLN B 1 357 ? 37.906 31.344 17.359 1 55.72 357 GLN B CA 1
ATOM 5954 C C . GLN B 1 357 ? 38.781 31.969 16.266 1 55.72 357 GLN B C 1
ATOM 5956 O O . GLN B 1 357 ? 39.094 33.156 16.328 1 55.72 357 GLN B O 1
ATOM 5961 N N . LEU B 1 358 ? 39.75 31.344 15.641 1 44.03 358 LEU B N 1
ATOM 5962 C CA . LEU B 1 358 ? 40.781 32.062 14.867 1 44.03 358 LEU B CA 1
ATOM 5963 C C . LEU B 1 358 ? 40.125 32.906 13.781 1 44.03 358 LEU B C 1
ATOM 5965 O O . LEU B 1 358 ? 40.844 33.5 12.969 1 44.03 358 LEU B O 1
ATOM 5969 N N . ALA B 1 359 ? 39.062 32.844 13.383 1 40.66 359 ALA B N 1
ATOM 5970 C CA . ALA B 1 359 ? 38.969 33.562 12.125 1 40.66 359 ALA B CA 1
ATOM 5971 C C . ALA B 1 359 ? 39 35.094 12.359 1 40.66 359 ALA B C 1
ATOM 5973 O O . ALA B 1 359 ? 38.031 35.656 12.844 1 40.66 359 ALA B O 1
ATOM 5974 N N . ARG B 1 360 ? 40.094 35.781 12.859 1 36.91 360 ARG B N 1
ATOM 5975 C CA . ARG B 1 360 ? 40.312 37.156 12.43 1 36.91 360 ARG B CA 1
ATOM 5976 C C . ARG B 1 360 ? 39.844 37.375 10.984 1 36.91 360 ARG B C 1
ATOM 5978 O O . ARG B 1 360 ? 40.031 36.5 10.141 1 36.91 360 ARG B O 1
ATOM 5985 N N . PRO B 1 361 ? 39.156 38.531 10.75 1 33.16 361 PRO B N 1
ATOM 5986 C CA . PRO B 1 361 ? 38.688 38.781 9.383 1 33.16 361 PRO B CA 1
ATOM 5987 C C . PRO B 1 361 ? 39.781 38.656 8.344 1 33.16 361 PRO B C 1
ATOM 5989 O O . PRO B 1 361 ? 40.844 39.281 8.469 1 33.16 361 PRO B O 1
ATOM 5992 N N . ARG B 1 362 ? 40.281 37.688 7.719 1 30.81 362 ARG B N 1
ATOM 5993 C CA . ARG B 1 362 ? 41.125 38.062 6.578 1 30.81 362 ARG B CA 1
ATOM 5994 C C . ARG B 1 362 ? 40.594 39.344 5.918 1 30.81 362 ARG B C 1
ATOM 5996 O O . ARG B 1 362 ? 39.438 39.719 6.141 1 30.81 362 ARG B O 1
ATOM 6003 N N . VAL B 1 363 ? 41.344 39.938 4.781 1 31.47 363 VAL B N 1
ATOM 6004 C CA . VAL B 1 363 ? 41.281 40.938 3.736 1 31.47 363 VAL B CA 1
ATOM 6005 C C . VAL B 1 363 ? 39.875 41.094 3.223 1 31.47 363 VAL B C 1
ATOM 6007 O O . VAL B 1 363 ? 39.094 40.125 3.283 1 31.47 363 VAL B O 1
ATOM 6010 N N . PRO B 1 364 ? 39.562 42.406 2.684 1 30.56 364 PRO B N 1
ATOM 6011 C CA . PRO B 1 364 ? 38.344 42.781 1.94 1 30.56 364 PRO B CA 1
ATOM 6012 C C . PRO B 1 364 ? 37.844 41.656 1.022 1 30.56 364 PRO B C 1
ATOM 6014 O O . PRO B 1 364 ? 38.656 40.938 0.434 1 30.56 364 PRO B O 1
ATOM 6017 N N . GLN B 1 365 ? 36.875 41.062 1.396 1 28.94 365 GLN B N 1
ATOM 6018 C CA . GLN B 1 365 ? 36.094 40.281 0.438 1 28.94 365 GLN B CA 1
ATOM 6019 C C . GLN B 1 365 ? 36.062 40.969 -0.932 1 28.94 365 GLN B C 1
ATOM 6021 O O . GLN B 1 365 ? 35.625 42.094 -1.063 1 28.94 365 GLN B O 1
ATOM 6026 N N . LEU B 1 366 ? 37.094 40.656 -1.773 1 27.58 366 LEU B N 1
ATOM 6027 C CA . LEU B 1 366 ? 36.875 40.969 -3.178 1 27.58 366 LEU B CA 1
ATOM 6028 C C . LEU B 1 366 ? 35.406 40.812 -3.559 1 27.58 366 LEU B C 1
ATOM 6030 O O . LEU B 1 366 ? 34.75 39.875 -3.117 1 27.58 366 LEU B O 1
ATOM 6034 N N . ALA B 1 367 ? 34.75 41.906 -3.885 1 27.98 367 ALA B N 1
ATOM 6035 C CA . ALA B 1 367 ? 33.438 42.031 -4.52 1 27.98 367 ALA B CA 1
ATOM 6036 C C . ALA B 1 367 ? 33.219 40.938 -5.551 1 27.98 367 ALA B C 1
ATOM 6038 O O . ALA B 1 367 ? 33.75 41 -6.656 1 27.98 367 ALA B O 1
ATOM 6039 N N . ALA B 1 368 ? 33.406 39.656 -5.211 1 29.16 368 ALA B N 1
ATOM 6040 C CA . ALA B 1 368 ? 32.906 38.719 -6.199 1 29.16 368 ALA B CA 1
ATOM 6041 C C . ALA B 1 368 ? 31.484 39.062 -6.617 1 29.16 368 ALA B C 1
ATOM 6043 O O . ALA B 1 368 ? 30.516 38.719 -5.926 1 29.16 368 ALA B O 1
ATOM 6044 N N . GLY B 1 369 ? 31.141 40.281 -6.711 1 31.5 369 GLY B N 1
ATOM 6045 C CA . GLY B 1 369 ? 29.984 40.406 -7.594 1 31.5 369 GLY B CA 1
ATOM 6046 C C . GLY B 1 369 ? 30.031 39.438 -8.766 1 31.5 369 GLY B C 1
ATOM 6047 O O . GLY B 1 369 ? 29.016 39.219 -9.438 1 31.5 369 GLY B O 1
ATOM 6048 N N . SER B 1 370 ? 31.156 39.406 -9.414 1 31.45 370 SER B N 1
ATOM 6049 C CA . SER B 1 370 ? 31.172 38.844 -10.766 1 31.45 370 SER B CA 1
ATOM 6050 C C . SER B 1 370 ? 31.031 37.344 -10.758 1 31.45 370 SER B C 1
ATOM 6052 O O . SER B 1 370 ? 31.438 36.688 -9.789 1 31.45 370 SER B O 1
ATOM 6054 N N . ALA B 1 371 ? 30.094 36.75 -11.57 1 35.78 371 ALA B N 1
ATOM 6055 C CA . ALA B 1 371 ? 29.922 35.375 -12.039 1 35.78 371 ALA B CA 1
ATOM 6056 C C . ALA B 1 371 ? 31.281 34.688 -12.195 1 35.78 371 ALA B C 1
ATOM 6058 O O . ALA B 1 371 ? 32.031 34.969 -13.133 1 35.78 371 ALA B O 1
ATOM 6059 N N . ILE B 1 372 ? 31.969 34.375 -11.148 1 39.16 372 ILE B N 1
ATOM 6060 C CA . ILE B 1 372 ? 33.219 33.656 -11.414 1 39.16 372 ILE B CA 1
ATOM 6061 C C . ILE B 1 372 ? 32.969 32.5 -12.367 1 39.16 372 ILE B C 1
ATOM 6063 O O . ILE B 1 372 ? 32.062 31.672 -12.117 1 39.16 372 ILE B O 1
ATOM 6067 N N . ASP B 1 373 ? 33.406 32.688 -13.539 1 50.44 373 ASP B N 1
ATOM 6068 C CA . ASP B 1 373 ? 33.281 31.703 -14.602 1 50.44 373 ASP B CA 1
ATOM 6069 C C . ASP B 1 373 ? 33.719 30.312 -14.117 1 50.44 373 ASP B C 1
ATOM 6071 O O . ASP B 1 373 ? 34.719 30.172 -13.422 1 50.44 373 ASP B O 1
ATOM 6075 N N . PRO B 1 374 ? 32.75 29.359 -13.953 1 58.75 374 PRO B N 1
ATOM 6076 C CA . PRO B 1 374 ? 33.031 27.984 -13.508 1 58.75 374 PRO B CA 1
ATOM 6077 C C . PRO B 1 374 ? 34.438 27.516 -13.914 1 58.75 374 PRO B C 1
ATOM 6079 O O . PRO B 1 374 ? 35.094 26.781 -13.156 1 58.75 374 PRO B O 1
ATOM 6082 N N . LEU B 1 375 ? 34.906 28.078 -14.898 1 65.31 375 LEU B N 1
ATOM 6083 C CA . LEU B 1 375 ? 36.219 27.688 -15.367 1 65.31 375 LEU B CA 1
ATOM 6084 C C . LEU B 1 375 ? 37.312 28.312 -14.5 1 65.31 375 LEU B C 1
ATOM 6086 O O . LEU B 1 375 ? 38.312 27.672 -14.203 1 65.31 375 LEU B O 1
ATOM 6090 N N . GLU B 1 376 ? 37.125 29.484 -14.039 1 66.88 376 GLU B N 1
ATOM 6091 C CA . GLU B 1 376 ? 38.125 30.172 -13.195 1 66.88 376 GLU B CA 1
ATOM 6092 C C . GLU B 1 376 ? 38.188 29.531 -11.812 1 66.88 376 GLU B C 1
ATOM 6094 O O . GLU B 1 376 ? 39.281 29.422 -11.234 1 66.88 376 GLU B O 1
ATOM 6099 N N . ALA B 1 377 ? 37.094 29.062 -11.391 1 64.81 377 ALA B N 1
ATOM 6100 C CA . ALA B 1 377 ? 37.062 28.328 -10.125 1 64.81 377 ALA B CA 1
ATOM 6101 C C . ALA B 1 377 ? 37.812 27.016 -10.234 1 64.81 377 ALA B C 1
ATOM 6103 O O . ALA B 1 377 ? 38.562 26.641 -9.328 1 64.81 377 ALA B O 1
ATOM 6104 N N . LEU B 1 378 ? 37.625 26.328 -11.234 1 70.81 378 LEU B N 1
ATOM 6105 C CA . LEU B 1 378 ? 38.344 25.078 -11.484 1 70.81 378 LEU B CA 1
ATOM 6106 C C . LEU B 1 378 ? 39.844 25.344 -11.617 1 70.81 378 LEU B C 1
ATOM 6108 O O . LEU B 1 378 ? 40.656 24.625 -11.047 1 70.81 378 LEU B O 1
ATOM 6112 N N . LYS B 1 379 ? 40.188 26.375 -12.242 1 70.88 379 LYS B N 1
ATOM 6113 C CA . LYS B 1 379 ? 41.594 26.734 -12.406 1 70.88 379 LYS B CA 1
ATOM 6114 C C . LYS B 1 379 ? 42.25 27.031 -11.062 1 70.88 379 LYS B C 1
ATOM 6116 O O . LYS B 1 379 ? 43.375 26.578 -10.789 1 70.88 379 LYS B O 1
ATOM 6121 N N . THR B 1 380 ? 41.656 27.719 -10.25 1 68.31 380 THR B N 1
ATOM 6122 C CA . THR B 1 380 ? 42.188 28.062 -8.93 1 68.31 380 THR B CA 1
ATOM 6123 C C . THR B 1 380 ? 42.375 26.797 -8.086 1 68.31 380 THR B C 1
ATOM 6125 O O . THR B 1 380 ? 43.375 26.672 -7.363 1 68.31 380 THR B O 1
ATOM 6128 N N . TYR B 1 381 ? 41.406 25.938 -8.172 1 66.38 381 TYR B N 1
ATOM 6129 C CA . TYR B 1 381 ? 41.5 24.641 -7.5 1 66.38 381 TYR B CA 1
ATOM 6130 C C . TYR B 1 381 ? 42.688 23.859 -7.996 1 66.38 381 TYR B C 1
ATOM 6132 O O . TYR B 1 381 ? 43.469 23.328 -7.199 1 66.38 381 TYR B O 1
ATOM 6140 N N . LEU B 1 382 ? 42.812 23.75 -9.219 1 70.75 382 LEU B N 1
ATOM 6141 C CA . LEU B 1 382 ? 43.906 22.984 -9.812 1 70.75 382 LEU B CA 1
ATOM 6142 C C . LEU B 1 382 ? 45.25 23.641 -9.508 1 70.75 382 LEU B C 1
ATOM 6144 O O . LEU B 1 382 ? 46.25 22.938 -9.273 1 70.75 382 LEU B O 1
ATOM 6148 N N . ASP B 1 383 ? 45.375 24.906 -9.398 1 70.5 383 ASP B N 1
ATOM 6149 C CA . ASP B 1 383 ? 46.594 25.641 -9.078 1 70.5 383 ASP B CA 1
ATOM 6150 C C . ASP B 1 383 ? 47.031 25.375 -7.637 1 70.5 383 ASP B C 1
ATOM 6152 O O . ASP B 1 383 ? 48.219 25.422 -7.32 1 70.5 383 ASP B O 1
ATOM 6156 N N . ASN B 1 384 ? 46.125 25.094 -6.902 1 64.06 384 ASN B N 1
ATOM 6157 C CA . ASN B 1 384 ? 46.438 24.922 -5.492 1 64.06 384 ASN B CA 1
ATOM 6158 C C . ASN B 1 384 ? 46.719 23.453 -5.168 1 64.06 384 ASN B C 1
ATOM 6160 O O . ASN B 1 384 ? 47.062 23.125 -4.027 1 64.06 384 ASN B O 1
ATOM 6164 N N . HIS B 1 385 ? 46.406 22.625 -6.074 1 57.16 385 HIS B N 1
ATOM 6165 C CA . HIS B 1 385 ? 46.719 21.203 -5.938 1 57.16 385 HIS B CA 1
ATOM 6166 C C . HIS B 1 385 ? 47.812 20.781 -6.926 1 57.16 385 HIS B C 1
ATOM 6168 O O . HIS B 1 385 ? 47.531 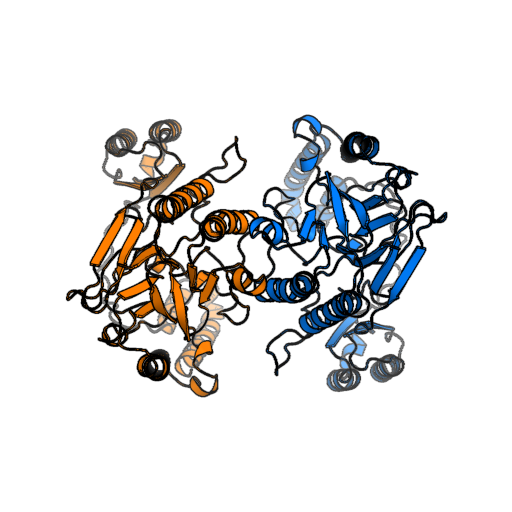20.484 -8.086 1 57.16 385 HIS B O 1
ATOM 6174 N N . ASP B 1 386 ? 49 20.781 -6.48 1 64.31 386 ASP B N 1
ATOM 6175 C CA . ASP B 1 386 ? 50.188 20.562 -7.262 1 64.31 386 ASP B CA 1
ATOM 6176 C C . ASP B 1 386 ? 50.188 19.188 -7.938 1 64.31 386 ASP B C 1
ATOM 6178 O O . ASP B 1 386 ? 50.719 19.031 -9.031 1 64.31 386 ASP B O 1
ATOM 6182 N N . HIS B 1 387 ? 49.594 18.25 -7.297 1 63.06 387 HIS B N 1
ATOM 6183 C CA . HIS B 1 387 ? 49.625 16.891 -7.828 1 63.06 387 HIS B CA 1
ATOM 6184 C C . HIS B 1 387 ? 48.719 16.766 -9.031 1 63.06 387 HIS B C 1
ATOM 6186 O O . HIS B 1 387 ? 48.75 15.742 -9.727 1 63.06 387 HIS B O 1
ATOM 6192 N N . LEU B 1 388 ? 47.875 17.703 -9.227 1 57.78 388 LEU B N 1
ATOM 6193 C CA . LEU B 1 388 ? 46.969 17.688 -10.359 1 57.78 388 LEU B CA 1
ATOM 6194 C C . LEU B 1 388 ? 47.438 18.609 -11.469 1 57.78 388 LEU B C 1
ATOM 6196 O O . LEU B 1 388 ? 46.781 18.75 -12.5 1 57.78 388 LEU B O 1
ATOM 6200 N N . LYS B 1 389 ? 48.531 19.172 -11.328 1 65.81 389 LYS B N 1
ATOM 6201 C CA . LYS B 1 389 ? 49.094 20.125 -12.281 1 65.81 389 LYS B CA 1
ATOM 6202 C C . LYS B 1 389 ? 49.219 19.5 -13.664 1 65.81 389 LYS B C 1
ATOM 6204 O O . LYS B 1 389 ? 49.031 20.172 -14.68 1 65.81 389 LYS B O 1
ATOM 6209 N N . GLY B 1 390 ? 49.625 18.203 -13.695 1 68.12 390 GLY B N 1
ATOM 6210 C CA . GLY B 1 390 ? 49.781 17.5 -14.961 1 68.12 390 GLY B CA 1
ATOM 6211 C C . GLY B 1 390 ? 48.469 17.297 -15.695 1 68.12 390 GLY B C 1
ATOM 6212 O O . GLY B 1 390 ? 48.438 17.172 -16.922 1 68.12 390 GLY B O 1
ATOM 6213 N N . LEU B 1 391 ? 47.344 17.281 -14.891 1 63.28 391 LEU B N 1
ATOM 6214 C CA . LEU B 1 391 ? 46.062 17.031 -15.492 1 63.28 391 LEU B CA 1
ATOM 6215 C C . LEU B 1 391 ? 45.25 18.328 -15.648 1 63.28 391 LEU B C 1
ATOM 6217 O O . LEU B 1 391 ? 44.094 18.312 -16.078 1 63.28 391 LEU B O 1
ATOM 6221 N N . GLN B 1 392 ? 45.938 19.422 -15.266 1 65.31 392 GLN B N 1
ATOM 6222 C CA . GLN B 1 392 ? 45.25 20.719 -15.234 1 65.31 392 GLN B CA 1
ATOM 6223 C C . GLN B 1 392 ? 44.625 21.031 -16.594 1 65.31 392 GLN B C 1
ATOM 6225 O O . GLN B 1 392 ? 43.469 21.453 -16.656 1 65.31 392 GLN B O 1
ATOM 6230 N N . GLN B 1 393 ? 45.406 20.766 -17.562 1 72 393 GLN B N 1
ATOM 6231 C CA . GLN B 1 393 ? 44.906 21.109 -18.906 1 72 393 GLN B CA 1
ATOM 6232 C C . GLN B 1 393 ? 43.719 20.234 -19.281 1 72 393 GLN B C 1
ATOM 6234 O O . GLN B 1 393 ? 42.719 20.719 -19.828 1 72 393 GLN B O 1
ATOM 6239 N N . ASP B 1 394 ? 43.812 19 -19 1 69.38 394 ASP B N 1
ATOM 6240 C CA . ASP B 1 394 ? 42.75 18.078 -19.359 1 69.38 394 ASP B CA 1
ATOM 6241 C C . ASP B 1 394 ? 41.469 18.359 -18.578 1 69.38 394 ASP B C 1
ATOM 6243 O O . ASP B 1 394 ? 40.375 18.297 -19.125 1 69.38 394 ASP B O 1
ATOM 6247 N N . MET B 1 395 ? 41.625 18.703 -17.375 1 69.81 395 MET B N 1
ATOM 6248 C CA . MET B 1 395 ? 40.469 18.953 -16.531 1 69.81 395 MET B CA 1
ATOM 6249 C C . MET B 1 395 ? 39.812 20.281 -16.891 1 69.81 395 MET B C 1
ATOM 6251 O O . MET B 1 395 ? 38.594 20.375 -16.922 1 69.81 395 MET B O 1
ATOM 6255 N N . ILE B 1 396 ? 40.594 21.25 -17.188 1 71.56 396 ILE B N 1
ATOM 6256 C CA . ILE B 1 396 ? 40.062 22.531 -17.609 1 71.56 396 ILE B CA 1
ATOM 6257 C C . ILE B 1 396 ? 39.344 22.375 -18.953 1 71.56 396 ILE B C 1
ATOM 6259 O O . ILE B 1 396 ? 38.25 22.906 -19.172 1 71.56 396 ILE B O 1
ATOM 6263 N N . GLU B 1 397 ? 39.875 21.531 -19.844 1 71.38 397 GLU B N 1
ATOM 6264 C CA . GLU B 1 397 ? 39.25 21.281 -21.125 1 71.38 397 GLU B CA 1
ATOM 6265 C C . GLU B 1 397 ? 37.969 20.5 -20.969 1 71.38 397 GLU B C 1
ATOM 6267 O O . GLU B 1 397 ? 36.969 20.781 -21.625 1 71.38 397 GLU B O 1
ATOM 6272 N N . ALA B 1 398 ? 37.938 19.594 -20.094 1 67.5 398 ALA B N 1
ATOM 6273 C CA . ALA B 1 398 ? 36.719 18.844 -19.812 1 67.5 398 ALA B CA 1
ATOM 6274 C C . ALA B 1 398 ? 35.688 19.734 -19.156 1 67.5 398 ALA B C 1
ATOM 6276 O O . ALA B 1 398 ? 34.5 19.672 -19.5 1 67.5 398 ALA B O 1
ATOM 6277 N N . ALA B 1 399 ? 36.094 20.547 -18.297 1 66.69 399 ALA B N 1
ATOM 6278 C CA . ALA B 1 399 ? 35.188 21.484 -17.656 1 66.69 399 ALA B CA 1
ATOM 6279 C C . ALA B 1 399 ? 34.656 22.5 -18.656 1 66.69 399 ALA B C 1
ATOM 6281 O O . ALA B 1 399 ? 33.469 22.828 -18.656 1 66.69 399 ALA B O 1
ATOM 6282 N N . ARG B 1 400 ? 35.469 22.984 -19.484 1 66.38 400 ARG B N 1
ATOM 6283 C CA . ARG B 1 400 ? 35.031 23.844 -20.562 1 66.38 400 ARG B CA 1
ATOM 6284 C C . ARG B 1 400 ? 34.031 23.125 -21.453 1 66.38 400 ARG B C 1
ATOM 6286 O O . ARG B 1 400 ? 33.031 23.719 -21.875 1 66.38 400 ARG B O 1
ATOM 6293 N N . ALA B 1 401 ? 34.281 21.891 -21.734 1 63.72 401 ALA B N 1
ATOM 6294 C CA . ALA B 1 401 ? 33.344 21.109 -22.547 1 63.72 401 ALA B CA 1
ATOM 6295 C C . ALA B 1 401 ? 32.031 20.906 -21.828 1 63.72 401 ALA B C 1
ATOM 6297 O O . ALA B 1 401 ? 30.953 21 -22.438 1 63.72 401 ALA B O 1
ATOM 6298 N N . LEU B 1 402 ? 32.094 20.703 -20.625 1 59.53 402 LEU B N 1
ATOM 6299 C CA . LEU B 1 402 ? 30.875 20.516 -19.844 1 59.53 402 LEU B CA 1
ATOM 6300 C C . LEU B 1 402 ? 30.125 21.828 -19.719 1 59.53 402 LEU B C 1
ATOM 6302 O O . LEU B 1 402 ? 28.891 21.844 -19.781 1 59.53 402 LEU B O 1
ATOM 6306 N N . LEU B 1 403 ? 30.766 22.891 -19.438 1 56.03 403 LEU B N 1
ATOM 6307 C CA . LEU B 1 403 ? 30.109 24.188 -19.359 1 56.03 403 LEU B CA 1
ATOM 6308 C C . LEU B 1 403 ? 29.594 24.625 -20.734 1 56.03 403 LEU B C 1
ATOM 6310 O O . LEU B 1 403 ? 28.562 25.266 -20.844 1 56.03 403 LEU B O 1
ATOM 6314 N N . ALA B 1 404 ? 30.219 24.297 -21.734 1 54.28 404 ALA B N 1
ATOM 6315 C CA . ALA B 1 404 ? 29.734 24.594 -23.078 1 54.28 404 ALA B CA 1
ATOM 6316 C C . ALA B 1 404 ? 28.484 23.781 -23.406 1 54.28 404 ALA B C 1
ATOM 6318 O O . ALA B 1 404 ? 27.594 24.25 -24.125 1 54.28 404 ALA B O 1
ATOM 6319 N N . GLU B 1 405 ? 28.391 22.531 -22.922 1 48.91 405 GLU B N 1
ATOM 6320 C CA . GLU B 1 405 ? 27.188 21.75 -23.172 1 48.91 405 GLU B CA 1
ATOM 6321 C C . GLU B 1 405 ? 26.016 22.281 -22.359 1 48.91 405 GLU B C 1
ATOM 6323 O O . GLU B 1 405 ? 24.859 22.234 -22.812 1 48.91 405 GLU B O 1
ATOM 6328 N N . ASN B 1 406 ? 26.203 22.797 -21.219 1 45.38 406 ASN B N 1
ATOM 6329 C CA . ASN B 1 406 ? 25.078 23.344 -20.469 1 45.38 406 ASN B CA 1
ATOM 6330 C C . ASN B 1 406 ? 24.656 24.719 -21.016 1 45.38 406 ASN B C 1
ATOM 6332 O O . ASN B 1 406 ? 23.578 25.219 -20.672 1 45.38 406 ASN B O 1
ATOM 6336 N N . THR B 1 407 ? 25.406 25.438 -21.578 1 40.94 407 THR B N 1
ATOM 6337 C CA . THR B 1 407 ? 24.922 26.656 -22.219 1 40.94 407 THR B CA 1
ATOM 6338 C C . THR B 1 407 ? 24.219 26.344 -23.531 1 40.94 407 THR B C 1
ATOM 6340 O O . THR B 1 407 ? 23.531 27.203 -24.094 1 40.94 407 THR B O 1
ATOM 6343 N N . ALA B 1 408 ? 24.406 25.219 -24.156 1 38.78 408 ALA B N 1
ATOM 6344 C CA . ALA B 1 408 ? 23.609 24.938 -25.359 1 38.78 408 ALA B CA 1
ATOM 6345 C C . ALA B 1 408 ? 22.281 24.281 -25 1 38.78 408 ALA B C 1
ATOM 6347 O O . ALA B 1 408 ? 21.359 24.266 -25.797 1 38.78 408 ALA B O 1
ATOM 6348 N N . GLU B 1 409 ? 22.125 23.516 -23.984 1 31.8 409 GLU B N 1
ATOM 6349 C CA . GLU B 1 409 ? 20.75 23.109 -23.75 1 31.8 409 GLU B CA 1
ATOM 6350 C C . GLU B 1 409 ? 20.016 24.125 -22.859 1 31.8 409 GLU B C 1
ATOM 6352 O O . GLU B 1 409 ? 20.609 24.672 -21.938 1 31.8 409 GLU B O 1
#

Secondary structure (DSSP, 8-state):
-EEEEEE----TT--GGG--B-TTTSSBHHHHHHHHHHHHHHHHHHHTT-SEEEE-S--SSSSS--HHHHHHHHHHHHHHHHTT--EEEE--TTTBSGGGTT-BTTHHHHHTT-TTEEEE-SSEEEEEEETTEEEEEEEE----HHHH--HHHHTT--HHHHHHHHHHHHHHHHHHHHHTS-TTS-EEEEEE-EETTPPP-GGGT--S--PPEEPGGGT--TT-SEEEEES--S-EES-TT-SS-EEE---SS--SGGGTT---EEEEEEE-TT--EEEEEE-----EEEEEEE-TT-SSHHHHHHHHHHTS--TT-EEEEEEEE-GGGGGG--HHHHHHHTTTSSEEEEEEEE--S-----S------S---HHHHHHHHHHT-GGGGGGHHHHHHHHHHHHHHHHH-/-EEEEEE----TT--GGG--B-TTTSSBHHHHHHHHHHHHHHHHHHHTT-SEEEE-S--SSSSS--HHHHHHHHHHHHHHHHTT--EEEE--TTTBSGGGTT-BTTHHHHHTT-TTEEEE-SSEEEEEEETTEEEEEEEE----HHHH--HHHHTT--HHHHHHHHHHHHHHHHHHHHHT--TTS-EEEEEE-EETTPPP-GGGT--S--PPEEPGGGT--TT-SEEEEES--S-EES-TT-SS-EEE---SS--SGGGTT---EEEEEEE-TT--EEEEEE-----EEEEEEE-TT-SSHHHHHHHHHHTS--TT-EEEEEEEE-GGGGGG--HHHHHHHTTTSSEEEEEEEE--S-----S----TTS---HHHHHHHHHHH-GGGGGGHHHHHHHHHHHHHHHHH-

InterPro domains:
  IPR004593 Nuclease SbcCD subunit D [TIGR00619] (3-265)
  IPR004843 Calcineurin-like, phosphoesterase domain [PF00149] (2-234)
  IPR029052 Metallo-dependent phosphatase-like [G3DSA:3.60.21.10] (1-286)
  IPR029052 Metallo-dependent phosphatase-like [SSF56300] (2-337)
  IPR041796 DNA double-strand break repair protein Mre11, N-terminal metallophosphatase domain [cd00840] (3-258)
  IPR050535 DNA Repair and Maintenance Complex Component [PTHR30337] (1-351)

Foldseek 3Di:
DAKEWFAEQLQQPFPLVLFDQDPVVRDTVVNVQSLVLLLVSLCVCQVVPGFEYEYQENLHLAQDDDPVSLVSSCVSVLVCLVSVRAYEAEYELRQADPRNPVHGSCCVCVVVVRPRYHYQPDQDWDFHATPVGTEIETEAYDDDLVRQHDPVRCPPHDPVRSLVVVQVSVLVSVVVRLVPDDQQHAYEYRYAFAEPPDDAFCLVVSPGDPDHHHYPVSVQDQSHQYYRYYRGQAWDFPDPVVNPTHIDLHYQADNDCSCQPGFHFIKMWDTDRRDIDIDRDGDDGAHEEEQEEECAPPPQSQVRQLVSLVVDDQAQHSYEYEYEYAPVCVVSHDVVVVCVSNVRHSGYYYDYDHDDPPCPPDPPDPPCPDPCPPLNVLLVVCVVPVVCVVCSVVVSVVVVVVVVVVVVD/DAKEWFAEQLQQPFPLVLFDQDPVVRDTVVNVQSLVLLLVSLCVCQVVPGFEYEYQENQHLAQDDDPVSLVSSCVSVLVCLVSVRAYEAEYELRQADPSNPVHGSCCVCVVVVRPRYHYQPDQDWDFHATPVGTEIETEAYDDDLVRQHDPVRCPPHDPVRSLVVVQVSVLVSVVVRLVPDDQQHAYEYRYAFAEPPDDAFCLVVSPGDPDHYHYPVSVQDQSHQYYRYYRGQAWDFPDPVVRPTHIDLHYQADNDCSCQPGFHFIKMWDTDRRDIDIDRDGDDGAHEEEQEEECAPPPQSQVRQLVSLVVDDQQQHSYEYEYEYAPVCVVSHDVVVVCVSNVRHSGYYYDYDHDDPPCPPPDPPPCVPDPCDPLNVLLVVCVVPVVCVVCSVVVSVVSVVVVVVVVVD

Nearest PDB structures (foldseek):
  1s8e-assembly2_B  TM=7.448E-01  e=2.767E-21  Pyrococcus furiosus DSM 3638
  4tui-assembly1_B  TM=8.173E-01  e=3.274E-19  Methanocaldococcus jannaschii DSM 2661
  3dsd-assembly1_B  TM=7.489E-01  e=6.805E-20  Pyrococcus furiosus
  3av0-assembly1_A  TM=7.179E-01  e=5.030E-20  Methanocaldococcus jannaschii
  5dny-assembly1_C  TM=7.278E-01  e=1.245E-19  Methanocaldococcus jannaschii DSM 2661